Protein AF-A0A8J6LXI7-F1 (afdb_monomer_lite)

Structure (mmCIF, N/CA/C/O backbone):
data_AF-A0A8J6LXI7-F1
#
_entry.id   AF-A0A8J6LXI7-F1
#
loop_
_atom_site.group_PDB
_atom_site.id
_atom_site.type_symbol
_atom_site.label_atom_id
_atom_site.label_alt_id
_atom_site.label_comp_id
_atom_site.label_asym_id
_atom_site.label_entity_id
_atom_site.label_seq_id
_atom_site.pdbx_PDB_ins_code
_atom_site.Cartn_x
_atom_site.Cartn_y
_atom_site.Cartn_z
_atom_site.occupancy
_atom_site.B_iso_or_equiv
_atom_site.auth_seq_id
_atom_site.auth_comp_id
_atom_site.auth_asym_id
_atom_site.auth_atom_id
_atom_site.pdbx_PDB_model_num
ATOM 1 N N . MET A 1 1 ? -31.063 14.962 61.628 1.00 34.22 1 MET A N 1
ATOM 2 C CA . MET A 1 1 ? -30.318 16.245 61.713 1.00 34.22 1 MET A CA 1
ATOM 3 C C . MET A 1 1 ? -28.970 16.148 62.441 1.00 34.22 1 MET A C 1
ATOM 5 O O . MET A 1 1 ? -27.995 16.580 61.851 1.00 34.22 1 MET A O 1
ATOM 9 N N . LYS A 1 2 ? -28.842 15.551 63.645 1.00 32.41 2 LYS A N 1
ATOM 10 C CA . LYS A 1 2 ? -27.513 15.363 64.288 1.00 32.41 2 LYS A CA 1
ATOM 11 C C . LYS A 1 2 ? -26.579 14.373 63.559 1.00 32.41 2 LYS A C 1
ATOM 13 O O . LYS A 1 2 ? -25.383 14.624 63.529 1.00 32.41 2 LYS A O 1
ATOM 18 N N . LYS A 1 3 ? -27.113 13.318 62.920 1.00 33.97 3 LYS A N 1
ATOM 19 C CA . LYS A 1 3 ? -26.331 12.388 62.072 1.00 33.97 3 LYS A CA 1
ATOM 20 C C . LYS A 1 3 ? -25.824 13.051 60.768 1.00 33.97 3 LYS A C 1
ATOM 22 O O . LYS A 1 3 ? -24.669 12.874 60.419 1.00 33.97 3 LYS A O 1
ATOM 27 N N . LEU A 1 4 ? -26.620 13.925 60.134 1.00 32.84 4 LEU A N 1
ATOM 28 C CA . LEU A 1 4 ? -26.235 14.670 58.914 1.00 32.84 4 LEU A CA 1
ATOM 29 C C . LEU A 1 4 ? -25.105 15.699 59.142 1.00 32.84 4 LEU A C 1
ATOM 31 O O . LEU A 1 4 ? -24.284 15.927 58.262 1.00 32.84 4 LEU A O 1
ATOM 35 N N . ALA A 1 5 ? -25.042 16.311 60.330 1.00 34.41 5 ALA A N 1
ATOM 36 C CA . ALA A 1 5 ? -24.019 17.306 60.668 1.00 34.41 5 ALA A CA 1
ATOM 37 C C . ALA A 1 5 ? -22.637 16.689 60.965 1.00 34.41 5 ALA A C 1
ATOM 39 O O . ALA A 1 5 ? -21.627 17.373 60.825 1.00 34.41 5 ALA A O 1
ATOM 40 N N . LEU A 1 6 ? -22.581 15.403 61.341 1.00 35.38 6 LEU A N 1
ATOM 41 C CA . LEU A 1 6 ? -21.324 14.657 61.482 1.00 35.38 6 LEU A CA 1
ATOM 42 C C . LEU A 1 6 ? -20.754 14.247 60.106 1.00 35.38 6 LEU A C 1
ATOM 44 O O . LEU A 1 6 ? -19.541 14.198 59.927 1.00 35.38 6 LEU A O 1
ATOM 48 N N . LEU A 1 7 ? -21.637 14.024 59.124 1.00 36.41 7 LEU A N 1
ATOM 49 C CA . LEU A 1 7 ? -21.316 13.612 57.752 1.00 36.41 7 LEU A CA 1
ATOM 50 C C . LEU A 1 7 ? -20.767 14.741 56.873 1.00 36.41 7 LEU A C 1
ATOM 52 O O . LEU A 1 7 ? -19.818 14.512 56.128 1.00 36.41 7 LEU A O 1
ATOM 56 N N . ALA A 1 8 ? -21.259 15.974 57.029 1.00 35.78 8 ALA A N 1
ATOM 57 C CA . ALA A 1 8 ? -20.670 17.135 56.350 1.00 35.78 8 ALA A CA 1
ATOM 58 C C . ALA A 1 8 ? -19.208 17.397 56.784 1.00 35.78 8 ALA A C 1
ATOM 60 O O . ALA A 1 8 ? -18.415 17.931 56.011 1.00 35.78 8 ALA A O 1
ATOM 61 N N . GLY A 1 9 ? -18.832 16.987 58.003 1.00 29.16 9 GLY A N 1
ATOM 62 C CA . GLY A 1 9 ? -17.462 17.099 58.515 1.00 29.16 9 GLY A CA 1
ATOM 63 C C . GLY A 1 9 ? -16.512 15.995 58.034 1.00 29.16 9 GLY A C 1
ATOM 64 O O . GLY A 1 9 ? -15.340 16.275 57.808 1.00 29.16 9 GLY A O 1
ATOM 65 N N . ALA A 1 10 ? -17.003 14.763 57.843 1.00 30.64 10 ALA A N 1
ATOM 66 C CA . ALA A 1 10 ? -16.188 13.616 57.421 1.00 30.64 10 ALA A CA 1
ATOM 67 C C . ALA A 1 10 ? -16.026 13.515 55.891 1.00 30.64 10 ALA A C 1
ATOM 69 O O . ALA A 1 10 ? -14.927 13.238 55.417 1.00 30.64 10 ALA A O 1
ATOM 70 N N . ALA A 1 11 ? -17.073 13.828 55.115 1.00 30.73 11 ALA A N 1
ATOM 71 C CA . ALA A 1 11 ? -17.007 13.848 53.648 1.00 30.73 11 ALA A CA 1
ATOM 72 C C . ALA A 1 11 ? -16.073 14.955 53.120 1.00 30.73 11 ALA A C 1
ATOM 74 O O . ALA A 1 11 ? -15.359 14.759 52.142 1.00 30.73 11 ALA A O 1
ATOM 75 N N . THR A 1 12 ? -15.996 16.089 53.826 1.00 31.62 12 THR A N 1
ATOM 76 C CA . THR A 1 12 ? -15.059 17.176 53.497 1.00 31.62 12 THR A CA 1
ATOM 77 C C . THR A 1 12 ? -13.611 16.826 53.878 1.00 31.62 12 THR A C 1
ATOM 79 O O . THR A 1 12 ? -12.685 17.316 53.249 1.00 31.62 12 THR A O 1
ATOM 82 N N . ALA A 1 13 ? -13.382 15.958 54.872 1.00 28.62 13 ALA A N 1
ATOM 83 C CA . ALA A 1 13 ? -12.034 15.580 55.310 1.00 28.62 13 ALA A CA 1
ATOM 84 C C . ALA A 1 13 ? -11.382 14.495 54.430 1.00 28.62 13 ALA A C 1
ATOM 86 O O . ALA A 1 13 ? -10.164 14.496 54.289 1.00 28.62 13 ALA A O 1
ATOM 87 N N . ILE A 1 14 ? -12.176 13.611 53.811 1.00 32.50 14 ILE A N 1
ATOM 88 C CA . ILE A 1 14 ? -11.676 12.547 52.920 1.00 32.50 14 ILE A CA 1
ATOM 89 C C . ILE A 1 14 ? -11.414 13.076 51.497 1.00 32.50 14 ILE A C 1
ATOM 91 O O . ILE A 1 14 ? -10.478 12.625 50.847 1.00 32.50 14 ILE A O 1
ATOM 95 N N . MET A 1 15 ? -12.137 14.109 51.045 1.00 31.22 15 MET A N 1
ATOM 96 C CA . MET A 1 15 ? -11.855 14.770 49.759 1.00 31.22 15 MET A CA 1
ATOM 97 C C . MET A 1 15 ? -10.619 15.697 49.765 1.00 31.22 15 MET A C 1
ATOM 99 O O . MET A 1 15 ? -10.247 16.207 48.713 1.00 31.22 15 MET A O 1
ATOM 103 N N . LEU A 1 16 ? -9.976 15.952 50.915 1.00 28.33 16 LEU A N 1
ATOM 104 C CA . LEU A 1 16 ? -8.946 17.001 51.054 1.00 28.33 16 LEU A CA 1
ATOM 105 C C . LEU A 1 16 ? -7.529 16.517 51.423 1.00 28.33 16 LEU A C 1
ATOM 107 O O . LEU A 1 16 ? -6.652 17.360 51.600 1.00 28.33 16 LEU A O 1
ATOM 111 N N . THR A 1 17 ? -7.247 15.209 51.513 1.00 27.23 17 THR A N 1
ATOM 112 C CA . THR A 1 17 ? -5.906 14.709 51.919 1.00 27.23 17 THR A CA 1
ATOM 113 C C . THR A 1 17 ? -5.102 13.974 50.840 1.00 27.23 17 THR A C 1
ATOM 115 O O . THR A 1 17 ? -4.027 13.464 51.140 1.00 27.23 17 THR A O 1
ATOM 118 N N . GLY A 1 18 ? -5.549 13.960 49.584 1.00 29.28 18 GLY A N 1
ATOM 119 C CA . GLY A 1 18 ? -4.835 13.338 48.456 1.00 29.28 18 GLY A CA 1
ATOM 120 C C . GLY A 1 18 ? -3.816 14.232 47.736 1.00 29.28 18 GLY A C 1
ATOM 121 O O . GLY A 1 18 ? -3.612 14.057 46.543 1.00 29.28 18 GLY A O 1
ATOM 122 N N . ALA A 1 19 ? -3.205 15.216 48.404 1.00 26.88 19 ALA A N 1
ATOM 123 C CA . ALA A 1 19 ? -2.250 16.129 47.769 1.00 26.88 19 ALA A CA 1
ATOM 124 C C . ALA A 1 19 ? -0.932 16.204 48.553 1.00 26.88 19 ALA A C 1
ATOM 126 O O . ALA A 1 19 ? -0.827 16.888 49.573 1.00 26.88 19 ALA A O 1
ATOM 127 N N . VAL A 1 20 ? 0.099 15.527 48.045 1.00 27.84 20 VAL A N 1
ATOM 128 C CA . VAL A 1 20 ? 1.496 15.844 48.364 1.00 27.84 20 VAL A CA 1
ATOM 129 C C . VAL A 1 20 ? 1.878 17.058 47.514 1.00 27.84 20 VAL A C 1
ATOM 131 O O . VAL A 1 20 ? 1.969 16.962 46.296 1.00 27.84 20 VAL A O 1
ATOM 134 N N . ALA A 1 21 ? 2.063 18.219 48.143 1.00 24.64 21 ALA A N 1
ATOM 135 C CA . ALA A 1 21 ? 2.466 19.457 47.473 1.00 24.64 21 ALA A CA 1
ATOM 136 C C . ALA A 1 21 ? 3.964 19.753 47.678 1.00 24.64 21 ALA A C 1
ATOM 138 O O . ALA A 1 21 ? 4.444 19.631 48.810 1.00 24.64 21 ALA A O 1
ATOM 139 N N . PRO A 1 22 ? 4.690 20.269 46.667 1.00 24.64 22 PRO A N 1
ATOM 140 C CA . PRO A 1 22 ? 5.804 21.176 46.884 1.00 24.64 22 PRO A CA 1
ATOM 141 C C . PRO A 1 22 ? 5.348 22.651 46.837 1.00 24.64 22 PRO A C 1
ATOM 143 O O . PRO A 1 22 ? 4.226 22.993 46.472 1.00 24.64 22 PRO A O 1
ATOM 146 N N . ALA A 1 23 ? 6.233 23.522 47.318 1.00 24.58 23 ALA A N 1
ATOM 147 C CA . ALA A 1 23 ? 5.965 24.837 47.893 1.00 24.58 23 ALA A CA 1
ATOM 148 C C . ALA A 1 23 ? 5.459 25.971 46.961 1.00 24.58 23 ALA A C 1
ATOM 150 O O . ALA A 1 23 ? 5.985 26.213 45.883 1.00 24.58 23 ALA A O 1
ATOM 151 N N . GLN A 1 24 ? 4.498 26.720 47.520 1.00 23.86 24 GLN A N 1
ATOM 152 C CA . GLN A 1 24 ? 4.168 28.162 47.452 1.00 23.86 24 GLN A CA 1
ATOM 153 C C . GLN A 1 24 ? 4.829 29.107 46.419 1.00 23.86 24 GLN A C 1
ATOM 155 O O . GLN A 1 24 ? 6.029 29.355 46.478 1.00 23.86 24 GLN A O 1
ATOM 160 N N . ALA A 1 25 ? 3.979 29.898 45.738 1.00 26.38 25 ALA A N 1
ATOM 161 C CA . ALA A 1 25 ? 4.073 31.370 45.710 1.00 26.38 25 ALA A CA 1
ATOM 162 C C . ALA A 1 25 ? 2.698 32.035 45.440 1.00 26.38 25 ALA A C 1
ATOM 164 O O . ALA A 1 25 ? 1.883 31.536 44.675 1.00 26.38 25 ALA A O 1
ATOM 165 N N . GLN A 1 26 ? 2.447 33.146 46.138 1.00 24.33 26 GLN A N 1
ATOM 166 C CA . GLN A 1 26 ? 1.177 33.869 46.334 1.00 24.33 26 GLN A CA 1
ATOM 167 C C . GLN A 1 26 ? 0.806 34.827 45.180 1.00 24.33 26 GLN A C 1
ATOM 169 O O . GLN A 1 26 ? 1.693 35.402 44.559 1.00 24.33 26 GLN A O 1
ATOM 174 N N . THR A 1 27 ? -0.488 35.091 44.936 1.00 25.41 27 THR A N 1
ATOM 175 C CA . THR A 1 27 ? -1.253 36.374 45.099 1.00 25.41 27 THR A CA 1
ATOM 176 C C . THR A 1 27 ? -2.233 36.475 43.904 1.00 25.41 27 THR A C 1
ATOM 178 O O . THR A 1 27 ? -1.914 35.932 42.859 1.00 25.41 27 THR A O 1
ATOM 181 N N . ALA A 1 28 ? -3.426 37.079 43.877 1.00 26.19 28 ALA A N 1
ATOM 182 C CA . ALA A 1 28 ? -4.297 37.819 44.788 1.00 26.19 28 ALA A CA 1
ATOM 183 C C . ALA A 1 28 ? -5.751 37.734 44.238 1.00 26.19 28 ALA A C 1
ATOM 185 O O . ALA A 1 28 ? -5.963 37.515 43.049 1.00 26.19 28 ALA A O 1
ATOM 186 N N . THR A 1 29 ? -6.746 37.940 45.103 1.00 26.92 29 THR A N 1
ATOM 187 C CA . THR A 1 29 ? -8.178 38.127 44.779 1.00 26.92 29 THR A CA 1
ATOM 188 C C . THR A 1 29 ? -8.459 39.533 44.202 1.00 26.92 29 THR A C 1
ATOM 190 O O . THR A 1 29 ? -7.624 40.427 44.368 1.00 26.92 29 THR A O 1
ATOM 193 N N . PRO A 1 30 ? -9.614 39.773 43.534 1.00 27.80 30 PRO A N 1
ATOM 194 C CA . PRO A 1 30 ? -10.824 40.202 44.258 1.00 27.80 30 PRO A CA 1
ATOM 195 C C . PRO A 1 30 ? -12.165 39.656 43.707 1.00 27.80 30 PRO A C 1
ATOM 197 O O . PRO A 1 30 ? -12.268 39.156 42.593 1.00 27.80 30 PRO A O 1
ATOM 200 N N . ALA A 1 31 ? -13.206 39.789 44.535 1.00 26.77 31 ALA A N 1
ATOM 201 C CA . ALA A 1 31 ? -14.622 39.509 44.265 1.00 26.77 31 ALA A CA 1
ATOM 202 C C . ALA A 1 31 ? -15.403 40.827 43.927 1.00 26.77 31 ALA A C 1
ATOM 204 O O . ALA A 1 31 ? -14.757 41.845 43.682 1.00 26.77 31 ALA A O 1
ATOM 205 N N . PRO A 1 32 ? -16.757 40.893 43.955 1.00 46.12 32 PRO A N 1
ATOM 206 C CA . PRO A 1 32 ? -17.665 40.750 42.803 1.00 46.12 32 PRO A CA 1
ATOM 207 C C . PRO A 1 32 ? -18.625 41.959 42.598 1.00 46.12 32 PRO A C 1
ATOM 209 O O . PRO A 1 32 ? -18.689 42.859 43.434 1.00 46.12 32 PRO A O 1
ATOM 212 N N . GLY A 1 33 ? -19.452 41.960 41.533 1.00 24.42 33 GLY A N 1
ATOM 213 C CA . GLY A 1 33 ? -20.523 42.964 41.379 1.00 24.42 33 GLY A CA 1
ATOM 214 C C . GLY A 1 33 ? -21.494 42.825 40.186 1.00 24.42 33 GLY A C 1
ATOM 215 O O . GLY A 1 33 ? -21.170 43.235 39.085 1.00 24.42 33 GLY A O 1
ATOM 216 N N . ALA A 1 34 ? -22.711 42.350 40.496 1.00 24.31 34 ALA A N 1
ATOM 217 C CA . ALA A 1 34 ? -24.051 42.878 40.149 1.00 24.31 34 ALA A CA 1
ATOM 218 C C . ALA A 1 34 ? -24.666 42.921 38.709 1.00 24.31 34 ALA A C 1
ATOM 220 O O . ALA A 1 34 ? -24.198 43.605 37.812 1.00 24.31 34 ALA A O 1
ATOM 221 N N . SER A 1 35 ? -25.893 42.353 38.671 1.00 26.80 35 SER A N 1
ATOM 222 C CA . SER A 1 35 ? -27.193 42.823 38.111 1.00 26.80 35 SER A CA 1
ATOM 223 C C . SER A 1 35 ? -27.650 42.547 36.657 1.00 26.80 35 SER A C 1
ATOM 225 O O . SER A 1 35 ? -27.253 43.236 35.729 1.00 26.80 35 SER A O 1
ATOM 227 N N . ALA A 1 36 ? -28.621 41.621 36.553 1.00 26.81 36 ALA A N 1
ATOM 228 C CA . ALA A 1 36 ? -30.011 41.715 36.040 1.00 26.81 36 ALA A CA 1
ATOM 229 C C . ALA A 1 36 ? -30.384 42.460 34.731 1.00 26.81 36 ALA A C 1
ATOM 231 O O . ALA A 1 36 ? -30.191 43.667 34.641 1.00 26.81 36 ALA A O 1
ATOM 232 N N . ALA A 1 37 ? -31.171 41.785 33.865 1.00 26.27 37 ALA A N 1
ATOM 233 C CA . ALA A 1 37 ? -32.478 42.254 33.345 1.00 26.27 37 ALA A CA 1
ATOM 234 C C . ALA A 1 37 ? -33.258 41.159 32.560 1.00 26.27 37 ALA A C 1
ATOM 236 O O . ALA A 1 37 ? -32.668 40.339 31.869 1.00 26.27 37 ALA A O 1
ATOM 237 N N . ASN A 1 38 ? -34.594 41.191 32.689 1.00 26.78 38 ASN A N 1
ATOM 238 C CA . ASN A 1 38 ? -35.634 40.311 32.111 1.00 26.78 38 ASN A CA 1
ATOM 239 C C . ASN A 1 38 ? -36.001 40.646 30.644 1.00 26.78 38 ASN A C 1
ATOM 241 O O . ASN A 1 38 ? -35.786 41.782 30.244 1.00 26.78 38 ASN A O 1
ATOM 245 N N . TYR A 1 39 ? -36.698 39.742 29.924 1.00 27.31 39 TYR A N 1
ATOM 246 C CA . TYR A 1 39 ? -38.084 39.918 29.410 1.00 27.31 39 TYR A CA 1
ATOM 247 C C . TYR A 1 39 ? -38.651 38.616 28.780 1.00 27.31 39 TYR A C 1
ATOM 249 O O . TYR A 1 39 ? -37.921 37.764 28.294 1.00 27.31 39 TYR A O 1
ATOM 257 N N . SER A 1 40 ? -39.977 38.483 28.849 1.00 27.17 40 SER A N 1
ATOM 258 C CA . SER A 1 40 ? -40.861 37.314 28.658 1.00 27.17 40 SER A CA 1
ATOM 259 C C . SER A 1 40 ? -41.617 37.288 27.316 1.00 27.17 40 SER A C 1
ATOM 261 O O . SER A 1 40 ? -41.825 38.365 26.776 1.00 27.17 40 SER A O 1
ATOM 263 N N . TYR A 1 41 ? -42.180 36.136 26.890 1.00 26.16 41 TYR A N 1
ATOM 264 C CA . TYR A 1 41 ? -43.511 36.005 26.231 1.00 26.16 41 TYR A CA 1
ATOM 265 C C . TYR A 1 41 ? -44.062 34.554 26.292 1.00 26.16 41 TYR A C 1
ATOM 267 O O . TYR A 1 41 ? -43.301 33.599 26.393 1.00 26.16 41 TYR A O 1
ATOM 275 N N . VAL A 1 42 ? -45.397 34.420 26.271 1.00 26.42 42 VAL A N 1
ATOM 276 C CA . VAL A 1 42 ? -46.244 33.224 26.518 1.00 26.42 42 VAL A CA 1
ATOM 277 C C . VAL A 1 42 ? -47.163 32.982 25.307 1.00 26.42 42 VAL A C 1
ATOM 279 O O . VAL A 1 42 ? -47.645 33.983 24.782 1.00 26.42 42 VAL A O 1
ATOM 282 N N . LEU A 1 43 ? -47.492 31.725 24.937 1.00 25.64 43 LEU A N 1
ATOM 283 C CA . LEU A 1 43 ? -48.842 31.255 24.509 1.00 25.64 43 LEU A CA 1
ATOM 284 C C . LEU A 1 43 ? -48.898 29.738 24.185 1.00 25.64 43 LEU A C 1
ATOM 286 O O . LEU A 1 43 ? -47.887 29.127 23.867 1.00 25.64 43 LEU A O 1
ATOM 290 N N . SER A 1 44 ? -50.093 29.153 24.344 1.00 27.89 44 SER A N 1
ATOM 291 C CA . SER A 1 44 ? -50.449 27.737 24.592 1.00 27.89 44 SER A CA 1
ATOM 292 C C . SER A 1 44 ? -51.364 27.102 23.510 1.00 27.89 44 SER A C 1
ATOM 294 O O . SER A 1 44 ? -51.681 27.796 22.547 1.00 27.89 44 SER A O 1
ATOM 296 N N . VAL A 1 45 ? -51.855 25.854 23.765 1.00 27.86 45 VAL A N 1
ATOM 297 C CA . VAL A 1 45 ? -53.076 25.112 23.263 1.00 27.86 45 VAL A CA 1
ATOM 298 C C . VAL A 1 45 ? -52.725 23.818 22.469 1.00 27.86 45 VAL A C 1
ATOM 300 O O . VAL A 1 45 ? -51.809 23.880 21.668 1.00 27.86 45 VAL A O 1
ATOM 303 N N . SER A 1 46 ? -53.406 22.648 22.464 1.00 26.48 46 SER A N 1
ATOM 304 C CA . SER A 1 46 ? -54.157 21.729 23.377 1.00 26.48 46 SER A CA 1
ATOM 305 C C . SER A 1 46 ? -54.684 20.529 22.521 1.00 26.48 46 SER A C 1
ATOM 307 O O . SER A 1 46 ? -55.002 20.765 21.359 1.00 26.48 46 SER A O 1
ATOM 309 N N . ALA A 1 47 ? -54.869 19.304 23.055 1.00 31.94 47 ALA A N 1
ATOM 310 C CA . ALA A 1 47 ? -55.393 18.089 22.357 1.00 31.94 47 ALA A CA 1
ATOM 311 C C . ALA A 1 47 ? -56.799 17.609 22.842 1.00 31.94 47 ALA A C 1
ATOM 313 O O . ALA A 1 47 ? -57.216 18.041 23.920 1.00 31.94 47 ALA A O 1
ATOM 314 N N . PRO A 1 48 ? -57.527 16.719 22.103 1.00 38.00 48 PRO A N 1
ATOM 315 C CA . PRO A 1 48 ? -58.429 15.708 22.735 1.00 38.00 48 PRO A CA 1
ATOM 316 C C . PRO A 1 48 ? -58.637 14.326 22.006 1.00 38.00 48 PRO A C 1
ATOM 318 O O . PRO A 1 48 ? -58.276 14.164 20.847 1.00 38.00 48 PRO A O 1
ATOM 321 N N . GLN A 1 49 ? -59.255 13.350 22.718 1.00 28.56 49 GLN A N 1
ATOM 322 C CA . GLN A 1 49 ? -59.442 11.879 22.479 1.00 28.56 49 GLN A CA 1
ATOM 323 C C . GLN A 1 49 ? -60.762 11.392 21.763 1.00 28.56 49 GLN A C 1
ATOM 325 O O . GLN A 1 49 ? -61.689 12.180 21.601 1.00 28.56 49 GLN A O 1
ATOM 330 N N . ALA A 1 50 ? -60.858 10.072 21.427 1.00 33.84 50 ALA A N 1
ATOM 331 C CA . ALA A 1 50 ? -61.938 9.251 20.761 1.00 33.84 50 ALA A CA 1
ATOM 332 C C . ALA A 1 50 ? -63.059 8.640 21.681 1.00 33.84 50 ALA A C 1
ATOM 334 O O . ALA A 1 50 ? -62.902 8.791 22.897 1.00 33.84 50 ALA A O 1
ATOM 335 N N . PRO A 1 51 ? -64.194 8.002 21.191 1.00 44.03 51 PRO A N 1
ATOM 336 C CA . PRO A 1 51 ? -64.439 6.499 21.266 1.00 44.03 51 PRO A CA 1
ATOM 337 C C . PRO A 1 51 ? -65.612 5.769 20.441 1.00 44.03 51 PRO A C 1
ATOM 339 O O . PRO A 1 51 ? -66.563 6.418 20.010 1.00 44.03 51 PRO A O 1
ATOM 342 N N . SER A 1 52 ? -65.636 4.392 20.412 1.00 29.03 52 SER A N 1
ATOM 343 C CA . SER A 1 52 ? -66.770 3.359 20.510 1.00 29.03 52 SER A CA 1
ATOM 344 C C . SER A 1 52 ? -67.309 2.434 19.329 1.00 29.03 52 SER A C 1
ATOM 346 O O . SER A 1 52 ? -67.506 2.913 18.220 1.00 29.03 52 SER A O 1
ATOM 348 N N . ARG A 1 53 ? -67.618 1.115 19.604 1.00 38.22 53 ARG A N 1
ATOM 349 C CA . ARG A 1 53 ? -68.174 -0.046 18.764 1.00 38.22 53 ARG A CA 1
ATOM 350 C C . ARG A 1 53 ? -69.304 -0.849 19.528 1.00 38.22 53 ARG A C 1
ATOM 352 O O . ARG A 1 53 ? -69.270 -0.710 20.756 1.00 38.22 53 ARG A O 1
ATOM 359 N N . PRO A 1 54 ? -70.289 -1.625 18.929 1.00 45.66 54 PRO A N 1
ATOM 360 C CA . PRO A 1 54 ? -70.320 -3.144 18.982 1.00 45.66 54 PRO A CA 1
ATOM 361 C C . PRO A 1 54 ? -71.209 -4.019 17.974 1.00 45.66 54 PRO A C 1
ATOM 363 O O . PRO A 1 54 ? -72.242 -3.564 17.491 1.00 45.66 54 PRO A O 1
ATOM 366 N N . ASP A 1 55 ? -70.809 -5.309 17.784 1.00 33.53 55 ASP A N 1
ATOM 367 C CA . ASP A 1 55 ? -71.431 -6.675 17.548 1.00 33.53 55 ASP A CA 1
ATOM 368 C C . ASP A 1 55 ? -72.295 -7.226 16.342 1.00 33.53 55 ASP A C 1
ATOM 370 O O . ASP A 1 55 ? -73.493 -6.970 16.235 1.00 33.53 55 ASP A O 1
ATOM 374 N N . ALA A 1 56 ? -71.699 -8.230 15.634 1.00 34.12 56 ALA A N 1
ATOM 375 C CA . ALA A 1 56 ? -72.148 -9.628 15.322 1.00 34.12 56 ALA A CA 1
ATOM 376 C C . ALA A 1 56 ? -72.539 -10.096 13.879 1.00 34.12 56 ALA A C 1
ATOM 378 O O . ALA A 1 56 ? -73.710 -10.088 13.499 1.00 34.12 56 ALA A O 1
ATOM 379 N N . LEU A 1 57 ? -71.586 -10.748 13.179 1.00 35.94 57 LEU A N 1
ATOM 380 C CA . LEU A 1 57 ? -71.798 -11.870 12.237 1.00 35.94 57 LEU A CA 1
ATOM 381 C C . LEU A 1 57 ? -70.795 -12.985 12.597 1.00 35.94 57 LEU A C 1
ATOM 383 O O . LEU A 1 57 ? -69.643 -12.690 12.900 1.00 35.94 57 LEU A O 1
ATOM 387 N N . ARG A 1 58 ? -71.233 -14.255 12.623 1.00 44.75 58 ARG A N 1
ATOM 388 C CA . ARG A 1 58 ? -70.377 -15.423 12.915 1.00 44.75 58 ARG A CA 1
ATOM 389 C C . ARG A 1 58 ? -69.473 -15.734 11.723 1.00 44.75 58 ARG A C 1
ATOM 391 O O . ARG A 1 58 ? -69.686 -16.705 11.009 1.00 44.75 58 ARG A O 1
ATOM 398 N N . LEU A 1 59 ? -68.470 -14.895 11.555 1.00 42.59 59 LEU A N 1
ATOM 399 C CA . LEU A 1 59 ? -67.170 -15.310 11.071 1.00 42.59 59 LEU A CA 1
ATOM 400 C C . LEU A 1 59 ? -66.362 -15.653 12.321 1.00 42.59 59 LEU A C 1
ATOM 402 O O . LEU A 1 59 ? -66.507 -15.010 13.368 1.00 42.59 59 LEU A O 1
ATOM 406 N N . ALA A 1 60 ? -65.579 -16.723 12.259 1.00 50.31 60 ALA A N 1
ATOM 407 C CA . ALA A 1 60 ? -64.527 -16.910 13.246 1.00 50.31 60 ALA A CA 1
ATOM 408 C C . ALA A 1 60 ? -63.687 -15.616 13.276 1.00 50.31 60 ALA A C 1
ATOM 410 O O . ALA A 1 60 ? -63.613 -14.957 12.244 1.00 50.31 60 ALA A O 1
ATOM 411 N N . PRO A 1 61 ? -63.230 -15.179 14.461 1.00 41.44 61 PRO A N 1
ATOM 412 C CA . PRO A 1 61 ? -63.015 -13.768 14.793 1.00 41.44 61 PRO A CA 1
ATOM 413 C C . PRO A 1 61 ? -62.504 -12.951 13.598 1.00 41.44 61 PRO A C 1
ATOM 415 O O . PRO A 1 61 ? -61.388 -13.186 13.170 1.00 41.44 61 PRO A O 1
ATOM 418 N N . ALA A 1 62 ? -63.375 -12.087 13.052 1.00 51.88 62 ALA A N 1
ATOM 419 C CA . ALA A 1 62 ? -63.128 -11.219 11.899 1.00 51.88 62 ALA A CA 1
ATOM 420 C C . ALA A 1 62 ? -62.800 -9.794 12.370 1.00 51.88 62 ALA A C 1
ATOM 422 O O . ALA A 1 62 ? -63.655 -9.162 13.004 1.00 51.88 62 ALA A O 1
ATOM 423 N N . TYR A 1 63 ? -61.599 -9.282 12.097 1.00 51.94 63 TYR A N 1
ATOM 424 C CA . TYR A 1 63 ? -61.164 -7.950 12.546 1.00 51.94 63 TYR A CA 1
ATOM 425 C C . TYR A 1 63 ? -60.551 -7.110 11.405 1.00 51.94 63 TYR A C 1
ATOM 427 O O . TYR A 1 63 ? -59.339 -6.992 11.344 1.00 51.94 63 TYR A O 1
ATOM 435 N N . GLY A 1 64 ? -61.407 -6.484 10.582 1.00 56.62 64 GLY A N 1
ATOM 436 C CA . GLY A 1 64 ? -61.100 -5.400 9.620 1.00 56.62 64 GLY A CA 1
ATOM 437 C C . GLY A 1 64 ? -62.200 -5.237 8.548 1.00 56.62 64 GLY A C 1
ATOM 438 O O . GLY A 1 64 ? -63.288 -5.807 8.716 1.00 56.62 64 GLY A O 1
ATOM 439 N N . ASP A 1 65 ? -61.988 -4.399 7.529 1.00 67.94 65 ASP A N 1
ATOM 440 C CA . ASP A 1 65 ? -62.941 -4.014 6.470 1.00 67.94 65 ASP A CA 1
ATOM 441 C C . ASP A 1 65 ? -62.897 -4.981 5.264 1.00 67.94 65 ASP A C 1
ATOM 443 O O . ASP A 1 65 ? -61.833 -5.389 4.824 1.00 67.94 65 ASP A O 1
ATOM 447 N N . ILE A 1 66 ? -64.054 -5.349 4.686 1.00 70.88 66 ILE A N 1
ATOM 448 C CA . ILE A 1 66 ? -64.153 -6.335 3.583 1.00 70.88 66 ILE A CA 1
ATOM 449 C C . ILE A 1 66 ? -64.824 -5.718 2.342 1.00 70.88 66 ILE A C 1
ATOM 451 O O . ILE A 1 66 ? -65.954 -5.220 2.412 1.00 70.88 66 ILE A O 1
ATOM 455 N N . GLY A 1 67 ? -64.141 -5.782 1.197 1.00 67.00 67 GLY A N 1
ATOM 456 C CA . GLY A 1 67 ? -64.610 -5.389 -0.135 1.00 67.00 67 GLY A CA 1
ATOM 457 C C . GLY A 1 67 ? -65.526 -6.423 -0.824 1.00 67.00 67 GLY A C 1
ATOM 458 O O . GLY A 1 67 ? -65.995 -7.372 -0.200 1.00 67.00 67 GLY A O 1
ATOM 459 N N . PRO A 1 68 ? -65.868 -6.251 -2.118 1.00 72.06 68 PRO A N 1
ATOM 460 C CA . PRO A 1 68 ? -66.723 -7.194 -2.850 1.00 72.06 68 PRO A CA 1
ATOM 461 C C . PRO A 1 68 ? -66.089 -8.592 -2.949 1.00 72.06 68 PRO A C 1
ATOM 463 O O . PRO A 1 68 ? -65.006 -8.727 -3.511 1.00 72.06 68 PRO A O 1
ATOM 466 N N . PHE A 1 69 ? -66.784 -9.622 -2.461 1.00 75.19 69 PHE A N 1
ATOM 467 C CA . PHE A 1 69 ? -66.231 -10.967 -2.263 1.00 75.19 69 PHE A CA 1
ATOM 468 C C . PHE A 1 69 ? -67.111 -12.069 -2.881 1.00 75.19 69 PHE A C 1
ATOM 470 O O . PHE A 1 69 ? -68.341 -12.015 -2.752 1.00 75.19 69 PHE A O 1
ATOM 477 N N . TYR A 1 70 ? -66.493 -13.077 -3.509 1.00 71.38 70 TYR A N 1
ATOM 478 C CA . TYR A 1 70 ? -67.165 -14.245 -4.098 1.00 71.38 70 TYR A CA 1
ATOM 479 C C . TYR A 1 70 ? -66.405 -15.560 -3.800 1.00 71.38 70 TYR A C 1
ATOM 481 O O . TYR A 1 70 ? -65.486 -15.901 -4.540 1.00 71.38 70 TYR A O 1
ATOM 489 N N . GLY A 1 71 ? -66.841 -16.296 -2.762 1.00 72.38 71 GLY A N 1
ATOM 490 C CA . GLY A 1 71 ? -66.298 -17.593 -2.300 1.00 72.38 71 GLY A CA 1
ATOM 491 C C . GLY A 1 71 ? -66.713 -17.930 -0.854 1.00 72.38 71 GLY A C 1
ATOM 492 O O . GLY A 1 71 ? -67.676 -17.330 -0.355 1.00 72.38 71 GLY A O 1
ATOM 493 N N . ASP A 1 72 ? -65.988 -18.824 -0.172 1.00 74.25 72 ASP A N 1
ATOM 494 C CA . ASP A 1 72 ? -66.101 -19.110 1.275 1.00 74.25 72 ASP A CA 1
ATOM 495 C C . ASP A 1 72 ? -64.921 -18.510 2.095 1.00 74.25 72 ASP A C 1
ATOM 497 O O . ASP A 1 72 ? -63.808 -18.395 1.591 1.00 74.25 72 ASP A O 1
ATOM 501 N N . ILE A 1 73 ? -65.141 -18.122 3.371 1.00 70.88 73 ILE A N 1
ATOM 502 C CA . ILE A 1 73 ? -64.117 -17.487 4.249 1.00 70.88 73 ILE A CA 1
ATOM 503 C C . ILE A 1 73 ? -63.998 -18.189 5.618 1.00 70.88 73 ILE A C 1
ATOM 505 O O . ILE A 1 73 ? -65.000 -18.392 6.317 1.00 70.88 73 ILE A O 1
ATOM 509 N N . GLY A 1 74 ? -62.763 -18.500 6.030 1.00 69.44 74 GLY A N 1
ATOM 510 C CA . GLY A 1 74 ? -62.376 -18.963 7.371 1.00 69.44 74 GLY A CA 1
ATOM 511 C C . GLY A 1 74 ? -62.245 -17.859 8.452 1.00 69.44 74 GLY A C 1
ATOM 512 O O . GLY A 1 74 ? -62.762 -16.757 8.303 1.00 69.44 74 GLY A O 1
ATOM 513 N N . PRO A 1 75 ? -61.625 -18.137 9.618 1.00 70.50 75 PRO A N 1
ATOM 514 C CA . PRO A 1 75 ? -61.256 -17.109 10.611 1.00 70.50 75 PRO A CA 1
ATOM 515 C C . PRO A 1 75 ? -60.276 -16.073 10.033 1.00 70.50 75 PRO A C 1
ATOM 517 O O . PRO A 1 75 ? -59.292 -16.497 9.442 1.00 70.50 75 PRO A O 1
ATOM 520 N N . PHE A 1 76 ? -60.487 -14.763 10.229 1.00 71.00 76 PHE A N 1
ATOM 521 C CA . PHE A 1 76 ? -59.713 -13.725 9.518 1.00 71.00 76 PHE A CA 1
ATOM 522 C C . PHE A 1 76 ? -59.372 -12.468 10.357 1.00 71.00 76 PHE A C 1
ATOM 524 O O . PHE A 1 76 ? -60.239 -11.917 11.016 1.00 71.00 76 PHE A O 1
ATOM 531 N N . TYR A 1 77 ? -58.157 -11.922 10.318 1.00 69.94 77 TYR A N 1
ATOM 532 C CA . TYR A 1 77 ? -57.792 -10.676 11.027 1.00 69.94 77 TYR A CA 1
ATOM 533 C C . TYR A 1 77 ? -57.030 -9.709 10.101 1.00 69.94 77 TYR A C 1
ATOM 535 O O . TYR A 1 77 ? -55.853 -9.947 9.894 1.00 69.94 77 TYR A O 1
ATOM 543 N N . GLY A 1 78 ? -57.663 -8.633 9.615 1.00 73.69 78 GLY A N 1
ATOM 544 C CA . GLY A 1 78 ? -57.103 -7.581 8.737 1.00 73.69 78 GLY A CA 1
ATOM 545 C C . GLY A 1 78 ? -58.155 -7.027 7.757 1.00 73.69 78 GLY A C 1
ATOM 546 O O . GLY A 1 78 ? -59.345 -7.265 7.973 1.00 73.69 78 GLY A O 1
ATOM 547 N N . ASP A 1 79 ? -57.766 -6.305 6.702 1.00 77.06 79 ASP A N 1
ATOM 548 C CA . ASP A 1 79 ? -58.640 -5.751 5.646 1.00 77.06 79 ASP A CA 1
ATOM 549 C C . ASP A 1 79 ? -58.605 -6.597 4.342 1.00 77.06 79 ASP A C 1
ATOM 551 O O . ASP A 1 79 ? -57.577 -7.158 3.990 1.00 77.06 79 ASP A O 1
ATOM 555 N N . ILE A 1 80 ? -59.709 -6.693 3.578 1.00 75.88 80 ILE A N 1
ATOM 556 C CA . ILE A 1 80 ? -59.792 -7.436 2.291 1.00 75.88 80 ILE A CA 1
ATOM 557 C C . ILE A 1 80 ? -60.302 -6.536 1.154 1.00 75.88 80 ILE A C 1
ATOM 559 O O . ILE A 1 80 ? -61.383 -5.949 1.242 1.00 75.88 80 ILE A O 1
ATOM 563 N N . GLY A 1 81 ? -59.578 -6.493 0.033 1.00 76.44 81 GLY A N 1
ATOM 564 C CA . GLY A 1 81 ? -59.991 -5.893 -1.241 1.00 76.44 81 GLY A CA 1
ATOM 565 C C . GLY A 1 81 ? -61.005 -6.733 -2.051 1.00 76.44 81 GLY A C 1
ATOM 566 O O . GLY A 1 81 ? -61.655 -7.631 -1.524 1.00 76.44 81 GLY A O 1
ATOM 567 N N . PRO A 1 82 ? -61.234 -6.440 -3.349 1.00 79.31 82 PRO A N 1
ATOM 568 C CA . PRO A 1 82 ? -62.084 -7.273 -4.209 1.00 79.31 82 PRO A CA 1
ATOM 569 C C . PRO A 1 82 ? -61.481 -8.669 -4.450 1.00 79.31 82 PRO A C 1
ATOM 571 O O . PRO A 1 82 ? -60.347 -8.755 -4.917 1.00 79.31 82 PRO A O 1
ATOM 574 N N . PHE A 1 83 ? -62.244 -9.739 -4.205 1.00 80.81 83 PHE A N 1
ATOM 575 C CA . PHE A 1 83 ? -61.719 -11.115 -4.163 1.00 80.81 83 PHE A CA 1
ATOM 576 C C . PHE A 1 83 ? -62.623 -12.137 -4.879 1.00 80.81 83 PHE A C 1
ATOM 578 O O . PHE A 1 83 ? -63.854 -12.082 -4.746 1.00 80.81 83 PHE A O 1
ATOM 585 N N . TYR A 1 84 ? -62.012 -13.092 -5.593 1.00 77.06 84 TYR A N 1
ATOM 586 C CA . TYR A 1 84 ? -62.682 -14.213 -6.270 1.00 77.06 84 TYR A CA 1
ATOM 587 C C . TYR A 1 84 ? -61.934 -15.542 -6.025 1.00 77.06 84 TYR A C 1
ATOM 589 O O . TYR A 1 84 ? -60.894 -15.760 -6.645 1.00 77.06 84 TYR A O 1
ATOM 597 N N . GLY A 1 85 ? -62.494 -16.417 -5.176 1.00 77.75 85 GLY A N 1
ATOM 598 C CA . GLY A 1 85 ? -61.907 -17.698 -4.729 1.00 77.75 85 GLY A CA 1
ATOM 599 C C . GLY A 1 85 ? -62.237 -18.013 -3.258 1.00 77.75 85 GLY A C 1
ATOM 600 O O . GLY A 1 85 ? -62.950 -17.231 -2.621 1.00 77.75 85 GLY A O 1
ATOM 601 N N . ASP A 1 86 ? -61.717 -19.110 -2.705 1.00 79.50 86 ASP A N 1
ATOM 602 C CA . ASP A 1 86 ? -61.909 -19.510 -1.296 1.00 79.50 86 ASP A CA 1
ATOM 603 C C . ASP A 1 86 ? -60.736 -19.083 -0.379 1.00 79.50 86 ASP A C 1
ATOM 605 O O . ASP A 1 86 ? -59.583 -19.060 -0.807 1.00 79.50 86 ASP A O 1
ATOM 609 N N . ILE A 1 87 ? -61.009 -18.772 0.904 1.00 77.00 87 ILE A N 1
ATOM 610 C CA . ILE A 1 87 ? -59.991 -18.375 1.908 1.00 77.00 87 ILE A CA 1
ATOM 611 C C . ILE A 1 87 ? -60.041 -19.261 3.170 1.00 77.00 87 ILE A C 1
ATOM 613 O O . ILE A 1 87 ? -61.082 -19.391 3.828 1.00 77.00 87 ILE A O 1
ATOM 617 N N . GLY A 1 88 ? -58.887 -19.811 3.569 1.00 77.31 88 GLY A N 1
ATOM 618 C CA . GLY A 1 88 ? -58.646 -20.483 4.855 1.00 77.31 88 GLY A CA 1
ATOM 619 C C . GLY A 1 88 ? -58.515 -19.537 6.073 1.00 77.31 88 GLY A C 1
ATOM 620 O O . GLY A 1 88 ? -59.003 -18.412 6.055 1.00 77.31 88 GLY A O 1
ATOM 621 N N . PRO A 1 89 ? -57.936 -19.979 7.210 1.00 77.38 89 PRO A N 1
ATOM 622 C CA . PRO A 1 89 ? -57.632 -19.095 8.344 1.00 77.38 89 PRO A CA 1
ATOM 623 C C . PRO A 1 89 ? -56.519 -18.089 8.005 1.00 77.38 89 PRO A C 1
ATOM 625 O O . PRO A 1 89 ? -55.450 -18.522 7.592 1.00 77.38 89 PRO A O 1
ATOM 628 N N . PHE A 1 90 ? -56.731 -16.788 8.216 1.00 76.69 90 PHE A N 1
ATOM 629 C CA . PHE A 1 90 ? -55.851 -15.735 7.688 1.00 76.69 90 PHE A CA 1
ATOM 630 C C . PHE A 1 90 ? -55.626 -14.578 8.693 1.00 76.69 90 PHE A C 1
ATOM 632 O O . PHE A 1 90 ? -56.561 -14.156 9.373 1.00 76.69 90 PHE A O 1
ATOM 639 N N . TYR A 1 91 ? -54.402 -14.053 8.807 1.00 75.81 91 TYR A N 1
ATOM 640 C CA . TYR A 1 91 ? -54.028 -12.937 9.696 1.00 75.81 91 TYR A CA 1
ATOM 641 C C . TYR A 1 91 ? -53.140 -11.907 8.961 1.00 75.81 91 TYR A C 1
ATOM 643 O O . TYR A 1 91 ? -51.948 -12.144 8.872 1.00 75.81 91 TYR A O 1
ATOM 651 N N . GLY A 1 92 ? -53.707 -10.791 8.487 1.00 78.56 92 GLY A N 1
ATOM 652 C CA . GLY A 1 92 ? -53.085 -9.651 7.780 1.00 78.56 92 GLY A CA 1
ATOM 653 C C . GLY A 1 92 ? -54.041 -9.025 6.741 1.00 78.56 92 GLY A C 1
ATOM 654 O O . GLY A 1 92 ? -55.220 -9.399 6.703 1.00 78.56 92 GLY A O 1
ATOM 655 N N . ASP A 1 93 ? -53.566 -8.112 5.891 1.00 78.62 93 ASP A N 1
ATOM 656 C CA . ASP A 1 93 ? -54.352 -7.409 4.858 1.00 78.62 93 ASP A CA 1
ATOM 657 C C . ASP A 1 93 ? -54.252 -8.068 3.461 1.00 78.62 93 ASP A C 1
ATOM 659 O O . ASP A 1 93 ? -53.219 -8.611 3.093 1.00 78.62 93 ASP A O 1
ATOM 663 N N . ILE A 1 94 ? -55.305 -8.000 2.631 1.00 79.38 94 ILE A N 1
ATOM 664 C CA . ILE A 1 94 ? -55.347 -8.569 1.264 1.00 79.38 94 ILE A CA 1
ATOM 665 C C . ILE A 1 94 ? -55.768 -7.509 0.230 1.00 79.38 94 ILE A C 1
ATOM 667 O O . ILE A 1 94 ? -56.840 -6.904 0.330 1.00 79.38 94 ILE A O 1
ATOM 671 N N . GLY A 1 95 ? -54.969 -7.326 -0.825 1.00 79.62 95 GLY A N 1
ATOM 672 C CA . GLY A 1 95 ? -55.286 -6.520 -2.011 1.00 79.62 95 GLY A CA 1
ATOM 673 C C . GLY A 1 95 ? -56.306 -7.171 -2.973 1.00 79.62 95 GLY A C 1
ATOM 674 O O . GLY A 1 95 ? -56.993 -8.126 -2.626 1.00 79.62 95 GLY A O 1
ATOM 675 N N . PRO A 1 96 ? -56.489 -6.659 -4.208 1.00 81.38 96 PRO A N 1
ATOM 676 C CA . PRO A 1 96 ? -57.332 -7.319 -5.212 1.00 81.38 96 PRO A CA 1
ATOM 677 C C . PRO A 1 96 ? -56.764 -8.683 -5.643 1.00 81.38 96 PRO A C 1
ATOM 679 O O . PRO A 1 96 ? -55.613 -8.737 -6.073 1.00 81.38 96 PRO A O 1
ATOM 682 N N . PHE A 1 97 ? -57.567 -9.752 -5.599 1.00 83.25 97 PHE A N 1
ATOM 683 C CA . PHE A 1 97 ? -57.068 -11.130 -5.749 1.00 83.25 97 PHE A CA 1
ATOM 684 C C . PHE A 1 97 ? -57.997 -12.046 -6.572 1.00 83.25 97 PHE A C 1
ATOM 686 O O . PHE A 1 97 ? -59.227 -11.944 -6.479 1.00 83.25 97 PHE A O 1
ATOM 693 N N . TYR A 1 98 ? -57.408 -12.955 -7.359 1.00 78.69 98 TYR A N 1
ATOM 694 C CA . TYR A 1 98 ? -58.098 -13.998 -8.137 1.00 78.69 98 TYR A CA 1
ATOM 695 C C . TYR A 1 98 ? -57.390 -15.359 -7.981 1.00 78.69 98 TYR A C 1
ATOM 697 O O . TYR A 1 98 ? -56.333 -15.547 -8.578 1.00 78.69 98 TYR A O 1
ATOM 705 N N . GLY A 1 99 ? -57.995 -16.293 -7.237 1.00 80.31 99 GLY A N 1
ATOM 706 C CA . GLY A 1 99 ? -57.438 -17.615 -6.891 1.00 80.31 99 GLY A CA 1
ATOM 707 C C . GLY A 1 99 ? -57.796 -18.040 -5.458 1.00 80.31 99 GLY A C 1
ATOM 708 O O . GLY A 1 99 ? -58.438 -17.268 -4.739 1.00 80.31 99 GLY A O 1
ATOM 709 N N . ASP A 1 100 ? -57.393 -19.242 -5.039 1.00 81.44 100 ASP A N 1
ATOM 710 C CA . ASP A 1 100 ? -57.666 -19.784 -3.696 1.00 81.44 100 ASP A CA 1
ATOM 711 C C . ASP A 1 100 ? -56.504 -19.529 -2.710 1.00 81.44 100 ASP A C 1
ATOM 713 O O . ASP A 1 100 ? -55.338 -19.563 -3.093 1.00 81.44 100 ASP A O 1
ATOM 717 N N . ILE A 1 101 ? -56.800 -19.315 -1.418 1.00 79.44 101 ILE A N 1
ATOM 718 C CA . ILE A 1 101 ? -55.793 -19.112 -0.353 1.00 79.44 101 ILE A CA 1
ATOM 719 C C . ILE A 1 101 ? -55.975 -20.117 0.797 1.00 79.44 101 ILE A C 1
ATOM 721 O O . ILE A 1 101 ? -57.055 -20.250 1.379 1.00 79.44 101 ILE A O 1
ATOM 725 N N . GLY A 1 102 ? -54.881 -20.787 1.177 1.00 78.00 102 GLY A N 1
ATOM 726 C CA . GLY A 1 102 ? -54.764 -21.666 2.343 1.00 78.00 102 GLY A CA 1
ATOM 727 C C . GLY A 1 102 ? -54.720 -20.937 3.700 1.00 78.00 102 GLY A C 1
ATOM 728 O O . GLY A 1 102 ? -55.391 -19.933 3.915 1.00 78.00 102 GLY A O 1
ATOM 729 N N . ALA A 1 103 ? -53.988 -21.483 4.680 1.00 77.69 103 ALA A N 1
ATOM 730 C CA . ALA A 1 103 ? -53.820 -20.844 5.995 1.00 77.69 103 ALA A CA 1
ATOM 731 C C . ALA A 1 103 ? -52.661 -19.832 5.960 1.00 77.69 103 ALA A C 1
ATOM 733 O O . ALA A 1 103 ? -51.569 -20.226 5.569 1.00 77.69 103 ALA A O 1
ATOM 734 N N . PHE A 1 104 ? -52.864 -18.585 6.388 1.00 79.25 104 PHE A N 1
ATOM 735 C CA . PHE A 1 104 ? -51.951 -17.468 6.093 1.00 79.25 104 PHE A CA 1
ATOM 736 C C . PHE A 1 104 ? -51.711 -16.540 7.302 1.00 79.25 104 PHE A C 1
ATOM 738 O O . PHE A 1 104 ? -52.644 -16.273 8.064 1.00 79.25 104 PHE A O 1
ATOM 745 N N . TRP A 1 105 ? -50.494 -16.018 7.468 1.00 74.94 105 TRP A N 1
ATOM 746 C CA . TRP A 1 105 ? -50.122 -15.019 8.484 1.00 74.94 105 TRP A CA 1
ATOM 747 C C . TRP A 1 105 ? -49.178 -13.951 7.898 1.00 74.94 105 TRP A C 1
ATOM 749 O O . TRP A 1 105 ? -47.988 -14.211 7.840 1.00 74.94 105 TRP A O 1
ATOM 759 N N . GLY A 1 106 ? -49.702 -12.783 7.516 1.00 80.31 106 GLY A N 1
ATOM 760 C CA . GLY A 1 106 ? -49.034 -11.603 6.937 1.00 80.31 106 GLY A CA 1
ATOM 761 C C . GLY A 1 106 ? -49.926 -10.896 5.895 1.00 80.31 106 GLY A C 1
ATOM 762 O O . GLY A 1 106 ? -51.089 -11.283 5.727 1.00 80.31 106 GLY A O 1
ATOM 763 N N . ASP A 1 107 ? -49.402 -9.895 5.187 1.00 78.38 107 ASP A N 1
ATOM 764 C CA . ASP A 1 107 ? -50.114 -9.096 4.174 1.00 78.38 107 ASP A CA 1
ATOM 765 C C . ASP A 1 107 ? -49.950 -9.650 2.739 1.00 78.38 107 ASP A C 1
ATOM 767 O O . ASP A 1 107 ? -48.940 -10.254 2.404 1.00 78.38 107 ASP A O 1
ATOM 771 N N . VAL A 1 108 ? -50.920 -9.426 1.843 1.00 79.38 108 VAL A N 1
ATOM 772 C CA . VAL A 1 108 ? -50.890 -9.855 0.428 1.00 79.38 108 VAL A CA 1
ATOM 773 C C . VAL A 1 108 ? -51.239 -8.697 -0.511 1.00 79.38 108 VAL A C 1
ATOM 775 O O . VAL A 1 108 ? -52.307 -8.089 -0.423 1.00 79.38 108 VAL A O 1
ATOM 778 N N . GLY A 1 109 ? -50.359 -8.418 -1.474 1.00 78.00 109 GLY A N 1
ATOM 779 C CA . GLY A 1 109 ? -50.547 -7.444 -2.550 1.00 78.00 109 GLY A CA 1
ATOM 780 C C . GLY A 1 109 ? -51.580 -7.861 -3.612 1.00 78.00 109 GLY A C 1
ATOM 781 O O . GLY A 1 109 ? -52.346 -8.805 -3.453 1.00 78.00 109 GLY A O 1
ATOM 782 N N . ALA A 1 110 ? -51.646 -7.135 -4.734 1.00 78.88 110 ALA A N 1
ATOM 783 C CA . ALA A 1 110 ? -52.563 -7.480 -5.830 1.00 78.88 110 ALA A CA 1
ATOM 784 C C . ALA A 1 110 ? -52.061 -8.704 -6.619 1.00 78.88 110 ALA A C 1
ATOM 786 O O . ALA A 1 110 ? -50.908 -8.688 -7.053 1.00 78.88 110 ALA A O 1
ATOM 787 N N . ALA A 1 111 ? -52.905 -9.716 -6.858 1.00 78.94 111 ALA A N 1
ATOM 788 C CA . ALA A 1 111 ? -52.419 -10.993 -7.394 1.00 78.94 111 ALA A CA 1
ATOM 789 C C . ALA A 1 111 ? -53.418 -11.849 -8.208 1.00 78.94 111 ALA A C 1
ATOM 791 O O . ALA A 1 111 ? -54.628 -11.596 -8.215 1.00 78.94 111 ALA A O 1
ATOM 792 N N . TYR A 1 112 ? -52.884 -12.855 -8.920 1.00 77.12 112 TYR A N 1
ATOM 793 C CA . TYR A 1 112 ? -53.613 -13.838 -9.742 1.00 77.12 112 TYR A CA 1
ATOM 794 C C . TYR A 1 112 ? -52.924 -15.223 -9.677 1.00 77.12 112 TYR A C 1
ATOM 796 O O . TYR A 1 112 ? -51.824 -15.358 -10.213 1.00 77.12 112 TYR A O 1
ATOM 804 N N . GLY A 1 113 ? -53.571 -16.225 -9.064 1.00 76.38 113 GLY A N 1
ATOM 805 C CA . GLY A 1 113 ? -53.047 -17.586 -8.817 1.00 76.38 113 GLY A CA 1
ATOM 806 C C . GLY A 1 113 ? -53.384 -18.120 -7.411 1.00 76.38 113 GLY A C 1
ATOM 807 O O . GLY A 1 113 ? -53.956 -17.382 -6.607 1.00 76.38 113 GLY A O 1
ATOM 808 N N . ASP A 1 114 ? -53.074 -19.388 -7.118 1.00 79.81 114 ASP A N 1
ATOM 809 C CA . ASP A 1 114 ? -53.409 -20.057 -5.843 1.00 79.81 114 ASP A CA 1
ATOM 810 C C . ASP A 1 114 ? -52.274 -19.954 -4.796 1.00 79.81 114 ASP A C 1
ATOM 812 O O . ASP A 1 114 ? -51.100 -19.962 -5.148 1.00 79.81 114 ASP A O 1
ATOM 816 N N . ILE A 1 115 ? -52.594 -19.911 -3.493 1.00 78.25 115 ILE A N 1
ATOM 817 C CA . ILE A 1 115 ? -51.622 -19.890 -2.375 1.00 78.25 115 ILE A CA 1
ATOM 818 C C . ILE A 1 115 ? -51.871 -21.045 -1.389 1.00 78.25 115 ILE A C 1
ATOM 820 O O . ILE A 1 115 ? -52.982 -21.242 -0.892 1.00 78.25 115 ILE A O 1
ATOM 824 N N . GLY A 1 116 ? -50.807 -21.769 -1.031 1.00 75.75 116 GLY A N 1
ATOM 825 C CA . GLY A 1 116 ? -50.759 -22.779 0.029 1.00 75.75 116 GLY A CA 1
ATOM 826 C C . GLY A 1 116 ? -50.771 -22.209 1.460 1.00 75.75 116 GLY A C 1
ATOM 827 O O . GLY A 1 116 ? -51.420 -21.211 1.750 1.00 75.75 116 GLY A O 1
ATOM 828 N N . ALA A 1 117 ? -50.112 -22.884 2.412 1.00 76.31 117 ALA A N 1
ATOM 829 C CA . ALA A 1 117 ? -50.009 -22.403 3.799 1.00 76.31 117 ALA A CA 1
ATOM 830 C C . ALA A 1 117 ? -48.801 -21.463 3.970 1.00 76.31 117 ALA A C 1
ATOM 832 O O . ALA A 1 117 ? -47.700 -21.874 3.631 1.00 76.31 117 ALA A O 1
ATOM 833 N N . PHE A 1 118 ? -48.977 -20.258 4.512 1.00 75.75 118 PHE A N 1
ATOM 834 C CA . PHE A 1 118 ? -48.002 -19.162 4.413 1.00 75.75 118 PHE A CA 1
ATOM 835 C C . PHE A 1 118 ? -47.810 -18.399 5.741 1.00 75.75 118 PHE A C 1
ATOM 837 O O . PHE A 1 118 ? -48.772 -18.228 6.494 1.00 75.75 118 PHE A O 1
ATOM 844 N N . TYR A 1 119 ? -46.598 -17.914 6.024 1.00 73.44 119 TYR A N 1
ATOM 845 C CA . TYR A 1 119 ? -46.253 -17.119 7.214 1.00 73.44 119 TYR A CA 1
ATOM 846 C C . TYR A 1 119 ? -45.250 -15.996 6.854 1.00 73.44 119 TYR A C 1
ATOM 848 O O . TYR A 1 119 ? -44.057 -16.249 6.892 1.00 73.44 119 TYR A O 1
ATOM 856 N N . GLY A 1 120 ? -45.729 -14.796 6.519 1.00 76.94 120 GLY A N 1
ATOM 857 C CA . GLY A 1 120 ? -45.006 -13.566 6.138 1.00 76.94 120 GLY A CA 1
ATOM 858 C C . GLY A 1 120 ? -45.819 -12.715 5.140 1.00 76.94 120 GLY A C 1
ATOM 859 O O . GLY A 1 120 ? -46.957 -13.078 4.824 1.00 76.94 120 GLY A O 1
ATOM 860 N N . ASP A 1 121 ? -45.262 -11.613 4.636 1.00 74.31 121 ASP A N 1
ATOM 861 C CA . ASP A 1 121 ? -45.902 -10.670 3.700 1.00 74.31 121 ASP A CA 1
ATOM 862 C C . ASP A 1 121 ? -45.616 -11.008 2.220 1.00 74.31 121 ASP A C 1
ATOM 864 O O . ASP A 1 121 ? -44.571 -11.546 1.892 1.00 74.31 121 ASP A O 1
ATOM 868 N N . ILE A 1 122 ? -46.508 -10.671 1.282 1.00 77.00 122 ILE A N 1
ATOM 869 C CA . ILE A 1 122 ? -46.356 -10.915 -0.165 1.00 77.00 122 ILE A CA 1
ATOM 870 C C . ILE A 1 122 ? -46.657 -9.642 -0.972 1.00 77.00 122 ILE A C 1
ATOM 872 O O . ILE A 1 122 ? -47.740 -9.064 -0.881 1.00 77.00 122 ILE A O 1
ATOM 876 N N . GLY A 1 123 ? -45.733 -9.225 -1.840 1.00 76.94 123 GLY A N 1
ATOM 877 C CA . GLY A 1 123 ? -45.917 -8.161 -2.832 1.00 76.94 123 GLY A CA 1
ATOM 878 C C . GLY A 1 123 ? -46.806 -8.572 -4.024 1.00 76.94 123 GLY A C 1
ATOM 879 O O . GLY A 1 123 ? -47.308 -9.686 -4.086 1.00 76.94 123 GLY A O 1
ATOM 880 N N . PRO A 1 124 ? -47.065 -7.697 -5.014 1.00 76.94 124 PRO A N 1
ATOM 881 C CA . PRO A 1 124 ? -47.901 -8.056 -6.169 1.00 76.94 124 PRO A CA 1
ATOM 882 C C . PRO A 1 124 ? -47.329 -9.214 -7.011 1.00 76.94 124 PRO A C 1
ATOM 884 O O . PRO A 1 124 ? -46.143 -9.170 -7.346 1.00 76.94 124 PRO A O 1
ATOM 887 N N . PHE A 1 125 ? -48.156 -10.192 -7.419 1.00 78.31 125 PHE A N 1
ATOM 888 C CA . PHE A 1 125 ? -47.679 -11.372 -8.167 1.00 78.31 125 PHE A CA 1
ATOM 889 C C . PHE A 1 125 ? -48.645 -11.984 -9.209 1.00 78.31 125 PHE A C 1
ATOM 891 O O . PHE A 1 125 ? -49.823 -11.631 -9.275 1.00 78.31 125 PHE A O 1
ATOM 898 N N . TYR A 1 126 ? -48.141 -12.905 -10.048 1.00 72.75 126 TYR A N 1
ATOM 899 C CA . TYR A 1 126 ? -48.913 -13.699 -11.026 1.00 72.75 126 TYR A CA 1
ATOM 900 C C . TYR A 1 126 ? -48.333 -15.129 -11.145 1.00 72.75 126 TYR A C 1
ATOM 902 O O . TYR A 1 126 ? -47.227 -15.267 -11.670 1.00 72.75 126 TYR A O 1
ATOM 910 N N . GLY A 1 127 ? -49.061 -16.156 -10.682 1.00 71.38 127 GLY A N 1
ATOM 911 C CA . GLY A 1 127 ? -48.626 -17.572 -10.591 1.00 71.38 127 GLY A CA 1
ATOM 912 C C . GLY A 1 127 ? -49.037 -18.247 -9.267 1.00 71.38 127 GLY A C 1
ATOM 913 O O . GLY A 1 127 ? -49.660 -17.589 -8.438 1.00 71.38 127 GLY A O 1
ATOM 914 N N . ASP A 1 128 ? -48.736 -19.534 -9.060 1.00 72.75 128 ASP A N 1
ATOM 915 C CA . ASP A 1 128 ? -49.156 -20.318 -7.877 1.00 72.75 128 ASP A CA 1
ATOM 916 C C . ASP A 1 128 ? -48.052 -20.419 -6.794 1.00 72.75 128 ASP A C 1
ATOM 918 O O . ASP A 1 128 ? -46.872 -20.539 -7.110 1.00 72.75 128 ASP A O 1
ATOM 922 N N . ILE A 1 129 ? -48.410 -20.438 -5.502 1.00 72.12 129 ILE A N 1
ATOM 923 C CA . ILE A 1 129 ? -47.492 -20.513 -4.345 1.00 72.12 129 ILE A CA 1
ATOM 924 C C . ILE A 1 129 ? -47.788 -21.746 -3.470 1.00 72.12 129 ILE A C 1
ATOM 926 O O . ILE A 1 129 ? -48.921 -21.995 -3.060 1.00 72.12 129 ILE A O 1
ATOM 930 N N . GLY A 1 130 ? -46.748 -22.504 -3.114 1.00 67.12 130 GLY A N 1
ATOM 931 C CA . GLY A 1 130 ? -46.755 -23.632 -2.178 1.00 67.12 130 GLY A CA 1
ATOM 932 C C . GLY A 1 130 ? -46.778 -23.219 -0.697 1.00 67.12 130 GLY A C 1
ATOM 933 O O . GLY A 1 130 ? -47.338 -22.192 -0.334 1.00 67.12 130 GLY A O 1
ATOM 934 N N . ALA A 1 131 ? -46.224 -24.044 0.203 1.00 69.12 131 ALA A N 1
ATOM 935 C CA . ALA A 1 131 ? -46.203 -23.745 1.644 1.00 69.12 131 ALA A CA 1
ATOM 936 C C . ALA A 1 131 ? -44.940 -22.964 2.068 1.00 69.12 131 ALA A C 1
ATOM 938 O O . ALA A 1 131 ? -43.843 -23.468 1.863 1.00 69.12 131 ALA A O 1
ATOM 939 N N . PHE A 1 132 ? -45.065 -21.794 2.693 1.00 67.25 132 PHE A N 1
ATOM 940 C CA . PHE A 1 132 ? -43.991 -20.793 2.806 1.00 67.25 132 PHE A CA 1
ATOM 941 C C . PHE A 1 132 ? -43.878 -20.185 4.222 1.00 67.25 132 PHE A C 1
ATOM 943 O O . PHE A 1 132 ? -44.892 -20.037 4.905 1.00 67.25 132 PHE A O 1
ATOM 950 N N . TYR A 1 133 ? -42.675 -19.805 4.660 1.00 63.69 133 TYR A N 1
ATOM 951 C CA . TYR A 1 133 ? -42.408 -19.122 5.939 1.00 63.69 133 TYR A CA 1
ATOM 952 C C . TYR A 1 133 ? -41.358 -18.001 5.760 1.00 63.69 133 TYR A C 1
ATOM 954 O O . TYR A 1 133 ? -40.174 -18.296 5.836 1.00 63.69 133 TYR A O 1
ATOM 962 N N . GLY A 1 134 ? -41.806 -16.761 5.553 1.00 67.94 134 GLY A N 1
ATOM 963 C CA . GLY A 1 134 ? -41.084 -15.483 5.419 1.00 67.94 134 GLY A CA 1
ATOM 964 C C . GLY A 1 134 ? -41.785 -14.547 4.410 1.00 67.94 134 GLY A C 1
ATOM 965 O O . GLY A 1 134 ? -42.889 -14.867 3.958 1.00 67.94 134 GLY A O 1
ATOM 966 N N . ASP A 1 135 ? -41.176 -13.416 4.056 1.00 63.06 135 ASP A N 1
ATOM 967 C CA . ASP A 1 135 ? -41.742 -12.361 3.196 1.00 63.06 135 ASP A CA 1
ATOM 968 C C . ASP A 1 135 ? -41.359 -12.530 1.708 1.00 63.06 135 ASP A C 1
ATOM 970 O O . ASP A 1 135 ? -40.282 -13.010 1.385 1.00 63.06 135 ASP A O 1
ATOM 974 N N . ILE A 1 136 ? -42.196 -12.105 0.755 1.00 68.19 136 ILE A N 1
ATOM 975 C CA . ILE A 1 136 ? -41.945 -12.149 -0.697 1.00 68.19 136 ILE A CA 1
ATOM 976 C C . ILE A 1 136 ? -42.195 -10.768 -1.324 1.00 68.19 136 ILE A C 1
ATOM 978 O O . ILE A 1 136 ? -43.252 -10.168 -1.151 1.00 68.19 136 ILE A O 1
ATOM 982 N N . GLY A 1 137 ? -41.256 -10.266 -2.127 1.00 66.19 137 GLY A N 1
ATOM 983 C CA . GLY A 1 137 ? -41.398 -9.062 -2.953 1.00 66.19 137 GLY A CA 1
ATOM 984 C C . GLY A 1 137 ? -42.312 -9.256 -4.176 1.00 66.19 137 GLY A C 1
ATOM 985 O O . GLY A 1 137 ? -43.022 -10.242 -4.303 1.00 66.19 137 GLY A O 1
ATOM 986 N N . ALA A 1 138 ? -42.340 -8.309 -5.119 1.00 69.81 138 ALA A N 1
ATOM 987 C CA . ALA A 1 138 ? -43.163 -8.458 -6.331 1.00 69.81 138 ALA A CA 1
ATOM 988 C C . ALA A 1 138 ? -42.565 -9.485 -7.316 1.00 69.81 138 ALA A C 1
ATOM 990 O O . ALA A 1 138 ? -41.372 -9.393 -7.611 1.00 69.81 138 ALA A O 1
ATOM 991 N N . PHE A 1 139 ? -43.366 -10.403 -7.875 1.00 66.06 139 PHE A N 1
ATOM 992 C CA . PHE A 1 139 ? -42.848 -11.445 -8.782 1.00 66.06 139 PHE A CA 1
ATOM 993 C C . PHE A 1 139 ? -43.816 -11.930 -9.882 1.00 66.06 139 PHE A C 1
ATOM 995 O O . PHE A 1 139 ? -44.985 -11.557 -9.919 1.00 66.06 139 PHE A O 1
ATOM 1002 N N . TYR A 1 140 ? -43.324 -12.740 -10.828 1.00 59.34 140 TYR A N 1
ATOM 1003 C CA . TYR A 1 140 ? -44.110 -13.347 -11.919 1.00 59.34 140 TYR A CA 1
ATOM 1004 C C . TYR A 1 140 ? -43.598 -14.781 -12.189 1.00 59.34 140 TYR A C 1
ATOM 1006 O O . TYR A 1 140 ? -42.491 -14.917 -12.717 1.00 59.34 140 TYR A O 1
ATOM 1014 N N . GLY A 1 141 ? -44.370 -15.816 -11.818 1.00 56.50 141 GLY A N 1
ATOM 1015 C CA . GLY A 1 141 ? -44.001 -17.250 -11.860 1.00 56.50 141 GLY A CA 1
ATOM 1016 C C . GLY A 1 141 ? -44.575 -18.076 -10.688 1.00 56.50 141 GLY A C 1
ATOM 1017 O O . GLY A 1 141 ? -45.308 -17.522 -9.874 1.00 56.50 141 GLY A O 1
ATOM 1018 N N . ASP A 1 142 ? -44.258 -19.374 -10.594 1.00 55.50 142 ASP A N 1
ATOM 1019 C CA . ASP A 1 142 ? -44.750 -20.313 -9.560 1.00 55.50 142 ASP A CA 1
ATOM 1020 C C . ASP A 1 142 ? -43.697 -20.599 -8.453 1.00 55.50 142 ASP A C 1
ATOM 1022 O O . ASP A 1 142 ? -42.505 -20.735 -8.728 1.00 55.50 142 ASP A O 1
ATOM 1026 N N . ILE A 1 143 ? -44.113 -20.758 -7.188 1.00 59.38 143 ILE A N 1
ATOM 1027 C CA . ILE A 1 143 ? -43.247 -20.990 -6.010 1.00 59.38 143 ILE A CA 1
ATOM 1028 C C . ILE A 1 143 ? -43.620 -22.306 -5.292 1.00 59.38 143 ILE A C 1
ATOM 1030 O O . ILE A 1 143 ? -44.779 -22.549 -4.975 1.00 59.38 143 ILE A O 1
ATOM 1034 N N . GLY A 1 144 ? -42.644 -23.165 -4.981 1.00 51.00 144 GLY A N 1
ATOM 1035 C CA . GLY A 1 144 ? -42.784 -24.378 -4.155 1.00 51.00 144 GLY A CA 1
ATOM 1036 C C . GLY A 1 144 ? -42.642 -24.129 -2.637 1.00 51.00 144 GLY A C 1
ATOM 1037 O O . GLY A 1 144 ? -42.682 -22.990 -2.193 1.00 51.00 144 GLY A O 1
ATOM 1038 N N . PRO A 1 145 ? -42.506 -25.166 -1.782 1.00 53.50 145 PRO A N 1
ATOM 1039 C CA . PRO A 1 145 ? -42.402 -24.962 -0.332 1.00 53.50 145 PRO A CA 1
ATOM 1040 C C . PRO A 1 145 ? -41.078 -24.323 0.146 1.00 53.50 145 PRO A C 1
ATOM 1042 O O . PRO A 1 145 ? -40.017 -24.824 -0.209 1.00 53.50 145 PRO A O 1
ATOM 1045 N N . PHE A 1 146 ? -41.112 -23.292 0.996 1.00 55.97 146 PHE A N 1
ATOM 1046 C CA . PHE A 1 146 ? -39.961 -22.411 1.288 1.00 55.97 146 PHE A CA 1
ATOM 1047 C C . PHE A 1 146 ? -39.913 -21.942 2.760 1.00 55.97 146 PHE A C 1
ATOM 1049 O O . PHE A 1 146 ? -40.947 -21.896 3.429 1.00 55.97 146 PHE A O 1
ATOM 1056 N N . TYR A 1 147 ? -38.730 -21.580 3.267 1.00 52.06 147 TYR A N 1
ATOM 1057 C CA . TYR A 1 147 ? -38.506 -21.047 4.622 1.00 52.06 147 TYR A CA 1
ATOM 1058 C C . TYR A 1 147 ? -37.419 -19.950 4.569 1.00 52.06 147 TYR A C 1
ATOM 1060 O O . TYR A 1 147 ? -36.240 -20.298 4.512 1.00 52.06 147 TYR A O 1
ATOM 1068 N N . GLY A 1 148 ? -37.826 -18.676 4.572 1.00 50.94 148 GLY A N 1
ATOM 1069 C CA . GLY A 1 148 ? -37.021 -17.452 4.460 1.00 50.94 148 GLY A CA 1
ATOM 1070 C C . GLY A 1 148 ? -37.761 -16.302 3.745 1.00 50.94 148 GLY A C 1
ATOM 1071 O O . GLY A 1 148 ? -38.916 -16.481 3.350 1.00 50.94 148 GLY A O 1
ATOM 1072 N N . ASP A 1 149 ? -37.079 -15.186 3.475 1.00 46.16 149 ASP A N 1
ATOM 1073 C CA . ASP A 1 149 ? -37.572 -14.029 2.711 1.00 46.16 149 ASP A CA 1
ATOM 1074 C C . ASP A 1 149 ? -37.046 -14.008 1.249 1.00 46.16 149 ASP A C 1
ATOM 1076 O O . ASP A 1 149 ? -35.924 -14.428 0.947 1.00 46.16 149 ASP A O 1
ATOM 1080 N N . ILE A 1 150 ? -37.845 -13.489 0.311 1.00 55.69 150 ILE A N 1
ATOM 1081 C CA . ILE A 1 150 ? -37.545 -13.359 -1.123 1.00 55.69 150 ILE A CA 1
ATOM 1082 C C . ILE A 1 150 ? -37.770 -11.910 -1.581 1.00 55.69 150 ILE A C 1
ATOM 1084 O O . ILE A 1 150 ? -38.855 -11.358 -1.430 1.00 55.69 150 ILE A O 1
ATOM 1088 N N . GLY A 1 151 ? -36.773 -11.276 -2.207 1.00 49.69 151 GLY A N 1
ATOM 1089 C CA . GLY A 1 151 ? -36.924 -9.946 -2.832 1.00 49.69 151 GLY A CA 1
ATOM 1090 C C . GLY A 1 151 ? -37.685 -9.981 -4.175 1.00 49.69 151 GLY A C 1
ATOM 1091 O O . GLY A 1 151 ? -38.012 -11.054 -4.662 1.00 49.69 151 GLY A O 1
ATOM 1092 N N . PRO A 1 152 ? -37.982 -8.843 -4.837 1.00 53.12 152 PRO A N 1
ATOM 1093 C CA . PRO A 1 152 ? -38.657 -8.851 -6.139 1.00 53.12 152 PRO A CA 1
ATOM 1094 C C . PRO A 1 152 ? -37.865 -9.614 -7.213 1.00 53.12 152 PRO A C 1
ATOM 1096 O O . PRO A 1 152 ? -36.670 -9.369 -7.385 1.00 53.12 152 PRO A O 1
ATOM 1099 N N . PHE A 1 153 ? -38.523 -10.498 -7.965 1.00 49.84 153 PHE A N 1
ATOM 1100 C CA . PHE A 1 153 ? -37.860 -11.367 -8.947 1.00 49.84 153 PHE A CA 1
ATOM 1101 C C . PHE A 1 153 ? -38.772 -11.724 -10.139 1.00 49.84 153 PHE A C 1
ATOM 1103 O O . PHE A 1 153 ? -39.940 -11.350 -10.183 1.00 49.84 153 PHE A O 1
ATOM 1110 N N . TYR A 1 154 ? -38.249 -12.424 -11.148 1.00 43.75 154 TYR A N 1
ATOM 1111 C CA . TYR A 1 154 ? -39.011 -12.915 -12.310 1.00 43.75 154 TYR A CA 1
ATOM 1112 C C . TYR A 1 154 ? -38.608 -14.379 -12.583 1.00 43.75 154 TYR A C 1
ATOM 1114 O O . TYR A 1 154 ? -37.435 -14.613 -12.873 1.00 43.75 154 TYR A O 1
ATOM 1122 N N . GLY A 1 155 ? -39.536 -15.349 -12.497 1.00 41.19 155 GLY A N 1
ATOM 1123 C CA . GLY A 1 155 ? -39.271 -16.794 -12.690 1.00 41.19 155 GLY A CA 1
ATOM 1124 C C . GLY A 1 155 ? -39.965 -17.724 -11.672 1.00 41.19 155 GLY A C 1
ATOM 1125 O O . GLY A 1 155 ? -40.718 -17.240 -10.835 1.00 41.19 155 GLY A O 1
ATOM 1126 N N . ASP A 1 156 ? -39.695 -19.040 -11.732 1.00 40.88 156 ASP A N 1
ATOM 1127 C CA . ASP A 1 156 ? -40.271 -20.069 -10.833 1.00 40.88 156 ASP A CA 1
ATOM 1128 C C . ASP A 1 156 ? -39.240 -20.558 -9.779 1.00 40.88 156 ASP A C 1
ATOM 1130 O O . ASP A 1 156 ? -38.060 -20.711 -10.105 1.00 40.88 156 ASP A O 1
ATOM 1134 N N . ILE A 1 157 ? -39.659 -20.857 -8.537 1.00 49.91 157 ILE A N 1
ATOM 1135 C CA . ILE A 1 157 ? -38.795 -21.298 -7.409 1.00 49.91 157 ILE A CA 1
ATOM 1136 C C . ILE A 1 157 ? -39.237 -22.675 -6.865 1.00 49.91 157 ILE A C 1
ATOM 1138 O O . ILE A 1 157 ? -40.411 -22.893 -6.583 1.00 49.91 157 ILE A O 1
ATOM 1142 N N . GLY A 1 158 ? -38.305 -23.623 -6.679 1.00 41.81 158 GLY A N 1
ATOM 1143 C CA . GLY A 1 158 ? -38.542 -24.953 -6.071 1.00 41.81 158 GLY A CA 1
ATOM 1144 C C . GLY A 1 158 ? -38.322 -25.013 -4.540 1.00 41.81 158 GLY A C 1
ATOM 1145 O O . GLY A 1 158 ? -38.108 -23.977 -3.923 1.00 41.81 158 GLY A O 1
ATOM 1146 N N . PRO A 1 159 ? -38.364 -26.199 -3.885 1.00 36.47 159 PRO A N 1
ATOM 1147 C CA . PRO A 1 159 ? -38.289 -26.295 -2.421 1.00 36.47 159 PRO A CA 1
ATOM 1148 C C . PRO A 1 159 ? -36.912 -25.935 -1.823 1.00 36.47 159 PRO A C 1
ATOM 1150 O O . PRO A 1 159 ? -35.906 -26.481 -2.277 1.00 36.47 159 PRO A O 1
ATOM 1153 N N . PHE A 1 160 ? -36.867 -25.089 -0.782 1.00 39.47 160 PHE A N 1
ATOM 1154 C CA . PHE A 1 160 ? -35.638 -24.449 -0.259 1.00 39.47 160 PHE A CA 1
ATOM 1155 C C . PHE A 1 160 ? -35.645 -24.224 1.275 1.00 39.47 160 PHE A C 1
ATOM 1157 O O . PHE A 1 160 ? -36.704 -24.262 1.902 1.00 39.47 160 PHE A O 1
ATOM 1164 N N . TYR A 1 161 ? -34.466 -23.965 1.865 1.00 35.75 161 TYR A N 1
ATOM 1165 C CA . TYR A 1 161 ? -34.262 -23.479 3.242 1.00 35.75 161 TYR A CA 1
ATOM 1166 C C . TYR A 1 161 ? -33.235 -22.326 3.235 1.00 35.75 161 TYR A C 1
ATOM 1168 O O . TYR A 1 161 ? -32.056 -22.584 2.993 1.00 35.75 161 TYR A O 1
ATOM 1176 N N . GLY A 1 162 ? -33.673 -21.094 3.520 1.00 38.81 162 GLY A N 1
ATOM 1177 C CA . GLY A 1 162 ? -32.870 -19.859 3.516 1.00 38.81 162 GLY A CA 1
ATOM 1178 C C . GLY A 1 162 ? -33.583 -18.686 2.819 1.00 38.81 162 GLY A C 1
ATOM 1179 O O . GLY A 1 162 ? -34.691 -18.859 2.312 1.00 38.81 162 GLY A O 1
ATOM 1180 N N . ASP A 1 163 ? -32.906 -17.540 2.689 1.00 36.31 163 ASP A N 1
ATOM 1181 C CA . ASP A 1 163 ? -33.390 -16.350 1.960 1.00 36.31 163 ASP A CA 1
ATOM 1182 C C . ASP A 1 163 ? -32.707 -16.235 0.581 1.00 36.31 163 ASP A C 1
ATOM 1184 O O . ASP A 1 163 ? -31.520 -16.546 0.455 1.00 36.31 163 ASP A O 1
ATOM 1188 N N . ILE A 1 164 ? -33.416 -15.768 -0.460 1.00 41.84 164 ILE A N 1
ATOM 1189 C CA . ILE A 1 164 ? -32.813 -15.465 -1.779 1.00 41.84 164 ILE A CA 1
ATOM 1190 C C . ILE A 1 164 ? -33.261 -14.087 -2.279 1.00 41.84 164 ILE A C 1
ATOM 1192 O O . ILE A 1 164 ? -34.442 -13.839 -2.522 1.00 41.84 164 ILE A O 1
ATOM 1196 N N . GLY A 1 165 ? -32.286 -13.222 -2.563 1.00 41.81 165 GLY A N 1
ATOM 1197 C CA . GLY A 1 165 ? -32.450 -12.026 -3.392 1.00 41.81 165 GLY A CA 1
ATOM 1198 C C . GLY A 1 165 ? -31.287 -11.864 -4.385 1.00 41.81 165 GLY A C 1
ATOM 1199 O O . GLY A 1 165 ? -30.254 -12.509 -4.212 1.00 41.81 165 GLY A O 1
ATOM 1200 N N . PRO A 1 166 ? -31.416 -11.013 -5.424 1.00 37.09 166 PRO A N 1
ATOM 1201 C CA . PRO A 1 166 ? -30.259 -10.494 -6.153 1.00 37.09 166 PRO A CA 1
ATOM 1202 C C . PRO A 1 166 ? -29.438 -9.615 -5.205 1.00 37.09 166 PRO A C 1
ATOM 1204 O O . PRO A 1 166 ? -29.998 -8.719 -4.568 1.00 37.09 166 PRO A O 1
ATOM 1207 N N . PHE A 1 167 ? -28.134 -9.864 -5.101 1.00 38.09 167 PHE A N 1
ATOM 1208 C CA . PHE A 1 167 ? -27.309 -9.265 -4.051 1.00 38.09 167 PHE A CA 1
ATOM 1209 C C . PHE A 1 167 ? -26.052 -8.554 -4.581 1.00 38.09 167 PHE A C 1
ATOM 1211 O O . PHE A 1 167 ? -25.472 -8.975 -5.580 1.00 38.09 167 PHE A O 1
ATOM 1218 N N . TYR A 1 168 ? -25.646 -7.491 -3.873 1.00 34.38 168 TYR A N 1
ATOM 1219 C CA . TYR A 1 168 ? -24.402 -6.721 -4.028 1.00 34.38 168 TYR A CA 1
ATOM 1220 C C . TYR A 1 168 ? -23.701 -6.608 -2.639 1.00 34.38 168 TYR A C 1
ATOM 1222 O O . TYR A 1 168 ? -24.283 -5.991 -1.744 1.00 34.38 168 TYR A O 1
ATOM 1230 N N . GLY A 1 169 ? -22.492 -7.171 -2.454 1.00 36.06 169 GLY A N 1
ATOM 1231 C CA . GLY A 1 169 ? -21.638 -7.222 -1.235 1.00 36.06 169 GLY A CA 1
ATOM 1232 C C . GLY A 1 169 ? -20.954 -8.600 -1.035 1.00 36.06 169 GLY A C 1
ATOM 1233 O O . GLY A 1 169 ? -21.247 -9.481 -1.818 1.00 36.06 169 GLY A O 1
ATOM 1234 N N . ASP A 1 170 ? -20.141 -8.831 0.012 1.00 35.84 170 ASP A N 1
ATOM 1235 C CA . ASP A 1 170 ? -19.351 -10.079 0.249 1.00 35.84 170 ASP A CA 1
ATOM 1236 C C . ASP A 1 170 ? -20.069 -11.130 1.150 1.00 35.84 170 ASP A C 1
ATOM 1238 O O . ASP A 1 170 ? -20.807 -10.752 2.066 1.00 35.84 170 ASP A O 1
ATOM 1242 N N . ILE A 1 171 ? -19.846 -12.449 0.965 1.00 39.09 171 ILE A N 1
ATOM 1243 C CA . ILE A 1 171 ? -20.486 -13.551 1.744 1.00 39.09 171 ILE A CA 1
ATOM 1244 C C . ILE A 1 171 ? -19.460 -14.420 2.516 1.00 39.09 171 ILE A C 1
ATOM 1246 O O . ILE A 1 171 ? -18.453 -14.882 1.991 1.00 39.09 171 ILE A O 1
ATOM 1250 N N . GLY A 1 172 ? -19.729 -14.713 3.796 1.00 39.19 172 GLY A N 1
ATOM 1251 C CA . GLY A 1 172 ? -18.918 -15.627 4.626 1.00 39.19 172 GLY A CA 1
ATOM 1252 C C . GLY A 1 172 ? -19.262 -17.130 4.477 1.00 39.19 172 GLY A C 1
ATOM 1253 O O . GLY A 1 172 ? -20.123 -17.492 3.680 1.00 39.19 172 GLY A O 1
ATOM 1254 N N . PRO A 1 173 ? -18.637 -18.034 5.265 1.00 35.09 173 PRO A N 1
ATOM 1255 C CA . PRO A 1 173 ? -18.823 -19.490 5.153 1.00 35.09 173 PRO A CA 1
ATOM 1256 C C . PRO A 1 173 ? -20.267 -19.979 5.353 1.00 35.09 173 PRO A C 1
ATOM 1258 O O . PRO A 1 173 ? -20.895 -19.692 6.372 1.00 35.09 173 PRO A O 1
ATOM 1261 N N . PHE A 1 174 ? -20.761 -20.787 4.412 1.00 38.97 174 PHE A N 1
ATOM 1262 C CA . PHE A 1 174 ? -22.154 -21.241 4.287 1.00 38.97 174 PHE A CA 1
ATOM 1263 C C . PHE A 1 174 ? -22.258 -22.756 4.015 1.00 38.97 174 PHE A C 1
ATOM 1265 O O . PHE A 1 174 ? -21.272 -23.385 3.632 1.00 38.97 174 PHE A O 1
ATOM 1272 N N . TYR A 1 175 ? -23.463 -23.319 4.210 1.00 38.38 175 TYR A N 1
ATOM 1273 C CA . TYR A 1 175 ? -23.857 -24.670 3.784 1.00 38.38 175 TYR A CA 1
ATOM 1274 C C . TYR A 1 175 ? -25.189 -24.642 3.002 1.00 38.38 175 TYR A C 1
ATOM 1276 O O . TYR A 1 175 ? -26.248 -24.518 3.619 1.00 38.38 175 TYR A O 1
ATOM 1284 N N . GLY A 1 176 ? -25.157 -24.799 1.671 1.00 42.03 176 GLY A N 1
ATOM 1285 C CA . GLY A 1 176 ? -26.351 -24.791 0.792 1.00 42.03 176 GLY A CA 1
ATOM 1286 C C . GLY A 1 176 ? -26.035 -24.413 -0.670 1.00 42.03 176 GLY A C 1
ATOM 1287 O O . GLY A 1 176 ? -24.896 -24.581 -1.078 1.00 42.03 176 GLY A O 1
ATOM 1288 N N . ALA A 1 177 ? -26.978 -23.862 -1.452 1.00 41.41 177 ALA A N 1
ATOM 1289 C CA . ALA A 1 177 ? -26.694 -23.332 -2.800 1.00 41.41 177 ALA A CA 1
ATOM 1290 C C . ALA A 1 177 ? -27.046 -21.836 -2.957 1.00 41.41 177 ALA A C 1
ATOM 1292 O O . ALA A 1 177 ? -28.089 -21.411 -2.458 1.00 41.41 177 ALA A O 1
ATOM 1293 N N . ILE A 1 178 ? -26.202 -21.050 -3.640 1.00 48.66 178 ILE A N 1
ATOM 1294 C CA . ILE A 1 178 ? -26.345 -19.584 -3.820 1.00 48.66 178 ILE A CA 1
ATOM 1295 C C . ILE A 1 178 ? -26.585 -19.232 -5.301 1.00 48.66 178 ILE A C 1
ATOM 1297 O O . ILE A 1 178 ? -26.019 -19.860 -6.188 1.00 48.66 178 ILE A O 1
ATOM 1301 N N . GLY A 1 179 ? -27.437 -18.233 -5.582 1.00 43.78 179 GLY A N 1
ATOM 1302 C CA . GLY A 1 179 ? -27.707 -17.695 -6.929 1.00 43.78 179 GLY A CA 1
ATOM 1303 C C . GLY A 1 179 ? -26.684 -16.650 -7.413 1.00 43.78 179 GLY A C 1
ATOM 1304 O O . GLY A 1 179 ? -25.554 -16.629 -6.944 1.00 43.78 179 GLY A O 1
ATOM 1305 N N . ALA A 1 180 ? -27.064 -15.785 -8.366 1.00 43.72 180 ALA A N 1
ATOM 1306 C CA . ALA A 1 180 ? -26.135 -14.812 -8.954 1.00 43.72 180 ALA A CA 1
ATOM 1307 C C . ALA A 1 180 ? -25.778 -13.639 -8.014 1.00 43.72 180 ALA A C 1
ATOM 1309 O O . ALA A 1 180 ? -26.670 -13.093 -7.359 1.00 43.72 180 ALA A O 1
ATOM 1310 N N . PHE A 1 181 ? -24.502 -13.236 -7.979 1.00 48.78 181 PHE A N 1
ATOM 1311 C CA . PHE A 1 181 ? -23.918 -12.431 -6.891 1.00 48.78 181 PHE A CA 1
ATOM 1312 C C . PHE A 1 181 ? -22.784 -11.471 -7.334 1.00 48.78 181 PHE A C 1
ATOM 1314 O O . PHE A 1 181 ? -22.142 -11.725 -8.350 1.00 48.78 181 PHE A O 1
ATOM 1321 N N . TRP A 1 182 ? -22.526 -10.397 -6.566 1.00 39.25 182 TRP A N 1
ATOM 1322 C CA . TRP A 1 182 ? -21.440 -9.409 -6.761 1.00 39.25 182 TRP A CA 1
ATOM 1323 C C . TRP A 1 182 ? -20.745 -9.036 -5.421 1.00 39.25 182 TRP A C 1
ATOM 1325 O O . TRP A 1 182 ? -21.327 -8.247 -4.681 1.00 39.25 182 TRP A O 1
ATOM 1335 N N . GLY A 1 183 ? -19.537 -9.549 -5.141 1.00 47.09 183 GLY A N 1
ATOM 1336 C CA . GLY A 1 183 ? -18.638 -9.327 -3.982 1.00 47.09 183 GLY A CA 1
ATOM 1337 C C . GLY A 1 183 ? -17.671 -10.515 -3.760 1.00 47.09 183 GLY A C 1
ATOM 1338 O O . GLY A 1 183 ? -17.709 -11.462 -4.536 1.00 47.09 183 GLY A O 1
ATOM 1339 N N . ASP A 1 184 ? -16.852 -10.522 -2.707 1.00 46.22 184 ASP A N 1
ATOM 1340 C CA . ASP A 1 184 ? -15.902 -11.601 -2.359 1.00 46.22 184 ASP A CA 1
ATOM 1341 C C . ASP A 1 184 ? -16.546 -12.673 -1.437 1.00 46.22 184 ASP A C 1
ATOM 1343 O O . ASP A 1 184 ? -17.465 -12.391 -0.664 1.00 46.22 184 ASP A O 1
ATOM 1347 N N . ILE A 1 185 ? -16.084 -13.929 -1.470 1.00 52.22 185 ILE A N 1
ATOM 1348 C CA . ILE A 1 185 ? -16.533 -15.034 -0.604 1.00 52.22 185 ILE A CA 1
ATOM 1349 C C . ILE A 1 185 ? -15.384 -15.681 0.183 1.00 52.22 185 ILE A C 1
ATOM 1351 O O . ILE A 1 185 ? -14.310 -15.953 -0.328 1.00 52.22 185 ILE A O 1
ATOM 1355 N N . GLY A 1 186 ? -15.608 -16.002 1.462 1.00 48.06 186 GLY A N 1
ATOM 1356 C CA . GLY A 1 186 ? -14.654 -16.758 2.295 1.00 48.06 186 GLY A CA 1
ATOM 1357 C C . GLY A 1 186 ? -14.606 -18.273 2.004 1.00 48.06 186 GLY A C 1
ATOM 1358 O O . GLY A 1 186 ? -14.985 -18.741 0.940 1.00 48.06 186 GLY A O 1
ATOM 1359 N N . ALA A 1 187 ? -14.147 -19.093 2.958 1.00 50.09 187 ALA A N 1
ATOM 1360 C CA . ALA A 1 187 ? -14.172 -20.552 2.783 1.00 50.09 187 ALA A CA 1
ATOM 1361 C C . ALA A 1 187 ? -15.613 -21.117 2.807 1.00 50.09 187 ALA A C 1
ATOM 1363 O O . ALA A 1 187 ? -16.375 -20.744 3.691 1.00 50.09 187 ALA A O 1
ATOM 1364 N N . PHE A 1 188 ? -16.000 -22.027 1.906 1.00 54.94 188 PHE A N 1
ATOM 1365 C CA . PHE A 1 188 ? -17.415 -22.360 1.631 1.00 54.94 188 PHE A CA 1
ATOM 1366 C C . PHE A 1 188 ? -17.681 -23.861 1.362 1.00 54.94 188 PHE A C 1
ATOM 1368 O O . PHE A 1 188 ? -16.793 -24.562 0.882 1.00 54.94 188 PHE A O 1
ATOM 1375 N N . TYR A 1 189 ? -18.901 -24.357 1.648 1.00 45.50 189 TYR A N 1
ATOM 1376 C CA . TYR A 1 189 ? -19.353 -25.737 1.368 1.00 45.50 189 TYR A CA 1
ATOM 1377 C C . TYR A 1 189 ? -20.754 -25.769 0.700 1.00 45.50 189 TYR A C 1
ATOM 1379 O O . TYR A 1 189 ? -21.764 -25.606 1.385 1.00 45.50 189 TYR A O 1
ATOM 1387 N N . GLY A 1 190 ? -20.858 -26.016 -0.612 1.00 49.47 190 GLY A N 1
ATOM 1388 C CA . GLY A 1 190 ? -22.127 -25.965 -1.364 1.00 49.47 190 GLY A CA 1
ATOM 1389 C C . GLY A 1 190 ? -21.979 -25.696 -2.872 1.00 49.47 190 GLY A C 1
ATOM 1390 O O . GLY A 1 190 ? -20.855 -25.680 -3.355 1.00 49.47 190 GLY A O 1
ATOM 1391 N N . ASP A 1 191 ? -23.070 -25.394 -3.591 1.00 48.22 191 ASP A N 1
ATOM 1392 C CA . ASP A 1 191 ? -23.014 -25.027 -5.026 1.00 48.22 191 ASP A CA 1
ATOM 1393 C C . ASP A 1 191 ? -23.322 -23.524 -5.249 1.00 48.22 191 ASP A C 1
ATOM 1395 O O . ASP A 1 191 ? -24.241 -22.984 -4.632 1.00 48.22 191 ASP A O 1
ATOM 1399 N N . ILE A 1 192 ? -22.605 -22.811 -6.124 1.00 56.03 192 ILE A N 1
ATOM 1400 C CA . ILE A 1 192 ? -22.790 -21.360 -6.379 1.00 56.03 192 ILE A CA 1
ATOM 1401 C C . ILE A 1 192 ? -23.155 -21.093 -7.849 1.00 56.03 192 ILE A C 1
ATOM 1403 O O . ILE A 1 192 ? -22.644 -21.742 -8.749 1.00 56.03 192 ILE A O 1
ATOM 1407 N N . GLY A 1 193 ? -24.048 -20.133 -8.116 1.00 47.66 193 GLY A N 1
ATOM 1408 C CA . GLY A 1 193 ? -24.398 -19.626 -9.451 1.00 47.66 193 GLY A CA 1
ATOM 1409 C C . GLY A 1 193 ? -23.418 -18.568 -10.003 1.00 47.66 193 GLY A C 1
ATOM 1410 O O . GLY A 1 193 ? -22.280 -18.498 -9.560 1.00 47.66 193 GLY A O 1
ATOM 1411 N N . PRO A 1 194 ? -23.813 -17.746 -10.998 1.00 48.97 194 PRO A N 1
ATOM 1412 C CA . PRO A 1 194 ? -22.895 -16.786 -11.614 1.00 48.97 194 PRO A CA 1
ATOM 1413 C C . PRO A 1 194 ? -22.419 -15.651 -10.679 1.00 48.97 194 PRO A C 1
ATOM 1415 O O . PRO A 1 194 ? -23.241 -15.051 -9.995 1.00 48.97 194 PRO A O 1
ATOM 1418 N N . PHE A 1 195 ? -21.139 -15.285 -10.680 1.00 56.09 195 PHE A N 1
ATOM 1419 C CA . PHE A 1 195 ? -20.518 -14.523 -9.583 1.00 56.09 195 PHE A CA 1
ATOM 1420 C C . PHE A 1 195 ? -19.481 -13.470 -10.046 1.00 56.09 195 PHE A C 1
ATOM 1422 O O . PHE A 1 195 ? -18.839 -13.684 -11.070 1.00 56.09 195 PHE A O 1
ATOM 1429 N N . TYR A 1 196 ? -19.271 -12.383 -9.275 1.00 44.69 196 TYR A N 1
ATOM 1430 C CA . TYR A 1 196 ? -18.213 -11.355 -9.454 1.00 44.69 196 TYR A CA 1
ATOM 1431 C C . TYR A 1 196 ? -17.517 -10.938 -8.111 1.00 44.69 196 TYR A C 1
ATOM 1433 O O . TYR A 1 196 ? -18.166 -10.215 -7.364 1.00 44.69 196 TYR A O 1
ATOM 1441 N N . GLY A 1 197 ? -16.253 -11.331 -7.830 1.00 50.69 197 GLY A N 1
ATOM 1442 C CA . GLY A 1 197 ? -15.339 -11.009 -6.685 1.00 50.69 197 GLY A CA 1
ATOM 1443 C C . GLY A 1 197 ? -14.328 -12.149 -6.350 1.00 50.69 197 GLY A C 1
ATOM 1444 O O . GLY A 1 197 ? -14.256 -13.095 -7.112 1.00 50.69 197 GLY A O 1
ATOM 1445 N N . ASP A 1 198 ? -13.573 -12.166 -5.248 1.00 50.19 198 ASP A N 1
ATOM 1446 C CA . ASP A 1 198 ? -12.605 -13.252 -4.918 1.00 50.19 198 ASP A CA 1
ATOM 1447 C C . ASP A 1 198 ? -13.176 -14.296 -3.925 1.00 50.19 198 ASP A C 1
ATOM 1449 O O . ASP A 1 198 ? -13.866 -13.939 -2.983 1.00 50.19 198 ASP A O 1
ATOM 1453 N N . ILE A 1 199 ? -12.878 -15.594 -4.060 1.00 56.62 199 ILE A N 1
ATOM 1454 C CA . ILE A 1 199 ? -13.389 -16.732 -3.270 1.00 56.62 199 ILE A CA 1
ATOM 1455 C C . ILE A 1 199 ? -12.265 -17.448 -2.479 1.00 56.62 199 ILE A C 1
ATOM 1457 O O . ILE A 1 199 ? -11.199 -17.756 -2.995 1.00 56.62 199 ILE A O 1
ATOM 1461 N N . GLY A 1 200 ? -12.495 -17.806 -1.212 1.00 53.31 200 GLY A N 1
ATOM 1462 C CA . GLY A 1 200 ? -11.577 -18.589 -0.368 1.00 53.31 200 GLY A CA 1
ATOM 1463 C C . GLY A 1 200 ? -11.599 -20.112 -0.617 1.00 53.31 200 GLY A C 1
ATOM 1464 O O . GLY A 1 200 ? -11.988 -20.593 -1.672 1.00 53.31 200 GLY A O 1
ATOM 1465 N N . ALA A 1 201 ? -11.164 -20.920 0.364 1.00 52.62 201 ALA A N 1
ATOM 1466 C CA . ALA A 1 201 ? -11.112 -22.387 0.222 1.00 52.62 201 ALA A CA 1
ATOM 1467 C C . ALA A 1 201 ? -12.512 -23.047 0.175 1.00 52.62 201 ALA A C 1
ATOM 1469 O O . ALA A 1 201 ? -13.321 -22.839 1.076 1.00 52.62 201 ALA A O 1
ATOM 1470 N N . PHE A 1 202 ? -12.791 -23.905 -0.805 1.00 58.81 202 PHE A N 1
ATOM 1471 C CA . PHE A 1 202 ? -14.162 -24.227 -1.226 1.00 58.81 202 PHE A CA 1
ATOM 1472 C C . PHE A 1 202 ? -14.429 -25.733 -1.452 1.00 58.81 202 PHE A C 1
ATOM 1474 O O . PHE A 1 202 ? -13.533 -26.460 -1.882 1.00 58.81 202 PHE A O 1
ATOM 1481 N N . TYR A 1 203 ? -15.665 -26.199 -1.207 1.00 47.84 203 TYR A N 1
ATOM 1482 C CA . TYR A 1 203 ? -16.144 -27.575 -1.451 1.00 47.84 203 TYR A CA 1
ATOM 1483 C C . TYR A 1 203 ? -17.569 -27.621 -2.082 1.00 47.84 203 TYR A C 1
ATOM 1485 O O . TYR A 1 203 ? -18.546 -27.469 -1.347 1.00 47.84 203 TYR A O 1
ATOM 1493 N N . GLY A 1 204 ? -17.691 -27.896 -3.394 1.00 51.31 204 GLY A N 1
ATOM 1494 C CA . GLY A 1 204 ? -18.937 -28.081 -4.191 1.00 51.31 204 GLY A CA 1
ATOM 1495 C C . GLY A 1 204 ? -18.851 -27.524 -5.637 1.00 51.31 204 GLY A C 1
ATOM 1496 O O . GLY A 1 204 ? -17.733 -27.284 -6.090 1.00 51.31 204 GLY A O 1
ATOM 1497 N N . ASP A 1 205 ? -19.958 -27.292 -6.361 1.00 49.31 205 ASP A N 1
ATOM 1498 C CA . ASP A 1 205 ? -19.923 -26.874 -7.787 1.00 49.31 205 ASP A CA 1
ATOM 1499 C C . ASP A 1 205 ? -20.201 -25.360 -8.008 1.00 49.31 205 ASP A C 1
ATOM 1501 O O . ASP A 1 205 ? -21.132 -24.808 -7.427 1.00 49.31 205 ASP A O 1
ATOM 1505 N N . ILE A 1 206 ? -19.457 -24.654 -8.873 1.00 56.44 206 ILE A N 1
ATOM 1506 C CA . ILE A 1 206 ? -19.608 -23.197 -9.136 1.00 56.44 206 ILE A CA 1
ATOM 1507 C C . ILE A 1 206 ? -20.045 -22.916 -10.588 1.00 56.44 206 ILE A C 1
ATOM 1509 O O . ILE A 1 206 ? -19.605 -23.573 -11.522 1.00 56.44 206 ILE A O 1
ATOM 1513 N N . GLY A 1 207 ? -20.908 -21.919 -10.804 1.00 48.75 207 GLY A N 1
ATOM 1514 C CA . GLY A 1 207 ? -21.340 -21.395 -12.106 1.00 48.75 207 GLY A CA 1
ATOM 1515 C C . GLY A 1 207 ? -20.396 -20.328 -12.697 1.00 48.75 207 GLY A C 1
ATOM 1516 O O . GLY A 1 207 ? -19.252 -20.218 -12.283 1.00 48.75 207 GLY A O 1
ATOM 1517 N N . PRO A 1 208 ? -20.826 -19.544 -13.705 1.00 50.34 208 PRO A N 1
ATOM 1518 C CA . PRO A 1 208 ? -19.949 -18.577 -14.366 1.00 50.34 208 PRO A CA 1
ATOM 1519 C C . PRO A 1 208 ? -19.394 -17.469 -13.444 1.00 50.34 208 PRO A C 1
ATOM 1521 O O . PRO A 1 208 ? -20.183 -16.745 -12.853 1.00 50.34 208 PRO A O 1
ATOM 1524 N N . PHE A 1 209 ? -18.086 -17.262 -13.343 1.00 57.50 209 PHE A N 1
ATOM 1525 C CA . PHE A 1 209 ? -17.458 -16.531 -12.235 1.00 57.50 209 PHE A CA 1
ATOM 1526 C C . PHE A 1 209 ? -16.401 -15.479 -12.690 1.00 57.50 209 PHE A C 1
ATOM 1528 O O . PHE A 1 209 ? -15.756 -15.706 -13.705 1.00 57.50 209 PHE A O 1
ATOM 1535 N N . TYR A 1 210 ? -16.236 -14.352 -11.968 1.00 45.50 210 TYR A N 1
ATOM 1536 C CA . TYR A 1 210 ? -15.267 -13.249 -12.163 1.00 45.50 210 TYR A CA 1
ATOM 1537 C C . TYR A 1 210 ? -14.535 -12.798 -10.854 1.00 45.50 210 TYR A C 1
ATOM 1539 O O . TYR A 1 210 ? -15.068 -11.932 -10.171 1.00 45.50 210 TYR A O 1
ATOM 1547 N N . GLY A 1 211 ? -13.344 -13.333 -10.535 1.00 50.22 211 GLY A N 1
ATOM 1548 C CA . GLY A 1 211 ? -12.328 -12.951 -9.511 1.00 50.22 211 GLY A CA 1
ATOM 1549 C C . GLY A 1 211 ? -11.463 -14.159 -9.055 1.00 50.22 211 GLY A C 1
ATOM 1550 O O . GLY A 1 211 ? -11.553 -15.208 -9.674 1.00 50.22 211 GLY A O 1
ATOM 1551 N N . ASP A 1 212 ? -10.607 -14.099 -8.034 1.00 48.91 212 ASP A N 1
ATOM 1552 C CA . ASP A 1 212 ? -9.652 -15.192 -7.697 1.00 48.91 212 ASP A CA 1
ATOM 1553 C C . ASP A 1 212 ? -10.263 -16.304 -6.803 1.00 48.91 212 ASP A C 1
ATOM 1555 O O . ASP A 1 212 ? -11.198 -16.038 -6.071 1.00 48.91 212 ASP A O 1
ATOM 1559 N N . ILE A 1 213 ? -9.770 -17.558 -6.788 1.00 53.88 213 ILE A N 1
ATOM 1560 C CA . ILE A 1 213 ? -10.244 -18.679 -5.928 1.00 53.88 213 ILE A CA 1
ATOM 1561 C C . ILE A 1 213 ? -9.098 -19.314 -5.126 1.00 53.88 213 ILE A C 1
ATOM 1563 O O . ILE A 1 213 ? -8.053 -19.671 -5.666 1.00 53.88 213 ILE A O 1
ATOM 1567 N N . GLY A 1 214 ? -9.321 -19.592 -3.840 1.00 52.47 214 GLY A N 1
ATOM 1568 C CA . GLY A 1 214 ? -8.465 -20.432 -2.992 1.00 52.47 214 GLY A CA 1
ATOM 1569 C C . GLY A 1 214 ? -8.537 -21.951 -3.286 1.00 52.47 214 GLY A C 1
ATOM 1570 O O . GLY A 1 214 ? -9.058 -22.381 -4.309 1.00 52.47 214 GLY A O 1
ATOM 1571 N N . PRO A 1 215 ? -8.002 -22.825 -2.402 1.00 47.38 215 PRO A N 1
ATOM 1572 C CA . PRO A 1 215 ? -8.022 -24.284 -2.601 1.00 47.38 215 PRO A CA 1
ATOM 1573 C C . PRO A 1 215 ? -9.445 -24.855 -2.745 1.00 47.38 215 PRO A C 1
ATOM 1575 O O . PRO A 1 215 ? -10.277 -24.630 -1.868 1.00 47.38 215 PRO A O 1
ATOM 1578 N N . PHE A 1 216 ? -9.709 -25.647 -3.785 1.00 51.78 216 PHE A N 1
ATOM 1579 C CA . PHE A 1 216 ? -11.067 -25.948 -4.258 1.00 51.78 216 PHE A CA 1
ATOM 1580 C C . PHE A 1 216 ? -11.322 -27.449 -4.535 1.00 51.78 216 PHE A C 1
ATOM 1582 O O . PHE A 1 216 ? -10.447 -28.152 -5.049 1.00 51.78 216 PHE A O 1
ATOM 1589 N N . TYR A 1 217 ? -12.537 -27.934 -4.227 1.00 44.97 217 TYR A N 1
ATOM 1590 C CA . TYR A 1 217 ? -12.979 -29.331 -4.397 1.00 44.97 217 TYR A CA 1
ATOM 1591 C C . TYR A 1 217 ? -14.435 -29.442 -4.939 1.00 44.97 217 TYR A C 1
ATOM 1593 O O . TYR A 1 217 ? -15.371 -29.461 -4.137 1.00 44.97 217 TYR A O 1
ATOM 1601 N N . GLY A 1 218 ? -14.623 -29.571 -6.264 1.00 44.81 218 GLY A N 1
ATOM 1602 C CA . GLY A 1 218 ? -15.908 -29.776 -6.987 1.00 44.81 218 GLY A CA 1
ATOM 1603 C C . GLY A 1 218 ? -15.837 -29.372 -8.479 1.00 44.81 218 GLY A C 1
ATOM 1604 O O . GLY A 1 218 ? -14.729 -29.324 -8.995 1.00 44.81 218 GLY A O 1
ATOM 1605 N N . ASP A 1 219 ? -16.936 -29.116 -9.201 1.00 44.81 219 ASP A N 1
ATOM 1606 C CA . ASP A 1 219 ? -16.924 -28.760 -10.647 1.00 44.81 219 ASP A CA 1
ATOM 1607 C C . ASP A 1 219 ? -17.163 -27.245 -10.892 1.00 44.81 219 ASP A C 1
ATOM 1609 O O . ASP A 1 219 ? -17.949 -26.617 -10.190 1.00 44.81 219 ASP A O 1
ATOM 1613 N N . ILE A 1 220 ? -16.521 -26.618 -11.892 1.00 52.16 220 ILE A N 1
ATOM 1614 C CA . ILE A 1 220 ? -16.604 -25.159 -12.162 1.00 52.16 220 ILE A CA 1
ATOM 1615 C C . ILE A 1 220 ? -17.113 -24.851 -13.584 1.00 52.16 220 ILE A C 1
ATOM 1617 O O . ILE A 1 220 ? -16.680 -25.441 -14.572 1.00 52.16 220 ILE A O 1
ATOM 1621 N N . GLY A 1 221 ? -18.027 -23.884 -13.703 1.00 45.97 221 GLY A N 1
ATOM 1622 C CA . GLY A 1 221 ? -18.527 -23.288 -14.945 1.00 45.97 221 GLY A CA 1
ATOM 1623 C C . GLY A 1 221 ? -17.620 -22.176 -15.508 1.00 45.97 221 GLY A C 1
ATOM 1624 O O . GLY A 1 221 ? -16.462 -22.073 -15.139 1.00 45.97 221 GLY A O 1
ATOM 1625 N N . PRO A 1 222 ? -18.094 -21.342 -16.450 1.00 45.19 222 PRO A N 1
ATOM 1626 C CA . PRO A 1 222 ? -17.229 -20.378 -17.137 1.00 45.19 222 PRO A CA 1
ATOM 1627 C C . PRO A 1 222 ? -16.565 -19.317 -16.240 1.00 45.19 222 PRO A C 1
ATOM 1629 O O . PRO A 1 222 ? -17.268 -18.521 -15.641 1.00 45.19 222 PRO A O 1
ATOM 1632 N N . PHE A 1 223 ? -15.238 -19.245 -16.170 1.00 45.59 223 PHE A N 1
ATOM 1633 C CA . PHE A 1 223 ? -14.524 -18.543 -15.089 1.00 45.59 223 PHE A CA 1
ATOM 1634 C C . PHE A 1 223 ? -13.504 -17.471 -15.564 1.00 45.59 223 PHE A C 1
ATOM 1636 O O . PHE A 1 223 ? -12.880 -17.666 -16.609 1.00 45.59 223 PHE A O 1
ATOM 1643 N N . TYR A 1 224 ? -13.331 -16.384 -14.788 1.00 43.19 224 TYR A N 1
ATOM 1644 C CA . TYR A 1 224 ? -12.404 -15.250 -14.953 1.00 43.19 224 TYR A CA 1
ATOM 1645 C C . TYR A 1 224 ? -11.673 -14.869 -13.634 1.00 43.19 224 TYR A C 1
ATOM 1647 O O . TYR A 1 224 ? -12.261 -14.159 -12.833 1.00 43.19 224 TYR A O 1
ATOM 1655 N N . GLY A 1 225 ? -10.414 -15.281 -13.420 1.00 43.53 225 GLY A N 1
ATOM 1656 C CA . GLY A 1 225 ? -9.528 -14.927 -12.276 1.00 43.53 225 GLY A CA 1
ATOM 1657 C C . GLY A 1 225 ? -8.492 -16.032 -11.971 1.00 43.53 225 GLY A C 1
ATOM 1658 O O . GLY A 1 225 ? -8.397 -16.960 -12.769 1.00 43.53 225 GLY A O 1
ATOM 1659 N N . ASP A 1 226 ? -7.723 -15.984 -10.876 1.00 43.38 226 ASP A N 1
ATOM 1660 C CA . ASP A 1 226 ? -6.707 -17.009 -10.520 1.00 43.38 226 ASP A CA 1
ATOM 1661 C C . ASP A 1 226 ? -7.295 -18.192 -9.701 1.00 43.38 226 ASP A C 1
ATOM 1663 O O . ASP A 1 226 ? -8.263 -18.015 -8.973 1.00 43.38 226 ASP A O 1
ATOM 1667 N N . ILE A 1 227 ? -6.729 -19.416 -9.757 1.00 45.78 227 ILE A N 1
ATOM 1668 C CA . ILE A 1 227 ? -7.200 -20.603 -8.988 1.00 45.78 227 ILE A CA 1
ATOM 1669 C C . ILE A 1 227 ? -6.084 -21.243 -8.132 1.00 45.78 227 ILE A C 1
ATOM 1671 O O . ILE A 1 227 ? -4.981 -21.530 -8.597 1.00 45.78 227 ILE A O 1
ATOM 1675 N N . GLY A 1 228 ? -6.386 -21.542 -6.863 1.00 45.09 228 GLY A N 1
ATOM 1676 C CA . GLY A 1 228 ? -5.555 -22.350 -5.961 1.00 45.09 228 GLY A CA 1
ATOM 1677 C C . GLY A 1 228 ? -5.628 -23.868 -6.236 1.00 45.09 228 GLY A C 1
ATOM 1678 O O . GLY A 1 228 ? -6.235 -24.311 -7.202 1.00 45.09 228 GLY A O 1
ATOM 1679 N N . PRO A 1 229 ? -5.029 -24.738 -5.393 1.00 40.56 229 PRO A N 1
ATOM 1680 C CA . PRO A 1 229 ? -5.024 -26.189 -5.623 1.00 40.56 229 PRO A CA 1
ATOM 1681 C C . PRO A 1 229 ? -6.438 -26.765 -5.845 1.00 40.56 229 PRO A C 1
ATOM 1683 O O . PRO A 1 229 ? -7.281 -26.657 -4.955 1.00 40.56 229 PRO A O 1
ATOM 1686 N N . PHE A 1 230 ? -6.667 -27.397 -7.002 1.00 40.66 230 PHE A N 1
ATOM 1687 C CA . PHE A 1 230 ? -7.995 -27.733 -7.539 1.00 40.66 230 PHE A CA 1
ATOM 1688 C C . PHE A 1 230 ? -8.210 -29.247 -7.755 1.00 40.66 230 PHE A C 1
ATOM 1690 O O . PHE A 1 230 ? -7.292 -29.951 -8.185 1.00 40.66 230 PHE A O 1
ATOM 1697 N N . TYR A 1 231 ? -9.428 -29.746 -7.492 1.00 35.09 231 TYR A N 1
ATOM 1698 C CA . TYR A 1 231 ? -9.880 -31.115 -7.805 1.00 35.09 231 TYR A CA 1
ATOM 1699 C C . TYR A 1 231 ? -11.358 -31.151 -8.297 1.00 35.09 231 TYR A C 1
ATOM 1701 O O . TYR A 1 231 ? -12.259 -31.151 -7.458 1.00 35.09 231 TYR A O 1
ATOM 1709 N N . GLY A 1 232 ? -11.577 -31.266 -9.625 1.00 36.62 232 GLY A N 1
ATOM 1710 C CA . GLY A 1 232 ? -12.853 -31.559 -10.337 1.00 36.62 232 GLY A CA 1
ATOM 1711 C C . GLY A 1 232 ? -12.831 -31.198 -11.845 1.00 36.62 232 GLY A C 1
ATOM 1712 O O . GLY A 1 232 ? -11.737 -31.173 -12.409 1.00 36.62 232 GLY A O 1
ATOM 1713 N N . ASP A 1 233 ? -13.973 -30.967 -12.516 1.00 37.00 233 ASP A N 1
ATOM 1714 C CA . ASP A 1 233 ? -14.081 -30.641 -13.967 1.00 37.00 233 ASP A CA 1
ATOM 1715 C C . ASP A 1 233 ? -14.359 -29.125 -14.236 1.00 37.00 233 ASP A C 1
ATOM 1717 O O . ASP A 1 233 ? -15.023 -28.472 -13.435 1.00 37.00 233 ASP A O 1
ATOM 1721 N N . ILE A 1 234 ? -13.875 -28.537 -15.357 1.00 41.62 234 ILE A N 1
ATOM 1722 C CA . ILE A 1 234 ? -13.945 -27.077 -15.684 1.00 41.62 234 ILE A CA 1
ATOM 1723 C C . ILE A 1 234 ? -14.659 -26.783 -17.033 1.00 41.62 234 ILE A C 1
ATOM 1725 O O . ILE A 1 234 ? -14.428 -27.475 -18.027 1.00 41.62 234 ILE A O 1
ATOM 1729 N N . GLY A 1 235 ? -15.490 -25.727 -17.087 1.00 41.00 235 GLY A N 1
ATOM 1730 C CA . GLY A 1 235 ? -16.118 -25.140 -18.291 1.00 41.00 235 GLY A CA 1
ATOM 1731 C C . GLY A 1 235 ? -15.360 -23.945 -18.918 1.00 41.00 235 GLY A C 1
ATOM 1732 O O . GLY A 1 235 ? -14.319 -23.539 -18.428 1.00 41.00 235 GLY A O 1
ATOM 1733 N N . ALA A 1 236 ? -15.863 -23.379 -20.030 1.00 34.16 236 ALA A N 1
ATOM 1734 C CA . ALA A 1 236 ? -15.141 -22.403 -20.875 1.00 34.16 236 ALA A CA 1
ATOM 1735 C C . ALA A 1 236 ? -14.533 -21.204 -20.110 1.00 34.16 236 ALA A C 1
ATOM 1737 O O . ALA A 1 236 ? -15.223 -20.504 -19.382 1.00 34.16 236 ALA A O 1
ATOM 1738 N N . PHE A 1 237 ? -13.247 -20.946 -20.318 1.00 36.25 237 PHE A N 1
ATOM 1739 C CA . PHE A 1 237 ? -12.361 -20.353 -19.320 1.00 36.25 237 PHE A CA 1
ATOM 1740 C C . PHE A 1 237 ? -11.547 -19.168 -19.852 1.00 36.25 237 PHE A C 1
ATOM 1742 O O . PHE A 1 237 ? -11.036 -19.235 -20.970 1.00 36.25 237 PHE A O 1
ATOM 1749 N N . TYR A 1 238 ? -11.362 -18.138 -19.021 1.00 43.00 238 TYR A N 1
ATOM 1750 C CA . TYR A 1 238 ? -10.459 -17.010 -19.257 1.00 43.00 238 TYR A CA 1
ATOM 1751 C C . TYR A 1 238 ? -9.734 -16.620 -17.956 1.00 43.00 238 TYR A C 1
ATOM 1753 O O . TYR A 1 238 ? -10.018 -15.587 -17.363 1.00 43.00 238 TYR A O 1
ATOM 1761 N N . GLY A 1 239 ? -8.782 -17.448 -17.513 1.00 33.66 239 GLY A N 1
ATOM 1762 C CA . GLY A 1 239 ? -7.924 -17.126 -16.366 1.00 33.66 239 GLY A CA 1
ATOM 1763 C C . GLY A 1 239 ? -7.169 -18.324 -15.798 1.00 33.66 239 GLY A C 1
ATOM 1764 O O . GLY A 1 239 ? -7.529 -18.812 -14.746 1.00 33.66 239 GLY A O 1
ATOM 1765 N N . ASP A 1 240 ? -6.205 -18.860 -16.555 1.00 40.41 240 ASP A N 1
ATOM 1766 C CA . ASP A 1 240 ? -4.991 -19.583 -16.108 1.00 40.41 240 ASP A CA 1
ATOM 1767 C C . ASP A 1 240 ? -4.270 -20.106 -17.362 1.00 40.41 240 ASP A C 1
ATOM 1769 O O . ASP A 1 240 ? -4.147 -21.292 -17.684 1.00 40.41 240 ASP A O 1
ATOM 1773 N N . ILE A 1 241 ? -3.803 -19.132 -18.129 1.00 43.25 241 ILE A N 1
ATOM 1774 C CA . ILE A 1 241 ? -2.663 -19.288 -19.026 1.00 43.25 241 ILE A CA 1
ATOM 1775 C C . ILE A 1 241 ? -1.476 -19.824 -18.191 1.00 43.25 241 ILE A C 1
ATOM 1777 O O . ILE A 1 241 ? -0.735 -20.672 -18.671 1.00 43.25 241 ILE A O 1
ATOM 1781 N N . GLY A 1 242 ? -1.361 -19.464 -16.906 1.00 39.91 242 GLY A N 1
ATOM 1782 C CA . GLY A 1 242 ? -0.312 -19.900 -15.981 1.00 39.91 242 GLY A CA 1
ATOM 1783 C C . GLY A 1 242 ? -0.250 -21.405 -15.687 1.00 39.91 242 GLY A C 1
ATOM 1784 O O . GLY A 1 242 ? 0.847 -21.949 -15.724 1.00 39.91 242 GLY A O 1
ATOM 1785 N N . ALA A 1 243 ? -1.358 -22.114 -15.456 1.00 42.31 243 ALA A N 1
ATOM 1786 C CA . ALA A 1 243 ? -1.367 -23.569 -15.255 1.00 42.31 243 ALA A CA 1
ATOM 1787 C C . ALA A 1 243 ? -1.132 -24.325 -16.563 1.00 42.31 243 ALA A C 1
ATOM 1789 O O . ALA A 1 243 ? -0.342 -25.270 -16.587 1.00 42.31 243 ALA A O 1
ATOM 1790 N N . PHE A 1 244 ? -1.733 -23.876 -17.676 1.00 47.78 244 PHE A N 1
ATOM 1791 C CA . PHE A 1 244 ? -1.415 -24.451 -18.983 1.00 47.78 244 PHE A CA 1
ATOM 1792 C C . PHE A 1 244 ? 0.067 -24.275 -19.305 1.00 47.78 244 PHE A C 1
ATOM 1794 O O . PHE A 1 244 ? 0.725 -25.254 -19.628 1.00 47.78 244 PHE A O 1
ATOM 1801 N N . TRP A 1 245 ? 0.620 -23.066 -19.186 1.00 49.94 245 TRP A N 1
ATOM 1802 C CA . TRP A 1 245 ? 2.036 -22.797 -19.454 1.00 49.94 245 TRP A CA 1
ATOM 1803 C C . TRP A 1 245 ? 2.966 -23.304 -18.349 1.00 49.94 245 TRP A C 1
ATOM 1805 O O . TRP A 1 245 ? 4.133 -23.566 -18.616 1.00 49.94 245 TRP A O 1
ATOM 1815 N N . GLY A 1 246 ? 2.465 -23.525 -17.138 1.00 43.06 246 GLY A N 1
ATOM 1816 C CA . GLY A 1 246 ? 3.166 -24.185 -16.040 1.00 43.06 246 GLY A CA 1
ATOM 1817 C C . GLY A 1 246 ? 3.352 -25.680 -16.292 1.00 43.06 246 GLY A C 1
ATOM 1818 O O . GLY A 1 246 ? 4.400 -26.227 -15.954 1.00 43.06 246 GLY A O 1
ATOM 1819 N N . ASP A 1 247 ? 2.392 -26.318 -16.966 1.00 50.66 247 ASP A N 1
ATOM 1820 C CA . ASP A 1 247 ? 2.468 -27.717 -17.398 1.00 50.66 247 ASP A CA 1
ATOM 1821 C C . ASP A 1 247 ? 3.147 -27.875 -18.773 1.00 50.66 247 ASP A C 1
ATOM 1823 O O . ASP A 1 247 ? 3.937 -28.799 -18.993 1.00 50.66 247 ASP A O 1
ATOM 1827 N N . ILE A 1 248 ? 2.858 -26.972 -19.714 1.00 55.97 248 ILE A N 1
ATOM 1828 C CA . ILE A 1 248 ? 3.378 -26.975 -21.089 1.00 55.97 248 ILE A CA 1
ATOM 1829 C C . ILE A 1 248 ? 4.795 -26.414 -21.155 1.00 55.97 248 ILE A C 1
ATOM 1831 O O . ILE A 1 248 ? 5.584 -26.924 -21.937 1.00 55.97 248 ILE A O 1
ATOM 1835 N N . GLY A 1 249 ? 5.164 -25.423 -20.345 1.00 54.94 249 GLY A N 1
ATOM 1836 C CA . GLY A 1 249 ? 6.488 -24.789 -20.358 1.00 54.94 249 GLY A CA 1
ATOM 1837 C C . GLY A 1 249 ? 7.631 -25.774 -20.084 1.00 54.94 249 GLY A C 1
ATOM 1838 O O . GLY A 1 249 ? 8.507 -25.932 -20.934 1.00 54.94 249 GLY A O 1
ATOM 1839 N N . PRO A 1 250 ? 7.608 -26.539 -18.975 1.00 58.50 250 PRO A N 1
ATOM 1840 C CA . PRO A 1 250 ? 8.592 -27.593 -18.722 1.00 58.50 250 PRO A CA 1
ATOM 1841 C C . PRO A 1 250 ? 8.589 -28.691 -19.796 1.00 58.50 250 PRO A C 1
ATOM 1843 O O . PRO A 1 250 ? 9.635 -29.270 -20.099 1.00 58.50 250 PRO A O 1
ATOM 1846 N N . PHE A 1 251 ? 7.423 -28.981 -20.384 1.00 62.84 251 PHE A N 1
ATOM 1847 C CA . PHE A 1 251 ? 7.294 -29.919 -21.498 1.00 62.84 251 PHE A CA 1
ATOM 1848 C C . PHE A 1 251 ? 7.923 -29.363 -22.788 1.00 62.84 251 PHE A C 1
ATOM 1850 O O . PHE A 1 251 ? 8.630 -30.093 -23.479 1.00 62.84 251 PHE A O 1
ATOM 1857 N N . TRP A 1 252 ? 7.754 -28.072 -23.074 1.00 66.69 252 TRP A N 1
ATOM 1858 C CA . TRP A 1 252 ? 8.363 -27.339 -24.185 1.00 66.69 252 TRP A CA 1
ATOM 1859 C C . TRP A 1 252 ? 9.875 -27.247 -24.058 1.00 66.69 252 TRP A C 1
ATOM 1861 O O . TRP A 1 252 ? 10.581 -27.511 -25.029 1.00 66.69 252 TRP A O 1
ATOM 1871 N N . ASP A 1 253 ? 10.387 -26.950 -22.866 1.00 60.00 253 ASP A N 1
ATOM 1872 C CA . ASP A 1 253 ? 11.825 -26.927 -22.602 1.00 60.00 253 ASP A CA 1
ATOM 1873 C C . ASP A 1 253 ? 12.447 -28.311 -22.802 1.00 60.00 253 ASP A C 1
ATOM 1875 O O . ASP A 1 253 ? 13.488 -28.448 -23.454 1.00 60.00 253 ASP A O 1
ATOM 1879 N N . ALA A 1 254 ? 11.785 -29.356 -22.295 1.00 67.44 254 ALA A N 1
ATOM 1880 C CA . ALA A 1 254 ? 12.211 -30.736 -22.491 1.00 67.44 254 ALA A CA 1
ATOM 1881 C C . ALA A 1 254 ? 12.169 -31.143 -23.972 1.00 67.44 254 ALA A C 1
ATOM 1883 O O . ALA A 1 254 ? 13.104 -31.786 -24.453 1.00 67.44 254 ALA A O 1
ATOM 1884 N N . LEU A 1 255 ? 11.127 -30.739 -24.702 1.00 73.75 255 LEU A N 1
ATOM 1885 C CA . LEU A 1 255 ? 10.955 -31.018 -26.125 1.00 73.75 255 LEU A CA 1
ATOM 1886 C C . LEU A 1 255 ? 11.993 -30.276 -26.974 1.00 73.75 255 LEU A C 1
ATOM 1888 O O . LEU A 1 255 ? 12.624 -30.887 -27.834 1.00 73.75 255 LEU A O 1
ATOM 1892 N N . ASN A 1 256 ? 12.243 -28.992 -26.710 1.00 70.00 256 ASN A N 1
ATOM 1893 C CA . ASN A 1 256 ? 13.266 -28.202 -27.397 1.00 70.00 256 ASN A CA 1
ATOM 1894 C C . ASN A 1 256 ? 14.682 -28.745 -27.123 1.00 70.00 256 ASN A C 1
ATOM 1896 O O . ASN A 1 256 ? 15.497 -28.851 -28.044 1.00 70.00 256 ASN A O 1
ATOM 1900 N N . ALA A 1 257 ? 14.969 -29.151 -25.881 1.00 70.00 257 ALA A N 1
ATOM 1901 C CA . ALA A 1 257 ? 16.225 -29.811 -25.526 1.00 70.00 257 ALA A CA 1
ATOM 1902 C C . ALA A 1 257 ? 16.379 -31.159 -26.249 1.00 70.00 257 ALA A C 1
ATOM 1904 O O . ALA A 1 257 ? 17.402 -31.396 -26.894 1.00 70.00 257 ALA A O 1
ATOM 1905 N N . ALA A 1 258 ? 15.341 -32.003 -26.227 1.00 78.06 258 ALA A N 1
ATOM 1906 C CA . ALA A 1 258 ? 15.331 -33.286 -26.926 1.00 78.06 258 ALA A CA 1
ATOM 1907 C C . ALA A 1 258 ? 15.516 -33.112 -28.441 1.00 78.06 258 ALA A C 1
ATOM 1909 O O . ALA A 1 258 ? 16.323 -33.817 -29.042 1.00 78.06 258 ALA A O 1
ATOM 1910 N N . TRP A 1 259 ? 14.849 -32.130 -29.055 1.00 81.69 259 TRP A N 1
ATOM 1911 C CA . TRP A 1 259 ? 15.032 -31.7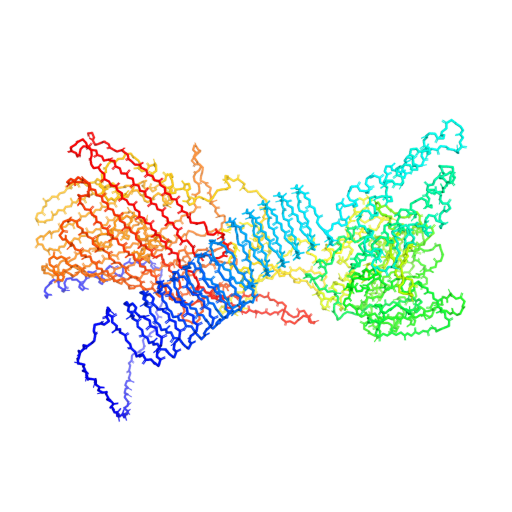75 -30.465 1.00 81.69 259 TRP A CA 1
ATOM 1912 C C . TRP A 1 259 ? 16.477 -31.334 -30.754 1.00 81.69 259 TRP A C 1
ATOM 1914 O O . TRP A 1 259 ? 17.025 -31.620 -31.819 1.00 81.69 259 TRP A O 1
ATOM 1924 N N . GLY A 1 260 ? 17.128 -30.649 -29.809 1.00 76.69 260 GLY A N 1
ATOM 1925 C CA . GLY A 1 260 ? 18.541 -30.256 -29.871 1.00 76.69 260 GLY A CA 1
ATOM 1926 C C . GLY A 1 260 ? 19.539 -31.405 -29.915 1.00 76.69 260 GLY A C 1
ATOM 1927 O O . GLY A 1 260 ? 20.577 -31.269 -30.564 1.00 76.69 260 GLY A O 1
ATOM 1928 N N . ASP A 1 261 ? 19.213 -32.522 -29.272 1.00 80.94 261 ASP A N 1
ATOM 1929 C CA . ASP A 1 261 ? 20.137 -33.637 -29.057 1.00 80.94 261 ASP A CA 1
ATOM 1930 C C . ASP A 1 261 ? 20.087 -34.712 -30.160 1.00 80.94 261 ASP A C 1
ATOM 1932 O O . ASP A 1 261 ? 20.936 -35.612 -30.202 1.00 80.94 261 ASP A O 1
ATOM 1936 N N . ILE A 1 262 ? 19.121 -34.636 -31.083 1.00 82.81 262 ILE A N 1
ATOM 1937 C CA . ILE A 1 262 ? 18.992 -35.586 -32.195 1.00 82.81 262 ILE A CA 1
ATOM 1938 C C . ILE A 1 262 ? 19.905 -35.149 -33.358 1.00 82.81 262 ILE A C 1
ATOM 1940 O O . ILE A 1 262 ? 19.841 -34.024 -33.845 1.00 82.81 262 ILE A O 1
ATOM 1944 N N . GLY A 1 263 ? 20.784 -36.049 -33.818 1.00 78.50 263 GLY A N 1
ATOM 1945 C CA . GLY A 1 263 ? 21.603 -35.828 -35.023 1.00 78.50 263 GLY A CA 1
ATOM 1946 C C . GLY A 1 263 ? 20.783 -35.861 -36.328 1.00 78.50 263 GLY A C 1
ATOM 1947 O O . GLY A 1 263 ? 19.606 -36.190 -36.276 1.00 78.50 263 GLY A O 1
ATOM 1948 N N . PRO A 1 264 ? 21.391 -35.621 -37.510 1.00 82.50 264 PRO A N 1
ATOM 1949 C CA . PRO A 1 264 ? 20.670 -35.558 -38.789 1.00 82.50 264 PRO A CA 1
ATOM 1950 C C . PRO A 1 264 ? 19.795 -36.785 -39.072 1.00 82.50 264 PRO A C 1
ATOM 1952 O O . PRO A 1 264 ? 20.171 -37.904 -38.698 1.00 82.50 264 PRO A O 1
ATOM 1955 N N . PHE A 1 265 ? 18.671 -36.609 -39.768 1.00 84.25 265 PHE A N 1
ATOM 1956 C CA . PHE A 1 265 ? 17.706 -37.687 -39.987 1.00 84.25 265 PHE A CA 1
ATOM 1957 C C . PHE A 1 265 ? 18.316 -38.869 -40.755 1.00 84.25 265 PHE A C 1
ATOM 1959 O O . PHE A 1 265 ? 18.871 -38.748 -41.851 1.00 84.25 265 PHE A O 1
ATOM 1966 N N . SER A 1 266 ? 18.203 -40.056 -40.166 1.00 83.62 266 SER A N 1
ATOM 1967 C CA . SER A 1 266 ? 18.740 -41.311 -40.681 1.00 83.62 266 SER A CA 1
ATOM 1968 C C . SER A 1 266 ? 17.910 -42.501 -40.190 1.00 83.62 266 SER A C 1
ATOM 1970 O O . SER A 1 266 ? 17.086 -42.390 -39.285 1.00 83.62 266 SER A O 1
ATOM 1972 N N . ALA A 1 267 ? 18.154 -43.688 -40.748 1.00 79.62 267 ALA A N 1
ATOM 1973 C CA . ALA A 1 267 ? 17.477 -44.904 -40.295 1.00 79.62 267 ALA A CA 1
ATOM 1974 C C . ALA A 1 267 ? 17.766 -45.253 -38.817 1.00 79.62 267 ALA A C 1
ATOM 1976 O O . ALA A 1 267 ? 16.965 -45.951 -38.200 1.00 79.62 267 ALA A O 1
ATOM 1977 N N . ASP A 1 268 ? 18.880 -44.770 -38.253 1.00 81.00 268 ASP A N 1
ATOM 1978 C CA . ASP A 1 268 ? 19.318 -45.101 -36.892 1.00 81.00 268 ASP A CA 1
ATOM 1979 C C . ASP A 1 268 ? 18.643 -44.228 -35.814 1.00 81.00 268 ASP A C 1
ATOM 1981 O O . ASP A 1 268 ? 18.573 -44.633 -34.654 1.00 81.00 268 ASP A O 1
ATOM 1985 N N . ASN A 1 269 ? 18.115 -43.055 -36.183 1.00 84.62 269 ASN A N 1
ATOM 1986 C CA . ASN A 1 269 ? 17.435 -42.106 -35.286 1.00 84.62 269 ASN A CA 1
ATOM 1987 C C . ASN A 1 269 ? 16.007 -41.739 -35.733 1.00 84.62 269 ASN A C 1
ATOM 1989 O O . ASN A 1 269 ? 15.367 -40.920 -35.079 1.00 84.62 269 ASN A O 1
ATOM 1993 N N . ALA A 1 270 ? 15.470 -42.380 -36.777 1.00 84.69 270 ALA A N 1
ATOM 1994 C CA . ALA A 1 270 ? 14.091 -42.183 -37.237 1.00 84.69 270 ALA A CA 1
ATOM 1995 C C . ALA A 1 270 ? 13.051 -42.345 -36.109 1.00 84.69 270 ALA A C 1
ATOM 1997 O O . ALA A 1 270 ? 12.128 -41.547 -36.011 1.00 84.69 270 ALA A O 1
ATOM 1998 N N . ALA A 1 271 ? 13.248 -43.308 -35.201 1.00 86.19 271 ALA A N 1
ATOM 1999 C CA . ALA A 1 271 ? 12.358 -43.519 -34.055 1.00 86.19 271 ALA A CA 1
ATOM 2000 C C . ALA A 1 271 ? 12.371 -42.355 -33.039 1.00 86.19 271 ALA A C 1
ATOM 2002 O O . ALA A 1 271 ? 11.376 -42.131 -32.358 1.00 86.19 271 ALA A O 1
ATOM 2003 N N . ALA A 1 272 ? 13.481 -41.616 -32.927 1.00 85.00 272 ALA A N 1
ATOM 2004 C CA . ALA A 1 272 ? 13.565 -40.440 -32.059 1.00 85.00 272 ALA A CA 1
ATOM 2005 C C . ALA A 1 272 ? 12.814 -39.246 -32.669 1.00 85.00 272 ALA A C 1
ATOM 2007 O O . ALA A 1 272 ? 12.120 -38.536 -31.951 1.00 85.00 272 ALA A O 1
ATOM 2008 N N . TYR A 1 273 ? 12.888 -39.076 -33.993 1.00 87.75 273 TYR A N 1
ATOM 2009 C CA . TYR A 1 273 ? 12.086 -38.085 -34.713 1.00 87.75 273 TYR A CA 1
ATOM 2010 C C . TYR A 1 273 ? 10.588 -38.425 -34.715 1.00 87.75 273 TYR A C 1
ATOM 2012 O O . TYR A 1 273 ? 9.767 -37.521 -34.613 1.00 87.75 273 TYR A O 1
ATOM 2020 N N . GLU A 1 274 ? 10.215 -39.708 -34.781 1.00 89.81 274 GLU A N 1
ATOM 2021 C CA . GLU A 1 274 ? 8.817 -40.143 -34.615 1.00 89.81 274 GLU A CA 1
ATOM 2022 C C . GLU A 1 274 ? 8.273 -39.805 -33.220 1.00 89.81 274 GLU A C 1
ATOM 2024 O O . GLU A 1 274 ? 7.146 -39.329 -33.108 1.00 89.81 274 GLU A O 1
ATOM 2029 N N . ALA A 1 275 ? 9.072 -40.017 -32.167 1.00 87.25 275 ALA A N 1
ATOM 2030 C CA . ALA A 1 275 ? 8.703 -39.625 -30.807 1.00 87.25 275 ALA A CA 1
ATOM 2031 C C . ALA A 1 275 ? 8.559 -38.100 -30.683 1.00 87.25 275 ALA A C 1
ATOM 2033 O O . ALA A 1 275 ? 7.538 -37.629 -30.197 1.00 87.25 275 ALA A O 1
ATOM 2034 N N . LEU A 1 276 ? 9.521 -37.343 -31.220 1.00 87.25 276 LEU A N 1
ATOM 2035 C CA . LEU A 1 276 ? 9.502 -35.881 -31.207 1.00 87.25 276 LEU A CA 1
ATOM 2036 C C . LEU A 1 276 ? 8.289 -35.296 -31.951 1.00 87.25 276 LEU A C 1
ATOM 2038 O O . LEU A 1 276 ? 7.665 -34.358 -31.465 1.00 87.25 276 LEU A O 1
ATOM 2042 N N . LEU A 1 277 ? 7.928 -35.853 -33.113 1.00 89.81 277 LEU A N 1
ATOM 2043 C CA . LEU A 1 277 ? 6.718 -35.449 -33.835 1.00 89.81 277 LEU A CA 1
ATOM 2044 C C . LEU A 1 277 ? 5.450 -35.790 -33.040 1.00 89.81 277 LEU A C 1
ATOM 2046 O O . LEU A 1 277 ? 4.477 -35.039 -33.077 1.00 89.81 277 LEU A O 1
ATOM 2050 N N . GLY A 1 278 ? 5.458 -36.910 -32.312 1.00 88.88 278 GLY A N 1
ATOM 2051 C CA . GLY A 1 278 ? 4.402 -37.267 -31.368 1.00 88.88 278 GLY A CA 1
ATOM 2052 C C . GLY A 1 278 ? 4.245 -36.228 -30.258 1.00 88.88 278 GLY A C 1
ATOM 2053 O O . GLY A 1 278 ? 3.133 -35.762 -30.026 1.00 88.88 278 GLY A O 1
ATOM 2054 N N . ASP A 1 279 ? 5.351 -35.815 -29.641 1.00 85.75 279 ASP A N 1
ATOM 2055 C CA . ASP A 1 279 ? 5.349 -34.802 -28.584 1.00 85.75 279 ASP A CA 1
ATOM 2056 C C . ASP A 1 279 ? 4.908 -33.424 -29.120 1.00 85.75 279 ASP A C 1
ATOM 2058 O O . ASP A 1 279 ? 4.151 -32.713 -28.461 1.00 85.75 279 ASP A O 1
ATOM 2062 N N . LEU A 1 280 ? 5.297 -33.060 -30.350 1.00 85.69 280 LEU A N 1
ATOM 2063 C CA . LEU A 1 280 ? 4.848 -31.823 -30.999 1.00 85.69 280 LEU A CA 1
ATOM 2064 C C . LEU A 1 280 ? 3.341 -31.855 -31.308 1.00 85.69 280 LEU A C 1
ATOM 2066 O O . LEU A 1 280 ? 2.641 -30.874 -31.075 1.00 85.69 280 LEU A O 1
ATOM 2070 N N . ASN A 1 281 ? 2.814 -32.986 -31.780 1.00 89.12 281 ASN A N 1
ATOM 2071 C CA . ASN A 1 281 ? 1.376 -33.160 -32.003 1.00 89.12 281 ASN A CA 1
ATOM 2072 C C . ASN A 1 281 ? 0.573 -33.167 -30.690 1.00 89.12 281 ASN A C 1
ATOM 2074 O O . ASN A 1 281 ? -0.575 -32.728 -30.676 1.00 89.12 281 ASN A O 1
ATOM 2078 N N . GLU A 1 282 ? 1.167 -33.615 -29.583 1.00 85.38 282 GLU A N 1
ATOM 2079 C CA . GLU A 1 282 ? 0.575 -33.490 -28.248 1.00 85.38 282 GLU A CA 1
ATOM 2080 C C . GLU A 1 282 ? 0.450 -32.014 -27.833 1.00 85.38 282 GLU A C 1
ATOM 2082 O O . GLU A 1 282 ? -0.594 -31.627 -27.309 1.00 85.38 282 GLU A O 1
ATOM 2087 N N . VAL A 1 283 ? 1.444 -31.162 -28.140 1.00 81.19 283 VAL A N 1
ATOM 2088 C CA . VAL A 1 283 ? 1.319 -29.698 -27.960 1.00 81.19 283 VAL A CA 1
ATOM 2089 C C . VAL A 1 283 ? 0.129 -29.166 -28.753 1.00 81.19 283 VAL A C 1
ATOM 2091 O O . VAL A 1 283 ? -0.721 -28.484 -28.186 1.00 81.19 283 VAL A O 1
ATOM 2094 N N . VAL A 1 284 ? 0.027 -29.520 -30.040 1.00 88.38 284 VAL A N 1
ATOM 2095 C CA . VAL A 1 284 ? -1.095 -29.098 -30.897 1.00 88.38 284 VAL A CA 1
ATOM 2096 C C . VAL A 1 284 ? -2.429 -29.536 -30.299 1.00 88.38 284 VAL A C 1
ATOM 2098 O O . VAL A 1 284 ? -3.342 -28.724 -30.209 1.00 88.38 284 VAL A O 1
ATOM 2101 N N . SER A 1 285 ? -2.542 -30.789 -29.853 1.00 86.75 285 SER A N 1
ATOM 2102 C CA . SER A 1 285 ? -3.782 -31.328 -29.287 1.00 86.75 285 SER A CA 1
ATOM 2103 C C . SER A 1 285 ? -4.179 -30.638 -27.983 1.00 86.75 285 SER A C 1
ATOM 2105 O O . SER A 1 285 ? -5.365 -30.397 -27.762 1.00 86.75 285 SER A O 1
ATOM 2107 N N . ARG A 1 286 ? -3.215 -30.334 -27.108 1.00 81.19 286 ARG A N 1
ATOM 2108 C CA . ARG A 1 286 ? -3.475 -29.625 -25.848 1.00 81.19 286 ARG A CA 1
ATOM 2109 C C . ARG A 1 286 ? -3.866 -28.175 -26.100 1.00 81.19 286 ARG A C 1
ATOM 2111 O O . ARG A 1 286 ? -4.803 -27.687 -25.476 1.00 81.19 286 ARG A O 1
ATOM 2118 N N . SER A 1 287 ? -3.210 -27.515 -27.053 1.00 81.56 287 SER A N 1
ATOM 2119 C CA . SER A 1 287 ? -3.601 -26.173 -27.476 1.00 81.56 287 SER A CA 1
ATOM 2120 C C . SER A 1 287 ? -4.974 -26.165 -28.163 1.00 81.56 287 SER A C 1
ATOM 2122 O O . SER A 1 287 ? -5.799 -25.303 -27.893 1.00 81.56 287 SER A O 1
ATOM 2124 N N . GLU A 1 288 ? -5.295 -27.145 -29.003 1.00 87.50 288 GLU A N 1
ATOM 2125 C CA . GLU A 1 288 ? -6.622 -27.230 -29.622 1.00 87.50 288 GLU A CA 1
ATOM 2126 C C . GLU A 1 288 ? -7.728 -27.440 -28.580 1.00 87.50 288 GLU A C 1
ATOM 2128 O O . GLU A 1 288 ? -8.791 -26.830 -28.690 1.00 87.50 288 GLU A O 1
ATOM 2133 N N . ALA A 1 289 ? -7.474 -28.247 -27.546 1.00 80.25 289 ALA A N 1
ATOM 2134 C CA . ALA A 1 289 ? -8.433 -28.480 -26.469 1.00 80.25 289 ALA A CA 1
ATOM 2135 C C . ALA A 1 289 ? -8.793 -27.196 -25.702 1.00 80.25 289 ALA A C 1
ATOM 2137 O O . ALA A 1 289 ? -9.930 -27.060 -25.259 1.00 80.25 289 ALA A O 1
ATOM 2138 N N . MET A 1 290 ? -7.848 -26.263 -25.573 1.00 71.81 290 MET A N 1
ATOM 2139 C CA . MET A 1 290 ? -8.027 -25.035 -24.797 1.00 71.81 290 MET A CA 1
ATOM 2140 C C . MET A 1 290 ? -8.431 -23.826 -25.659 1.00 71.81 290 MET A C 1
ATOM 2142 O O . MET A 1 290 ? -9.347 -23.097 -25.295 1.00 71.81 290 MET A O 1
ATOM 2146 N N . TRP A 1 291 ? -7.820 -23.631 -26.833 1.00 76.56 291 TRP A N 1
ATOM 2147 C CA . TRP A 1 291 ? -8.067 -22.465 -27.702 1.00 76.56 291 TRP A CA 1
ATOM 2148 C C . TRP A 1 291 ? -8.933 -22.763 -28.925 1.00 76.56 291 TRP A C 1
ATOM 2150 O O . TRP A 1 291 ? -9.268 -21.843 -29.671 1.00 76.56 291 TRP A O 1
ATOM 2160 N N . GLY A 1 292 ? -9.316 -24.018 -29.173 1.00 83.00 292 GLY A N 1
ATOM 2161 C CA . GLY A 1 292 ? -10.035 -24.393 -30.391 1.00 83.00 292 GLY A CA 1
ATOM 2162 C C . GLY A 1 292 ? -11.346 -23.631 -30.592 1.00 83.00 292 GLY A C 1
ATOM 2163 O O . GLY A 1 292 ? -11.621 -23.171 -31.702 1.00 83.00 292 GLY A O 1
ATOM 2164 N N . GLU A 1 293 ? -12.122 -23.433 -29.524 1.00 80.44 293 GLU A N 1
ATOM 2165 C CA . GLU A 1 293 ? -13.359 -22.645 -29.569 1.00 80.44 293 GLU A CA 1
ATOM 2166 C C . GLU A 1 293 ? -13.081 -21.153 -29.816 1.00 80.44 293 GLU A C 1
ATOM 2168 O O . GLU A 1 293 ? -13.720 -20.545 -30.675 1.00 80.44 293 GLU A O 1
ATOM 2173 N N . ALA A 1 294 ? -12.080 -20.575 -29.145 1.00 77.56 294 ALA A N 1
ATOM 2174 C CA . ALA A 1 294 ? -11.700 -19.172 -29.316 1.00 77.56 294 ALA A CA 1
ATOM 2175 C C . ALA A 1 294 ? -11.194 -18.876 -30.743 1.00 77.56 294 ALA A C 1
ATOM 2177 O O . ALA A 1 294 ? -11.636 -17.911 -31.376 1.00 77.56 294 ALA A O 1
ATOM 2178 N N . VAL A 1 295 ? -10.346 -19.751 -31.300 1.00 84.81 295 VAL A N 1
ATOM 2179 C CA . VAL A 1 295 ? -9.873 -19.661 -32.694 1.00 84.81 295 VAL A CA 1
ATOM 2180 C C . VAL A 1 295 ? -11.043 -19.780 -33.669 1.00 84.81 295 VAL A C 1
ATOM 2182 O O . VAL A 1 295 ? -11.149 -18.986 -34.607 1.00 84.81 295 VAL A O 1
ATOM 2185 N N . GLN A 1 296 ? -11.956 -20.725 -33.442 1.00 86.31 296 GLN A N 1
ATOM 2186 C CA . GLN A 1 296 ? -13.129 -20.933 -34.292 1.00 86.31 296 GLN A CA 1
ATOM 2187 C C . GLN A 1 296 ? -14.101 -19.750 -34.256 1.00 86.31 296 GLN A C 1
ATOM 2189 O O . GLN A 1 296 ? -14.651 -19.391 -35.303 1.00 86.31 296 GLN A O 1
ATOM 2194 N N . ASN A 1 297 ? -14.276 -19.120 -33.095 1.00 82.94 297 ASN A N 1
ATOM 2195 C CA . ASN A 1 297 ? -15.109 -17.933 -32.927 1.00 82.94 297 ASN A CA 1
ATOM 2196 C C . ASN A 1 297 ? -14.488 -16.694 -33.592 1.00 82.94 297 ASN A C 1
ATOM 2198 O O . ASN A 1 297 ? -15.209 -15.943 -34.250 1.00 82.94 297 ASN A O 1
ATOM 2202 N N . LYS A 1 298 ? -13.164 -16.500 -33.485 1.00 82.06 298 LYS A N 1
ATOM 2203 C CA . LYS A 1 298 ? -12.465 -15.337 -34.068 1.00 82.06 298 LYS A CA 1
ATOM 2204 C C . LYS A 1 298 ? -12.265 -15.460 -35.583 1.00 82.06 298 LYS A C 1
ATOM 2206 O O . LYS A 1 298 ? -12.482 -14.499 -36.315 1.00 82.06 298 LYS A O 1
ATOM 2211 N N . THR A 1 299 ? -11.861 -16.636 -36.068 1.00 87.88 299 THR A N 1
ATOM 2212 C CA . THR A 1 299 ? -11.442 -16.838 -37.473 1.00 87.88 299 THR A CA 1
ATOM 2213 C C . THR A 1 299 ? -12.518 -17.468 -38.359 1.00 87.88 299 THR A C 1
ATOM 2215 O O . THR A 1 299 ? -12.434 -17.405 -39.587 1.00 87.88 299 THR A O 1
ATOM 2218 N N . GLY A 1 300 ? -13.527 -18.113 -37.765 1.00 91.56 300 GLY A N 1
ATOM 2219 C CA . GLY A 1 300 ? -14.496 -18.931 -38.496 1.00 91.56 300 GLY A CA 1
ATOM 2220 C C . GLY A 1 300 ? -13.940 -20.272 -38.995 1.00 91.56 300 GLY A C 1
ATOM 2221 O O . GLY A 1 300 ? -14.644 -20.978 -39.723 1.00 91.56 300 GLY A O 1
ATOM 2222 N N . GLN A 1 301 ? -12.724 -20.664 -38.601 1.00 94.12 301 GLN A N 1
ATOM 2223 C CA . GLN A 1 301 ? -12.049 -21.895 -39.031 1.00 94.12 301 GLN A CA 1
ATOM 2224 C C . GLN A 1 301 ? -11.635 -22.772 -37.839 1.00 94.12 301 GLN A C 1
ATOM 2226 O O . GLN A 1 301 ? -11.492 -22.284 -36.726 1.00 94.12 301 GLN A O 1
ATOM 2231 N N . SER A 1 302 ? -11.412 -24.070 -38.072 1.00 93.50 302 SER A N 1
ATOM 2232 C CA . SER A 1 302 ? -10.915 -24.983 -37.030 1.00 93.50 302 SER A CA 1
ATOM 2233 C C . SER A 1 302 ? -9.536 -24.551 -36.526 1.00 93.50 302 SER A C 1
ATOM 2235 O O . SER A 1 302 ? -8.781 -23.975 -37.307 1.00 93.50 302 SER A O 1
ATOM 2237 N N . PHE A 1 303 ? -9.157 -24.922 -35.297 1.00 92.00 303 PHE A N 1
ATOM 2238 C CA . PHE A 1 303 ? -7.851 -24.596 -34.696 1.00 92.00 303 PHE A CA 1
ATOM 2239 C C . PHE A 1 303 ? -6.670 -24.795 -35.659 1.00 92.00 303 PHE A C 1
ATOM 2241 O O . PHE A 1 303 ? -5.846 -23.904 -35.854 1.00 92.00 303 PHE A O 1
ATOM 2248 N N . TRP A 1 304 ? -6.645 -25.940 -36.350 1.00 93.62 304 TRP A N 1
ATOM 2249 C CA . TRP A 1 304 ? -5.612 -26.226 -37.341 1.00 93.62 304 TRP A CA 1
ATOM 2250 C C . TRP A 1 304 ? -5.563 -25.210 -38.495 1.00 93.62 304 TRP A C 1
ATOM 2252 O O . TRP A 1 304 ? -4.496 -24.707 -38.827 1.00 93.62 304 TRP A O 1
ATOM 2262 N N . ASN A 1 305 ? -6.704 -24.889 -39.112 1.00 92.50 305 ASN A N 1
ATOM 2263 C CA . ASN A 1 305 ? -6.748 -24.026 -40.299 1.00 92.50 305 ASN A CA 1
ATOM 2264 C C . ASN A 1 305 ? -6.697 -22.532 -39.945 1.00 92.50 305 ASN A C 1
ATOM 2266 O O . ASN A 1 305 ? -6.195 -21.747 -40.734 1.00 92.50 305 ASN A O 1
ATOM 2270 N N . GLY A 1 306 ? -7.214 -22.151 -38.774 1.00 88.19 306 GLY A N 1
ATOM 2271 C CA . GLY A 1 306 ? -7.252 -20.766 -38.307 1.00 88.19 306 GLY A CA 1
ATOM 2272 C C . GLY A 1 306 ? -5.997 -20.306 -37.563 1.00 88.19 306 GLY A C 1
ATOM 2273 O O . GLY A 1 306 ? -5.883 -19.114 -37.303 1.00 88.19 306 GLY A O 1
ATOM 2274 N N . PHE A 1 307 ? -5.088 -21.219 -37.197 1.00 91.94 307 PHE A N 1
ATOM 2275 C CA . PHE A 1 307 ? -3.881 -20.891 -36.431 1.00 91.94 307 PHE A CA 1
ATOM 2276 C C . PHE A 1 307 ? -2.685 -21.813 -36.748 1.00 91.94 307 PHE A C 1
ATOM 2278 O O . PHE A 1 307 ? -1.696 -21.371 -37.330 1.00 91.94 307 PHE A O 1
ATOM 2285 N N . ALA A 1 308 ? -2.761 -23.106 -36.407 1.00 92.19 308 ALA A N 1
ATOM 2286 C CA . ALA A 1 308 ? -1.569 -23.969 -36.376 1.00 92.19 308 ALA A CA 1
ATOM 2287 C C . ALA A 1 308 ? -0.908 -24.194 -37.750 1.00 92.19 308 ALA A C 1
ATOM 2289 O O . ALA A 1 308 ? 0.316 -24.292 -37.848 1.00 92.19 308 ALA A O 1
ATOM 2290 N N . SER A 1 309 ? -1.706 -24.299 -38.815 1.00 92.62 309 SER A N 1
ATOM 2291 C CA . SER A 1 309 ? -1.218 -24.667 -40.149 1.00 92.62 309 SER A CA 1
ATOM 2292 C C . SER A 1 309 ? -0.301 -23.617 -40.773 1.00 92.62 309 SER A C 1
ATOM 2294 O O . SER A 1 309 ? 0.692 -23.987 -41.401 1.00 92.62 309 SER A O 1
ATOM 2296 N N . ASP A 1 310 ? -0.583 -22.332 -40.555 1.00 89.25 310 ASP A N 1
ATOM 2297 C CA . ASP A 1 310 ? 0.238 -21.236 -41.068 1.00 89.25 310 ASP A CA 1
ATOM 2298 C C . ASP A 1 310 ? 1.595 -21.196 -40.361 1.00 89.25 310 ASP A C 1
ATOM 2300 O O . ASP A 1 310 ? 2.632 -21.027 -41.007 1.00 89.25 310 ASP A O 1
ATOM 2304 N N . LEU A 1 311 ? 1.609 -21.455 -39.051 1.00 90.12 311 LEU A N 1
ATOM 2305 C CA . LEU A 1 311 ? 2.834 -21.502 -38.262 1.00 90.12 311 LEU A CA 1
ATOM 2306 C C . LEU A 1 311 ? 3.701 -22.720 -38.628 1.00 90.12 311 LEU A C 1
ATOM 2308 O O . LEU A 1 311 ? 4.899 -22.580 -38.869 1.00 90.12 311 LEU A O 1
ATOM 2312 N N . PHE A 1 312 ? 3.103 -23.905 -38.788 1.00 92.56 312 PHE A N 1
ATOM 2313 C CA . PHE A 1 312 ? 3.816 -25.088 -39.294 1.00 92.56 312 PHE A CA 1
ATOM 2314 C C . PHE A 1 312 ? 4.392 -24.846 -40.696 1.00 92.56 312 PHE A C 1
ATOM 2316 O O . PHE A 1 312 ? 5.554 -25.165 -40.958 1.00 92.56 312 PHE A O 1
ATOM 2323 N N . ALA A 1 313 ? 3.616 -24.223 -41.587 1.00 90.94 313 ALA A N 1
ATOM 2324 C CA . ALA A 1 313 ? 4.070 -23.888 -42.932 1.00 90.94 313 ALA A CA 1
ATOM 2325 C C . ALA A 1 313 ? 5.225 -22.870 -42.927 1.00 90.94 313 ALA A C 1
ATOM 2327 O O . ALA A 1 313 ? 6.179 -23.046 -43.690 1.00 90.94 313 ALA A O 1
ATOM 2328 N N . LYS A 1 314 ? 5.176 -21.849 -42.056 1.00 88.94 314 LYS A N 1
ATOM 2329 C CA . LYS A 1 314 ? 6.226 -20.823 -41.901 1.00 88.94 314 LYS A CA 1
ATOM 2330 C C . LYS A 1 314 ? 7.589 -21.437 -41.578 1.00 88.94 314 LYS A C 1
ATOM 2332 O O . LYS A 1 314 ? 8.596 -21.004 -42.136 1.00 88.94 314 LYS A O 1
ATOM 2337 N N . TYR A 1 315 ? 7.609 -22.473 -40.743 1.00 90.56 315 TYR A N 1
ATOM 2338 C CA . TYR A 1 315 ? 8.831 -23.164 -40.325 1.00 90.56 315 TYR A CA 1
ATOM 2339 C C . TYR A 1 315 ? 9.143 -24.442 -41.123 1.00 90.56 315 TYR A C 1
ATOM 2341 O O . TYR A 1 315 ? 10.120 -25.127 -40.829 1.00 90.56 315 TYR A O 1
ATOM 2349 N N . GLY A 1 316 ? 8.358 -24.758 -42.161 1.00 90.00 316 GLY A N 1
ATOM 2350 C CA . GLY A 1 316 ? 8.587 -25.921 -43.025 1.00 90.00 316 GLY A CA 1
ATOM 2351 C C . GLY A 1 316 ? 8.328 -27.275 -42.354 1.00 90.00 316 GLY A C 1
ATOM 2352 O O . GLY A 1 316 ? 8.905 -28.278 -42.773 1.00 90.00 316 GLY A O 1
ATOM 2353 N N . LEU A 1 317 ? 7.476 -27.307 -41.328 1.00 91.25 317 LEU A N 1
ATOM 2354 C CA . LEU A 1 317 ? 7.138 -28.500 -40.553 1.00 91.25 317 LEU A CA 1
ATOM 2355 C C . LEU A 1 317 ? 5.903 -29.197 -41.151 1.00 91.25 317 LEU A C 1
ATOM 2357 O O . LEU A 1 317 ? 4.913 -28.543 -41.480 1.00 91.25 317 LEU A O 1
ATOM 2361 N N . ASP A 1 318 ? 5.935 -30.526 -41.261 1.00 90.50 318 ASP A N 1
ATOM 2362 C CA . ASP A 1 318 ? 4.788 -31.355 -41.645 1.00 90.50 318 ASP A CA 1
ATOM 2363 C C . ASP A 1 318 ? 4.364 -32.211 -40.438 1.00 90.50 318 ASP A C 1
ATOM 2365 O O . ASP A 1 318 ? 5.150 -33.038 -39.967 1.00 90.50 318 ASP A O 1
ATOM 2369 N N . PRO A 1 319 ? 3.122 -32.073 -39.935 1.00 89.38 319 PRO A N 1
ATOM 2370 C CA . PRO A 1 319 ? 2.644 -32.830 -38.773 1.00 89.38 319 PRO A CA 1
ATOM 2371 C C . PRO A 1 319 ? 2.588 -34.354 -38.995 1.00 89.38 319 PRO A C 1
ATOM 2373 O O . PRO A 1 319 ? 2.361 -35.099 -38.040 1.00 89.38 319 PRO A O 1
ATOM 2376 N N . ASN A 1 320 ? 2.768 -34.831 -40.235 1.00 91.62 320 ASN A N 1
ATOM 2377 C CA . ASN A 1 320 ? 2.721 -36.246 -40.610 1.00 91.62 320 ASN A CA 1
ATOM 2378 C C . ASN A 1 320 ? 4.062 -36.810 -41.115 1.00 91.62 320 ASN A C 1
ATOM 2380 O O . ASN A 1 320 ? 4.121 -38.005 -41.421 1.00 91.62 320 ASN A O 1
ATOM 2384 N N . ASP A 1 321 ? 5.118 -35.998 -41.227 1.00 91.06 321 ASP A N 1
ATOM 2385 C CA . ASP A 1 321 ? 6.432 -36.436 -41.712 1.00 91.06 321 ASP A CA 1
ATOM 2386 C C . ASP A 1 321 ? 7.535 -36.109 -40.689 1.00 91.06 321 ASP A C 1
ATOM 2388 O O . ASP A 1 321 ? 8.028 -34.986 -40.654 1.00 91.06 321 ASP A O 1
ATOM 2392 N N . PRO A 1 322 ? 8.003 -37.091 -39.893 1.00 89.12 322 PRO A N 1
ATOM 2393 C CA . PRO A 1 322 ? 9.059 -36.874 -38.902 1.00 89.12 322 PRO A CA 1
ATOM 2394 C C . PRO A 1 322 ? 10.363 -36.322 -39.487 1.00 89.12 322 PRO A C 1
ATOM 2396 O O . PRO A 1 322 ? 11.153 -35.718 -38.763 1.00 89.12 322 PRO A O 1
ATOM 2399 N N . SER A 1 323 ? 10.609 -36.525 -40.788 1.00 87.88 323 SER A N 1
ATOM 2400 C CA . SER A 1 323 ? 11.805 -35.998 -41.445 1.00 87.88 323 SER A CA 1
ATOM 2401 C C . SER A 1 323 ? 11.758 -34.483 -41.657 1.00 87.88 323 SER A C 1
ATOM 2403 O O . SER A 1 323 ? 12.813 -33.876 -41.835 1.00 87.88 323 SER A O 1
ATOM 2405 N N . SER A 1 324 ? 10.581 -33.848 -41.558 1.00 90.06 324 SER A N 1
ATOM 2406 C CA . SER A 1 324 ? 10.453 -32.386 -41.635 1.00 90.06 324 SER A CA 1
ATOM 2407 C C . SER A 1 324 ? 11.062 -31.666 -40.429 1.00 90.06 324 SER A C 1
ATOM 2409 O O . SER A 1 324 ? 11.309 -30.470 -40.498 1.00 90.06 324 SER A O 1
ATOM 2411 N N . LEU A 1 325 ? 11.281 -32.371 -39.313 1.00 87.19 325 LEU A N 1
ATOM 2412 C CA . LEU A 1 325 ? 11.880 -31.814 -38.096 1.00 87.19 325 LEU A CA 1
ATOM 2413 C C . LEU A 1 325 ? 13.421 -31.749 -38.169 1.00 87.19 325 LEU A C 1
ATOM 2415 O O . LEU A 1 325 ? 14.069 -31.242 -37.250 1.00 87.19 325 LEU A O 1
ATOM 2419 N N . ASP A 1 326 ? 14.029 -32.306 -39.222 1.00 87.31 326 ASP A N 1
ATOM 2420 C CA . ASP A 1 326 ? 15.482 -32.360 -39.389 1.00 87.31 326 ASP A CA 1
ATOM 2421 C C . ASP A 1 326 ? 16.084 -31.002 -39.777 1.00 87.31 326 ASP A C 1
ATOM 2423 O O . ASP A 1 326 ? 15.526 -30.244 -40.567 1.00 87.31 326 ASP A O 1
ATOM 2427 N N . GLY A 1 327 ? 17.281 -30.715 -39.262 1.00 77.44 327 GLY A N 1
ATOM 2428 C CA . GLY A 1 327 ? 18.081 -29.565 -39.686 1.00 77.44 327 GLY A CA 1
ATOM 2429 C C . GLY A 1 327 ? 17.578 -28.182 -39.252 1.00 77.44 327 GLY A C 1
ATOM 2430 O O . GLY A 1 327 ? 18.167 -27.189 -39.680 1.00 77.44 327 GLY A O 1
ATOM 2431 N N . MET A 1 328 ? 16.546 -28.092 -38.405 1.00 82.12 328 MET A N 1
ATOM 2432 C CA . MET A 1 328 ? 16.036 -26.818 -37.884 1.00 82.12 328 MET A CA 1
ATOM 2433 C C . MET A 1 328 ? 17.068 -26.139 -36.968 1.00 82.12 328 MET A C 1
ATOM 2435 O O . MET A 1 328 ? 17.619 -26.767 -36.058 1.00 82.12 328 MET A O 1
ATOM 2439 N N . HIS A 1 329 ? 17.358 -24.855 -37.204 1.00 77.50 329 HIS A N 1
ATOM 2440 C CA . HIS A 1 329 ? 18.337 -24.121 -36.401 1.00 77.50 329 HIS A CA 1
ATOM 2441 C C . HIS A 1 329 ? 17.798 -23.901 -34.972 1.00 77.50 329 HIS A C 1
ATOM 2443 O O . HIS A 1 329 ? 16.600 -23.666 -34.815 1.00 77.50 329 HIS A O 1
ATOM 2449 N N . PRO A 1 330 ? 18.639 -23.915 -33.914 1.00 65.62 330 PRO A N 1
ATOM 2450 C CA . PRO A 1 330 ? 18.175 -23.692 -32.541 1.00 65.62 330 PRO A CA 1
ATOM 2451 C C . PRO A 1 330 ? 17.358 -22.407 -32.359 1.00 65.62 330 PRO A C 1
ATOM 2453 O O . PRO A 1 330 ? 16.375 -22.413 -31.630 1.00 65.62 330 PRO A O 1
ATOM 2456 N N . PHE A 1 331 ? 17.737 -21.339 -33.067 1.00 62.81 331 PHE A N 1
ATOM 2457 C CA . PHE A 1 331 ? 16.984 -20.082 -33.091 1.00 62.81 331 PHE A CA 1
ATOM 2458 C C . PHE A 1 331 ? 15.574 -20.261 -33.665 1.00 62.81 331 PHE A C 1
ATOM 2460 O O . PHE A 1 331 ? 14.615 -19.817 -33.045 1.00 62.81 331 PHE A O 1
ATOM 2467 N N . ASP A 1 332 ? 15.441 -20.948 -34.804 1.00 74.56 332 ASP A N 1
ATOM 2468 C CA . ASP A 1 332 ? 14.147 -21.144 -35.464 1.00 74.56 332 ASP A CA 1
ATOM 2469 C C . ASP A 1 332 ? 13.209 -21.981 -34.588 1.00 74.56 332 ASP A C 1
ATOM 2471 O O . ASP A 1 332 ? 12.015 -21.709 -34.536 1.00 74.56 332 ASP A O 1
ATOM 2475 N N . ARG A 1 333 ? 13.745 -22.968 -33.853 1.00 76.50 333 ARG A N 1
ATOM 2476 C CA . ARG A 1 333 ? 12.959 -23.773 -32.902 1.00 76.50 333 ARG A CA 1
ATOM 2477 C C . ARG A 1 333 ? 12.419 -22.935 -31.754 1.00 76.50 333 ARG A C 1
ATOM 2479 O O . ARG A 1 333 ? 11.231 -22.995 -31.467 1.00 76.50 333 ARG A O 1
ATOM 2486 N N . SER A 1 334 ? 13.278 -22.147 -31.109 1.00 65.12 334 SER A N 1
ATOM 2487 C CA . SER A 1 334 ? 12.849 -21.244 -30.038 1.00 65.12 334 SER A CA 1
ATOM 2488 C C . SER A 1 334 ? 11.850 -20.204 -30.547 1.00 65.12 334 SER A C 1
ATOM 2490 O O . SER A 1 334 ? 10.861 -19.943 -29.872 1.00 65.12 334 SER A O 1
ATOM 2492 N N . ALA A 1 335 ? 12.058 -19.669 -31.754 1.00 67.75 335 ALA A N 1
ATOM 2493 C CA . ALA A 1 335 ? 11.123 -18.746 -32.384 1.00 67.75 335 ALA A CA 1
ATOM 2494 C C . ALA A 1 335 ? 9.759 -19.404 -32.654 1.00 67.75 335 ALA A C 1
ATOM 2496 O O . ALA A 1 335 ? 8.742 -18.797 -32.349 1.00 67.75 335 ALA A O 1
ATOM 2497 N N . PHE A 1 336 ? 9.727 -20.655 -33.128 1.00 81.25 336 PHE A N 1
ATOM 2498 C CA . PHE A 1 336 ? 8.480 -21.394 -33.340 1.00 81.25 336 PHE A CA 1
ATOM 2499 C C . PHE A 1 336 ? 7.648 -21.515 -32.055 1.00 81.25 336 PHE A C 1
ATOM 2501 O O . PHE A 1 336 ? 6.455 -21.236 -32.089 1.00 81.25 336 PHE A O 1
ATOM 2508 N N . PHE A 1 337 ? 8.255 -21.889 -30.921 1.00 74.44 337 PHE A N 1
ATOM 2509 C CA . PHE A 1 337 ? 7.516 -22.000 -29.654 1.00 74.44 337 PHE A CA 1
ATOM 2510 C C . PHE A 1 337 ? 7.030 -20.643 -29.136 1.00 74.44 337 PHE A C 1
ATOM 2512 O O . PHE A 1 337 ? 5.902 -20.542 -28.664 1.00 74.44 337 PHE A O 1
ATOM 2519 N N . MET A 1 338 ? 7.840 -19.591 -29.266 1.00 69.94 338 MET A N 1
ATOM 2520 C CA . MET A 1 338 ? 7.434 -18.243 -28.854 1.00 69.94 338 MET A CA 1
ATOM 2521 C C . MET A 1 338 ? 6.297 -17.705 -29.729 1.00 69.94 338 MET A C 1
ATOM 2523 O O . MET A 1 338 ? 5.306 -17.222 -29.200 1.00 69.94 338 MET A O 1
ATOM 2527 N N . GLU A 1 339 ? 6.375 -17.865 -31.052 1.00 79.31 339 GLU A N 1
ATOM 2528 C CA . GLU A 1 339 ? 5.287 -17.471 -31.958 1.00 79.31 339 GLU A CA 1
ATOM 2529 C C . GLU A 1 339 ? 4.030 -18.333 -31.772 1.00 79.31 339 GLU A C 1
ATOM 2531 O O . GLU A 1 339 ? 2.915 -17.850 -31.961 1.00 79.31 339 GLU A O 1
ATOM 2536 N N . TRP A 1 340 ? 4.187 -19.600 -31.371 1.00 82.25 340 TRP A N 1
ATOM 2537 C CA . TRP A 1 340 ? 3.061 -20.445 -30.979 1.00 82.25 340 TRP A CA 1
ATOM 2538 C C . TRP A 1 340 ? 2.368 -19.883 -29.736 1.00 82.25 340 TRP A C 1
ATOM 2540 O O . TRP A 1 340 ? 1.146 -19.770 -29.721 1.00 82.25 340 TRP A O 1
ATOM 2550 N N . TYR A 1 341 ? 3.135 -19.499 -28.713 1.00 77.19 341 TYR A N 1
ATOM 2551 C CA . TYR A 1 341 ? 2.612 -18.832 -27.520 1.00 77.19 341 TYR A CA 1
ATOM 2552 C C . TYR A 1 341 ? 1.910 -17.516 -27.883 1.00 77.19 341 TYR A C 1
ATOM 2554 O O . TYR A 1 341 ? 0.723 -17.366 -27.598 1.00 77.19 341 TYR A O 1
ATOM 2562 N N . ASP A 1 342 ? 2.599 -16.609 -28.580 1.00 76.12 342 ASP A N 1
ATOM 2563 C CA . ASP A 1 342 ? 2.092 -15.276 -28.937 1.00 76.12 342 ASP A CA 1
ATOM 2564 C C . ASP A 1 342 ? 0.808 -15.375 -29.784 1.00 76.12 342 ASP A C 1
ATOM 2566 O O . ASP A 1 342 ? -0.197 -14.706 -29.532 1.00 76.12 342 ASP A O 1
ATOM 2570 N N . GLY A 1 343 ? 0.782 -16.287 -30.756 1.00 80.69 343 GLY A N 1
ATOM 2571 C CA . GLY A 1 343 ? -0.402 -16.486 -31.580 1.00 80.69 343 GLY A CA 1
ATOM 2572 C C . GLY A 1 343 ? -1.592 -17.062 -30.806 1.00 80.69 343 GLY A C 1
ATOM 2573 O O . GLY A 1 343 ? -2.725 -16.670 -31.075 1.00 80.69 343 GLY A O 1
ATOM 2574 N N . LEU A 1 344 ? -1.375 -17.928 -29.808 1.00 78.06 344 LEU A N 1
ATOM 2575 C CA . LEU A 1 344 ? -2.454 -18.393 -28.924 1.00 78.06 344 LEU A CA 1
ATOM 2576 C C . LEU A 1 344 ? -2.988 -17.275 -28.027 1.00 78.06 344 LEU A C 1
ATOM 2578 O O . LEU A 1 344 ? -4.204 -17.145 -27.852 1.00 78.06 344 LEU A O 1
ATOM 2582 N N . MET A 1 345 ? -2.090 -16.447 -27.496 1.00 73.88 345 MET A N 1
ATOM 2583 C CA . MET A 1 345 ? -2.432 -15.311 -26.643 1.00 73.88 345 MET A CA 1
ATOM 2584 C C . MET A 1 345 ? -3.339 -14.304 -27.361 1.00 73.88 345 MET A C 1
ATOM 2586 O O . MET A 1 345 ? -4.282 -13.788 -26.763 1.00 73.88 345 MET A O 1
ATOM 2590 N N . SER A 1 346 ? -3.199 -14.151 -28.677 1.00 75.75 346 SER A N 1
ATOM 2591 C CA . SER A 1 346 ? -4.079 -13.310 -29.503 1.00 75.75 346 SER A CA 1
ATOM 2592 C C . SER A 1 346 ? -5.565 -13.727 -29.515 1.00 75.75 346 SER A C 1
ATOM 2594 O O . SER A 1 346 ? -6.418 -12.970 -29.995 1.00 75.75 346 SER A O 1
ATOM 2596 N N . PHE A 1 347 ? -5.917 -14.914 -29.010 1.00 75.56 347 PHE A N 1
ATOM 2597 C CA . PHE A 1 347 ? -7.304 -15.396 -28.904 1.00 75.56 347 PHE A CA 1
ATOM 2598 C C . PHE A 1 347 ? -7.893 -15.284 -27.489 1.00 75.56 347 PHE A C 1
ATOM 2600 O O . PHE A 1 347 ? -9.044 -15.666 -27.275 1.00 75.56 347 PHE A O 1
ATOM 2607 N N . THR A 1 348 ? -7.126 -14.758 -26.533 1.00 65.25 348 THR A N 1
ATOM 2608 C CA . THR A 1 348 ? -7.502 -14.711 -25.112 1.00 65.25 348 THR A CA 1
ATOM 2609 C C . THR A 1 348 ? -8.327 -13.475 -24.741 1.00 65.25 348 THR A C 1
ATOM 2611 O O . THR A 1 348 ? -9.016 -13.491 -23.730 1.00 65.25 348 THR A O 1
ATOM 2614 N N . GLY A 1 349 ? -8.304 -12.416 -25.558 1.00 64.50 349 GLY A N 1
ATOM 2615 C CA . GLY A 1 349 ? -8.985 -11.155 -25.238 1.00 64.50 349 GLY A CA 1
ATOM 2616 C C . GLY A 1 349 ? -8.358 -10.389 -24.067 1.00 64.50 349 GLY A C 1
ATOM 2617 O O . GLY A 1 349 ? -8.989 -9.469 -23.553 1.00 64.50 349 GLY A O 1
ATOM 2618 N N . VAL A 1 350 ? -7.148 -10.779 -23.656 1.00 63.31 350 VAL A N 1
ATOM 2619 C CA . VAL A 1 350 ? -6.284 -10.040 -22.734 1.00 63.31 350 VAL A CA 1
ATOM 2620 C C . VAL A 1 350 ? -5.013 -9.618 -23.467 1.00 63.31 350 VAL A C 1
ATOM 2622 O O . VAL A 1 350 ? -4.575 -10.288 -24.408 1.00 63.31 350 VAL A O 1
ATOM 2625 N N . ASP A 1 351 ? -4.424 -8.504 -23.046 1.00 71.75 351 ASP A N 1
ATOM 2626 C CA . ASP A 1 351 ? -3.134 -8.033 -23.544 1.00 71.75 351 ASP A CA 1
ATOM 2627 C C . ASP A 1 351 ? -2.028 -9.057 -23.223 1.00 71.75 351 ASP A C 1
ATOM 2629 O O . ASP A 1 351 ? -2.103 -9.821 -22.253 1.00 71.75 351 ASP A O 1
ATOM 2633 N N . HIS A 1 352 ? -0.983 -9.108 -24.048 1.00 73.62 352 HIS A N 1
ATOM 2634 C CA . HIS A 1 352 ? 0.040 -10.144 -23.932 1.00 73.62 352 HIS A CA 1
ATOM 2635 C C . HIS A 1 352 ? 0.929 -9.919 -22.707 1.00 73.62 352 HIS A C 1
ATOM 2637 O O . HIS A 1 352 ? 1.667 -8.936 -22.631 1.00 73.62 352 HIS A O 1
ATOM 2643 N N . ILE A 1 353 ? 0.928 -10.885 -21.786 1.00 73.31 353 ILE A N 1
ATOM 2644 C CA . ILE A 1 353 ? 1.913 -10.954 -20.704 1.00 73.31 353 ILE A CA 1
ATOM 2645 C C . ILE A 1 353 ? 3.233 -11.459 -21.284 1.00 73.31 353 ILE A C 1
ATOM 2647 O O . ILE A 1 353 ? 3.292 -12.555 -21.852 1.00 73.31 353 ILE A O 1
ATOM 2651 N N . ASP A 1 354 ? 4.290 -10.666 -21.112 1.00 78.50 354 ASP A N 1
ATOM 2652 C CA . ASP A 1 354 ? 5.622 -10.971 -21.626 1.00 78.50 354 ASP A CA 1
ATOM 2653 C C . ASP A 1 354 ? 6.652 -11.206 -20.505 1.00 78.50 354 ASP A C 1
ATOM 2655 O O . ASP A 1 354 ? 6.498 -10.735 -19.378 1.00 78.50 354 ASP A O 1
ATOM 2659 N N . HIS A 1 355 ? 7.734 -11.930 -20.814 1.00 76.06 355 HIS A N 1
ATOM 2660 C CA . HIS A 1 355 ? 8.750 -12.380 -19.847 1.00 76.06 355 HIS A CA 1
ATOM 2661 C C . HIS A 1 355 ? 9.450 -11.237 -19.103 1.00 76.06 355 HIS A C 1
ATOM 2663 O O . HIS A 1 355 ? 9.917 -11.424 -17.976 1.00 76.06 355 HIS A O 1
ATOM 2669 N N . TRP A 1 356 ? 9.509 -10.047 -19.705 1.00 85.06 356 TRP A N 1
ATOM 2670 C CA . TRP A 1 356 ? 10.152 -8.890 -19.096 1.00 85.06 356 TRP A CA 1
ATOM 2671 C C . TRP A 1 356 ? 9.399 -8.383 -17.863 1.00 85.06 356 TRP A C 1
ATOM 2673 O O . TRP A 1 356 ? 10.045 -7.918 -16.925 1.00 85.06 356 TRP A O 1
ATOM 2683 N N . MET A 1 357 ? 8.067 -8.516 -17.836 1.00 86.06 357 MET A N 1
ATOM 2684 C CA . MET A 1 357 ? 7.194 -7.981 -16.785 1.00 86.06 357 MET A CA 1
ATOM 2685 C C . MET A 1 357 ? 7.565 -8.538 -15.402 1.00 86.06 357 MET A C 1
ATOM 2687 O O . MET A 1 357 ? 8.004 -7.763 -14.545 1.00 86.06 357 MET A O 1
ATOM 2691 N N . PRO A 1 358 ? 7.536 -9.869 -15.169 1.00 78.56 358 PRO A N 1
ATOM 2692 C CA . PRO A 1 358 ? 7.971 -10.425 -13.891 1.00 78.56 358 PRO A CA 1
ATOM 2693 C C . PRO A 1 358 ? 9.472 -10.223 -13.640 1.00 78.56 358 PRO A C 1
ATOM 2695 O O . PRO A 1 358 ? 9.887 -10.117 -12.484 1.00 78.56 358 PRO A O 1
ATOM 2698 N N . MET A 1 359 ? 10.308 -10.132 -14.685 1.00 82.25 359 MET A N 1
ATOM 2699 C CA . MET A 1 359 ? 11.756 -9.954 -14.522 1.00 82.25 359 MET A CA 1
ATOM 2700 C C . MET A 1 359 ? 12.112 -8.620 -13.845 1.00 82.25 359 MET A C 1
ATOM 2702 O O . MET A 1 359 ? 12.993 -8.609 -12.972 1.00 82.25 359 MET A O 1
ATOM 2706 N N . VAL A 1 360 ? 11.408 -7.541 -14.207 1.00 89.88 360 VAL A N 1
ATOM 2707 C CA . VAL A 1 360 ? 11.558 -6.193 -13.618 1.00 89.88 360 VAL A CA 1
ATOM 2708 C C . VAL A 1 360 ? 10.564 -5.915 -12.484 1.00 89.88 360 VAL A C 1
ATOM 2710 O O . VAL A 1 360 ? 10.452 -4.777 -12.031 1.00 89.88 360 VAL A O 1
ATOM 2713 N N . ARG A 1 361 ? 9.851 -6.951 -12.016 1.00 82.00 361 ARG A N 1
ATOM 2714 C CA . ARG A 1 361 ? 8.805 -6.875 -10.981 1.00 82.00 361 ARG A CA 1
ATOM 2715 C C . ARG A 1 361 ? 7.707 -5.857 -11.299 1.00 82.00 361 ARG A C 1
ATOM 2717 O O . ARG A 1 361 ? 7.242 -5.145 -10.420 1.00 82.00 361 ARG A O 1
ATOM 2724 N N . TRP A 1 362 ? 7.295 -5.794 -12.556 1.00 86.38 362 TRP A N 1
ATOM 2725 C CA . TRP A 1 362 ? 6.143 -5.011 -12.981 1.00 86.38 362 TRP A CA 1
ATOM 2726 C C . TRP A 1 362 ? 4.925 -5.917 -13.156 1.00 86.38 362 TRP A C 1
ATOM 2728 O O . TRP A 1 362 ? 5.045 -7.044 -13.642 1.00 86.38 362 TRP A O 1
ATOM 2738 N N . SER A 1 363 ? 3.752 -5.423 -12.769 1.00 77.38 363 SER A N 1
ATOM 2739 C CA . SER A 1 363 ? 2.474 -6.078 -13.035 1.00 77.38 363 SER A CA 1
ATOM 2740 C C . SER A 1 363 ? 1.364 -5.045 -13.254 1.00 77.38 363 SER A C 1
ATOM 2742 O O . SER A 1 363 ? 1.462 -3.931 -12.726 1.00 77.38 363 SER A O 1
ATOM 2744 N N . PRO A 1 364 ? 0.280 -5.415 -13.960 1.00 68.88 364 PRO A N 1
ATOM 2745 C CA . PRO A 1 364 ? -0.913 -4.579 -14.070 1.00 68.88 364 PRO A CA 1
ATOM 2746 C C . PRO A 1 364 ? -1.476 -4.154 -12.709 1.00 68.88 364 PRO A C 1
ATOM 2748 O O . PRO A 1 364 ? -1.795 -2.985 -12.521 1.00 68.88 364 PRO A O 1
ATOM 2751 N N . THR A 1 365 ? -1.522 -5.065 -11.731 1.00 63.38 365 THR A N 1
ATOM 2752 C CA . THR A 1 365 ? -1.982 -4.773 -10.362 1.00 63.38 365 THR A CA 1
ATOM 2753 C C . THR A 1 365 ? -1.110 -3.722 -9.682 1.00 63.38 365 THR A C 1
ATOM 2755 O O . THR A 1 365 ? -1.624 -2.782 -9.087 1.00 63.38 365 THR A O 1
ATOM 2758 N N . MET A 1 366 ? 0.217 -3.824 -9.823 1.00 71.81 366 MET A N 1
ATOM 2759 C CA . MET A 1 366 ? 1.136 -2.820 -9.284 1.00 71.81 366 MET A CA 1
ATOM 2760 C C . MET A 1 366 ? 0.883 -1.446 -9.918 1.00 71.81 366 MET A C 1
ATOM 2762 O O . MET A 1 366 ? 0.822 -0.453 -9.199 1.00 71.81 366 MET A O 1
ATOM 2766 N N . ALA A 1 367 ? 0.732 -1.381 -11.243 1.00 65.50 367 ALA A N 1
ATOM 2767 C CA . ALA A 1 367 ? 0.437 -0.128 -11.937 1.00 65.50 367 ALA A CA 1
ATOM 2768 C C . ALA A 1 367 ? -0.935 0.443 -11.528 1.00 65.50 367 ALA A C 1
ATOM 2770 O O . ALA A 1 367 ? -1.059 1.645 -11.323 1.00 65.50 367 ALA A O 1
ATOM 2771 N N . HIS A 1 368 ? -1.939 -0.407 -11.308 1.00 69.06 368 HIS A N 1
ATOM 2772 C CA . HIS A 1 368 ? -3.248 0.012 -10.808 1.00 69.06 368 HIS A CA 1
ATOM 2773 C C . HIS A 1 368 ? -3.170 0.614 -9.395 1.00 69.06 368 HIS A C 1
ATOM 2775 O O . HIS A 1 368 ? -3.703 1.697 -9.155 1.00 69.06 368 HIS A O 1
ATOM 2781 N N . ASP A 1 369 ? -2.467 -0.043 -8.470 1.00 62.03 369 ASP A N 1
ATOM 2782 C CA . ASP A 1 369 ? -2.348 0.412 -7.078 1.00 62.03 369 ASP A CA 1
ATOM 2783 C C . ASP A 1 369 ? -1.511 1.691 -6.938 1.00 62.03 369 ASP A C 1
ATOM 2785 O O . ASP A 1 369 ? -1.708 2.483 -6.012 1.00 62.03 369 ASP A O 1
ATOM 2789 N N . GLN A 1 370 ? -0.542 1.886 -7.835 1.00 67.56 370 GLN A N 1
ATOM 2790 C CA . GLN A 1 370 ? 0.437 2.973 -7.757 1.00 67.56 370 GLN A CA 1
ATOM 2791 C C . GLN A 1 370 ? 0.153 4.132 -8.723 1.00 67.56 370 GLN A C 1
ATOM 2793 O O . GLN A 1 370 ? 0.741 5.204 -8.564 1.00 67.56 370 GLN A O 1
ATOM 2798 N N . GLY A 1 371 ? -0.762 3.936 -9.674 1.00 77.88 371 GLY A N 1
ATOM 2799 C CA . GLY A 1 371 ? -1.062 4.849 -10.775 1.00 77.88 371 GLY A CA 1
ATOM 2800 C C . GLY A 1 371 ? -0.312 4.488 -12.063 1.00 77.88 371 GLY A C 1
ATOM 2801 O O . GLY A 1 371 ? 0.779 3.919 -12.036 1.00 77.88 371 GLY A O 1
ATOM 2802 N N . PHE A 1 372 ? -0.881 4.866 -13.210 1.00 87.06 372 PHE A N 1
ATOM 2803 C CA . PHE A 1 372 ? -0.392 4.459 -14.534 1.00 87.06 372 PHE A CA 1
ATOM 2804 C C . PHE A 1 372 ? 0.613 5.442 -15.161 1.00 87.06 372 PHE A C 1
ATOM 2806 O O . PHE A 1 372 ? 0.937 5.323 -16.340 1.00 87.06 372 PHE A O 1
ATOM 2813 N N . GLY A 1 373 ? 1.132 6.407 -14.393 1.00 89.81 373 GLY A N 1
ATOM 2814 C CA . GLY A 1 373 ? 1.998 7.477 -14.910 1.00 89.81 373 GLY A CA 1
ATOM 2815 C C . GLY A 1 373 ? 1.235 8.715 -15.400 1.00 89.81 373 GLY A C 1
ATOM 2816 O O . GLY A 1 373 ? 1.768 9.489 -16.191 1.00 89.81 373 GLY A O 1
ATOM 2817 N N . ASP A 1 374 ? -0.001 8.910 -14.936 1.00 91.44 374 ASP A N 1
ATOM 2818 C CA . ASP A 1 374 ? -0.871 10.007 -15.365 1.00 91.44 374 ASP A CA 1
ATOM 2819 C C . ASP A 1 374 ? -0.239 11.397 -15.171 1.00 91.44 374 ASP A C 1
ATOM 2821 O O . ASP A 1 374 ? 0.363 11.711 -14.139 1.00 91.44 374 ASP A O 1
ATOM 2825 N N . GLY A 1 375 ? -0.417 12.276 -16.162 1.00 92.25 375 GLY A N 1
ATOM 2826 C CA . GLY A 1 375 ? 0.101 13.649 -16.116 1.00 92.25 375 GLY A CA 1
ATOM 2827 C C . GLY A 1 375 ? 1.626 13.747 -16.257 1.00 92.25 375 GLY A C 1
ATOM 2828 O O . GLY A 1 375 ? 2.232 14.743 -15.828 1.00 92.25 375 GLY A O 1
ATOM 2829 N N . VAL A 1 376 ? 2.249 12.718 -16.830 1.00 96.88 376 VAL A N 1
ATOM 2830 C CA . VAL A 1 376 ? 3.665 12.679 -17.192 1.00 96.88 376 VAL A CA 1
ATOM 2831 C C . VAL A 1 376 ? 3.794 12.579 -18.703 1.00 96.88 376 VAL A C 1
ATOM 2833 O O . VAL A 1 376 ? 3.116 11.777 -19.327 1.00 96.88 376 VAL A O 1
ATOM 2836 N N . THR A 1 377 ? 4.698 13.365 -19.286 1.00 97.94 377 THR A N 1
ATOM 2837 C CA . THR A 1 377 ? 5.053 13.249 -20.702 1.00 97.94 377 THR A CA 1
ATOM 2838 C C . THR A 1 377 ? 6.393 12.533 -20.846 1.00 97.94 377 THR A C 1
ATOM 2840 O O . THR A 1 377 ? 7.393 12.937 -20.234 1.00 97.94 377 THR A O 1
ATOM 2843 N N . ILE A 1 378 ? 6.408 11.485 -21.668 1.00 98.56 378 ILE A N 1
ATOM 2844 C CA . ILE A 1 378 ? 7.593 10.751 -22.107 1.00 98.56 378 ILE A CA 1
ATOM 2845 C C . ILE A 1 378 ? 7.973 11.247 -23.503 1.00 98.56 378 ILE A C 1
ATOM 2847 O O . ILE A 1 378 ? 7.195 11.159 -24.451 1.00 98.56 378 ILE A O 1
ATOM 2851 N N . GLY A 1 379 ? 9.191 11.758 -23.645 1.00 98.25 379 GLY A N 1
ATOM 2852 C CA . GLY A 1 379 ? 9.775 12.093 -24.935 1.00 98.25 379 GLY A CA 1
ATOM 2853 C C . GLY A 1 379 ? 10.358 10.855 -25.616 1.00 98.25 379 GLY A C 1
ATOM 2854 O O . GLY A 1 379 ? 11.122 10.112 -25.009 1.00 98.25 379 GLY A O 1
ATOM 2855 N N . LEU A 1 380 ? 10.056 10.650 -26.891 1.00 98.25 380 LEU A N 1
ATOM 2856 C CA . LEU A 1 380 ? 10.614 9.605 -27.738 1.00 98.25 380 LEU A CA 1
ATOM 2857 C C . LEU A 1 380 ? 11.397 10.244 -28.880 1.00 98.25 380 LEU A C 1
ATOM 2859 O O . LEU A 1 380 ? 10.814 10.752 -29.839 1.00 98.25 380 LEU A O 1
ATOM 2863 N N . LEU A 1 381 ? 12.723 10.179 -28.789 1.00 97.69 381 LEU A N 1
ATOM 2864 C CA . LEU A 1 381 ? 13.618 10.586 -29.863 1.00 97.69 381 LEU A CA 1
ATOM 2865 C C . LEU A 1 381 ? 13.916 9.376 -30.758 1.00 97.69 381 LEU A C 1
ATOM 2867 O O . LEU A 1 381 ? 14.907 8.672 -30.558 1.00 97.69 381 LEU A O 1
ATOM 2871 N N . ASP A 1 382 ? 13.024 9.107 -31.707 1.00 96.00 382 ASP A N 1
ATOM 2872 C CA . ASP A 1 382 ? 1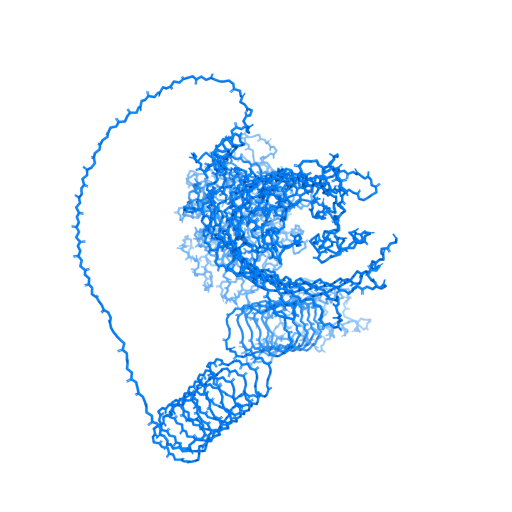3.081 7.940 -32.593 1.00 96.00 382 ASP A CA 1
ATOM 2873 C C . ASP A 1 382 ? 12.248 8.176 -33.864 1.00 96.00 382 ASP A C 1
ATOM 2875 O O . ASP A 1 382 ? 11.657 9.240 -34.035 1.00 96.00 382 ASP A O 1
ATOM 2879 N N . ALA A 1 383 ? 12.183 7.188 -34.757 1.00 93.38 383 ALA A N 1
ATOM 2880 C CA . ALA A 1 383 ? 11.308 7.203 -35.921 1.00 93.38 383 ALA A CA 1
ATOM 2881 C C . ALA A 1 383 ? 9.846 7.537 -35.544 1.00 93.38 383 ALA A C 1
ATOM 2883 O O . ALA A 1 383 ? 9.444 7.324 -34.394 1.00 93.38 383 ALA A O 1
ATOM 2884 N N . PRO A 1 384 ? 9.039 8.036 -36.497 1.00 90.31 384 PRO A N 1
ATOM 2885 C CA . PRO A 1 384 ? 7.647 8.378 -36.236 1.00 90.31 384 PRO A CA 1
ATOM 2886 C C . PRO A 1 384 ? 6.848 7.189 -35.693 1.00 90.31 384 PRO A C 1
ATOM 2888 O O . PRO A 1 384 ? 7.029 6.054 -36.140 1.00 90.31 384 PRO A O 1
ATOM 2891 N N . VAL A 1 385 ? 5.959 7.462 -34.738 1.00 89.88 385 VAL A N 1
ATOM 2892 C CA . VAL A 1 385 ? 4.964 6.497 -34.253 1.00 89.88 385 VAL A CA 1
ATOM 2893 C C . VAL A 1 385 ? 3.724 6.643 -35.125 1.00 89.88 385 VAL A C 1
ATOM 2895 O O . VAL A 1 385 ? 3.051 7.671 -35.090 1.00 89.88 385 VAL A O 1
ATOM 2898 N N . GLU A 1 386 ? 3.457 5.638 -35.952 1.00 81.06 386 GLU A N 1
ATOM 2899 C CA . GLU A 1 386 ? 2.372 5.644 -36.931 1.00 81.06 386 GLU A CA 1
ATOM 2900 C C . GLU A 1 386 ? 1.607 4.317 -36.871 1.00 81.06 386 GLU A C 1
ATOM 2902 O O . GLU A 1 386 ? 2.172 3.302 -36.480 1.00 81.06 386 GLU A O 1
ATOM 2907 N N . GLY A 1 387 ? 0.335 4.350 -37.280 1.00 75.50 387 GLY A N 1
ATOM 2908 C CA . GLY A 1 387 ? -0.462 3.177 -37.656 1.00 75.50 387 GLY A CA 1
ATOM 2909 C C . GLY A 1 387 ? -1.071 2.334 -36.530 1.00 75.50 387 GLY A C 1
ATOM 2910 O O . GLY A 1 387 ? -2.109 1.737 -36.784 1.00 75.50 387 GLY A O 1
ATOM 2911 N N . ASP A 1 388 ? -0.521 2.363 -35.315 1.00 82.56 388 ASP A N 1
ATOM 2912 C CA . ASP A 1 388 ? -1.072 1.659 -34.146 1.00 82.56 388 ASP A CA 1
ATOM 2913 C C . ASP A 1 388 ? -2.046 2.549 -33.357 1.00 82.56 388 ASP A C 1
ATOM 2915 O O . ASP A 1 388 ? -1.660 3.602 -32.839 1.00 82.56 388 ASP A O 1
ATOM 2919 N N . ALA A 1 389 ? -3.317 2.149 -33.282 1.00 79.69 389 ALA A N 1
ATOM 2920 C CA . ALA A 1 389 ? -4.351 2.958 -32.634 1.00 79.69 389 ALA A CA 1
ATOM 2921 C C . ALA A 1 389 ? -4.111 3.157 -31.127 1.00 79.69 389 ALA A C 1
ATOM 2923 O O . ALA A 1 389 ? -4.379 4.245 -30.616 1.00 79.69 389 ALA A O 1
ATOM 2924 N N . ASP A 1 390 ? -3.575 2.147 -30.443 1.00 80.56 390 ASP A N 1
ATOM 2925 C CA . ASP A 1 390 ? -3.343 2.165 -28.997 1.00 80.56 390 ASP A CA 1
ATOM 2926 C C . ASP A 1 390 ? -2.222 3.150 -28.626 1.00 80.56 390 ASP A C 1
ATOM 2928 O O . ASP A 1 390 ? -2.324 3.914 -27.668 1.00 80.56 390 ASP A O 1
ATOM 2932 N N . LEU A 1 391 ? -1.180 3.234 -29.457 1.00 88.06 391 LEU A N 1
ATOM 2933 C CA . LEU A 1 391 ? -0.092 4.200 -29.257 1.00 88.06 391 LEU A CA 1
ATOM 2934 C C . LEU A 1 391 ? -0.488 5.629 -29.638 1.00 88.06 391 LEU A C 1
ATOM 2936 O O . LEU A 1 391 ? -0.003 6.595 -29.042 1.00 88.06 391 LEU A O 1
ATOM 2940 N N . LEU A 1 392 ? -1.338 5.777 -30.657 1.00 87.94 392 LEU A N 1
ATOM 2941 C CA . LEU A 1 392 ? -1.768 7.082 -31.156 1.00 87.94 392 LEU A CA 1
ATOM 2942 C C . LEU A 1 392 ? -2.713 7.807 -30.192 1.00 87.94 392 LEU A C 1
ATOM 2944 O O . LEU A 1 392 ? -2.740 9.038 -30.215 1.00 87.94 392 LEU A O 1
ATOM 2948 N N . ASP A 1 393 ? -3.437 7.083 -29.336 1.00 86.56 393 ASP A N 1
ATOM 2949 C CA . ASP A 1 393 ? -4.298 7.679 -28.308 1.00 86.56 393 ASP A CA 1
ATOM 2950 C C . ASP A 1 393 ? -3.491 8.473 -27.263 1.00 86.56 393 ASP A C 1
ATOM 2952 O O . ASP A 1 393 ? -3.947 9.520 -26.798 1.00 86.56 393 ASP A O 1
ATOM 2956 N N . ASN A 1 394 ? -2.258 8.039 -26.981 1.00 91.44 394 ASN A N 1
ATOM 2957 C CA . ASN A 1 394 ? -1.340 8.701 -26.050 1.00 91.44 394 ASN A CA 1
ATOM 2958 C C . ASN A 1 394 ? -0.380 9.698 -26.736 1.00 91.44 394 ASN A C 1
ATOM 2960 O O . ASN A 1 394 ? 0.349 10.422 -26.059 1.00 91.44 394 ASN A O 1
ATOM 2964 N N . LEU A 1 395 ? -0.352 9.781 -28.073 1.00 94.50 395 LEU A N 1
ATOM 2965 C CA . LEU A 1 395 ? 0.563 10.663 -28.810 1.00 94.50 395 LEU A CA 1
ATOM 2966 C C . LEU A 1 395 ? 0.083 12.128 -28.804 1.00 94.50 395 LEU A C 1
ATOM 2968 O O . LEU A 1 395 ? -0.793 12.523 -29.575 1.00 94.50 395 LEU A O 1
ATOM 2972 N N . VAL A 1 396 ? 0.722 12.975 -27.993 1.00 95.94 396 VAL A N 1
ATOM 2973 C CA . VAL A 1 396 ? 0.354 14.398 -27.831 1.00 95.94 396 VAL A CA 1
ATOM 2974 C C . VAL A 1 396 ? 1.165 15.360 -28.703 1.00 95.94 396 VAL A C 1
ATOM 2976 O O . VAL A 1 396 ? 0.730 16.483 -28.970 1.00 95.94 396 VAL A O 1
ATOM 2979 N N . TYR A 1 397 ? 2.343 14.938 -29.165 1.00 96.06 397 TYR A N 1
ATOM 2980 C CA . TYR A 1 397 ? 3.238 15.739 -30.002 1.00 96.06 397 TYR A CA 1
ATOM 2981 C C . TYR A 1 397 ? 4.027 14.845 -30.962 1.00 96.06 397 TYR A C 1
ATOM 2983 O O . TYR A 1 397 ? 4.484 13.775 -30.575 1.00 96.06 397 TYR A O 1
ATOM 2991 N N . SER A 1 398 ? 4.207 15.290 -32.207 1.00 94.75 398 SER A N 1
ATOM 2992 C CA . SER A 1 398 ? 5.066 14.639 -33.202 1.00 94.75 398 SER A CA 1
ATOM 2993 C C . SER A 1 398 ? 5.670 15.687 -34.141 1.00 94.75 398 SER A C 1
ATOM 2995 O O . SER A 1 398 ? 4.942 16.531 -34.673 1.00 94.75 398 SER A O 1
ATOM 2997 N N . ASP A 1 399 ? 6.991 15.659 -34.324 1.00 94.88 399 ASP A N 1
ATOM 2998 C CA . ASP A 1 399 ? 7.740 16.584 -35.189 1.00 94.88 399 ASP A CA 1
ATOM 2999 C C . ASP A 1 399 ? 9.032 15.930 -35.731 1.00 94.88 399 ASP A C 1
ATOM 3001 O O . ASP A 1 399 ? 9.328 14.766 -35.450 1.00 94.88 399 ASP A O 1
ATOM 3005 N N . GLY A 1 400 ? 9.813 16.671 -36.519 1.00 93.62 400 GLY A N 1
ATOM 3006 C CA . GLY A 1 400 ? 11.054 16.210 -37.142 1.00 93.62 400 GLY A CA 1
ATOM 3007 C C . GLY A 1 400 ? 10.882 15.834 -38.617 1.00 93.62 400 GLY A C 1
ATOM 3008 O O . GLY A 1 400 ? 10.054 16.397 -39.342 1.00 93.62 400 GLY A O 1
ATOM 3009 N N . TYR A 1 401 ? 11.706 14.908 -39.110 1.00 92.31 401 TYR A N 1
ATOM 3010 C CA . TYR A 1 401 ? 11.607 14.449 -40.500 1.00 92.31 401 TYR A CA 1
ATOM 3011 C C . TYR A 1 401 ? 10.361 13.571 -40.710 1.00 92.31 401 TYR A C 1
ATOM 3013 O O . TYR A 1 401 ? 10.018 12.743 -39.876 1.00 92.31 401 TYR A O 1
ATOM 3021 N N . THR A 1 402 ? 9.696 13.706 -41.859 1.00 87.12 402 THR A N 1
ATOM 3022 C CA . THR A 1 402 ? 8.423 13.007 -42.166 1.00 87.12 402 THR A CA 1
ATOM 3023 C C . THR A 1 402 ? 8.530 11.972 -43.286 1.00 87.12 402 THR A C 1
ATOM 3025 O O . THR A 1 402 ? 7.573 11.270 -43.589 1.00 87.12 402 THR A O 1
ATOM 3028 N N . ASN A 1 403 ? 9.687 11.878 -43.937 1.00 84.62 403 ASN A N 1
ATOM 3029 C CA . ASN A 1 403 ? 9.900 11.002 -45.093 1.00 84.62 403 ASN A CA 1
ATOM 3030 C C . ASN A 1 403 ? 10.571 9.666 -44.726 1.00 84.62 403 ASN A C 1
ATOM 3032 O O . ASN A 1 403 ? 10.794 8.833 -45.606 1.00 84.62 403 ASN A O 1
ATOM 3036 N N . PHE A 1 404 ? 10.920 9.476 -43.453 1.00 84.69 404 PHE A N 1
ATOM 3037 C CA . PHE A 1 404 ? 11.484 8.244 -42.920 1.00 84.69 404 PHE A CA 1
ATOM 3038 C C . PHE A 1 404 ? 10.425 7.553 -42.064 1.00 84.69 404 PHE A C 1
ATOM 3040 O O . PHE A 1 404 ? 9.920 8.150 -41.120 1.00 84.69 404 PHE A O 1
ATOM 3047 N N . SER A 1 405 ? 10.101 6.306 -42.399 1.00 83.31 405 SER A N 1
ATOM 3048 C CA . SER A 1 405 ? 9.169 5.471 -41.643 1.00 83.31 405 SER A CA 1
ATOM 3049 C C . SER A 1 405 ? 9.868 4.163 -41.291 1.00 83.31 405 SER A C 1
ATOM 3051 O O . SER A 1 405 ? 10.582 3.576 -42.112 1.00 83.31 405 SER A O 1
ATOM 3053 N N . SER A 1 406 ? 9.718 3.749 -40.039 1.00 88.25 406 SER A N 1
ATOM 3054 C CA . SER A 1 406 ? 10.322 2.547 -39.485 1.00 88.25 406 SER A CA 1
ATOM 3055 C C . SER A 1 406 ? 9.454 2.065 -38.326 1.00 88.25 406 SER A C 1
ATOM 3057 O O . SER A 1 406 ? 9.128 2.881 -37.464 1.00 88.25 406 SER A O 1
ATOM 3059 N N . PRO A 1 407 ? 9.171 0.754 -38.217 1.00 88.12 407 PRO A N 1
ATOM 3060 C CA . PRO A 1 407 ? 8.408 0.207 -37.093 1.00 88.12 407 PRO A CA 1
ATOM 3061 C C . PRO A 1 407 ? 9.153 0.347 -35.754 1.00 88.12 407 PRO A C 1
ATOM 3063 O O . PRO A 1 407 ? 8.597 0.078 -34.699 1.00 88.12 407 PRO A O 1
ATOM 3066 N N . HIS A 1 408 ? 10.429 0.759 -35.774 1.00 92.75 408 HIS A N 1
ATOM 3067 C CA . HIS A 1 408 ? 11.248 0.920 -34.574 1.00 92.75 408 HIS A CA 1
ATOM 3068 C C . HIS A 1 408 ? 10.640 1.905 -33.563 1.00 92.75 408 HIS A C 1
ATOM 3070 O O . HIS A 1 408 ? 10.609 1.587 -32.378 1.00 92.75 408 HIS A O 1
ATOM 3076 N N . GLY A 1 409 ? 10.105 3.043 -34.024 1.00 93.25 409 GLY A N 1
ATOM 3077 C CA . GLY A 1 409 ? 9.477 4.038 -33.150 1.00 93.25 409 GLY A CA 1
ATOM 3078 C C . GLY A 1 409 ? 8.262 3.471 -32.413 1.00 93.25 409 GLY A C 1
ATOM 3079 O O . GLY A 1 409 ? 8.193 3.564 -31.189 1.00 93.25 409 GLY A O 1
ATOM 3080 N N . ALA A 1 410 ? 7.359 2.805 -33.142 1.00 93.56 410 ALA A N 1
ATOM 3081 C CA . ALA A 1 410 ? 6.186 2.134 -32.575 1.00 93.56 410 ALA A CA 1
ATOM 3082 C C . ALA A 1 410 ? 6.572 1.005 -31.602 1.00 93.56 410 ALA A C 1
ATOM 3084 O O . ALA A 1 410 ? 6.059 0.953 -30.484 1.00 93.56 410 ALA A O 1
ATOM 3085 N N . SER A 1 411 ? 7.555 0.165 -31.957 1.00 94.00 411 SER A N 1
ATOM 3086 C CA . SER A 1 411 ? 8.036 -0.900 -31.066 1.00 94.00 411 SER A CA 1
ATOM 3087 C C . SER A 1 411 ? 8.531 -0.348 -29.727 1.00 94.00 411 SER A C 1
ATOM 3089 O O . SER A 1 411 ? 8.185 -0.870 -28.669 1.00 94.00 411 SER A O 1
ATOM 3091 N N . VAL A 1 412 ? 9.320 0.726 -29.766 1.00 96.38 412 VAL A N 1
ATOM 3092 C CA . VAL A 1 412 ? 9.869 1.372 -28.568 1.00 96.38 412 VAL A CA 1
ATOM 3093 C C . VAL A 1 412 ? 8.773 2.071 -27.758 1.00 96.38 412 VAL A C 1
ATOM 3095 O O . VAL A 1 412 ? 8.745 1.933 -26.537 1.00 96.38 412 VAL A O 1
ATOM 3098 N N . ALA A 1 413 ? 7.859 2.784 -28.422 1.00 96.69 413 ALA A N 1
ATOM 3099 C CA . ALA A 1 413 ? 6.716 3.435 -27.784 1.00 96.69 413 ALA A CA 1
ATOM 3100 C C . ALA A 1 413 ? 5.813 2.435 -27.049 1.00 96.69 413 ALA A C 1
ATOM 3102 O O . ALA A 1 413 ? 5.400 2.709 -25.923 1.00 96.69 413 ALA A O 1
ATOM 3103 N N . SER A 1 414 ? 5.573 1.259 -27.637 1.00 95.38 414 SER A N 1
ATOM 3104 C CA . SER A 1 414 ? 4.674 0.256 -27.057 1.00 95.38 414 SER A CA 1
ATOM 3105 C C . SER A 1 414 ? 5.109 -0.244 -25.681 1.00 95.38 414 SER A C 1
ATOM 3107 O O . SER A 1 414 ? 4.285 -0.385 -24.788 1.00 95.38 414 SER A O 1
ATOM 3109 N N . LEU A 1 415 ? 6.415 -0.381 -25.447 1.00 96.38 415 LEU A N 1
ATOM 3110 C CA . LEU A 1 415 ? 6.950 -0.775 -24.140 1.00 96.38 415 LEU A CA 1
ATOM 3111 C C . LEU A 1 415 ? 6.837 0.334 -23.079 1.00 96.38 415 LEU A C 1
ATOM 3113 O O . LEU A 1 415 ? 6.978 0.064 -21.887 1.00 96.38 415 LEU A O 1
ATOM 3117 N N . MET A 1 416 ? 6.584 1.580 -23.491 1.00 96.56 416 MET A N 1
ATOM 3118 C CA . MET A 1 416 ? 6.397 2.711 -22.581 1.00 96.56 416 MET A CA 1
ATOM 3119 C C . MET A 1 416 ? 4.922 2.943 -22.263 1.00 96.56 416 MET A C 1
ATOM 3121 O O . MET A 1 416 ? 4.593 3.032 -21.084 1.00 96.56 416 MET A O 1
ATOM 3125 N N . VAL A 1 417 ? 4.059 3.027 -23.284 1.00 95.12 417 VAL A N 1
ATOM 3126 C CA . VAL A 1 417 ? 2.706 3.605 -23.152 1.00 95.12 417 VAL A CA 1
ATOM 3127 C C . VAL A 1 417 ? 1.569 2.770 -23.756 1.00 95.12 417 VAL A C 1
ATOM 3129 O O . VAL A 1 417 ? 0.446 3.261 -23.763 1.00 95.12 417 VAL A O 1
ATOM 3132 N N . ALA A 1 418 ? 1.814 1.558 -24.276 1.00 92.62 418 ALA A N 1
ATOM 3133 C CA . ALA A 1 418 ? 0.712 0.718 -24.769 1.00 92.62 418 ALA A CA 1
ATOM 3134 C C . ALA A 1 418 ? -0.269 0.398 -23.631 1.00 92.62 418 ALA A C 1
ATOM 3136 O O . ALA A 1 418 ? 0.173 0.120 -22.511 1.00 92.62 418 ALA A O 1
ATOM 3137 N N . GLY A 1 419 ? -1.567 0.487 -23.907 1.00 85.00 419 GLY A N 1
ATOM 3138 C CA . GLY A 1 419 ? -2.653 0.391 -22.941 1.00 85.00 419 GLY A CA 1
ATOM 3139 C C . GLY A 1 419 ? -2.919 -1.029 -22.438 1.00 85.00 419 GLY A C 1
ATOM 3140 O O . GLY A 1 419 ? -2.300 -2.001 -22.858 1.00 85.00 419 GLY A O 1
ATOM 3141 N N . ILE A 1 420 ? -3.867 -1.143 -21.504 1.00 77.75 420 ILE A N 1
ATOM 3142 C CA . ILE A 1 420 ? -4.508 -2.417 -21.147 1.00 77.75 420 ILE A CA 1
ATOM 3143 C C . ILE A 1 420 ? -5.920 -2.357 -21.717 1.00 77.75 420 ILE A C 1
ATOM 3145 O O . ILE A 1 420 ? -6.816 -1.747 -21.126 1.00 77.75 420 ILE A O 1
ATOM 3149 N N . ASN A 1 421 ? -6.108 -2.930 -22.900 1.00 73.94 421 ASN A N 1
ATOM 3150 C CA . ASN A 1 421 ? -7.365 -2.840 -23.645 1.00 73.94 421 ASN A CA 1
ATOM 3151 C C . ASN A 1 421 ? -7.863 -4.210 -24.154 1.00 73.94 421 ASN A C 1
ATOM 3153 O O . ASN A 1 421 ? -8.892 -4.294 -24.835 1.00 73.94 421 ASN A O 1
ATOM 3157 N N . GLY A 1 422 ? -7.160 -5.282 -23.786 1.00 68.69 422 GLY A N 1
ATOM 3158 C CA . GLY A 1 422 ? -7.413 -6.657 -24.195 1.00 68.69 422 GLY A CA 1
ATOM 3159 C C . GLY A 1 422 ? -6.741 -7.060 -25.511 1.00 68.69 422 GLY A C 1
ATOM 3160 O O . GLY A 1 422 ? -7.093 -8.111 -26.060 1.00 68.69 422 GLY A O 1
ATOM 3161 N N . GLN A 1 423 ? -5.838 -6.240 -26.064 1.00 72.31 423 GLN A N 1
ATOM 3162 C CA . GLN A 1 423 ? -5.200 -6.452 -27.368 1.00 72.31 423 GLN A CA 1
ATOM 3163 C C . GLN A 1 423 ? -3.749 -5.954 -27.380 1.00 72.31 423 GLN A C 1
ATOM 3165 O O . GLN A 1 423 ? -3.409 -4.948 -26.784 1.00 72.31 423 GLN A O 1
ATOM 3170 N N . GLY A 1 424 ? -2.882 -6.632 -28.136 1.00 81.31 424 GLY A N 1
ATOM 3171 C CA . GLY A 1 424 ? -1.498 -6.184 -28.303 1.00 81.31 424 GLY A CA 1
ATOM 3172 C C . GLY A 1 424 ? -0.634 -6.417 -27.061 1.00 81.31 424 GLY A C 1
ATOM 3173 O O . GLY A 1 424 ? -0.729 -7.470 -26.423 1.00 81.31 424 GLY A O 1
ATOM 3174 N N . VAL A 1 425 ? 0.262 -5.473 -26.774 1.00 87.81 425 VAL A N 1
ATOM 3175 C CA . VAL A 1 425 ? 1.240 -5.523 -25.673 1.00 87.81 425 VAL A CA 1
ATOM 3176 C C . VAL A 1 425 ? 0.914 -4.474 -24.616 1.00 87.81 425 VAL A C 1
ATOM 3178 O O . VAL A 1 425 ? 0.176 -3.544 -24.890 1.00 87.81 425 VAL A O 1
ATOM 3181 N N . MET A 1 426 ? 1.526 -4.580 -23.437 1.00 89.06 426 MET A N 1
ATOM 3182 C CA . MET A 1 426 ? 1.391 -3.568 -22.387 1.00 89.06 426 MET A CA 1
ATOM 3183 C C . MET A 1 426 ? 2.663 -2.735 -22.246 1.00 89.06 426 MET A C 1
ATOM 3185 O O . MET A 1 426 ? 3.775 -3.272 -22.240 1.00 89.06 426 MET A O 1
ATOM 3189 N N . GLY A 1 427 ? 2.484 -1.431 -22.064 1.00 92.81 427 GLY A N 1
ATOM 3190 C CA . GLY A 1 427 ? 3.529 -0.501 -21.669 1.00 92.81 427 GLY A CA 1
ATOM 3191 C C . GLY A 1 427 ? 3.685 -0.423 -20.153 1.00 92.81 427 GLY A C 1
ATOM 3192 O O . GLY A 1 427 ? 2.776 -0.754 -19.388 1.00 92.81 427 GLY A O 1
ATOM 3193 N N . VAL A 1 428 ? 4.851 0.046 -19.711 1.00 95.25 428 VAL A N 1
ATOM 3194 C CA . VAL A 1 428 ? 5.148 0.239 -18.284 1.00 95.25 428 VAL A CA 1
ATOM 3195 C C . VAL A 1 428 ? 4.290 1.349 -17.654 1.00 95.25 428 VAL A C 1
ATOM 3197 O O . VAL A 1 428 ? 3.822 1.174 -16.530 1.00 95.25 428 VAL A O 1
ATOM 3200 N N . ALA A 1 429 ? 4.092 2.472 -18.354 1.00 95.00 429 ALA A N 1
ATOM 3201 C CA . ALA A 1 429 ? 3.401 3.679 -17.890 1.00 95.00 429 ALA A CA 1
ATOM 3202 C C . ALA A 1 429 ? 2.256 4.059 -18.848 1.00 95.00 429 ALA A C 1
ATOM 3204 O O . ALA A 1 429 ? 2.353 4.996 -19.637 1.00 95.00 429 ALA A O 1
ATOM 3205 N N . GLN A 1 430 ? 1.170 3.293 -18.784 1.00 91.12 430 GLN A N 1
ATOM 3206 C CA . GLN A 1 430 ? 0.032 3.351 -19.715 1.00 91.12 430 GLN A CA 1
ATOM 3207 C C . GLN A 1 430 ? -0.731 4.683 -19.742 1.00 91.12 430 GLN A C 1
ATOM 3209 O O . GLN A 1 430 ? -1.356 5.006 -20.746 1.00 91.12 430 GLN A O 1
ATOM 3214 N N . GLY A 1 431 ? -0.714 5.433 -18.639 1.00 92.69 431 GLY A N 1
ATOM 3215 C CA . GLY A 1 431 ? -1.388 6.728 -18.504 1.00 92.69 431 GLY A CA 1
ATOM 3216 C C . GLY A 1 431 ? -0.502 7.922 -18.868 1.00 92.69 431 GLY A C 1
ATOM 3217 O O . GLY A 1 431 ? -0.929 9.067 -18.721 1.00 92.69 431 GLY A O 1
ATOM 3218 N N . ALA A 1 432 ? 0.744 7.683 -19.290 1.00 96.50 432 ALA A N 1
ATOM 3219 C CA . ALA A 1 432 ? 1.662 8.746 -19.672 1.00 96.50 432 ALA A CA 1
ATOM 3220 C C . ALA A 1 432 ? 1.420 9.221 -21.115 1.00 96.50 432 ALA A C 1
ATOM 3222 O O . ALA A 1 432 ? 1.213 8.426 -22.031 1.00 96.50 432 ALA A O 1
ATOM 3223 N N . ASP A 1 433 ? 1.546 10.530 -21.325 1.00 97.31 433 ASP A N 1
ATOM 3224 C CA . ASP A 1 433 ? 1.528 11.139 -22.651 1.00 97.31 433 ASP A CA 1
ATOM 3225 C C . ASP A 1 433 ? 2.841 10.838 -23.394 1.00 97.31 433 ASP A C 1
ATOM 3227 O O . ASP A 1 433 ? 3.933 10.886 -22.818 1.00 97.31 433 ASP A O 1
ATOM 3231 N N . LEU A 1 434 ? 2.765 10.623 -24.705 1.00 97.38 434 LEU A N 1
ATOM 3232 C CA . LEU A 1 434 ? 3.909 10.401 -25.582 1.00 97.38 434 LEU A CA 1
ATOM 3233 C C . LEU A 1 434 ? 4.160 11.626 -26.472 1.00 97.38 434 LEU A C 1
ATOM 3235 O O . LEU A 1 434 ? 3.300 12.051 -27.243 1.00 97.38 434 LEU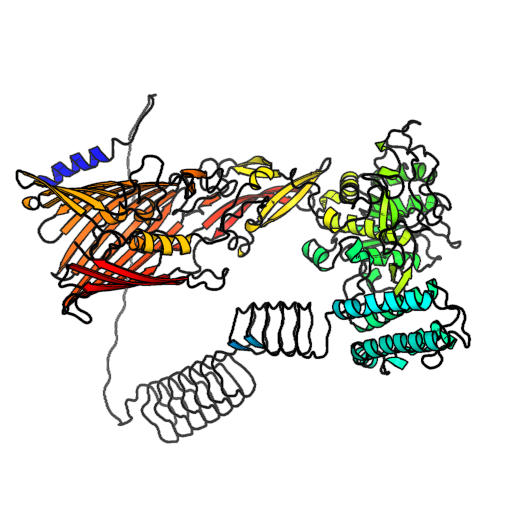 A O 1
ATOM 3239 N N . ALA A 1 435 ? 5.370 12.175 -26.418 1.00 97.69 435 ALA A N 1
ATOM 3240 C CA . ALA A 1 435 ? 5.847 13.203 -27.338 1.00 97.69 435 ALA A CA 1
ATOM 3241 C C . ALA A 1 435 ? 6.949 12.610 -28.219 1.00 97.69 435 ALA A C 1
ATOM 3243 O O . ALA A 1 435 ? 7.987 12.207 -27.714 1.00 97.69 435 ALA A O 1
ATOM 3244 N N . ASN A 1 436 ? 6.763 12.554 -29.533 1.00 97.19 436 ASN A N 1
ATOM 3245 C CA . ASN A 1 436 ? 7.730 11.986 -30.468 1.00 97.19 436 ASN A CA 1
ATOM 3246 C C . ASN A 1 436 ? 8.477 13.075 -31.254 1.00 97.19 436 ASN A C 1
ATOM 3248 O O . ASN A 1 436 ? 7.901 14.080 -31.666 1.00 97.19 436 ASN A O 1
ATOM 3252 N N . TYR A 1 437 ? 9.767 12.863 -31.497 1.00 97.56 437 TYR A N 1
ATOM 3253 C CA . TYR A 1 437 ? 10.553 13.664 -32.428 1.00 97.56 437 TYR A CA 1
ATOM 3254 C C . TYR A 1 437 ? 11.421 12.741 -33.278 1.00 97.56 437 TYR A C 1
ATOM 3256 O O . TYR A 1 437 ? 12.226 11.991 -32.727 1.00 97.56 437 TYR A O 1
ATOM 3264 N N . ASN A 1 438 ? 11.308 12.839 -34.605 1.00 96.50 438 ASN A N 1
ATOM 3265 C CA . ASN A 1 438 ? 12.104 12.044 -35.535 1.00 96.50 438 ASN A CA 1
ATOM 3266 C C . ASN A 1 438 ? 13.401 12.752 -35.968 1.00 96.50 438 ASN A C 1
ATOM 3268 O O . ASN A 1 438 ? 13.341 13.685 -36.781 1.00 96.50 438 ASN A O 1
ATOM 3272 N N . PRO A 1 439 ? 14.586 12.289 -35.515 1.00 96.12 439 PRO A N 1
ATOM 3273 C CA . PRO A 1 439 ? 15.865 12.864 -35.919 1.00 96.12 439 PRO A CA 1
ATOM 3274 C C . PRO A 1 439 ? 16.425 12.262 -37.221 1.00 96.12 439 PRO A C 1
ATOM 3276 O O . PRO A 1 439 ? 17.463 12.726 -37.691 1.00 96.12 439 PRO A O 1
ATOM 3279 N N . TYR A 1 440 ? 15.800 11.221 -37.782 1.00 95.19 440 TYR A N 1
ATOM 3280 C CA . TYR A 1 440 ? 16.322 10.478 -38.929 1.00 95.19 440 TYR A CA 1
ATOM 3281 C C . TYR A 1 440 ? 15.877 11.084 -40.258 1.00 95.19 440 TYR A C 1
ATOM 3283 O O . TYR A 1 440 ? 14.681 11.191 -40.534 1.00 95.19 440 TYR A O 1
ATOM 3291 N N . ASP A 1 441 ? 16.840 11.413 -41.115 1.00 91.44 441 ASP A N 1
ATOM 3292 C CA . ASP A 1 441 ? 16.570 11.876 -42.475 1.00 91.44 441 ASP A CA 1
ATOM 3293 C C . ASP A 1 441 ? 16.195 10.720 -43.433 1.00 91.44 441 ASP A C 1
ATOM 3295 O O . ASP A 1 441 ? 16.147 9.547 -43.057 1.00 91.44 441 ASP A O 1
ATOM 3299 N N . ASP A 1 442 ? 15.970 11.032 -44.715 1.00 89.06 442 ASP A N 1
ATOM 3300 C CA . ASP A 1 442 ? 15.627 10.057 -45.766 1.00 89.06 442 ASP A CA 1
ATOM 3301 C C . ASP A 1 442 ? 16.666 8.919 -45.933 1.00 89.06 442 ASP A C 1
ATOM 3303 O O . ASP A 1 442 ? 16.394 7.925 -46.611 1.00 89.06 442 ASP A O 1
ATOM 3307 N N . THR A 1 443 ? 17.876 9.055 -45.371 1.00 89.31 443 THR A N 1
ATOM 3308 C CA . THR A 1 443 ? 18.921 8.016 -45.392 1.00 89.31 443 THR A CA 1
ATOM 3309 C C . THR A 1 443 ? 18.843 7.058 -44.203 1.00 89.31 443 THR A C 1
ATOM 3311 O O . THR A 1 443 ? 19.576 6.066 -44.182 1.00 89.31 443 THR A O 1
ATOM 3314 N N . GLY A 1 444 ? 17.963 7.330 -43.234 1.00 86.94 444 GLY A N 1
ATOM 3315 C CA . GLY A 1 444 ? 17.871 6.595 -41.975 1.00 86.94 444 GLY A CA 1
ATOM 3316 C C . GLY A 1 444 ? 19.026 6.898 -41.022 1.00 86.94 444 GLY A C 1
ATOM 3317 O O . GLY A 1 444 ? 19.358 6.065 -40.182 1.00 86.94 444 GLY A O 1
ATOM 3318 N N . THR A 1 445 ? 19.675 8.059 -41.168 1.00 89.56 445 THR A N 1
ATOM 3319 C CA . THR A 1 445 ? 20.736 8.515 -40.261 1.00 89.56 445 THR A CA 1
ATOM 3320 C C . THR A 1 445 ? 20.328 9.816 -39.582 1.00 89.56 445 THR A C 1
ATOM 3322 O O . THR A 1 445 ? 19.554 10.594 -40.132 1.00 89.56 445 THR A O 1
ATOM 3325 N N . ALA A 1 446 ? 20.826 10.032 -38.366 1.00 92.94 446 ALA A N 1
ATOM 3326 C CA . ALA A 1 446 ? 20.577 11.240 -37.591 1.00 92.94 446 ALA A CA 1
ATOM 3327 C C . ALA A 1 446 ? 21.881 12.026 -37.435 1.00 92.94 446 ALA A C 1
ATOM 3329 O O . ALA A 1 446 ? 22.919 11.450 -37.087 1.00 92.94 446 ALA A O 1
ATOM 3330 N N . SER A 1 447 ? 21.848 13.337 -37.683 1.00 94.38 447 SER A N 1
ATOM 3331 C CA . SER A 1 447 ? 22.987 14.197 -37.359 1.00 94.38 447 SER A CA 1
ATOM 3332 C C . SER A 1 447 ? 22.959 14.593 -35.879 1.00 94.38 447 SER A C 1
ATOM 3334 O O . SER A 1 447 ? 21.900 14.657 -35.256 1.00 94.38 447 SER A O 1
ATOM 3336 N N . TRP A 1 448 ? 24.121 14.917 -35.307 1.00 94.56 448 TRP A N 1
ATOM 3337 C CA . TRP A 1 448 ? 24.208 15.424 -33.932 1.00 94.56 448 TRP A CA 1
ATOM 3338 C C . TRP A 1 448 ? 23.347 16.675 -33.694 1.00 94.56 448 TRP A C 1
ATOM 3340 O O . TRP A 1 448 ? 22.812 16.853 -32.604 1.00 94.56 448 TRP A O 1
ATOM 3350 N N . GLU A 1 449 ? 23.172 17.515 -34.718 1.00 94.44 449 GLU A N 1
ATOM 3351 C CA . GLU A 1 449 ? 22.316 18.703 -34.649 1.00 94.44 449 GLU A CA 1
ATOM 3352 C C . GLU A 1 449 ? 20.826 18.340 -34.577 1.00 94.44 449 GLU A C 1
ATOM 3354 O O . GLU A 1 449 ? 20.082 18.960 -33.815 1.00 94.44 449 GLU A O 1
ATOM 3359 N N . ASP A 1 450 ? 20.392 17.317 -35.320 1.00 95.06 450 ASP A N 1
ATOM 3360 C CA . ASP A 1 450 ? 19.006 16.835 -35.282 1.00 95.06 450 ASP A CA 1
ATOM 3361 C C . ASP A 1 450 ? 18.691 16.177 -33.932 1.00 95.06 450 ASP A C 1
ATOM 3363 O O . ASP A 1 450 ? 17.637 16.437 -33.355 1.00 95.06 450 ASP A O 1
ATOM 3367 N N . VAL A 1 451 ? 19.634 15.396 -33.387 1.00 95.62 451 VAL A N 1
ATOM 3368 C CA . VAL A 1 451 ? 19.530 14.798 -32.042 1.00 95.62 451 VAL A CA 1
ATOM 3369 C C . VAL A 1 451 ? 19.382 15.889 -30.982 1.00 95.62 451 VAL A C 1
ATOM 3371 O O . VAL A 1 451 ? 18.449 15.859 -30.184 1.00 95.62 451 VAL A O 1
ATOM 3374 N N . ARG A 1 452 ? 20.264 16.893 -31.000 1.00 95.19 452 ARG A N 1
ATOM 3375 C CA . ARG A 1 452 ? 20.233 18.026 -30.066 1.00 95.19 452 ARG A CA 1
ATOM 3376 C C . ARG A 1 452 ? 18.926 18.814 -30.149 1.00 95.19 452 ARG A C 1
ATOM 3378 O O . ARG A 1 452 ? 18.359 19.166 -29.118 1.00 95.19 452 ARG A O 1
ATOM 3385 N N . THR A 1 453 ? 18.465 19.089 -31.370 1.00 95.88 453 THR A N 1
ATOM 3386 C CA . THR A 1 453 ? 17.204 19.801 -31.622 1.00 95.88 453 THR A CA 1
ATOM 3387 C C . THR A 1 453 ? 16.018 19.004 -31.095 1.00 95.88 453 THR A C 1
ATOM 3389 O O . THR A 1 453 ? 15.154 19.578 -30.441 1.00 95.88 453 THR A O 1
ATOM 3392 N N . GLY A 1 454 ? 16.008 17.687 -31.310 1.00 96.44 454 GLY A N 1
ATOM 3393 C CA . GLY A 1 454 ? 14.961 16.810 -30.803 1.00 96.44 454 GLY A CA 1
ATOM 3394 C C . GLY A 1 454 ? 14.910 16.747 -29.279 1.00 96.44 454 GLY A C 1
ATOM 3395 O O . GLY A 1 454 ? 13.832 16.882 -28.713 1.00 96.44 454 GLY A O 1
ATOM 3396 N N . ILE A 1 455 ? 16.058 16.629 -28.598 1.00 96.12 455 ILE A N 1
ATOM 3397 C CA . ILE A 1 455 ? 16.100 16.646 -27.122 1.00 96.12 455 ILE A CA 1
ATOM 3398 C C . ILE A 1 455 ? 15.526 17.961 -26.579 1.00 96.12 455 ILE A C 1
ATOM 3400 O O . ILE A 1 455 ? 14.679 17.939 -25.688 1.00 96.12 455 ILE A O 1
ATOM 3404 N N . ALA A 1 456 ? 15.949 19.100 -27.137 1.00 95.44 456 ALA A N 1
ATOM 3405 C CA . ALA A 1 456 ? 15.438 20.405 -26.728 1.00 95.44 456 ALA A CA 1
ATOM 3406 C C . ALA A 1 456 ? 13.928 20.540 -27.000 1.00 95.44 456 ALA A C 1
ATOM 3408 O O . ALA A 1 456 ? 13.185 20.949 -26.114 1.00 95.44 456 ALA A O 1
ATOM 3409 N N . ALA A 1 457 ? 13.461 20.130 -28.185 1.00 96.25 457 ALA A N 1
ATOM 3410 C CA . ALA A 1 457 ? 12.051 20.199 -28.564 1.00 96.25 457 ALA A CA 1
ATOM 3411 C C . ALA A 1 457 ? 11.154 19.353 -27.649 1.00 96.25 457 ALA A C 1
ATOM 3413 O O . ALA A 1 457 ? 10.099 19.820 -27.227 1.00 96.25 457 ALA A O 1
ATOM 3414 N N . LEU A 1 458 ? 11.579 18.132 -27.313 1.00 97.19 458 LEU A N 1
ATOM 3415 C CA . LEU A 1 458 ? 10.848 17.252 -26.400 1.00 97.19 458 LEU A CA 1
ATOM 3416 C C . LEU A 1 458 ? 10.805 17.826 -24.976 1.00 97.19 458 LEU A C 1
ATOM 3418 O O . LEU A 1 458 ? 9.739 17.841 -24.361 1.00 97.19 458 LEU A O 1
ATOM 3422 N N . GLY A 1 459 ? 11.926 18.361 -24.478 1.00 94.75 459 GLY A N 1
ATOM 3423 C CA . GLY A 1 459 ? 11.964 19.064 -23.191 1.00 94.75 459 GLY A CA 1
ATOM 3424 C C . GLY A 1 459 ? 11.032 20.282 -23.158 1.00 94.75 459 GLY A C 1
ATOM 3425 O O . GLY A 1 459 ? 10.286 20.461 -22.199 1.00 94.75 459 GLY A O 1
ATOM 3426 N N . ASP A 1 460 ? 10.979 21.063 -24.242 1.00 94.25 460 ASP A N 1
ATOM 3427 C CA . ASP A 1 460 ? 10.080 22.220 -24.382 1.00 94.25 460 ASP A CA 1
ATOM 3428 C C . ASP A 1 460 ? 8.588 21.834 -24.425 1.00 94.25 460 ASP A C 1
ATOM 3430 O O . ASP A 1 460 ? 7.729 22.664 -24.113 1.00 94.25 460 ASP A O 1
ATOM 3434 N N . GLN A 1 461 ? 8.261 20.586 -24.783 1.00 95.19 461 GLN A N 1
ATOM 3435 C CA . GLN A 1 461 ? 6.906 20.027 -24.658 1.00 95.19 461 GLN A CA 1
ATOM 3436 C C . GLN A 1 461 ? 6.591 19.505 -23.247 1.00 95.19 461 GLN A C 1
ATOM 3438 O O . GLN A 1 461 ? 5.500 18.990 -23.018 1.00 95.19 461 GLN A O 1
ATOM 3443 N N . GLY A 1 462 ? 7.508 19.655 -22.288 1.00 94.12 462 GLY A N 1
ATOM 3444 C CA . GLY A 1 462 ? 7.316 19.213 -20.908 1.00 94.12 462 GLY A CA 1
ATOM 3445 C C . GLY A 1 462 ? 7.617 17.732 -20.681 1.00 94.12 462 GLY A C 1
ATOM 3446 O O . GLY A 1 462 ? 7.201 17.189 -19.655 1.00 94.12 462 GLY A O 1
ATOM 3447 N N . ALA A 1 463 ? 8.334 17.072 -21.601 1.00 97.12 463 ALA A N 1
ATOM 3448 C CA . ALA A 1 463 ? 8.826 15.721 -21.362 1.00 97.12 463 ALA A CA 1
ATOM 3449 C C . ALA A 1 463 ? 9.729 15.717 -20.125 1.00 97.12 463 ALA A C 1
ATOM 3451 O O . ALA A 1 463 ? 10.744 16.402 -20.110 1.00 97.12 463 ALA A O 1
ATOM 3452 N N . SER A 1 464 ? 9.372 14.937 -19.105 1.00 96.50 464 SER A N 1
ATOM 3453 C CA . SER A 1 464 ? 10.178 14.799 -17.874 1.00 96.50 464 SER A CA 1
ATOM 3454 C C . SER A 1 464 ? 11.174 13.637 -17.942 1.00 96.50 464 SER A C 1
ATOM 3456 O O . SER A 1 464 ? 12.081 13.508 -17.122 1.00 96.50 464 SER A O 1
ATOM 3458 N N . VAL A 1 465 ? 11.020 12.791 -18.959 1.00 98.44 465 VAL A N 1
ATOM 3459 C CA . VAL A 1 465 ? 11.953 11.733 -19.327 1.00 98.44 465 VAL A CA 1
ATOM 3460 C C . VAL A 1 465 ? 12.007 11.640 -20.847 1.00 98.44 465 VAL A C 1
ATOM 3462 O O . VAL A 1 465 ? 10.971 11.741 -21.500 1.00 98.44 465 VAL A O 1
ATOM 3465 N N . ILE A 1 466 ? 13.197 11.471 -21.424 1.00 98.50 466 ILE A N 1
ATOM 3466 C CA . ILE A 1 466 ? 13.384 11.306 -22.872 1.00 98.50 466 ILE A CA 1
ATOM 3467 C C . ILE A 1 466 ? 14.095 9.983 -23.141 1.00 98.50 466 ILE A C 1
ATOM 3469 O O . ILE A 1 466 ? 15.254 9.799 -22.767 1.00 98.50 466 ILE A O 1
ATOM 3473 N N . ASN A 1 467 ? 13.409 9.082 -23.838 1.00 98.75 467 ASN A N 1
ATOM 3474 C CA . ASN A 1 467 ? 13.959 7.841 -24.354 1.00 98.75 467 ASN A CA 1
ATOM 3475 C C . ASN A 1 467 ? 14.666 8.079 -25.696 1.00 98.75 467 ASN A C 1
ATOM 3477 O O . ASN A 1 467 ? 14.075 8.566 -26.663 1.00 98.75 467 ASN A O 1
ATOM 3481 N N . MET A 1 468 ? 15.934 7.686 -25.762 1.00 97.69 468 MET A N 1
ATOM 3482 C CA . MET A 1 468 ? 16.810 7.808 -26.923 1.00 97.69 468 MET A CA 1
ATOM 3483 C C . MET A 1 468 ? 17.305 6.421 -27.320 1.00 97.69 468 MET A C 1
ATOM 3485 O O . MET A 1 468 ? 18.357 5.938 -26.885 1.00 97.69 468 MET A O 1
ATOM 3489 N N . SER A 1 469 ? 16.533 5.772 -28.182 1.00 94.50 469 SER A N 1
ATOM 3490 C CA . SER A 1 469 ? 16.816 4.423 -28.673 1.00 94.50 469 SER A CA 1
ATOM 3491 C C . SER A 1 469 ? 17.707 4.439 -29.919 1.00 94.50 469 SER A C 1
ATOM 3493 O O . SER A 1 469 ? 17.473 3.747 -30.904 1.00 94.50 469 SER A O 1
ATOM 3495 N N . LEU A 1 470 ? 18.778 5.235 -29.848 1.00 93.12 470 LEU A N 1
ATOM 3496 C CA . LEU A 1 470 ? 19.731 5.484 -30.928 1.00 93.12 470 LEU A CA 1
ATOM 3497 C C . LEU A 1 470 ? 21.173 5.515 -30.407 1.00 93.12 470 LEU A C 1
ATOM 3499 O O . LEU A 1 470 ? 21.430 5.711 -29.215 1.00 93.12 470 LEU A O 1
ATOM 3503 N N . GLY A 1 471 ? 22.147 5.332 -31.298 1.00 90.75 471 GLY A N 1
ATOM 3504 C CA . GLY A 1 471 ? 23.550 5.273 -30.902 1.00 90.75 471 GLY A CA 1
ATOM 3505 C C . GLY A 1 471 ? 24.536 5.366 -32.057 1.00 90.75 471 GLY A C 1
ATOM 3506 O O . GLY A 1 471 ? 24.163 5.443 -33.226 1.00 90.75 471 GLY A O 1
ATOM 3507 N N . VAL A 1 472 ? 25.818 5.356 -31.698 1.00 91.19 472 VAL A N 1
ATOM 3508 C CA . VAL A 1 472 ? 26.937 5.313 -32.641 1.00 91.19 472 VAL A CA 1
ATOM 3509 C C . VAL A 1 472 ? 27.523 3.910 -32.596 1.00 91.19 472 VAL A C 1
ATOM 3511 O O . VAL A 1 472 ? 27.825 3.409 -31.516 1.00 91.19 472 VAL A O 1
ATOM 3514 N N . SER A 1 473 ? 27.694 3.295 -33.766 1.00 87.62 473 SER A N 1
ATOM 3515 C CA . SER A 1 473 ? 28.302 1.966 -33.900 1.00 87.62 473 SER A CA 1
ATOM 3516 C C . SER A 1 473 ? 29.636 1.891 -33.155 1.00 87.62 473 SER A C 1
ATOM 3518 O O . SER A 1 473 ? 30.458 2.792 -33.300 1.00 87.62 473 SER A O 1
ATOM 3520 N N . GLU A 1 474 ? 29.875 0.785 -32.447 1.00 87.00 474 GLU A N 1
ATOM 3521 C CA . GLU A 1 474 ? 31.091 0.500 -31.653 1.00 87.00 474 GLU A CA 1
ATOM 3522 C C . GLU A 1 474 ? 31.253 1.310 -30.350 1.00 87.00 474 GLU A C 1
ATOM 3524 O O . GLU A 1 474 ? 32.296 1.207 -29.701 1.00 87.00 474 GLU A O 1
ATOM 3529 N N . TRP A 1 475 ? 30.248 2.088 -29.934 1.00 93.38 475 TRP A N 1
ATOM 3530 C CA . TRP A 1 475 ? 30.318 2.902 -28.717 1.00 93.38 475 TRP A CA 1
ATOM 3531 C C . TRP A 1 475 ? 29.157 2.627 -27.766 1.00 93.38 475 TRP A C 1
ATOM 3533 O O . TRP A 1 475 ? 27.996 2.646 -28.171 1.00 93.38 475 TRP A O 1
ATOM 3543 N N . THR A 1 476 ? 29.464 2.504 -26.472 1.00 96.06 476 THR A N 1
ATOM 3544 C CA . THR A 1 476 ? 28.441 2.594 -25.420 1.00 96.06 476 THR A CA 1
ATOM 3545 C C . THR A 1 476 ? 27.996 4.046 -25.253 1.00 96.06 476 THR A C 1
ATOM 3547 O O . THR A 1 476 ? 26.803 4.371 -25.265 1.00 96.06 476 THR A O 1
ATOM 3550 N N . LEU A 1 477 ? 28.979 4.946 -25.175 1.00 95.69 477 LEU A N 1
ATOM 3551 C CA . LEU A 1 477 ? 28.786 6.390 -25.135 1.00 95.69 477 LEU A CA 1
ATOM 3552 C C . LEU A 1 477 ? 29.886 7.067 -25.965 1.00 95.69 477 LEU A C 1
ATOM 3554 O O . LEU A 1 477 ? 31.064 7.002 -25.629 1.00 95.69 477 LEU A O 1
ATOM 3558 N N . HIS A 1 478 ? 29.508 7.673 -27.090 1.00 95.25 478 HIS A N 1
ATOM 3559 C CA . HIS A 1 478 ? 30.437 8.410 -27.954 1.00 95.25 478 HIS A CA 1
ATOM 3560 C C . HIS A 1 478 ? 30.771 9.784 -27.351 1.00 95.25 478 HIS A C 1
ATOM 3562 O O . HIS A 1 478 ? 29.898 10.404 -26.747 1.00 95.25 478 HIS A O 1
ATOM 3568 N N . SER A 1 479 ? 31.992 10.294 -27.553 1.00 92.19 479 SER A N 1
ATOM 3569 C CA . SER A 1 479 ? 32.449 11.559 -26.948 1.00 92.19 479 SER A CA 1
ATOM 3570 C C . SER A 1 479 ? 31.586 12.769 -27.305 1.00 92.19 479 SER A C 1
ATOM 3572 O O . SER A 1 479 ? 31.348 13.618 -26.458 1.00 92.19 479 SER A O 1
ATOM 3574 N N . ASP A 1 480 ? 31.069 12.819 -28.532 1.00 93.38 480 ASP A N 1
ATOM 3575 C CA . ASP A 1 480 ? 30.236 13.933 -29.015 1.00 93.38 480 ASP A CA 1
ATOM 3576 C C . ASP A 1 480 ? 28.920 14.092 -28.221 1.00 93.38 480 ASP A C 1
ATOM 3578 O O . ASP A 1 480 ? 28.326 15.168 -28.233 1.00 93.38 480 ASP A O 1
ATOM 3582 N N . TRP A 1 481 ? 28.476 13.069 -27.473 1.00 92.31 481 TRP A N 1
ATOM 3583 C CA . TRP A 1 481 ? 27.353 13.224 -26.540 1.00 92.31 481 TRP A CA 1
ATOM 3584 C C . TRP A 1 481 ? 27.645 14.260 -25.454 1.00 92.31 481 TRP A C 1
ATOM 3586 O O . TRP A 1 481 ? 26.727 14.964 -25.046 1.00 92.31 481 TRP A O 1
ATOM 3596 N N . ALA A 1 482 ? 28.901 14.400 -25.018 1.00 90.06 482 ALA A N 1
ATOM 3597 C CA . ALA A 1 482 ? 29.275 15.416 -24.040 1.00 90.06 482 ALA A CA 1
ATOM 3598 C C . ALA A 1 482 ? 29.018 16.834 -24.579 1.00 90.06 482 ALA A C 1
ATOM 3600 O O . ALA A 1 482 ? 28.506 17.685 -23.852 1.00 90.06 482 ALA A O 1
ATOM 3601 N N . ASP A 1 483 ? 29.296 17.078 -25.864 1.00 88.81 483 ASP A N 1
ATOM 3602 C CA . ASP A 1 483 ? 29.036 18.368 -26.516 1.00 88.81 483 ASP A CA 1
ATOM 3603 C C . ASP A 1 483 ? 27.531 18.636 -26.664 1.00 88.81 483 ASP A C 1
ATOM 3605 O O . ASP A 1 483 ? 27.081 19.769 -26.489 1.00 88.81 483 ASP A O 1
ATOM 3609 N N . ILE A 1 484 ? 26.737 17.599 -26.953 1.00 91.12 484 ILE A N 1
ATOM 3610 C CA . ILE A 1 484 ? 25.278 17.721 -27.051 1.00 91.12 484 ILE A CA 1
ATOM 3611 C C . ILE A 1 484 ? 24.665 18.025 -25.688 1.00 91.12 484 ILE A C 1
ATOM 3613 O O . ILE A 1 484 ? 23.975 19.032 -25.545 1.00 91.12 484 ILE A O 1
ATOM 3617 N N . LEU A 1 485 ? 24.945 17.194 -24.684 1.00 90.38 485 LEU A N 1
ATOM 3618 C CA . LEU A 1 485 ? 24.325 17.277 -23.359 1.00 90.38 485 LEU A CA 1
ATOM 3619 C C . LEU A 1 485 ? 24.797 18.475 -22.532 1.00 90.38 485 LEU A C 1
ATOM 3621 O O . LEU A 1 485 ? 24.161 18.809 -21.535 1.00 90.38 485 LEU A O 1
ATOM 3625 N N . SER A 1 486 ? 25.873 19.135 -22.965 1.00 87.06 486 SER A N 1
ATOM 3626 C CA . SER A 1 486 ? 26.346 20.401 -22.406 1.00 87.06 486 SER A CA 1
ATOM 3627 C C . SER A 1 486 ? 26.000 21.624 -23.268 1.00 87.06 486 SER A C 1
ATOM 3629 O O . SER A 1 486 ? 26.481 22.736 -23.025 1.00 87.06 486 SER A O 1
ATOM 3631 N N . HIS A 1 487 ? 25.151 21.461 -24.283 1.00 90.38 487 HIS A N 1
ATOM 3632 C CA . HIS A 1 487 ? 24.717 22.581 -25.104 1.00 90.38 487 HIS A CA 1
ATOM 3633 C C . HIS A 1 487 ? 23.690 23.459 -24.352 1.00 90.38 487 HIS A C 1
ATOM 3635 O O . HIS A 1 487 ? 22.785 22.922 -23.708 1.00 90.38 487 HIS A O 1
ATOM 3641 N N . PRO A 1 488 ? 23.743 24.804 -24.470 1.00 87.12 488 PRO A N 1
ATOM 3642 C CA . PRO A 1 488 ? 22.813 25.713 -23.786 1.00 87.12 488 PRO A CA 1
ATOM 3643 C C . PRO A 1 488 ? 21.323 25.433 -24.027 1.00 87.12 488 PRO A C 1
ATOM 3645 O O . PRO A 1 488 ? 20.511 25.653 -23.137 1.00 87.12 488 PRO A O 1
ATOM 3648 N N . ASP A 1 489 ? 20.979 24.938 -25.216 1.00 87.25 489 ASP A N 1
ATOM 3649 C CA . ASP A 1 489 ? 19.598 24.591 -25.585 1.00 87.25 489 ASP A CA 1
ATOM 3650 C C . ASP A 1 489 ? 19.044 23.406 -24.769 1.00 87.25 489 ASP A C 1
ATOM 3652 O O . ASP A 1 489 ? 17.838 23.317 -24.584 1.00 87.25 489 ASP A O 1
ATOM 3656 N N . ILE A 1 490 ? 19.908 22.522 -24.254 1.00 88.38 490 ILE A N 1
ATOM 3657 C CA . ILE A 1 490 ? 19.514 21.413 -23.364 1.00 88.38 490 ILE A CA 1
ATOM 3658 C C . ILE A 1 490 ? 19.559 21.860 -21.900 1.00 88.38 490 ILE A C 1
ATOM 3660 O O . ILE A 1 490 ? 18.705 21.475 -21.104 1.00 88.38 490 ILE A O 1
ATOM 3664 N N . ALA A 1 491 ? 20.507 22.737 -21.554 1.00 82.25 491 ALA A N 1
ATOM 3665 C CA . ALA A 1 491 ? 20.717 23.214 -20.188 1.00 82.25 491 ALA A CA 1
ATOM 3666 C C . ALA A 1 491 ? 19.470 23.850 -19.543 1.00 82.25 491 ALA A C 1
ATOM 3668 O O . ALA A 1 491 ? 19.357 23.847 -18.323 1.00 82.25 491 ALA A O 1
ATOM 3669 N N . ALA A 1 492 ? 18.533 24.381 -20.338 1.00 82.56 492 ALA A N 1
ATOM 3670 C CA . ALA A 1 492 ? 17.284 24.956 -19.832 1.00 82.56 492 ALA A CA 1
ATOM 3671 C C . ALA A 1 492 ? 16.374 23.937 -19.120 1.00 82.56 492 ALA A C 1
ATOM 3673 O O . ALA A 1 492 ? 15.605 24.337 -18.251 1.00 82.56 492 ALA A O 1
ATOM 3674 N N . ASN A 1 493 ? 16.488 22.653 -19.473 1.00 86.50 493 ASN A N 1
ATOM 3675 C CA . ASN A 1 493 ? 15.647 21.564 -18.976 1.00 86.50 493 ASN A CA 1
ATOM 3676 C C . ASN A 1 493 ? 16.463 20.497 -18.211 1.00 86.50 493 ASN A C 1
ATOM 3678 O O . ASN A 1 493 ? 15.932 19.446 -17.871 1.00 86.50 493 ASN A O 1
ATOM 3682 N N . ALA A 1 494 ? 17.755 20.736 -17.947 1.00 83.75 494 ALA A N 1
ATOM 3683 C CA . ALA A 1 494 ? 18.660 19.729 -17.379 1.00 83.75 494 ALA A CA 1
ATOM 3684 C C . ALA A 1 494 ? 18.219 19.212 -15.995 1.00 83.75 494 ALA A C 1
ATOM 3686 O O . ALA A 1 494 ? 18.362 18.024 -15.725 1.00 83.75 494 ALA A O 1
ATOM 3687 N N . ASP A 1 495 ? 17.623 20.077 -15.169 1.00 85.81 495 ASP A N 1
ATOM 3688 C CA . ASP A 1 495 ? 17.175 19.730 -13.811 1.00 85.81 495 ASP A CA 1
ATOM 3689 C C . ASP A 1 495 ? 15.814 19.001 -13.796 1.00 85.81 495 ASP A C 1
ATOM 3691 O O . ASP A 1 495 ? 15.424 18.419 -12.784 1.00 85.81 495 ASP A O 1
ATOM 3695 N N . SER A 1 496 ? 15.076 19.019 -14.914 1.00 90.25 496 SER A N 1
ATOM 3696 C CA . SER A 1 496 ? 13.701 18.504 -15.009 1.00 90.25 496 SER A CA 1
ATOM 3697 C C . SER A 1 496 ? 13.527 17.342 -15.988 1.00 90.25 496 SER A C 1
ATOM 3699 O O . SER A 1 496 ? 12.404 16.886 -16.209 1.00 90.25 496 SER A O 1
ATOM 3701 N N . VAL A 1 497 ? 14.612 16.883 -16.623 1.00 95.94 497 VAL A N 1
ATOM 3702 C CA . VAL A 1 497 ? 14.560 15.836 -17.649 1.00 95.94 497 VAL A CA 1
ATOM 3703 C C . VAL A 1 497 ? 15.581 14.743 -17.381 1.00 95.94 497 VAL A C 1
ATOM 3705 O O . VAL A 1 497 ? 16.789 14.970 -17.433 1.00 95.94 497 VAL A O 1
ATOM 3708 N N . VAL A 1 498 ? 15.083 13.521 -17.196 1.00 98.06 498 VAL A N 1
ATOM 3709 C CA . VAL A 1 498 ? 15.910 12.310 -17.192 1.00 98.06 498 VAL A CA 1
ATOM 3710 C C . VAL A 1 498 ? 16.107 11.830 -18.629 1.00 98.06 498 VAL A C 1
ATOM 3712 O O . VAL A 1 498 ? 15.153 11.539 -19.348 1.00 98.06 498 VAL A O 1
ATOM 3715 N N . LEU A 1 499 ? 17.350 11.719 -19.076 1.00 97.81 499 LEU A N 1
ATOM 3716 C CA . LEU A 1 499 ? 17.696 11.196 -20.392 1.00 97.81 499 LEU A CA 1
ATOM 3717 C C . LEU A 1 499 ? 18.019 9.709 -20.288 1.00 97.81 499 LEU A C 1
ATOM 3719 O O . LEU A 1 499 ? 18.913 9.317 -19.545 1.00 97.81 499 LEU A O 1
ATOM 3723 N N . VAL A 1 500 ? 17.344 8.875 -21.071 1.00 98.69 500 VAL A N 1
ATOM 3724 C CA . VAL A 1 500 ? 17.540 7.421 -21.076 1.00 98.69 500 VAL A CA 1
ATOM 3725 C C . VAL A 1 500 ? 18.027 6.995 -22.452 1.00 98.69 500 VAL A C 1
ATOM 3727 O O . VAL A 1 500 ? 17.358 7.227 -23.453 1.00 98.69 500 VAL A O 1
ATOM 3730 N N . LYS A 1 501 ? 19.208 6.380 -22.525 1.00 97.50 501 LYS A N 1
ATOM 3731 C CA . LYS A 1 501 ? 19.865 6.008 -23.782 1.00 97.50 501 LYS A CA 1
ATOM 3732 C C . LYS A 1 501 ? 20.120 4.507 -23.861 1.00 97.50 501 LYS A C 1
ATOM 3734 O O . LYS A 1 501 ? 20.698 3.918 -22.953 1.00 97.50 501 LYS A O 1
ATOM 3739 N N . ALA A 1 502 ? 19.825 3.906 -25.007 1.00 98.25 502 ALA A N 1
ATOM 3740 C CA . ALA A 1 502 ? 20.231 2.535 -25.315 1.00 98.25 502 ALA A CA 1
ATOM 3741 C C . ALA A 1 502 ? 21.770 2.381 -25.386 1.00 98.25 502 ALA A C 1
ATOM 3743 O O . ALA A 1 502 ? 22.455 3.198 -26.009 1.00 98.25 502 ALA A O 1
ATOM 3744 N N . ALA A 1 503 ? 22.338 1.330 -24.788 1.00 97.81 503 ALA A N 1
ATOM 3745 C CA . ALA A 1 503 ? 23.792 1.128 -24.721 1.00 97.81 503 ALA A CA 1
ATOM 3746 C C . ALA A 1 503 ? 24.458 0.785 -26.069 1.00 97.81 503 ALA A C 1
ATOM 3748 O O . ALA A 1 503 ? 25.617 1.125 -26.264 1.00 97.81 503 ALA A O 1
ATOM 3749 N N . GLY A 1 504 ? 23.758 0.154 -27.012 1.00 96.62 504 GLY A N 1
ATOM 3750 C CA . GLY A 1 504 ? 24.315 -0.304 -28.292 1.00 96.62 504 GLY A CA 1
ATOM 3751 C C . GLY A 1 504 ? 24.417 -1.831 -28.382 1.00 96.62 504 GLY A C 1
ATOM 3752 O O . GLY A 1 504 ? 24.321 -2.532 -27.373 1.00 96.62 504 GLY A O 1
ATOM 3753 N N . ASN A 1 505 ? 24.573 -2.345 -29.606 1.00 96.62 505 ASN A N 1
ATOM 3754 C CA . ASN A 1 505 ? 24.258 -3.735 -29.966 1.00 96.62 505 ASN A CA 1
ATOM 3755 C C . ASN A 1 505 ? 25.453 -4.515 -30.565 1.00 96.62 505 ASN A C 1
ATOM 3757 O O . ASN A 1 505 ? 25.261 -5.445 -31.351 1.00 96.62 505 ASN A O 1
ATOM 3761 N N . GLU A 1 506 ? 26.692 -4.140 -30.239 1.00 95.88 506 GLU A N 1
ATOM 3762 C CA . GLU A 1 506 ? 27.909 -4.743 -30.800 1.00 95.88 506 GLU A CA 1
ATOM 3763 C C . GLU A 1 506 ? 28.608 -5.751 -29.867 1.00 95.88 506 GLU A C 1
ATOM 3765 O O . GLU A 1 506 ? 29.583 -6.386 -30.275 1.00 95.88 506 GLU A O 1
ATOM 3770 N N . GLY A 1 507 ? 28.125 -5.929 -28.634 1.00 95.06 507 GLY A N 1
ATOM 3771 C CA . GLY A 1 507 ? 28.719 -6.823 -27.631 1.00 95.06 507 GLY A CA 1
ATOM 3772 C C . GLY A 1 507 ? 30.054 -6.311 -27.081 1.00 95.06 507 GLY A C 1
ATOM 3773 O O . GLY A 1 507 ? 30.930 -7.102 -26.721 1.00 95.06 507 GLY A O 1
ATOM 3774 N N . MET A 1 508 ? 30.244 -4.990 -27.079 1.00 94.62 508 MET A N 1
ATOM 3775 C CA . MET A 1 508 ? 31.516 -4.335 -26.775 1.00 94.62 508 MET A CA 1
ATOM 3776 C C . MET A 1 508 ? 31.485 -3.632 -25.415 1.00 94.62 508 MET A C 1
ATOM 3778 O O . MET A 1 508 ? 30.493 -3.021 -25.035 1.00 94.62 508 MET A O 1
ATOM 3782 N N . ALA A 1 509 ? 32.608 -3.653 -24.698 1.00 96.62 509 ALA A N 1
ATOM 3783 C CA . ALA A 1 509 ? 32.790 -2.828 -23.507 1.00 96.62 509 ALA A CA 1
ATOM 3784 C C . ALA A 1 509 ? 33.368 -1.460 -23.887 1.00 96.62 509 ALA A C 1
ATOM 3786 O O . ALA A 1 509 ? 34.319 -1.388 -24.671 1.00 96.62 509 ALA A O 1
ATOM 3787 N N . GLN A 1 510 ? 32.855 -0.383 -23.292 1.00 96.50 510 GLN A N 1
ATOM 3788 C CA . GLN A 1 510 ? 33.459 0.941 -23.427 1.00 96.50 510 GLN A CA 1
ATOM 3789 C C . GLN A 1 510 ? 34.863 0.939 -22.803 1.00 96.50 510 GLN A C 1
ATOM 3791 O O . GLN A 1 510 ? 35.048 0.627 -21.626 1.00 96.50 510 GLN A O 1
ATOM 3796 N N . THR A 1 511 ? 35.869 1.318 -23.592 1.00 95.06 511 THR A N 1
ATOM 3797 C CA . THR A 1 511 ? 37.271 1.388 -23.137 1.00 95.06 511 THR A CA 1
ATOM 3798 C C . THR A 1 511 ? 37.871 2.786 -23.193 1.00 95.06 511 THR A C 1
ATOM 3800 O O . THR A 1 511 ? 39.022 2.968 -22.802 1.00 95.06 511 THR A O 1
ATOM 3803 N N . VAL A 1 512 ? 37.149 3.750 -23.763 1.00 95.69 512 VAL A N 1
ATOM 3804 C CA . VAL A 1 512 ? 37.649 5.103 -24.008 1.00 95.69 512 VAL A CA 1
ATOM 3805 C C . VAL A 1 512 ? 36.975 6.064 -23.040 1.00 95.69 512 VAL A C 1
ATOM 3807 O O . VAL A 1 512 ? 35.745 6.134 -23.005 1.00 95.69 512 VAL A O 1
ATOM 3810 N N . ASP A 1 513 ? 37.798 6.787 -22.282 1.00 96.25 513 ASP A N 1
ATOM 3811 C CA . ASP A 1 513 ? 37.366 7.875 -21.409 1.00 96.25 513 ASP A CA 1
ATOM 3812 C C . ASP A 1 513 ? 36.838 9.057 -22.233 1.00 96.25 513 ASP A C 1
ATOM 3814 O O . ASP A 1 513 ? 37.309 9.317 -23.344 1.00 96.25 513 ASP A O 1
ATOM 3818 N N . ILE A 1 514 ? 35.868 9.780 -21.680 1.00 94.88 514 ILE A N 1
ATOM 3819 C CA . ILE A 1 514 ? 35.183 10.891 -22.343 1.00 94.88 514 ILE A CA 1
ATOM 3820 C C . ILE A 1 514 ? 35.385 12.141 -21.503 1.00 94.88 514 ILE A C 1
ATOM 3822 O O . ILE A 1 514 ? 35.056 12.134 -20.322 1.00 94.88 514 ILE A O 1
ATOM 3826 N N . ASP A 1 515 ? 35.895 13.217 -22.099 1.00 93.44 515 ASP A N 1
ATOM 3827 C CA . ASP A 1 515 ? 35.893 14.524 -21.442 1.00 93.44 515 ASP A CA 1
ATOM 3828 C C . ASP A 1 515 ? 34.441 14.980 -21.258 1.00 93.44 515 ASP A C 1
ATOM 3830 O O . ASP A 1 515 ? 33.712 15.150 -22.235 1.00 93.44 515 ASP A O 1
ATOM 3834 N N . TRP A 1 516 ? 34.014 15.138 -20.005 1.00 91.25 516 TRP A N 1
ATOM 3835 C CA . TRP A 1 516 ? 32.629 15.425 -19.656 1.00 91.25 516 TRP A CA 1
ATOM 3836 C C . TRP A 1 516 ? 32.503 16.788 -18.991 1.00 91.25 516 TRP A C 1
ATOM 3838 O O . TRP A 1 516 ? 33.319 17.170 -18.150 1.00 91.25 516 TRP A O 1
ATOM 3848 N N . ASN A 1 517 ? 31.462 17.525 -19.364 1.00 85.75 517 ASN A N 1
ATOM 3849 C CA . ASN A 1 517 ? 31.159 18.805 -18.750 1.00 85.75 517 ASN A CA 1
ATOM 3850 C C . ASN A 1 517 ? 30.084 18.627 -17.673 1.00 85.75 517 ASN A C 1
ATOM 3852 O O . ASN A 1 517 ? 28.920 18.405 -17.991 1.00 85.75 517 ASN A O 1
ATOM 3856 N N . TYR A 1 518 ? 30.491 18.757 -16.413 1.00 85.69 518 TYR A N 1
ATOM 3857 C CA . TYR A 1 518 ? 29.612 18.670 -15.245 1.00 85.69 518 TYR A CA 1
ATOM 3858 C C . TYR A 1 518 ? 28.970 20.010 -14.858 1.00 85.69 518 TYR A C 1
ATOM 3860 O O . TYR A 1 518 ? 28.164 20.046 -13.934 1.00 85.69 518 TYR A O 1
ATOM 3868 N N . ASP A 1 519 ? 29.288 21.111 -15.555 1.00 81.19 519 ASP A N 1
ATOM 3869 C CA . ASP A 1 519 ? 28.669 22.421 -15.297 1.00 81.19 519 ASP A CA 1
ATOM 3870 C C . ASP A 1 519 ? 27.166 22.432 -15.632 1.00 81.19 519 ASP A C 1
ATOM 3872 O O . ASP A 1 519 ? 26.444 23.345 -15.230 1.00 81.19 519 ASP A O 1
ATOM 3876 N N . ILE A 1 520 ? 26.702 21.442 -16.399 1.00 75.88 520 ILE A N 1
ATOM 3877 C CA . ILE A 1 520 ? 25.299 21.239 -16.752 1.00 75.88 520 ILE A CA 1
ATOM 3878 C C . ILE A 1 520 ? 24.892 19.893 -16.158 1.00 75.88 520 ILE A C 1
ATOM 3880 O O . ILE A 1 520 ? 25.415 18.854 -16.563 1.00 75.88 520 ILE A O 1
ATOM 3884 N N . GLY A 1 521 ? 23.985 19.928 -15.179 1.00 75.00 521 GLY A N 1
ATOM 3885 C CA . GLY A 1 521 ? 23.512 18.778 -14.400 1.00 75.00 521 GLY A CA 1
ATOM 3886 C C . GLY A 1 521 ? 22.604 17.824 -15.179 1.00 75.00 521 GLY A C 1
ATOM 3887 O O . GLY A 1 521 ? 21.591 17.382 -14.658 1.00 75.00 521 GLY A O 1
ATOM 3888 N N . THR A 1 522 ? 22.927 17.534 -16.442 1.00 83.88 522 THR A N 1
ATOM 3889 C CA . THR A 1 522 ? 22.130 16.646 -17.291 1.00 83.88 522 THR A CA 1
ATOM 3890 C C . THR A 1 522 ? 22.182 15.214 -16.759 1.00 83.88 522 THR A C 1
ATOM 3892 O O . THR A 1 522 ? 23.256 14.609 -16.670 1.00 83.88 522 THR A O 1
ATOM 3895 N N . GLN A 1 523 ? 21.012 14.646 -16.481 1.00 92.44 523 GLN A N 1
ATOM 3896 C CA . GLN A 1 523 ? 20.872 13.323 -15.875 1.00 92.44 523 GLN A CA 1
ATOM 3897 C C . GLN A 1 523 ? 20.719 12.257 -16.956 1.00 92.44 523 GLN A C 1
ATOM 3899 O O . GLN A 1 523 ? 19.669 12.136 -17.580 1.00 92.44 523 GLN A O 1
ATOM 3904 N N . LEU A 1 524 ? 21.794 11.509 -17.216 1.00 95.25 524 LEU A N 1
ATOM 3905 C CA . LEU A 1 524 ? 21.852 10.475 -18.252 1.00 95.25 524 LEU A CA 1
ATOM 3906 C C . LEU A 1 524 ? 21.911 9.075 -17.633 1.00 95.25 524 LEU A C 1
ATOM 3908 O O . LEU A 1 524 ? 22.865 8.755 -16.927 1.00 95.25 524 LEU A O 1
ATOM 3912 N N . LEU A 1 525 ? 20.958 8.228 -18.012 1.00 98.31 525 LEU A N 1
ATOM 3913 C CA . LEU A 1 525 ? 20.937 6.789 -17.775 1.00 98.31 525 LEU A CA 1
ATOM 3914 C C . LEU A 1 525 ? 21.248 6.042 -19.076 1.00 98.31 525 LEU A C 1
ATOM 3916 O O . LEU A 1 525 ? 20.655 6.311 -20.121 1.00 98.31 525 LEU A O 1
ATOM 3920 N N . VAL A 1 526 ? 22.169 5.083 -19.023 1.00 98.44 526 VAL A N 1
ATOM 3921 C CA . VAL A 1 526 ? 22.540 4.227 -20.156 1.00 98.44 526 VAL A CA 1
ATOM 3922 C C . VAL A 1 526 ? 22.097 2.796 -19.877 1.00 98.44 526 VAL A C 1
ATOM 3924 O O . VAL A 1 526 ? 22.434 2.229 -18.842 1.00 98.44 526 VAL A O 1
ATOM 3927 N N . VAL A 1 527 ? 21.347 2.208 -20.808 1.00 98.81 527 VAL A N 1
ATOM 3928 C CA . VAL A 1 527 ? 20.618 0.957 -20.576 1.00 98.81 527 VAL A CA 1
ATOM 3929 C C . VAL A 1 527 ? 21.165 -0.175 -21.439 1.00 98.81 527 VAL A C 1
ATOM 3931 O O . VAL A 1 527 ? 21.067 -0.143 -22.671 1.00 98.81 527 VAL A O 1
ATOM 3934 N N . GLY A 1 528 ? 21.747 -1.179 -20.785 1.00 98.56 528 GLY A N 1
ATOM 3935 C CA . GLY A 1 528 ? 22.130 -2.454 -21.393 1.00 98.56 528 GLY A CA 1
ATOM 3936 C C . GLY A 1 528 ? 20.970 -3.448 -21.476 1.00 98.56 528 GLY A C 1
ATOM 3937 O O . GLY A 1 528 ? 19.925 -3.263 -20.856 1.00 98.56 528 GLY A O 1
ATOM 3938 N N . SER A 1 529 ? 21.170 -4.527 -22.231 1.00 98.31 529 SER A N 1
ATOM 3939 C CA . SER A 1 529 ? 20.178 -5.588 -22.437 1.00 98.31 529 SER A CA 1
ATOM 3940 C C . SER A 1 529 ? 20.569 -6.862 -21.698 1.00 98.31 529 SER A C 1
ATOM 3942 O O . SER A 1 529 ? 21.704 -7.333 -21.825 1.00 98.31 529 SER A O 1
ATOM 3944 N N . VAL A 1 530 ? 19.608 -7.469 -21.002 1.00 95.31 530 VAL A N 1
ATOM 3945 C CA . VAL A 1 530 ? 19.683 -8.868 -20.557 1.00 95.31 530 VAL A CA 1
ATOM 3946 C C . VAL A 1 530 ? 18.733 -9.760 -21.346 1.00 95.31 530 VAL A C 1
ATOM 3948 O O . VAL A 1 530 ? 17.717 -9.316 -21.886 1.00 95.31 530 VAL A O 1
ATOM 3951 N N . ASN A 1 531 ? 19.080 -11.041 -21.380 1.00 82.00 531 ASN A N 1
ATOM 3952 C CA . ASN A 1 531 ? 18.251 -12.093 -21.937 1.00 82.00 531 ASN A CA 1
ATOM 3953 C C . ASN A 1 531 ? 17.189 -12.586 -20.933 1.00 82.00 531 ASN A C 1
ATOM 3955 O O . ASN A 1 531 ? 17.269 -12.242 -19.752 1.00 82.00 531 ASN A O 1
ATOM 3959 N N . PRO A 1 532 ? 16.242 -13.450 -21.348 1.00 80.38 532 PRO A N 1
ATOM 3960 C CA . PRO A 1 532 ? 15.206 -13.990 -20.457 1.00 80.38 532 PRO A CA 1
ATOM 3961 C C . PRO A 1 532 ? 15.729 -14.776 -19.238 1.00 80.38 532 PRO A C 1
ATOM 3963 O O . PRO A 1 532 ? 14.984 -15.041 -18.302 1.00 80.38 532 PRO A O 1
ATOM 3966 N N . ALA A 1 533 ? 17.018 -15.136 -19.204 1.00 73.75 533 ALA A N 1
ATOM 3967 C CA . ALA A 1 533 ? 17.663 -15.759 -18.047 1.00 73.75 533 ALA A CA 1
ATOM 3968 C C . ALA A 1 533 ? 18.372 -14.746 -17.122 1.00 73.75 533 ALA A C 1
ATOM 3970 O O . ALA A 1 533 ? 19.127 -15.155 -16.237 1.00 73.75 533 ALA A O 1
ATOM 3971 N N . GLY A 1 534 ? 18.196 -13.440 -17.351 1.00 80.62 534 GLY A N 1
ATOM 3972 C CA . GLY A 1 534 ? 18.830 -12.366 -16.583 1.00 80.62 534 GLY A CA 1
ATOM 3973 C C . GLY A 1 534 ? 20.340 -12.240 -16.807 1.00 80.62 534 GLY A C 1
ATOM 3974 O O . GLY A 1 534 ? 21.035 -11.649 -15.986 1.00 80.62 534 GLY A O 1
ATOM 3975 N N . ARG A 1 535 ? 20.883 -12.820 -17.886 1.00 89.94 535 ARG A N 1
ATOM 3976 C CA . ARG A 1 535 ? 22.306 -12.695 -18.252 1.00 89.94 535 ARG A CA 1
ATOM 3977 C C . ARG A 1 535 ? 22.470 -11.599 -19.290 1.00 89.94 535 ARG A C 1
ATOM 3979 O O . ARG A 1 535 ? 21.599 -11.459 -20.143 1.00 89.94 535 ARG A O 1
ATOM 3986 N N . ILE A 1 536 ? 23.597 -10.885 -19.265 1.00 95.75 536 ILE A N 1
ATOM 3987 C CA . ILE A 1 536 ? 23.898 -9.870 -20.284 1.00 95.75 536 ILE A CA 1
ATOM 3988 C C . ILE A 1 536 ? 23.739 -10.470 -21.692 1.00 95.75 536 ILE A C 1
ATOM 3990 O O . ILE A 1 536 ? 24.281 -11.542 -21.992 1.00 95.75 536 ILE A O 1
ATOM 3994 N N . SER A 1 537 ? 22.948 -9.814 -22.541 1.00 92.62 537 SER A N 1
ATOM 3995 C CA . SER A 1 537 ? 22.742 -10.244 -23.921 1.00 92.62 537 SER A CA 1
ATOM 3996 C C . SER A 1 537 ? 24.065 -10.189 -24.674 1.00 92.62 537 SER A C 1
ATOM 3998 O O . SER A 1 537 ? 24.834 -9.243 -24.519 1.00 92.62 537 SER A O 1
ATOM 4000 N N . ALA A 1 538 ? 24.332 -11.174 -25.535 1.00 92.25 538 ALA A N 1
ATOM 4001 C CA . ALA A 1 538 ? 25.622 -11.278 -26.228 1.00 92.25 538 ALA A CA 1
ATOM 4002 C C . ALA A 1 538 ? 25.936 -10.069 -27.131 1.00 92.25 538 ALA A C 1
ATOM 4004 O O . ALA A 1 538 ? 27.100 -9.806 -27.419 1.00 92.25 538 ALA A O 1
ATOM 4005 N N . PHE A 1 539 ? 24.902 -9.353 -27.578 1.00 94.69 539 PHE A N 1
ATOM 4006 C CA . PHE A 1 539 ? 25.021 -8.123 -28.356 1.00 94.69 539 PHE A CA 1
ATOM 4007 C C . PHE A 1 539 ? 25.074 -6.859 -27.488 1.00 94.69 539 PHE A C 1
ATOM 4009 O O . PHE A 1 539 ? 25.395 -5.803 -28.012 1.00 94.69 539 PHE A O 1
ATOM 4016 N N . SER A 1 540 ? 24.747 -6.904 -26.194 1.00 97.88 540 SER A N 1
ATOM 4017 C CA . SER A 1 540 ? 24.685 -5.680 -25.390 1.00 97.88 540 SER A CA 1
ATOM 4018 C C . SER A 1 540 ? 26.076 -5.088 -25.223 1.00 97.88 540 SER A C 1
ATOM 4020 O O . SER A 1 540 ? 26.988 -5.759 -24.735 1.00 97.88 540 SER A O 1
ATOM 4022 N N . ASN A 1 541 ? 26.227 -3.810 -25.556 1.00 98.38 541 ASN A N 1
ATOM 4023 C CA . ASN A 1 541 ? 27.389 -3.061 -25.105 1.00 98.38 541 ASN A CA 1
ATOM 4024 C C . ASN A 1 541 ? 27.340 -2.868 -23.581 1.00 98.38 541 ASN A C 1
ATOM 4026 O O . ASN A 1 541 ? 26.262 -2.855 -22.978 1.00 98.38 541 ASN A O 1
ATOM 4030 N N . THR A 1 542 ? 28.509 -2.723 -22.960 1.00 98.06 542 THR A N 1
ATOM 4031 C CA . THR A 1 542 ? 28.677 -2.586 -21.504 1.00 98.06 542 THR A CA 1
ATOM 4032 C C . THR A 1 542 ? 29.501 -1.338 -21.158 1.00 98.06 542 THR A C 1
ATOM 4034 O O . THR A 1 542 ? 30.235 -0.817 -22.012 1.00 98.06 542 THR A O 1
ATOM 4037 N N . PRO A 1 543 ? 29.389 -0.798 -19.930 1.00 97.31 543 PRO A N 1
ATOM 4038 C CA . PRO A 1 543 ? 30.033 0.464 -19.571 1.00 97.31 543 PRO A CA 1
ATOM 4039 C C . PRO A 1 543 ? 31.545 0.329 -19.359 1.00 97.31 543 PRO A C 1
ATOM 4041 O O . PRO A 1 543 ? 32.254 1.335 -19.383 1.00 97.31 543 PRO A O 1
ATOM 4044 N N . GLY A 1 544 ? 32.055 -0.891 -19.156 1.00 97.06 544 GLY A N 1
ATOM 4045 C CA . GLY A 1 544 ? 33.467 -1.110 -18.870 1.00 97.06 544 GLY A CA 1
ATOM 4046 C C . GLY A 1 544 ? 33.932 -0.320 -17.641 1.00 97.06 544 GLY A C 1
ATOM 4047 O O . GLY A 1 544 ? 33.176 -0.067 -16.707 1.00 97.06 544 GLY A O 1
ATOM 4048 N N . GLU A 1 545 ? 35.200 0.084 -17.653 1.00 96.88 545 GLU A N 1
ATOM 4049 C CA . GLU A 1 545 ? 35.797 0.946 -16.618 1.00 96.88 545 GLU A CA 1
ATOM 4050 C C . GLU A 1 545 ? 36.057 2.371 -17.136 1.00 96.88 545 GLU A C 1
ATOM 4052 O O . GLU A 1 545 ? 36.826 3.119 -16.532 1.00 96.88 545 GLU A O 1
ATOM 4057 N N . ALA A 1 546 ? 35.454 2.732 -18.273 1.00 96.69 546 ALA A N 1
ATOM 4058 C CA . ALA A 1 546 ? 35.632 4.040 -18.883 1.00 96.69 546 ALA A CA 1
ATOM 4059 C C . ALA A 1 546 ? 35.068 5.155 -17.998 1.00 96.69 546 ALA A C 1
ATOM 4061 O O . ALA A 1 546 ? 34.036 5.002 -17.334 1.00 96.69 546 ALA A O 1
ATOM 4062 N N . CYS A 1 547 ? 35.755 6.290 -18.012 1.00 96.31 547 CYS A N 1
ATOM 4063 C CA . CYS A 1 547 ? 35.489 7.399 -17.116 1.00 96.31 547 CYS A CA 1
ATOM 4064 C C . CYS A 1 547 ? 34.981 8.636 -17.851 1.00 96.31 547 CYS A C 1
ATOM 4066 O O . CYS A 1 547 ? 35.478 8.980 -18.924 1.00 96.31 547 CYS A O 1
ATOM 4068 N N . LEU A 1 548 ? 34.017 9.324 -17.244 1.00 94.88 548 LEU A N 1
ATOM 4069 C CA . LEU A 1 548 ? 33.590 10.654 -17.659 1.00 94.88 548 LEU A CA 1
ATOM 4070 C C . LEU A 1 548 ? 34.485 11.676 -16.948 1.00 94.88 548 LEU A C 1
ATOM 4072 O O . LEU A 1 548 ? 34.284 12.004 -15.779 1.00 94.88 548 LEU A O 1
ATOM 4076 N N . LEU A 1 549 ? 35.544 12.113 -17.622 1.00 94.81 549 LEU A N 1
ATOM 4077 C CA . LEU A 1 549 ? 36.604 12.923 -17.037 1.00 94.81 549 LEU A CA 1
ATOM 4078 C C . LEU A 1 549 ? 36.088 14.315 -16.673 1.00 94.81 549 LEU A C 1
ATOM 4080 O O . LEU A 1 549 ? 35.595 15.039 -17.532 1.00 94.81 549 LEU A O 1
ATOM 4084 N N . ASP A 1 550 ? 36.288 14.716 -15.420 1.00 91.75 550 ASP A N 1
ATOM 4085 C CA . ASP A 1 550 ? 36.099 16.095 -14.974 1.00 91.75 550 ASP A CA 1
ATOM 4086 C C . ASP A 1 550 ? 37.433 16.833 -15.111 1.00 91.75 550 ASP A C 1
ATOM 4088 O O . ASP A 1 550 ? 38.413 16.512 -14.430 1.00 91.75 550 ASP A O 1
ATOM 4092 N N . ASN A 1 551 ? 37.507 17.795 -16.034 1.00 88.12 551 ASN A N 1
ATOM 4093 C CA . ASN A 1 551 ? 38.724 18.567 -16.306 1.00 88.12 551 ASN A CA 1
ATOM 4094 C C . ASN A 1 551 ? 39.971 17.680 -16.550 1.00 88.12 551 ASN A C 1
ATOM 4096 O O . ASN A 1 551 ? 41.091 18.010 -16.143 1.00 88.12 551 ASN A O 1
ATOM 4100 N N . GLY A 1 552 ? 39.774 16.536 -17.219 1.00 90.62 552 GLY A N 1
ATOM 4101 C CA . GLY A 1 552 ? 40.814 15.546 -17.517 1.00 90.62 552 GLY A CA 1
ATOM 4102 C C . GLY A 1 552 ? 41.193 14.627 -16.346 1.00 90.62 552 GLY A C 1
ATOM 4103 O O . GLY A 1 552 ? 42.169 13.880 -16.455 1.00 90.62 552 GLY A O 1
ATOM 4104 N N . ALA A 1 553 ? 40.468 14.677 -15.225 1.00 92.75 553 ALA A N 1
ATOM 4105 C CA . ALA A 1 553 ? 40.646 13.793 -14.079 1.00 92.75 553 ALA A CA 1
ATOM 4106 C C . ALA A 1 553 ? 39.501 12.775 -13.978 1.00 92.75 553 ALA A C 1
ATOM 4108 O O . ALA A 1 553 ? 38.332 13.111 -14.140 1.00 92.75 553 ALA A O 1
ATOM 4109 N N . CYS A 1 554 ? 39.848 11.526 -13.668 1.00 95.06 554 CYS A N 1
ATOM 4110 C CA . CYS A 1 554 ? 38.873 10.483 -13.377 1.00 95.06 554 CYS A CA 1
ATOM 4111 C C . CYS A 1 554 ? 38.697 10.324 -11.861 1.00 95.06 554 CYS A C 1
ATOM 4113 O O . CYS A 1 554 ? 39.668 10.020 -11.159 1.00 95.06 554 CYS A O 1
ATOM 4115 N N . ALA A 1 555 ? 37.467 10.511 -11.385 1.00 94.31 555 ALA A N 1
ATOM 4116 C CA . ALA A 1 555 ? 37.012 10.092 -10.061 1.00 94.31 555 ALA A CA 1
ATOM 4117 C C . ALA A 1 555 ? 36.260 8.753 -10.180 1.00 94.31 555 ALA A C 1
ATOM 4119 O O . ALA A 1 555 ? 35.804 8.408 -11.271 1.00 94.31 555 ALA A O 1
ATOM 4120 N N . GLU A 1 556 ? 36.150 7.975 -9.100 1.00 94.50 556 GLU A N 1
ATOM 4121 C CA . GLU A 1 556 ? 35.514 6.649 -9.182 1.00 94.50 556 GLU A CA 1
ATOM 4122 C C . GLU A 1 556 ? 34.032 6.797 -9.533 1.00 94.50 556 GLU A C 1
ATOM 4124 O O . GLU A 1 556 ? 33.572 6.197 -10.497 1.00 94.50 556 GLU A O 1
ATOM 4129 N N . GLU A 1 557 ? 33.336 7.680 -8.822 1.00 91.69 557 GLU A N 1
ATOM 4130 C CA . GLU A 1 557 ? 31.938 8.075 -9.011 1.00 91.69 557 GLU A CA 1
ATOM 4131 C C . GLU A 1 557 ? 31.623 8.586 -10.429 1.00 91.69 557 GLU A C 1
ATOM 4133 O O . GLU A 1 557 ? 30.487 8.509 -10.889 1.00 91.69 557 GLU A O 1
ATOM 4138 N N . ASN A 1 558 ? 32.641 9.039 -11.165 1.00 94.12 558 ASN A N 1
ATOM 4139 C CA . ASN A 1 558 ? 32.506 9.547 -12.527 1.00 94.12 558 ASN A CA 1
ATOM 4140 C C . ASN A 1 558 ? 32.614 8.452 -13.599 1.00 94.12 558 ASN A C 1
ATOM 4142 O O . ASN A 1 558 ? 32.504 8.735 -14.796 1.00 94.12 558 ASN A O 1
ATOM 4146 N N . LYS A 1 559 ? 32.854 7.196 -13.216 1.00 96.81 559 LYS A N 1
ATOM 4147 C CA . LYS A 1 559 ? 32.868 6.092 -14.178 1.00 96.81 559 LYS A CA 1
ATOM 4148 C C . LYS A 1 559 ? 31.490 5.873 -14.786 1.00 96.81 559 LYS A C 1
ATOM 4150 O O . LYS A 1 559 ? 30.475 5.944 -14.099 1.00 96.81 559 LYS A O 1
ATOM 4155 N N . LEU A 1 560 ? 31.466 5.515 -16.070 1.00 96.56 560 LEU A N 1
ATOM 4156 C CA . LEU A 1 560 ? 30.228 5.304 -16.824 1.00 96.56 560 LEU A CA 1
ATOM 4157 C C . LEU A 1 560 ? 29.316 4.251 -16.175 1.00 96.56 560 LEU A C 1
ATOM 4159 O O . LEU A 1 560 ? 28.099 4.374 -16.252 1.00 96.56 560 LEU A O 1
ATOM 4163 N N . LYS A 1 561 ? 29.891 3.258 -15.483 1.00 97.56 561 LYS A N 1
ATOM 4164 C CA . LYS A 1 561 ? 29.135 2.233 -14.749 1.00 97.56 561 LYS A CA 1
ATOM 4165 C C . LYS A 1 561 ? 28.153 2.801 -13.712 1.00 97.56 561 LYS A C 1
ATOM 4167 O O . LYS A 1 561 ? 27.116 2.192 -13.496 1.00 97.56 561 LYS A O 1
ATOM 4172 N N . TYR A 1 562 ? 28.425 3.977 -13.135 1.00 97.19 562 TYR A N 1
ATOM 4173 C CA . TYR A 1 562 ? 27.525 4.634 -12.175 1.00 97.19 562 TYR A CA 1
ATOM 4174 C C . TYR A 1 562 ? 26.323 5.324 -12.828 1.00 97.19 562 TYR A C 1
ATOM 4176 O O . TYR A 1 562 ? 25.410 5.732 -12.125 1.00 97.19 562 TYR A O 1
ATOM 4184 N N . ARG A 1 563 ? 26.298 5.413 -14.162 1.00 97.00 563 ARG A N 1
ATOM 4185 C CA . ARG A 1 563 ? 25.160 5.879 -14.972 1.00 97.00 563 ARG A CA 1
ATOM 4186 C C . ARG A 1 563 ? 24.542 4.746 -15.792 1.00 97.00 563 ARG A C 1
ATOM 4188 O O . ARG A 1 563 ? 23.819 5.000 -16.752 1.00 97.00 563 ARG A O 1
ATOM 4195 N N . PHE A 1 564 ? 24.886 3.499 -15.473 1.00 98.62 564 PHE A N 1
ATOM 4196 C CA . PHE A 1 564 ? 24.512 2.331 -16.256 1.00 98.62 564 PHE A CA 1
ATOM 4197 C C . PHE A 1 564 ? 23.654 1.377 -15.432 1.00 98.62 564 PHE A C 1
ATOM 4199 O O . PHE A 1 564 ? 23.956 1.106 -14.273 1.00 98.62 564 PHE A O 1
ATOM 4206 N N . LEU A 1 565 ? 22.625 0.829 -16.061 1.00 98.81 565 LEU A N 1
ATOM 4207 C CA . LEU A 1 565 ? 21.827 -0.285 -15.557 1.00 98.81 565 LEU A CA 1
ATOM 4208 C C . LEU A 1 565 ? 21.421 -1.179 -16.730 1.00 98.81 565 LEU A C 1
ATOM 4210 O O . LEU A 1 565 ? 21.604 -0.816 -17.896 1.00 98.81 565 LEU A O 1
ATOM 4214 N N . VAL A 1 566 ? 20.862 -2.348 -16.444 1.00 98.81 566 VAL A N 1
ATOM 4215 C CA . VAL A 1 566 ? 20.345 -3.249 -17.478 1.00 98.81 566 VAL A CA 1
ATOM 4216 C C . VAL A 1 566 ? 18.843 -3.447 -17.346 1.00 98.81 566 VAL A C 1
ATOM 4218 O O . VAL A 1 566 ? 18.290 -3.431 -16.251 1.00 98.81 566 VAL A O 1
ATOM 4221 N N . ALA A 1 567 ? 18.182 -3.678 -18.472 1.00 98.62 567 ALA A N 1
ATOM 4222 C CA . ALA A 1 567 ? 16.786 -4.091 -18.526 1.00 98.62 567 ALA A CA 1
ATOM 4223 C C . ALA A 1 567 ? 16.617 -5.218 -19.564 1.00 98.62 567 ALA A C 1
ATOM 4225 O O . ALA A 1 567 ? 17.518 -5.441 -20.382 1.00 98.62 567 ALA A O 1
ATOM 4226 N N . PRO A 1 568 ? 15.512 -5.981 -19.531 1.00 97.31 568 PRO A N 1
ATOM 4227 C CA . PRO A 1 568 ? 15.228 -6.978 -20.557 1.00 97.31 568 PRO A CA 1
ATOM 4228 C C . PRO A 1 568 ? 15.187 -6.333 -21.944 1.00 97.31 568 PRO A C 1
ATOM 4230 O O . PRO A 1 568 ? 14.523 -5.320 -22.140 1.00 97.31 568 PRO A O 1
ATOM 4233 N N . GLY A 1 569 ? 15.918 -6.905 -22.899 1.00 93.75 569 GLY A N 1
ATOM 4234 C CA . GLY A 1 569 ? 15.993 -6.370 -24.262 1.00 93.75 569 GLY A CA 1
ATOM 4235 C C . GLY A 1 569 ? 16.156 -7.435 -25.339 1.00 93.75 569 GLY A C 1
ATOM 4236 O O . GLY A 1 569 ? 16.438 -7.111 -26.489 1.00 93.75 569 GLY A O 1
ATOM 4237 N N . GLU A 1 570 ? 16.004 -8.713 -24.998 1.00 88.12 570 GLU A N 1
ATOM 4238 C CA . GLU A 1 570 ? 16.128 -9.836 -25.927 1.00 88.12 570 GLU A CA 1
ATOM 4239 C C . GLU A 1 570 ? 14.817 -10.617 -25.975 1.00 88.12 570 GLU A C 1
ATOM 4241 O O . GLU A 1 570 ? 14.267 -10.968 -24.933 1.00 88.12 570 GLU A O 1
ATOM 4246 N N . PHE A 1 571 ? 14.334 -10.895 -27.189 1.00 82.88 571 PHE A N 1
ATOM 4247 C CA . PHE A 1 571 ? 13.027 -11.510 -27.434 1.00 82.88 571 PHE A CA 1
ATOM 4248 C C . PHE A 1 571 ? 11.868 -10.728 -26.802 1.00 82.88 571 PHE A C 1
ATOM 4250 O O . PHE A 1 571 ? 10.953 -11.319 -26.242 1.00 82.88 571 PHE A O 1
ATOM 4257 N N . MET A 1 572 ? 11.898 -9.402 -26.887 1.00 86.75 572 MET A N 1
ATOM 4258 C CA . MET A 1 572 ? 10.831 -8.527 -26.398 1.00 86.75 572 MET A CA 1
ATOM 4259 C C . MET A 1 572 ? 9.655 -8.550 -27.365 1.00 86.75 572 MET A C 1
ATOM 4261 O O . MET A 1 572 ? 9.873 -8.384 -28.566 1.00 86.75 572 MET A O 1
ATOM 4265 N N . LEU A 1 573 ? 8.436 -8.750 -26.869 1.00 87.50 573 LEU A N 1
ATOM 4266 C CA . LEU A 1 573 ? 7.228 -8.585 -27.672 1.00 87.50 573 LEU A CA 1
ATOM 4267 C C . LEU A 1 573 ? 6.882 -7.096 -27.772 1.00 87.50 573 LEU A C 1
ATOM 4269 O O . LEU A 1 573 ? 6.803 -6.409 -26.757 1.00 87.50 573 LEU A O 1
ATOM 4273 N N . THR A 1 574 ? 6.706 -6.591 -28.990 1.00 91.31 574 THR A N 1
ATOM 4274 C CA . THR A 1 574 ? 6.451 -5.166 -29.255 1.00 91.31 574 THR A CA 1
ATOM 4275 C C . THR A 1 574 ? 5.457 -4.983 -30.394 1.00 91.31 574 THR A C 1
ATOM 4277 O O . THR A 1 574 ? 5.356 -5.869 -31.243 1.00 91.31 574 THR A O 1
ATOM 4280 N N . SER A 1 575 ? 4.816 -3.815 -30.467 1.00 89.88 575 SER A N 1
ATOM 4281 C CA . SER A 1 575 ? 4.014 -3.411 -31.632 1.00 89.88 575 SER A CA 1
ATOM 4282 C C . SER A 1 575 ? 4.876 -3.229 -32.889 1.00 89.88 575 SER A C 1
ATOM 4284 O O . SER A 1 575 ? 6.006 -2.718 -32.814 1.00 89.88 575 SER A O 1
ATOM 4286 N N . ASP A 1 576 ? 4.345 -3.634 -34.045 1.00 83.75 576 ASP A N 1
ATOM 4287 C CA . ASP A 1 576 ? 4.908 -3.385 -35.378 1.00 83.75 576 ASP A CA 1
ATOM 4288 C C . ASP A 1 576 ? 4.492 -2.054 -36.014 1.00 83.75 576 ASP A C 1
ATOM 4290 O O . ASP A 1 576 ? 5.067 -1.675 -37.037 1.00 83.75 576 ASP A O 1
ATOM 4294 N N . GLY A 1 577 ? 3.580 -1.312 -35.383 1.00 79.94 577 GLY A N 1
ATOM 4295 C CA . GLY A 1 577 ? 3.026 -0.072 -35.925 1.00 79.94 577 GLY A CA 1
ATOM 4296 C C . GLY A 1 577 ? 1.883 -0.273 -36.927 1.00 79.94 577 GLY A C 1
ATOM 4297 O O . GLY A 1 577 ? 1.448 0.696 -37.537 1.00 79.94 577 GLY A O 1
ATOM 4298 N N . GLU A 1 578 ? 1.388 -1.494 -37.127 1.00 79.50 578 GLU A N 1
ATOM 4299 C CA . GLU A 1 578 ? 0.239 -1.815 -37.989 1.00 79.50 578 GLU A CA 1
ATOM 4300 C C . GLU A 1 578 ? -0.813 -2.668 -37.240 1.00 79.50 578 GLU A C 1
ATOM 4302 O O . GLU A 1 578 ? -1.470 -3.521 -37.838 1.00 79.50 578 GLU A O 1
ATOM 4307 N N . ASP A 1 579 ? -0.990 -2.411 -35.935 1.00 72.00 579 ASP A N 1
ATOM 4308 C CA . ASP A 1 579 ? -1.865 -3.150 -35.002 1.00 72.00 579 ASP A CA 1
ATOM 4309 C C . ASP A 1 579 ? -1.496 -4.650 -34.829 1.00 72.00 579 ASP A C 1
ATOM 4311 O O . ASP A 1 579 ? -2.328 -5.448 -34.379 1.00 72.00 579 ASP A O 1
ATOM 4315 N N . ASP A 1 580 ? -0.264 -5.058 -35.168 1.00 78.88 580 ASP A N 1
ATOM 4316 C CA . ASP A 1 580 ? 0.262 -6.415 -34.956 1.00 78.88 580 ASP A CA 1
ATOM 4317 C C . ASP A 1 580 ? 1.466 -6.412 -33.990 1.00 78.88 580 ASP A C 1
ATOM 4319 O O . ASP A 1 580 ? 2.021 -5.375 -33.611 1.00 78.88 580 ASP A O 1
ATOM 4323 N N . ILE A 1 581 ? 1.870 -7.602 -33.547 1.00 84.50 581 ILE A N 1
ATOM 4324 C CA . ILE A 1 581 ? 2.929 -7.805 -32.554 1.00 84.50 581 ILE A CA 1
ATOM 4325 C C . ILE A 1 581 ? 4.032 -8.711 -33.089 1.00 84.50 581 ILE A C 1
ATOM 4327 O O . ILE A 1 581 ? 3.804 -9.683 -33.808 1.00 84.50 581 ILE A O 1
ATOM 4331 N N . PHE A 1 582 ? 5.271 -8.428 -32.701 1.00 83.69 582 PHE A N 1
ATOM 4332 C CA . PHE A 1 582 ? 6.410 -9.259 -33.076 1.00 83.69 582 PHE A CA 1
ATOM 4333 C C . PHE A 1 582 ? 7.545 -9.175 -32.057 1.00 83.69 582 PHE A C 1
ATOM 4335 O O . PHE A 1 582 ? 7.639 -8.249 -31.249 1.00 83.69 582 PHE A O 1
ATOM 4342 N N . ARG A 1 583 ? 8.437 -10.168 -32.112 1.00 84.00 583 ARG A N 1
ATOM 4343 C CA . ARG A 1 583 ? 9.601 -10.271 -31.229 1.00 84.00 583 ARG A CA 1
ATOM 4344 C C . ARG A 1 583 ? 10.783 -9.470 -31.778 1.00 84.00 583 ARG A C 1
ATOM 4346 O O . ARG A 1 583 ? 11.214 -9.677 -32.915 1.00 84.00 583 ARG A O 1
ATOM 4353 N N . ARG A 1 584 ? 11.376 -8.617 -30.944 1.00 87.50 584 ARG A N 1
ATOM 4354 C CA . ARG A 1 584 ? 12.569 -7.816 -31.255 1.00 87.50 584 ARG A CA 1
ATOM 4355 C C . ARG A 1 584 ? 13.642 -7.994 -30.177 1.00 87.50 584 ARG A C 1
ATOM 4357 O O . ARG A 1 584 ? 13.343 -8.216 -29.009 1.00 87.50 584 ARG A O 1
ATOM 4364 N N . SER A 1 585 ? 14.907 -7.869 -30.575 1.00 90.12 585 SER A N 1
ATOM 4365 C CA . SER A 1 585 ? 16.048 -7.840 -29.653 1.00 90.12 585 SER A CA 1
ATOM 4366 C C . SER A 1 585 ? 16.919 -6.615 -29.917 1.00 90.12 585 SER A C 1
ATOM 4368 O O . SER A 1 585 ? 17.200 -6.291 -31.073 1.00 90.12 585 SER A O 1
ATOM 4370 N N . GLY A 1 586 ? 17.359 -5.951 -28.852 1.00 94.56 586 GLY A N 1
ATOM 4371 C CA . GLY A 1 586 ? 18.254 -4.801 -28.886 1.00 94.56 586 GLY A CA 1
ATOM 4372 C C . GLY A 1 586 ? 18.204 -3.993 -27.589 1.00 94.56 586 GLY A C 1
ATOM 4373 O O . GLY A 1 586 ? 17.201 -3.967 -26.885 1.00 94.56 586 GLY A O 1
ATOM 4374 N N . THR A 1 587 ? 19.258 -3.236 -27.293 1.00 97.25 587 THR A N 1
ATOM 4375 C CA . THR A 1 587 ? 19.240 -2.283 -26.169 1.00 97.25 587 THR A CA 1
ATOM 4376 C C . THR A 1 587 ? 18.217 -1.158 -26.371 1.00 97.25 587 THR A C 1
ATOM 4378 O O . THR A 1 587 ? 17.818 -0.517 -25.406 1.00 97.25 587 THR A O 1
ATOM 4381 N N . SER A 1 588 ? 17.774 -0.925 -27.615 1.00 96.19 588 SER A N 1
ATOM 4382 C CA . SER A 1 588 ? 16.695 0.015 -27.945 1.00 96.19 588 SER A CA 1
ATOM 4383 C C . SER A 1 588 ? 15.325 -0.415 -27.423 1.00 96.19 588 SER A C 1
ATOM 4385 O O . SER A 1 588 ? 14.484 0.442 -27.209 1.00 96.19 588 SER A O 1
ATOM 4387 N N . VAL A 1 589 ? 15.100 -1.707 -27.160 1.00 96.50 589 VAL A N 1
ATOM 4388 C CA . VAL A 1 589 ? 13.873 -2.193 -26.500 1.00 96.50 589 VAL A CA 1
ATOM 4389 C C . VAL A 1 589 ? 14.050 -2.408 -24.991 1.00 96.50 589 VAL A C 1
ATOM 4391 O O . VAL A 1 589 ? 13.072 -2.621 -24.293 1.00 96.50 589 VAL A O 1
ATOM 4394 N N . ALA A 1 590 ? 15.273 -2.272 -24.464 1.00 98.25 590 ALA A N 1
ATOM 4395 C CA . ALA A 1 590 ? 15.537 -2.254 -23.022 1.00 98.25 590 ALA A CA 1
ATOM 4396 C C . ALA A 1 590 ? 15.369 -0.848 -22.416 1.00 98.25 590 ALA A C 1
ATOM 4398 O O . ALA A 1 590 ? 14.746 -0.683 -21.369 1.00 98.25 590 ALA A O 1
ATOM 4399 N N . ALA A 1 591 ? 15.900 0.178 -23.094 1.00 98.69 591 ALA A N 1
ATOM 4400 C CA . ALA A 1 591 ? 15.789 1.584 -22.700 1.00 98.69 591 ALA A CA 1
ATOM 4401 C C . ALA A 1 591 ? 14.355 2.067 -22.372 1.00 98.69 591 ALA A C 1
ATOM 4403 O O . ALA A 1 591 ? 14.185 2.661 -21.303 1.00 98.69 591 ALA A O 1
ATOM 4404 N N . PRO A 1 592 ? 13.314 1.777 -23.183 1.00 98.56 592 PRO A N 1
ATOM 4405 C CA . PRO A 1 592 ? 11.955 2.241 -22.898 1.00 98.56 592 PRO A CA 1
ATOM 4406 C C . PRO A 1 592 ? 11.388 1.732 -21.567 1.00 98.56 592 PRO A C 1
ATOM 4408 O O . PRO A 1 592 ? 10.613 2.447 -20.939 1.00 98.56 592 PRO A O 1
ATOM 4411 N N . LEU A 1 593 ? 11.803 0.556 -21.081 1.00 98.56 593 LEU A N 1
ATOM 4412 C CA . LEU A 1 593 ? 11.348 0.053 -19.778 1.00 98.56 593 LEU A CA 1
ATOM 4413 C C . LEU A 1 593 ? 11.816 0.957 -18.629 1.00 98.56 593 LEU A C 1
ATOM 4415 O O . LEU A 1 593 ? 11.063 1.230 -17.697 1.00 98.56 593 LEU A O 1
ATOM 4419 N N . VAL A 1 594 ? 13.048 1.468 -18.723 1.00 98.75 594 VAL A N 1
ATOM 4420 C CA . VAL A 1 594 ? 13.603 2.429 -17.759 1.00 98.75 594 VAL A CA 1
ATOM 4421 C C . VAL A 1 594 ? 12.879 3.771 -17.872 1.00 98.75 594 VAL A C 1
ATOM 4423 O O . VAL A 1 594 ? 12.523 4.358 -16.853 1.00 98.75 594 VAL A O 1
ATOM 4426 N N . SER A 1 595 ? 12.599 4.243 -19.091 1.00 98.69 595 SER A N 1
ATOM 4427 C CA . SER A 1 595 ? 11.829 5.478 -19.295 1.00 98.69 595 SER A CA 1
ATOM 4428 C C . SER A 1 595 ? 10.412 5.393 -18.732 1.00 98.69 595 SER A C 1
ATOM 4430 O O . SER A 1 595 ? 9.963 6.330 -18.075 1.00 98.69 595 SER A O 1
ATOM 4432 N N . GLY A 1 596 ? 9.732 4.262 -18.920 1.00 97.75 596 GLY A N 1
ATOM 4433 C CA . GLY A 1 596 ? 8.430 4.009 -18.313 1.00 97.75 596 GLY A CA 1
ATOM 4434 C C . GLY A 1 596 ? 8.494 3.952 -16.785 1.00 97.75 596 GLY A C 1
ATOM 4435 O O . GLY A 1 596 ? 7.631 4.513 -16.119 1.00 97.75 596 GLY A O 1
ATOM 4436 N N . ALA A 1 597 ? 9.543 3.359 -16.204 1.00 97.88 597 ALA A N 1
ATOM 44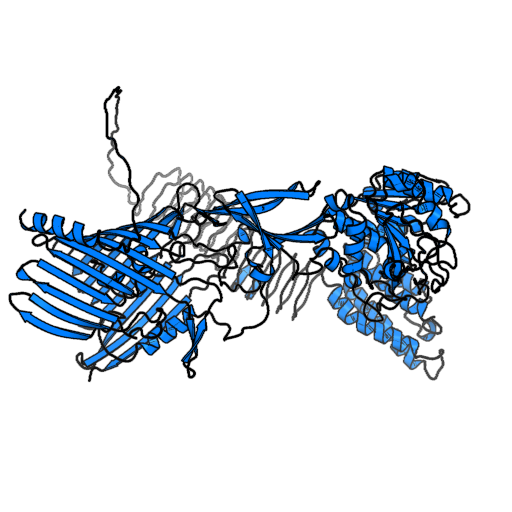37 C CA . ALA A 1 597 ? 9.719 3.329 -14.750 1.00 97.88 597 ALA A CA 1
ATOM 4438 C C . ALA A 1 597 ? 9.891 4.740 -14.154 1.00 97.88 597 ALA A C 1
ATOM 4440 O O . ALA A 1 597 ? 9.280 5.053 -13.130 1.00 97.88 597 ALA A O 1
ATOM 4441 N N . VAL A 1 598 ? 10.654 5.615 -14.823 1.00 98.31 598 VAL A N 1
ATOM 4442 C CA . VAL A 1 598 ? 10.752 7.043 -14.459 1.00 98.31 598 VAL A CA 1
ATOM 4443 C C . VAL A 1 598 ? 9.390 7.731 -14.585 1.00 98.31 598 VAL A C 1
ATOM 4445 O O . VAL A 1 598 ? 9.015 8.523 -13.723 1.00 98.31 598 VAL A O 1
ATOM 4448 N N . ALA A 1 599 ? 8.610 7.415 -15.620 1.00 97.69 599 ALA A N 1
ATOM 4449 C CA . ALA A 1 599 ? 7.286 8.002 -15.787 1.00 97.69 599 ALA A CA 1
ATOM 4450 C C . ALA A 1 599 ? 6.300 7.577 -14.687 1.00 97.69 599 ALA A C 1
ATOM 4452 O O . ALA A 1 599 ? 5.594 8.428 -14.149 1.00 97.69 599 ALA A O 1
ATOM 4453 N N . LEU A 1 600 ? 6.302 6.305 -14.275 1.00 95.31 600 LEU A N 1
ATOM 4454 C CA . LEU A 1 600 ? 5.533 5.845 -13.111 1.00 95.31 600 LEU A CA 1
ATOM 4455 C C . LEU A 1 600 ? 5.944 6.592 -11.836 1.00 95.31 600 LEU A C 1
ATOM 4457 O O . LEU A 1 600 ? 5.089 7.074 -11.093 1.00 95.31 600 LEU A O 1
ATOM 4461 N N . LEU A 1 601 ? 7.256 6.749 -11.619 1.00 95.12 601 LEU A N 1
ATOM 4462 C CA . LEU A 1 601 ? 7.807 7.488 -10.481 1.00 95.12 601 LEU A CA 1
ATOM 4463 C C . LEU A 1 601 ? 7.291 8.935 -10.449 1.00 95.12 601 LEU A C 1
ATOM 4465 O O . LEU A 1 601 ? 6.813 9.408 -9.417 1.00 95.12 601 LEU A O 1
ATOM 4469 N N . HIS A 1 602 ? 7.332 9.620 -11.591 1.00 96.75 602 HIS A N 1
ATOM 4470 C CA . HIS A 1 602 ? 6.828 10.983 -11.743 1.00 96.75 602 HIS A CA 1
ATOM 4471 C C . HIS A 1 602 ? 5.297 11.080 -11.672 1.00 96.75 602 HIS A C 1
ATOM 4473 O O . HIS A 1 602 ? 4.782 12.125 -11.286 1.00 96.75 602 HIS A O 1
ATOM 4479 N N . GLY A 1 603 ? 4.553 10.032 -12.030 1.00 94.06 603 GLY A N 1
ATOM 4480 C CA . GLY A 1 603 ? 3.097 10.005 -11.874 1.00 94.06 603 GLY A CA 1
ATOM 4481 C C . GLY A 1 603 ? 2.704 9.933 -10.401 1.00 94.06 603 GLY A C 1
ATOM 4482 O O . GLY A 1 603 ? 1.831 10.668 -9.938 1.00 94.06 603 GLY A O 1
ATOM 4483 N N . ARG A 1 604 ? 3.419 9.101 -9.637 1.00 91.19 604 ARG A N 1
ATOM 4484 C CA . ARG A 1 604 ? 3.182 8.903 -8.204 1.00 91.19 604 ARG A CA 1
ATOM 4485 C C . ARG A 1 604 ? 3.658 10.072 -7.339 1.00 91.19 604 ARG A C 1
ATOM 4487 O O . ARG A 1 604 ? 2.956 10.477 -6.408 1.00 91.19 604 ARG A O 1
ATOM 4494 N N . TRP A 1 605 ? 4.822 10.636 -7.656 1.00 94.94 605 TRP A N 1
ATOM 4495 C CA . TRP A 1 605 ? 5.401 11.793 -6.967 1.00 94.94 605 TRP A CA 1
ATOM 4496 C C . TRP A 1 605 ? 5.671 12.937 -7.963 1.00 94.94 605 TRP A C 1
ATOM 4498 O O . TRP A 1 605 ? 6.817 13.164 -8.355 1.00 94.94 605 TRP A O 1
ATOM 4508 N N . PRO A 1 606 ? 4.639 13.704 -8.376 1.00 95.69 606 PRO A N 1
ATOM 4509 C CA . PRO A 1 606 ? 4.748 14.680 -9.467 1.00 95.69 606 PRO A CA 1
ATOM 4510 C C . PRO A 1 606 ? 5.781 15.784 -9.293 1.00 95.69 606 PRO A C 1
ATOM 4512 O O . PRO A 1 606 ? 6.253 16.325 -10.294 1.00 95.69 606 PRO A O 1
ATOM 4515 N N . TRP A 1 607 ? 6.152 16.126 -8.059 1.00 95.38 607 TRP A N 1
ATOM 4516 C CA . TRP A 1 607 ? 7.202 17.112 -7.821 1.00 95.38 607 TRP A CA 1
ATOM 4517 C C . TRP A 1 607 ? 8.578 16.621 -8.277 1.00 95.38 607 TRP A C 1
ATOM 4519 O O . TRP A 1 607 ? 9.375 17.467 -8.680 1.00 95.38 607 TRP A O 1
ATOM 4529 N N . LEU A 1 608 ? 8.831 15.300 -8.306 1.00 95.94 608 LEU A N 1
ATOM 4530 C CA . LEU A 1 608 ? 10.093 14.700 -8.769 1.00 95.94 608 LEU A CA 1
ATOM 4531 C C . LEU A 1 608 ? 10.424 15.039 -10.228 1.00 95.94 608 LEU A C 1
ATOM 4533 O O . LEU A 1 608 ? 11.592 15.046 -10.598 1.00 95.94 608 LEU A O 1
ATOM 4537 N N . LYS A 1 609 ? 9.434 15.464 -11.025 1.00 94.50 609 LYS A N 1
ATOM 4538 C CA . LYS A 1 609 ? 9.658 16.023 -12.370 1.00 94.50 609 LYS A CA 1
ATOM 4539 C C . LYS A 1 609 ? 10.611 17.225 -12.390 1.00 94.50 609 LYS A C 1
ATOM 4541 O O . LYS A 1 609 ? 11.126 17.552 -13.447 1.00 94.50 609 LYS A O 1
ATOM 4546 N N . ASN A 1 610 ? 10.824 17.898 -11.257 1.00 93.25 610 ASN A N 1
ATOM 4547 C CA . ASN A 1 610 ? 11.780 19.006 -11.120 1.00 93.25 610 ASN A CA 1
ATOM 4548 C C . ASN A 1 610 ? 13.089 18.592 -10.416 1.00 93.25 610 ASN A C 1
ATOM 4550 O O . ASN A 1 610 ? 13.861 19.464 -10.029 1.00 93.25 610 ASN A O 1
ATOM 4554 N N . TYR A 1 611 ? 13.283 17.289 -10.200 1.00 94.94 611 TYR A N 1
ATOM 4555 C CA . TYR A 1 611 ? 14.376 16.663 -9.453 1.00 94.94 611 TYR A CA 1
ATOM 4556 C C . TYR A 1 611 ? 14.873 15.447 -10.249 1.00 94.94 611 TYR A C 1
ATOM 4558 O O . TYR A 1 611 ? 14.711 14.286 -9.857 1.00 94.94 611 TYR A O 1
ATOM 4566 N N . ALA A 1 612 ? 15.389 15.711 -11.454 1.00 94.94 612 ALA A N 1
ATOM 4567 C CA . ALA A 1 612 ? 15.814 14.657 -12.372 1.00 94.94 612 ALA A CA 1
ATOM 4568 C C . ALA A 1 612 ? 16.962 13.805 -11.800 1.00 94.94 612 ALA A C 1
ATOM 4570 O O . ALA A 1 612 ? 17.044 12.617 -12.110 1.00 94.94 612 ALA A O 1
ATOM 4571 N N . GLU A 1 613 ? 17.837 14.392 -10.974 1.00 94.94 613 GLU A N 1
ATOM 4572 C CA . GLU A 1 613 ? 18.971 13.689 -10.356 1.00 94.94 613 GLU A CA 1
ATOM 4573 C C . GLU A 1 613 ? 18.465 12.643 -9.369 1.00 94.94 613 GLU A C 1
ATOM 4575 O O . GLU A 1 613 ? 18.763 11.459 -9.499 1.00 94.94 613 GLU A O 1
ATOM 4580 N N . GLU A 1 614 ? 17.584 13.060 -8.465 1.00 96.44 614 GLU A N 1
ATOM 4581 C CA . GLU A 1 614 ? 16.946 12.193 -7.483 1.00 96.44 614 GLU A CA 1
ATOM 4582 C C . GLU A 1 614 ? 16.107 11.097 -8.142 1.00 96.44 614 GLU A C 1
ATOM 4584 O O . GLU A 1 614 ? 16.088 9.956 -7.683 1.00 96.44 614 GLU A O 1
ATOM 4589 N N . SER A 1 615 ? 15.444 11.419 -9.252 1.00 97.50 615 SER A N 1
ATOM 4590 C CA . SER A 1 615 ? 14.672 10.445 -10.024 1.00 97.50 615 SER A CA 1
ATOM 4591 C C . SER A 1 615 ? 15.570 9.376 -10.650 1.00 97.50 615 SER A C 1
ATOM 4593 O O . SER A 1 615 ? 15.246 8.189 -10.596 1.00 97.50 615 SER A O 1
ATOM 4595 N N . ALA A 1 616 ? 16.721 9.773 -11.202 1.00 97.44 616 ALA A N 1
ATOM 4596 C CA . ALA A 1 616 ? 17.725 8.842 -11.708 1.00 97.44 616 ALA A CA 1
ATOM 4597 C C . ALA A 1 616 ? 18.317 7.984 -10.577 1.00 97.44 616 ALA A C 1
ATOM 4599 O O . ALA A 1 616 ? 18.412 6.763 -10.721 1.00 97.44 616 ALA A O 1
ATOM 4600 N N . ASP A 1 617 ? 18.638 8.594 -9.438 1.00 96.50 617 ASP A N 1
ATOM 4601 C CA . ASP A 1 617 ? 19.169 7.910 -8.260 1.00 96.50 617 ASP A CA 1
ATOM 4602 C C . ASP A 1 617 ? 18.206 6.858 -7.710 1.00 96.50 617 ASP A C 1
ATOM 4604 O O . ASP A 1 617 ? 18.637 5.748 -7.402 1.00 96.50 617 ASP A O 1
ATOM 4608 N N . ILE A 1 618 ? 16.904 7.149 -7.642 1.00 97.56 618 ILE A N 1
ATOM 4609 C CA . ILE A 1 618 ? 15.893 6.171 -7.213 1.00 97.56 618 ILE A CA 1
ATOM 4610 C C . ILE A 1 618 ? 15.905 4.946 -8.133 1.00 97.56 618 ILE A C 1
ATOM 4612 O O . ILE A 1 618 ? 15.908 3.810 -7.653 1.00 97.56 618 ILE A O 1
ATOM 4616 N N . ILE A 1 619 ? 15.938 5.150 -9.451 1.00 98.31 619 ILE A N 1
ATOM 4617 C CA . ILE A 1 619 ? 15.960 4.055 -10.432 1.00 98.31 619 ILE A CA 1
ATOM 4618 C C . ILE A 1 619 ? 17.245 3.225 -10.318 1.00 98.31 619 ILE A C 1
ATOM 4620 O O . ILE A 1 619 ? 17.193 1.998 -10.395 1.00 98.31 619 ILE A O 1
ATOM 4624 N N . LEU A 1 620 ? 18.393 3.871 -10.109 1.00 98.19 620 LEU A N 1
ATOM 4625 C CA . LEU A 1 620 ? 19.685 3.197 -9.987 1.00 98.19 620 LEU A CA 1
ATOM 4626 C C . LEU A 1 620 ? 19.826 2.445 -8.656 1.00 98.19 620 LEU A C 1
ATOM 4628 O O . LEU A 1 620 ? 20.216 1.281 -8.651 1.00 98.19 620 LEU A O 1
ATOM 4632 N N . GLN A 1 621 ? 19.474 3.070 -7.532 1.00 95.94 621 GLN A N 1
ATOM 4633 C CA . GLN A 1 621 ? 19.613 2.479 -6.195 1.00 95.94 621 GLN A CA 1
ATOM 4634 C C . GLN A 1 621 ? 18.603 1.360 -5.927 1.00 95.94 621 GLN A C 1
ATOM 4636 O O . GLN A 1 621 ? 18.878 0.464 -5.130 1.00 95.94 621 GLN A O 1
ATOM 4641 N N . SER A 1 622 ? 17.446 1.393 -6.591 1.00 95.06 622 SER A N 1
ATOM 4642 C CA . SER A 1 622 ? 16.449 0.321 -6.504 1.00 95.06 622 SER A CA 1
ATOM 4643 C C . SER A 1 622 ? 16.769 -0.890 -7.384 1.00 95.06 622 SER A C 1
ATOM 4645 O O . SER A 1 622 ? 16.152 -1.943 -7.199 1.00 95.06 622 SER A O 1
ATOM 4647 N N . ALA A 1 623 ? 17.723 -0.773 -8.315 1.00 97.06 623 ALA A N 1
ATOM 4648 C CA . ALA A 1 623 ? 18.086 -1.851 -9.224 1.00 97.06 623 ALA A CA 1
ATOM 4649 C C . ALA A 1 623 ? 18.575 -3.096 -8.466 1.00 97.06 623 ALA A C 1
ATOM 4651 O O . ALA A 1 623 ? 19.300 -3.033 -7.470 1.00 97.06 623 ALA A O 1
ATOM 4652 N N . ARG A 1 624 ? 18.182 -4.270 -8.964 1.00 96.00 624 ARG A N 1
ATOM 4653 C CA . ARG A 1 624 ? 18.607 -5.551 -8.412 1.00 96.00 624 ARG A CA 1
ATOM 4654 C C . ARG A 1 624 ? 20.019 -5.865 -8.883 1.00 96.00 624 ARG A C 1
ATOM 4656 O O . ARG A 1 624 ? 20.226 -6.170 -10.057 1.00 96.00 624 ARG A O 1
ATOM 4663 N N . ASP A 1 625 ? 20.951 -5.861 -7.940 1.00 96.25 625 ASP A N 1
ATOM 4664 C CA . ASP A 1 625 ? 22.360 -6.172 -8.170 1.00 96.25 625 ASP A CA 1
ATOM 4665 C C . ASP A 1 625 ? 22.551 -7.494 -8.945 1.00 96.25 625 ASP A C 1
ATOM 4667 O O . ASP A 1 625 ? 21.958 -8.530 -8.614 1.00 96.25 625 ASP A O 1
ATOM 4671 N N . LEU A 1 626 ? 23.369 -7.447 -9.998 1.00 93.19 626 LEU A N 1
ATOM 4672 C CA . LEU A 1 626 ? 23.710 -8.572 -10.869 1.00 93.19 626 LEU A CA 1
ATOM 4673 C C . LEU A 1 626 ? 25.210 -8.559 -11.142 1.00 93.19 626 LEU A C 1
ATOM 4675 O O . LEU A 1 626 ? 25.768 -7.515 -11.439 1.00 93.19 626 LEU A O 1
ATOM 4679 N N . GLY A 1 627 ? 25.824 -9.743 -11.184 1.00 94.19 627 GLY A N 1
ATOM 4680 C CA . GLY A 1 627 ? 27.253 -9.866 -11.462 1.00 94.19 627 GLY A CA 1
ATOM 4681 C C . GLY A 1 627 ? 28.086 -9.847 -10.186 1.00 94.19 627 GLY A C 1
ATOM 4682 O O . GLY A 1 627 ? 27.868 -10.681 -9.301 1.00 94.19 627 GLY A O 1
ATOM 4683 N N . GLU A 1 628 ? 29.091 -8.978 -10.139 1.00 94.56 628 GLU A N 1
ATOM 4684 C CA . GLU A 1 628 ? 29.902 -8.791 -8.932 1.00 94.56 628 GLU A CA 1
ATOM 4685 C C . GLU A 1 628 ? 29.155 -7.885 -7.943 1.00 94.56 628 GLU A C 1
ATOM 4687 O O . GLU A 1 628 ? 28.496 -6.961 -8.391 1.00 94.56 628 GLU A O 1
ATOM 4692 N N . PRO A 1 629 ? 29.266 -8.091 -6.615 1.00 95.44 629 PRO A N 1
ATOM 4693 C CA . PRO A 1 629 ? 28.510 -7.289 -5.657 1.00 95.44 629 PRO A CA 1
ATOM 4694 C C . PRO A 1 629 ? 28.738 -5.774 -5.792 1.00 95.44 629 PRO A C 1
ATOM 4696 O O . PRO A 1 629 ? 29.872 -5.298 -5.643 1.00 95.44 629 PRO A O 1
ATOM 4699 N N . GLY A 1 630 ? 27.647 -5.026 -5.958 1.00 94.44 630 GLY A N 1
ATOM 4700 C CA . GLY A 1 630 ? 27.632 -3.577 -6.157 1.00 94.44 630 GLY A CA 1
ATOM 4701 C C . GLY A 1 630 ? 27.866 -3.153 -7.612 1.00 94.44 630 GLY A C 1
ATOM 4702 O O . GLY A 1 630 ? 27.874 -3.958 -8.529 1.00 94.44 630 GLY A O 1
ATOM 4703 N N . VAL A 1 631 ? 28.084 -1.853 -7.838 1.00 97.69 631 VAL A N 1
ATOM 4704 C CA . VAL A 1 631 ? 28.171 -1.307 -9.205 1.00 97.69 631 VAL A CA 1
ATOM 4705 C C . VAL A 1 631 ? 29.386 -1.850 -9.975 1.00 97.69 631 VAL A C 1
ATOM 4707 O O . VAL A 1 631 ? 30.539 -1.534 -9.638 1.00 97.69 631 VAL A O 1
ATOM 4710 N N . ASP A 1 632 ? 29.138 -2.596 -11.057 1.00 97.62 632 ASP A N 1
ATOM 4711 C CA . ASP A 1 632 ? 30.169 -3.296 -11.837 1.00 97.62 632 ASP A CA 1
ATOM 4712 C C . ASP A 1 632 ? 30.275 -2.854 -13.316 1.00 97.62 632 ASP A C 1
ATOM 4714 O O . ASP A 1 632 ? 29.459 -2.102 -13.845 1.00 97.62 632 ASP A O 1
ATOM 4718 N N . SER A 1 633 ? 31.339 -3.283 -14.003 1.00 97.56 633 SER A N 1
ATOM 4719 C CA . SER A 1 633 ? 31.651 -2.878 -15.388 1.00 97.56 633 SER A CA 1
ATOM 4720 C C . SER A 1 633 ? 30.851 -3.602 -16.481 1.00 97.56 633 SER A C 1
ATOM 4722 O O . SER A 1 633 ? 31.038 -3.321 -17.670 1.00 97.56 633 SER A O 1
ATOM 4724 N N . THR A 1 634 ? 29.974 -4.530 -16.103 1.00 97.69 634 THR A N 1
ATOM 4725 C CA . THR A 1 634 ? 29.121 -5.322 -17.000 1.00 97.69 634 THR A CA 1
ATOM 4726 C C . THR A 1 634 ? 27.661 -4.901 -16.885 1.00 97.69 634 THR A C 1
ATOM 4728 O O . THR A 1 634 ? 27.052 -4.562 -17.898 1.00 97.69 634 THR A O 1
ATOM 4731 N N . TYR A 1 635 ? 27.119 -4.909 -15.669 1.00 98.12 635 TYR A N 1
ATOM 4732 C CA . TYR A 1 635 ? 25.711 -4.665 -15.366 1.00 98.12 635 TYR A CA 1
ATOM 4733 C C . TYR A 1 635 ? 25.451 -3.262 -14.803 1.00 98.12 635 TYR A C 1
ATOM 4735 O O . TYR A 1 635 ? 24.292 -2.859 -14.707 1.00 98.12 635 TYR A O 1
ATOM 4743 N N . GLY A 1 636 ? 26.497 -2.495 -14.470 1.00 98.12 636 GLY A N 1
ATOM 4744 C CA . GLY A 1 636 ? 26.335 -1.210 -13.794 1.00 98.12 636 GLY A CA 1
ATOM 4745 C C . GLY A 1 636 ? 25.687 -1.421 -12.431 1.00 98.12 636 GLY A C 1
ATOM 4746 O O . GLY A 1 636 ? 26.171 -2.242 -11.660 1.00 98.12 636 GLY A O 1
ATOM 4747 N N . TRP A 1 637 ? 24.593 -0.717 -12.153 1.00 98.06 637 TRP A N 1
ATOM 4748 C CA . TRP A 1 637 ? 23.800 -0.875 -10.927 1.00 98.06 637 TRP A CA 1
ATOM 4749 C C . TRP A 1 637 ? 22.990 -2.179 -10.853 1.00 98.06 637 TRP A C 1
ATOM 4751 O O . TRP A 1 637 ? 22.466 -2.514 -9.795 1.00 98.06 637 TRP A O 1
ATOM 4761 N N . GLY A 1 638 ? 22.896 -2.929 -11.952 1.00 98.25 638 GLY A N 1
ATOM 4762 C CA . GLY A 1 638 ? 22.134 -4.171 -12.016 1.00 98.25 638 GLY A CA 1
ATOM 4763 C C . GLY A 1 638 ? 20.849 -4.033 -12.824 1.00 98.25 638 GLY A C 1
ATOM 4764 O O . GLY A 1 638 ? 20.721 -3.175 -13.698 1.00 98.25 638 GLY A O 1
ATOM 4765 N N . LEU A 1 639 ? 19.917 -4.948 -12.585 1.00 98.50 639 LEU A N 1
ATOM 4766 C CA . LEU A 1 639 ? 18.673 -5.076 -13.335 1.00 98.50 639 LEU A CA 1
ATOM 4767 C C . LEU A 1 639 ? 17.597 -4.126 -12.814 1.00 98.50 639 LEU A C 1
ATOM 4769 O O . LEU A 1 639 ? 17.330 -4.109 -11.615 1.00 98.50 639 LEU A O 1
ATOM 4773 N N . LEU A 1 640 ? 16.952 -3.397 -13.728 1.00 98.62 640 LEU A N 1
ATOM 4774 C CA . LEU A 1 640 ? 15.792 -2.553 -13.448 1.00 98.62 640 LEU A CA 1
ATOM 4775 C C . LEU A 1 640 ? 14.774 -3.280 -12.563 1.00 98.62 640 LEU A C 1
ATOM 4777 O O . LEU A 1 640 ? 14.392 -4.421 -12.835 1.00 98.62 640 LEU A O 1
ATOM 4781 N N . ASP A 1 641 ? 14.308 -2.575 -11.540 1.00 96.00 641 ASP A N 1
ATOM 4782 C CA . ASP A 1 641 ? 13.342 -3.087 -10.587 1.00 96.00 641 ASP A CA 1
ATOM 4783 C C . ASP A 1 641 ? 12.256 -2.047 -10.313 1.00 96.00 641 ASP A C 1
ATOM 4785 O O . ASP A 1 641 ? 12.415 -1.118 -9.518 1.00 96.00 641 ASP A O 1
ATOM 4789 N N . ILE A 1 642 ? 11.144 -2.182 -11.032 1.00 92.38 642 ILE A N 1
ATOM 4790 C CA . ILE A 1 642 ? 10.098 -1.163 -11.038 1.00 92.38 642 ILE A CA 1
ATOM 4791 C C . ILE A 1 642 ? 9.393 -1.133 -9.682 1.00 92.38 642 ILE A C 1
ATOM 4793 O O . ILE A 1 642 ? 9.265 -0.060 -9.099 1.00 92.38 642 ILE A O 1
ATOM 4797 N N . GLN A 1 643 ? 9.037 -2.287 -9.114 1.00 83.50 643 GLN A N 1
ATOM 4798 C CA . GLN A 1 643 ? 8.424 -2.347 -7.783 1.00 83.50 643 GLN A CA 1
ATOM 4799 C C . GLN A 1 643 ? 9.311 -1.721 -6.694 1.00 83.50 643 GLN A C 1
ATOM 4801 O O . GLN A 1 643 ? 8.803 -0.987 -5.840 1.00 83.50 643 GLN A O 1
ATOM 4806 N N . ALA A 1 644 ? 10.624 -1.993 -6.703 1.00 84.19 644 ALA A N 1
ATOM 4807 C CA . ALA A 1 644 ? 11.540 -1.397 -5.732 1.00 84.19 644 ALA A CA 1
ATOM 4808 C C . ALA A 1 644 ? 11.655 0.122 -5.901 1.00 84.19 644 ALA A C 1
ATOM 4810 O O . ALA A 1 644 ? 11.631 0.830 -4.897 1.00 84.19 644 ALA A O 1
ATOM 4811 N N . SER A 1 645 ? 11.687 0.635 -7.139 1.00 89.50 645 SER A N 1
ATOM 4812 C CA . SER A 1 645 ? 11.707 2.085 -7.395 1.00 89.50 645 SER A CA 1
ATOM 4813 C C . SER A 1 645 ? 10.508 2.820 -6.787 1.00 89.50 645 SER A C 1
ATOM 4815 O O . SER A 1 645 ? 10.610 3.992 -6.436 1.00 89.50 645 SER A O 1
ATOM 4817 N N . GLN A 1 646 ? 9.383 2.124 -6.605 1.00 83.81 646 GLN A N 1
ATOM 4818 C CA . GLN A 1 646 ? 8.127 2.661 -6.069 1.00 83.81 646 GLN A CA 1
ATOM 4819 C C . GLN A 1 646 ? 7.949 2.386 -4.565 1.00 83.81 646 GLN A C 1
ATOM 4821 O O . GLN A 1 646 ? 6.907 2.698 -3.982 1.00 83.81 646 GLN A O 1
ATOM 4826 N N . SER A 1 647 ? 8.965 1.801 -3.934 1.00 83.44 647 SER A N 1
ATOM 4827 C CA . SER A 1 647 ? 9.022 1.465 -2.512 1.00 83.44 647 SER A CA 1
ATOM 4828 C C . SER A 1 647 ? 10.124 2.281 -1.815 1.00 83.44 647 SER A C 1
ATOM 4830 O O . SER A 1 647 ? 10.972 2.868 -2.498 1.00 83.44 647 SER A O 1
ATOM 4832 N N . PRO A 1 648 ? 10.143 2.340 -0.469 1.00 82.50 648 PRO A N 1
ATOM 4833 C CA . PRO A 1 648 ? 11.282 2.889 0.264 1.00 82.50 648 PRO A CA 1
ATOM 4834 C C . PRO A 1 648 ? 12.577 2.160 -0.123 1.00 82.50 648 PRO A C 1
ATOM 4836 O O . PRO A 1 648 ? 12.599 0.927 -0.146 1.00 82.50 648 PRO A O 1
ATOM 4839 N N . LEU A 1 649 ? 13.641 2.911 -0.416 1.00 79.50 649 LEU A N 1
ATOM 4840 C CA . LEU A 1 649 ? 14.984 2.375 -0.659 1.00 79.50 649 LEU A CA 1
ATOM 4841 C C . LEU A 1 649 ? 15.573 1.819 0.640 1.00 79.50 649 LEU A C 1
ATOM 4843 O O . LEU A 1 649 ? 16.190 0.754 0.631 1.00 79.50 649 LEU A O 1
ATOM 4847 N N . ASP A 1 650 ? 15.327 2.511 1.759 1.00 77.06 650 ASP A N 1
ATOM 4848 C CA . ASP A 1 650 ? 15.699 2.055 3.097 1.00 77.06 650 ASP A CA 1
ATOM 4849 C C . ASP A 1 650 ? 14.574 2.296 4.119 1.00 77.06 650 ASP A C 1
ATOM 4851 O O . ASP A 1 650 ? 14.262 3.417 4.522 1.00 77.06 650 ASP A O 1
ATOM 4855 N N . TYR A 1 651 ? 13.972 1.202 4.591 1.00 66.56 651 TYR A N 1
ATOM 4856 C CA . TYR A 1 651 ? 12.928 1.238 5.616 1.00 66.56 651 TYR A CA 1
ATOM 4857 C C . TYR A 1 651 ? 13.418 1.707 6.993 1.00 66.56 651 TYR A C 1
ATOM 4859 O O . TYR A 1 651 ? 12.585 2.064 7.831 1.00 66.56 651 TYR A O 1
ATOM 4867 N N . ASP A 1 652 ? 14.714 1.609 7.296 1.00 69.00 652 ASP A N 1
ATOM 4868 C CA . ASP A 1 652 ? 15.286 2.081 8.565 1.00 69.00 652 ASP A CA 1
ATOM 4869 C C . ASP A 1 652 ? 15.438 3.611 8.596 1.00 69.00 652 ASP A C 1
ATOM 4871 O O . ASP A 1 652 ? 15.322 4.216 9.666 1.00 69.00 652 ASP A O 1
ATOM 4875 N N . GLU A 1 653 ? 15.598 4.238 7.430 1.00 77.69 653 GLU A N 1
ATOM 4876 C CA . GLU A 1 653 ? 15.766 5.690 7.282 1.00 77.69 653 GLU A CA 1
ATOM 4877 C C . GLU A 1 653 ? 14.437 6.445 7.124 1.00 77.69 653 GLU A C 1
ATOM 4879 O O . GLU A 1 653 ? 14.399 7.677 7.172 1.00 77.69 653 GLU A O 1
ATOM 4884 N N . LEU A 1 654 ? 13.316 5.723 7.013 1.00 77.81 654 LEU A N 1
ATOM 4885 C CA . LEU A 1 654 ? 11.995 6.337 7.045 1.00 77.81 654 LEU A CA 1
ATOM 4886 C C . LEU A 1 654 ? 11.797 7.129 8.336 1.00 77.81 654 LEU A C 1
ATOM 4888 O O . LEU A 1 654 ? 12.110 6.682 9.445 1.00 77.81 654 LEU A O 1
ATOM 4892 N N . TYR A 1 655 ? 11.173 8.290 8.210 1.00 81.88 655 TYR A N 1
ATOM 4893 C CA . TYR A 1 655 ? 10.766 9.095 9.347 1.00 81.88 655 TYR A CA 1
ATOM 4894 C C . TYR A 1 655 ? 9.331 9.556 9.198 1.00 81.88 655 TYR A C 1
ATOM 4896 O O . TYR A 1 655 ? 8.703 9.477 8.149 1.00 81.88 655 TYR A O 1
ATOM 4904 N N . PHE A 1 656 ? 8.789 10.044 10.297 1.00 80.81 656 PHE A N 1
ATOM 4905 C CA . PHE A 1 656 ? 7.462 10.593 10.323 1.00 80.81 656 PHE A CA 1
ATOM 4906 C C . PHE A 1 656 ? 7.342 11.752 11.279 1.00 80.81 656 PHE A C 1
ATOM 4908 O O . PHE A 1 656 ? 8.211 11.993 12.111 1.00 80.81 656 PHE A O 1
ATOM 4915 N N . PHE A 1 657 ? 6.238 12.473 11.186 1.00 81.38 657 PHE A N 1
ATOM 4916 C CA . PHE A 1 657 ? 6.027 13.650 12.000 1.00 81.38 657 PHE A CA 1
ATOM 4917 C C . PHE A 1 657 ? 5.075 13.388 13.157 1.00 81.38 657 PHE A C 1
ATOM 4919 O O . PHE A 1 657 ? 3.909 13.047 12.964 1.00 81.38 657 PHE A O 1
ATOM 4926 N N . GLU A 1 658 ? 5.552 13.645 14.372 1.00 73.56 658 GLU A N 1
ATOM 4927 C CA . GLU A 1 658 ? 4.676 13.812 15.521 1.00 73.56 658 GLU A CA 1
ATOM 4928 C C . GLU A 1 658 ? 4.065 15.213 15.523 1.00 73.56 658 GLU A C 1
ATOM 4930 O O . GLU A 1 658 ? 4.785 16.214 15.596 1.00 73.56 658 GLU A O 1
ATOM 4935 N N . VAL A 1 659 ? 2.731 15.282 15.471 1.00 72.19 659 VAL A N 1
ATOM 4936 C CA . VAL A 1 659 ? 1.976 16.537 15.555 1.00 72.19 659 VAL A CA 1
ATOM 4937 C C . VAL A 1 659 ? 1.473 16.751 16.976 1.00 72.19 659 VAL A C 1
ATOM 4939 O O . VAL A 1 659 ? 0.655 15.993 17.492 1.00 72.19 659 VAL A O 1
ATOM 4942 N N . LYS A 1 660 ? 1.914 17.837 17.612 1.00 67.75 660 LYS A N 1
ATOM 4943 C CA . LYS A 1 660 ? 1.399 18.243 18.925 1.00 67.75 660 LYS A CA 1
ATOM 4944 C C . LYS A 1 660 ? 0.126 19.072 18.776 1.00 67.75 660 LYS A C 1
ATOM 4946 O O . LYS A 1 660 ? 0.202 20.268 18.471 1.00 67.75 660 LYS A O 1
ATOM 4951 N N . SER A 1 661 ? -1.021 18.462 19.080 1.00 55.03 661 SER A N 1
ATOM 4952 C CA . SER A 1 661 ? -2.373 19.011 18.865 1.00 55.03 661 SER A CA 1
ATOM 4953 C C . SER A 1 661 ? -2.599 20.442 19.400 1.00 55.03 661 SER A C 1
ATOM 4955 O O . SER A 1 661 ? -3.273 21.252 18.768 1.00 55.03 661 SER A O 1
ATOM 4957 N N . LYS A 1 662 ? -1.975 20.835 20.521 1.00 54.78 662 LYS A N 1
ATOM 4958 C CA . LYS A 1 662 ? -2.230 22.147 21.153 1.00 54.78 662 LYS A CA 1
ATOM 4959 C C . LYS A 1 662 ? -1.544 23.345 20.481 1.00 54.78 662 LYS A C 1
ATOM 4961 O O . LYS A 1 662 ? -2.067 24.457 20.541 1.00 54.78 662 LYS A O 1
ATOM 4966 N N . ASN A 1 663 ? -0.369 23.132 19.884 1.00 56.75 663 ASN A N 1
ATOM 4967 C CA . ASN A 1 663 ? 0.468 24.211 19.340 1.00 56.75 663 ASN A CA 1
ATOM 4968 C C . ASN A 1 663 ? 0.788 24.031 17.847 1.00 56.75 663 ASN A C 1
ATOM 4970 O O . ASN A 1 663 ? 1.414 24.914 17.268 1.00 56.75 663 ASN A O 1
ATOM 4974 N N . GLY A 1 664 ? 0.417 22.892 17.248 1.00 61.50 664 GLY A N 1
ATOM 4975 C CA . GLY A 1 664 ? 0.807 22.532 15.884 1.00 61.50 664 GLY A CA 1
ATOM 4976 C C . GLY A 1 664 ? 2.311 22.297 15.728 1.00 61.50 664 GLY A C 1
ATOM 4977 O O . GLY A 1 664 ? 2.825 22.365 14.619 1.00 61.50 664 GLY A O 1
ATOM 4978 N N . ASN A 1 665 ? 3.038 22.066 16.830 1.00 75.19 665 ASN A N 1
ATOM 4979 C CA . ASN A 1 665 ? 4.466 21.776 16.757 1.00 75.19 665 ASN A CA 1
ATOM 4980 C C . ASN A 1 665 ? 4.656 20.405 16.112 1.00 75.19 665 ASN A C 1
ATOM 4982 O O . ASN A 1 665 ? 4.159 19.407 16.631 1.00 75.19 665 ASN A O 1
ATOM 4986 N N . ILE A 1 666 ? 5.410 20.392 15.023 1.00 80.12 666 ILE A N 1
ATOM 4987 C CA . ILE A 1 666 ? 5.760 19.209 14.250 1.00 80.12 666 ILE A CA 1
ATOM 4988 C C . ILE A 1 666 ? 7.189 18.806 14.618 1.00 80.12 666 ILE A C 1
ATOM 4990 O O . ILE A 1 666 ? 8.077 19.662 14.677 1.00 80.12 666 ILE A O 1
ATOM 4994 N N . LYS A 1 667 ? 7.423 17.520 14.882 1.00 82.19 667 LYS A N 1
ATOM 4995 C CA . LYS A 1 667 ? 8.769 16.986 15.122 1.00 82.19 667 LYS A CA 1
ATOM 4996 C C . LYS A 1 667 ? 8.979 15.704 14.309 1.00 82.19 667 LYS A C 1
ATOM 4998 O O . LYS A 1 667 ? 8.163 14.799 14.457 1.00 82.19 667 LYS A O 1
ATOM 5003 N N . PRO A 1 668 ? 10.059 15.593 13.516 1.00 82.88 668 PRO A N 1
ATOM 5004 C CA . PRO A 1 668 ? 10.401 14.342 12.859 1.00 82.88 668 PRO A CA 1
ATOM 5005 C C . PRO A 1 668 ? 10.872 13.304 13.887 1.00 82.88 668 PRO A C 1
ATOM 5007 O O . PRO A 1 668 ? 11.597 13.618 14.843 1.00 82.88 668 PRO A O 1
ATOM 5010 N N . VAL A 1 669 ? 10.445 12.067 13.689 1.00 73.69 669 VAL A N 1
ATOM 5011 C CA . VAL A 1 669 ? 10.750 10.890 14.497 1.00 73.69 669 VAL A CA 1
ATOM 5012 C C . VAL A 1 669 ? 11.034 9.740 13.542 1.00 73.69 669 VAL A C 1
ATOM 5014 O O . VAL A 1 669 ? 10.282 9.522 12.602 1.00 73.69 669 VAL A O 1
ATOM 5017 N N . SER A 1 670 ? 12.124 9.009 13.769 1.00 74.94 670 SER A N 1
ATOM 5018 C CA . SER A 1 670 ? 12.449 7.836 12.952 1.00 74.94 670 SER A CA 1
ATOM 5019 C C . SER A 1 670 ? 11.351 6.773 13.071 1.00 74.94 670 SER A C 1
ATOM 5021 O O . SER A 1 670 ? 10.881 6.465 14.176 1.00 74.94 670 SER A O 1
ATOM 5023 N N . ALA A 1 671 ? 10.978 6.182 11.938 1.00 65.31 671 ALA A N 1
ATOM 5024 C CA . ALA A 1 671 ? 10.046 5.068 11.855 1.00 65.31 671 ALA A CA 1
ATOM 5025 C C . ALA A 1 671 ? 10.605 3.789 12.507 1.00 65.31 671 ALA A C 1
ATOM 5027 O O . ALA A 1 671 ? 9.828 2.905 12.862 1.00 65.31 671 ALA A O 1
ATOM 5028 N N . GLU A 1 672 ? 11.915 3.706 12.782 1.00 60.50 672 GLU A N 1
ATOM 5029 C CA . GLU A 1 672 ? 12.509 2.626 13.587 1.00 60.50 672 GLU A CA 1
ATOM 5030 C C . GLU A 1 672 ? 11.840 2.527 14.971 1.00 60.50 672 GLU A C 1
ATOM 5032 O O . GLU A 1 672 ? 11.624 1.432 15.497 1.00 60.50 672 GLU A O 1
ATOM 5037 N N . SER A 1 673 ? 11.418 3.665 15.540 1.00 54.28 673 SER A N 1
ATOM 5038 C CA . SER A 1 673 ? 10.686 3.701 16.814 1.00 54.28 673 SER A CA 1
ATOM 5039 C C . SER A 1 673 ? 9.352 2.939 16.781 1.00 54.28 673 SER A C 1
ATOM 5041 O O . SER A 1 673 ? 8.860 2.530 17.834 1.00 54.28 673 SER A O 1
ATOM 5043 N N . LEU A 1 674 ? 8.793 2.696 15.590 1.00 53.28 674 LEU A N 1
ATOM 5044 C CA . LEU A 1 674 ? 7.531 1.982 15.385 1.00 53.28 674 LEU A CA 1
ATOM 5045 C C . LEU A 1 674 ? 7.714 0.461 15.308 1.00 53.28 674 LEU A C 1
ATOM 5047 O O . LEU A 1 674 ? 6.791 -0.272 15.671 1.00 53.28 674 LEU A O 1
ATOM 5051 N N . LYS A 1 675 ? 8.918 -0.023 14.950 1.00 50.59 675 LYS A N 1
ATOM 5052 C CA . LYS A 1 675 ? 9.242 -1.456 14.759 1.00 50.59 675 LYS A CA 1
ATOM 5053 C C . LYS A 1 675 ? 9.119 -2.312 16.030 1.00 50.59 675 LYS A C 1
ATOM 5055 O O . LYS A 1 675 ? 9.236 -3.534 15.964 1.00 50.59 675 LYS A O 1
ATOM 5060 N N . ARG A 1 676 ? 8.891 -1.687 17.192 1.00 46.03 676 ARG A N 1
ATOM 5061 C CA . ARG A 1 676 ? 8.799 -2.334 18.516 1.00 46.03 676 ARG A CA 1
ATOM 5062 C C . ARG A 1 676 ? 7.374 -2.428 19.069 1.00 46.03 676 ARG A C 1
ATOM 5064 O O . ARG A 1 676 ? 7.194 -2.805 20.223 1.00 46.03 676 ARG A O 1
ATOM 5071 N N . SER A 1 677 ? 6.359 -2.089 18.273 1.00 40.41 677 SER A N 1
ATOM 5072 C CA . SER A 1 677 ? 4.969 -2.031 18.731 1.00 40.41 677 SER A CA 1
ATOM 5073 C C . SER A 1 677 ? 4.151 -3.239 18.254 1.00 40.41 677 SER A C 1
ATOM 5075 O O . SER A 1 677 ? 3.892 -3.433 17.069 1.00 40.41 677 SER A O 1
ATOM 5077 N N . ASN A 1 678 ? 3.714 -4.078 19.196 1.00 45.56 678 ASN A N 1
ATOM 5078 C CA . ASN A 1 678 ? 2.695 -5.094 18.946 1.00 45.56 678 ASN A CA 1
ATOM 5079 C C . ASN A 1 678 ? 1.418 -4.718 19.702 1.00 45.56 678 ASN A C 1
ATOM 5081 O O . ASN A 1 678 ? 1.409 -4.818 20.925 1.00 45.56 678 ASN A O 1
ATOM 5085 N N . PRO A 1 679 ? 0.348 -4.289 19.016 1.00 42.75 679 PRO A N 1
ATOM 5086 C CA . PRO A 1 679 ? -0.971 -4.349 19.632 1.00 42.75 679 PRO A CA 1
ATOM 5087 C C . PRO A 1 679 ? -2.012 -5.033 18.737 1.00 42.75 679 PRO A C 1
ATOM 5089 O O . PRO A 1 679 ? -2.031 -4.893 17.515 1.00 42.75 679 PRO A O 1
ATOM 5092 N N . LYS A 1 680 ? -2.902 -5.778 19.397 1.00 36.91 680 LYS A N 1
ATOM 5093 C CA . LYS A 1 680 ? -3.933 -6.675 18.851 1.00 36.91 680 LYS A CA 1
ATOM 5094 C C . LYS A 1 680 ? -5.144 -5.970 18.194 1.00 36.91 680 LYS A C 1
ATOM 5096 O O . LYS A 1 680 ? -6.135 -6.636 17.927 1.00 36.91 680 LYS A O 1
ATOM 5101 N N . SER A 1 681 ? -5.114 -4.662 17.918 1.00 37.06 681 SER A N 1
ATOM 5102 C CA . SER A 1 681 ? -6.302 -3.887 17.482 1.00 37.06 681 SER A CA 1
ATOM 5103 C C . SER A 1 681 ? -6.334 -3.516 15.988 1.00 37.06 681 SER A C 1
ATOM 5105 O O . SER A 1 681 ? -6.969 -2.536 15.605 1.00 37.06 681 SER A O 1
ATOM 5107 N N . ARG A 1 682 ? -5.630 -4.267 15.133 1.00 42.81 682 A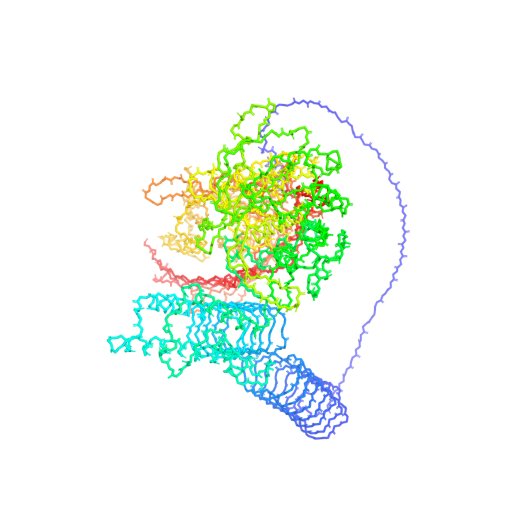RG A N 1
ATOM 5108 C CA . ARG A 1 682 ? -5.235 -3.818 13.783 1.00 42.81 682 ARG A CA 1
ATOM 5109 C C . ARG A 1 682 ? -6.360 -3.743 12.736 1.00 42.81 682 ARG A C 1
ATOM 5111 O O . ARG A 1 682 ? -6.250 -2.943 11.827 1.00 42.81 682 ARG A O 1
ATOM 5118 N N . LYS A 1 683 ? -7.458 -4.499 12.849 1.00 35.12 683 LYS A N 1
ATOM 5119 C CA . LYS A 1 683 ? -8.413 -4.665 11.725 1.00 35.12 683 LYS A CA 1
ATOM 5120 C C . LYS A 1 683 ? -9.466 -3.555 11.533 1.00 35.12 683 LYS A C 1
ATOM 5122 O O . LYS A 1 683 ? -10.060 -3.481 10.462 1.00 35.12 683 LYS A O 1
ATOM 5127 N N . ASN A 1 684 ? -9.717 -2.692 12.523 1.00 35.66 684 ASN A N 1
ATOM 5128 C CA . ASN A 1 684 ? -10.863 -1.759 12.478 1.00 35.66 684 ASN A CA 1
ATOM 5129 C C . ASN A 1 684 ? -10.540 -0.363 11.908 1.00 35.66 684 ASN A C 1
ATOM 5131 O O . ASN A 1 684 ? -11.458 0.408 11.633 1.00 35.66 684 ASN A O 1
ATOM 5135 N N . TRP A 1 685 ? -9.260 -0.015 11.748 1.00 38.88 685 TRP A N 1
ATOM 5136 C CA . TRP A 1 685 ? -8.834 1.332 11.338 1.00 38.88 685 TRP A CA 1
ATOM 5137 C C . TRP A 1 685 ? -8.687 1.461 9.814 1.00 38.88 685 TRP A C 1
ATOM 5139 O O . TRP A 1 685 ? -9.011 2.511 9.257 1.00 38.88 685 TRP A O 1
ATOM 5149 N N . ASP A 1 686 ? -8.341 0.367 9.133 1.00 42.28 686 ASP A N 1
ATOM 5150 C CA . ASP A 1 686 ? -8.202 0.317 7.669 1.00 42.28 686 ASP A CA 1
ATOM 5151 C C . ASP A 1 686 ? -9.535 0.537 6.958 1.00 42.28 686 ASP A C 1
ATOM 5153 O O . ASP A 1 686 ? -9.620 1.315 6.012 1.00 42.28 686 ASP A O 1
ATOM 5157 N N . LYS A 1 687 ? -10.620 -0.044 7.497 1.00 41.06 687 LYS A N 1
ATOM 5158 C CA . LYS A 1 687 ? -11.996 0.153 7.004 1.00 41.06 687 LYS A CA 1
ATOM 5159 C C . LYS A 1 687 ? -12.467 1.613 7.069 1.00 41.06 687 LYS A C 1
ATOM 5161 O O . LYS A 1 687 ? -13.460 1.958 6.435 1.00 41.06 687 LYS A O 1
ATOM 5166 N N . LYS A 1 688 ? -11.787 2.468 7.843 1.00 45.94 688 LYS A N 1
ATOM 5167 C CA . LYS A 1 688 ? -12.109 3.896 7.998 1.00 45.94 688 LYS A CA 1
ATOM 5168 C C . LYS A 1 688 ? -11.133 4.818 7.254 1.00 45.94 688 LYS A C 1
ATOM 5170 O O . LYS A 1 688 ? -11.245 6.032 7.399 1.00 45.94 688 LYS A O 1
ATOM 5175 N N . GLY A 1 689 ? -10.206 4.269 6.459 1.00 53.03 689 GLY A N 1
ATOM 5176 C CA . GLY A 1 689 ? -9.263 5.049 5.647 1.00 53.03 689 GLY A CA 1
ATOM 5177 C C . GLY A 1 689 ? -8.264 5.859 6.475 1.00 53.03 689 GLY A C 1
ATOM 5178 O O . GLY A 1 689 ? -7.880 6.961 6.078 1.00 53.03 689 GLY A O 1
ATOM 5179 N N . VAL A 1 690 ? -7.884 5.356 7.654 1.00 56.19 690 VAL A N 1
ATOM 5180 C CA . VAL A 1 690 ? -6.935 6.039 8.540 1.00 56.19 690 VAL A CA 1
ATOM 5181 C C . VAL A 1 690 ? -5.515 5.619 8.172 1.00 56.19 690 VAL A C 1
ATOM 5183 O O . VAL A 1 690 ? -5.086 4.503 8.464 1.00 56.19 690 VAL A O 1
ATOM 5186 N N . PHE A 1 691 ? -4.782 6.541 7.552 1.00 62.56 691 PHE A N 1
ATOM 5187 C CA . PHE A 1 691 ? -3.400 6.337 7.129 1.00 62.56 691 PHE A CA 1
ATOM 5188 C C . PHE A 1 691 ? -2.439 7.179 7.952 1.00 62.56 691 PHE A C 1
ATOM 5190 O O . PHE A 1 691 ? -2.693 8.339 8.291 1.00 62.56 691 PHE A O 1
ATOM 5197 N N . PHE A 1 692 ? -1.296 6.575 8.218 1.00 67.00 692 PHE A N 1
ATOM 5198 C CA . PHE A 1 692 ? -0.105 7.239 8.681 1.00 67.00 692 PHE A CA 1
ATOM 5199 C C . PHE A 1 692 ? 0.804 7.542 7.476 1.00 67.00 692 PHE A C 1
ATOM 5201 O O . PHE A 1 692 ? 0.831 6.768 6.528 1.00 67.00 692 PHE A O 1
ATOM 5208 N N . TYR A 1 693 ? 1.551 8.649 7.486 1.00 79.69 693 TYR A N 1
ATOM 5209 C CA . TYR A 1 693 ? 2.441 9.009 6.374 1.00 79.69 693 TYR A CA 1
ATOM 5210 C C . TYR A 1 693 ? 3.890 9.029 6.839 1.00 79.69 693 TYR A C 1
ATOM 5212 O O . TYR A 1 693 ? 4.264 9.815 7.716 1.00 79.69 693 TYR A O 1
ATOM 5220 N N . ALA A 1 694 ? 4.690 8.138 6.260 1.00 82.00 694 ALA A N 1
ATOM 5221 C CA . ALA A 1 694 ? 6.135 8.140 6.415 1.00 82.00 694 ALA A CA 1
ATOM 5222 C C . ALA A 1 694 ? 6.786 8.865 5.238 1.00 82.00 694 ALA A C 1
ATOM 5224 O O . ALA A 1 694 ? 6.233 8.918 4.141 1.00 82.00 694 ALA A O 1
ATOM 5225 N N . PHE A 1 695 ? 7.962 9.412 5.490 1.00 89.31 695 PHE A N 1
ATOM 5226 C CA . PHE A 1 695 ? 8.737 10.198 4.555 1.00 89.31 695 PHE A CA 1
ATOM 5227 C C . PHE A 1 695 ? 10.135 9.604 4.440 1.00 89.31 695 PHE A C 1
ATOM 5229 O O . PHE A 1 695 ? 10.693 9.103 5.419 1.00 89.31 695 PHE A O 1
ATOM 5236 N N . GLU A 1 696 ? 10.676 9.674 3.236 1.00 90.25 696 GLU A N 1
ATOM 5237 C CA . GLU A 1 696 ? 12.047 9.310 2.904 1.00 90.25 696 GLU A CA 1
ATOM 5238 C C . GLU A 1 696 ? 12.700 10.504 2.220 1.00 90.25 696 GLU A C 1
ATOM 5240 O O . GLU A 1 696 ? 12.165 11.000 1.227 1.00 90.25 696 GLU A O 1
ATOM 5245 N N . ASP A 1 697 ? 13.835 10.960 2.742 1.00 93.81 697 ASP A N 1
ATOM 5246 C CA . ASP A 1 697 ? 14.618 12.010 2.095 1.00 93.81 697 ASP A CA 1
ATOM 5247 C C . ASP A 1 697 ? 15.429 11.404 0.941 1.00 93.81 697 ASP A C 1
ATOM 5249 O O . ASP A 1 697 ? 16.106 10.391 1.116 1.00 93.81 697 ASP A O 1
ATOM 5253 N N . ILE A 1 698 ? 15.387 12.046 -0.226 1.00 92.12 698 ILE A N 1
ATOM 5254 C CA . ILE A 1 698 ? 16.181 11.693 -1.406 1.00 92.12 698 ILE A CA 1
ATOM 5255 C C . ILE A 1 698 ? 16.791 12.990 -1.930 1.00 92.12 698 ILE A C 1
ATOM 5257 O O . ILE A 1 698 ? 16.056 13.866 -2.375 1.00 92.12 698 ILE A O 1
ATOM 5261 N N . GLY A 1 699 ? 18.117 13.125 -1.866 1.00 90.81 699 GLY A N 1
ATOM 5262 C CA . GLY A 1 699 ? 18.811 14.333 -2.328 1.00 90.81 699 GLY A CA 1
ATOM 5263 C C . GLY A 1 699 ? 18.257 15.611 -1.689 1.00 90.81 699 GLY A C 1
ATOM 5264 O O . GLY A 1 699 ? 18.240 15.737 -0.461 1.00 90.81 699 GLY A O 1
ATOM 5265 N N . ASP A 1 700 ? 17.791 16.539 -2.526 1.00 90.75 700 ASP A N 1
ATOM 5266 C CA . ASP A 1 700 ? 17.200 17.818 -2.112 1.00 90.75 700 ASP A CA 1
ATOM 5267 C C . ASP A 1 700 ? 15.658 17.774 -1.996 1.00 90.75 700 ASP A C 1
ATOM 5269 O O . ASP A 1 700 ? 15.000 18.811 -1.834 1.00 90.75 700 ASP A O 1
ATOM 5273 N N . THR A 1 701 ? 15.061 16.582 -2.059 1.00 94.19 701 THR A N 1
ATOM 5274 C CA . THR A 1 701 ? 13.613 16.356 -1.986 1.00 94.19 701 THR A CA 1
ATOM 5275 C C . THR A 1 701 ? 13.267 15.139 -1.120 1.00 94.19 701 THR A C 1
ATOM 5277 O O . THR A 1 701 ? 14.086 14.636 -0.353 1.00 94.19 701 THR A O 1
ATOM 5280 N N . TYR A 1 702 ? 12.013 14.697 -1.165 1.00 94.75 702 TYR A N 1
ATOM 5281 C CA . TYR A 1 702 ? 11.532 13.544 -0.410 1.00 94.75 702 TYR A CA 1
ATOM 5282 C C . TYR A 1 702 ? 10.394 12.828 -1.130 1.00 94.75 702 TYR A C 1
ATOM 5284 O O . TYR A 1 702 ? 9.791 13.350 -2.071 1.00 94.75 702 TYR A O 1
ATOM 5292 N N . ARG A 1 703 ? 10.071 11.634 -0.638 1.00 92.62 703 ARG A N 1
ATOM 5293 C CA . ARG A 1 703 ? 8.910 10.834 -1.036 1.00 92.62 703 ARG A CA 1
ATOM 5294 C C . ARG A 1 703 ? 8.037 10.550 0.174 1.00 92.62 703 ARG A C 1
ATOM 5296 O O . ARG A 1 703 ? 8.554 10.361 1.273 1.00 92.62 703 ARG A O 1
ATOM 5303 N N . ASP A 1 704 ? 6.722 10.524 -0.024 1.00 90.38 704 ASP A N 1
ATOM 5304 C CA . ASP A 1 704 ? 5.764 10.125 1.006 1.00 90.38 704 ASP A CA 1
ATOM 5305 C C . ASP A 1 704 ? 5.188 8.727 0.741 1.00 90.38 704 ASP A C 1
ATOM 5307 O O . ASP A 1 704 ? 4.944 8.330 -0.401 1.00 90.38 704 ASP A O 1
ATOM 5311 N N . PHE A 1 705 ? 4.934 7.996 1.824 1.00 83.19 705 PHE A N 1
ATOM 5312 C CA . PHE A 1 705 ? 4.359 6.657 1.816 1.00 83.19 705 PHE A CA 1
ATOM 5313 C C . PHE A 1 705 ? 3.161 6.617 2.758 1.00 83.19 705 PHE A C 1
ATOM 5315 O O . PHE A 1 705 ? 3.305 6.811 3.967 1.00 83.19 705 PHE A O 1
ATOM 5322 N N . ALA A 1 706 ? 1.980 6.352 2.199 1.00 75.56 706 ALA A N 1
ATOM 5323 C CA . ALA A 1 706 ? 0.783 6.079 2.980 1.00 75.56 706 ALA A CA 1
ATOM 5324 C C . ALA A 1 706 ? 0.878 4.660 3.552 1.00 75.56 706 ALA A C 1
ATOM 5326 O O . ALA A 1 706 ? 0.936 3.681 2.813 1.00 75.56 706 ALA A O 1
ATOM 5327 N N . ILE A 1 707 ? 0.915 4.567 4.874 1.00 65.44 707 ILE A N 1
ATOM 5328 C CA . ILE A 1 707 ? 0.981 3.327 5.636 1.00 65.44 707 ILE A CA 1
ATOM 5329 C C . ILE A 1 707 ? -0.351 3.204 6.375 1.00 65.44 707 ILE A C 1
ATOM 5331 O O . ILE A 1 707 ? -0.646 4.052 7.226 1.00 65.44 707 ILE A O 1
ATOM 5335 N N . PRO A 1 708 ? -1.181 2.197 6.068 1.00 57.81 708 PRO A N 1
ATOM 5336 C CA . PRO A 1 708 ? -2.363 1.905 6.867 1.00 57.81 708 PRO A CA 1
ATOM 5337 C C . PRO A 1 708 ? -1.990 1.795 8.345 1.00 57.81 708 PRO A C 1
ATOM 5339 O O . PRO A 1 708 ? -0.934 1.267 8.699 1.00 57.81 708 PRO A O 1
ATOM 5342 N N . PHE A 1 709 ? -2.830 2.305 9.242 1.00 53.53 709 PHE A N 1
ATOM 5343 C CA . PHE A 1 709 ? -2.506 2.257 10.671 1.00 53.53 709 PHE A CA 1
ATOM 5344 C C . PHE A 1 709 ? -2.361 0.810 11.193 1.00 53.53 709 PHE A C 1
ATOM 5346 O O . PHE A 1 709 ? -1.645 0.568 12.167 1.00 53.53 709 PHE A O 1
ATOM 5353 N N . SER A 1 710 ? -2.993 -0.167 10.534 1.00 46.75 710 SER A N 1
ATOM 5354 C CA . SER A 1 710 ? -2.808 -1.601 10.797 1.00 46.75 710 SER A CA 1
ATOM 5355 C C . SER A 1 710 ? -1.418 -2.143 10.442 1.00 46.75 710 SER A C 1
ATOM 5357 O O . SER A 1 710 ? -0.951 -3.100 11.078 1.00 46.75 710 SER A O 1
ATOM 5359 N N . ASP A 1 711 ? -0.756 -1.499 9.479 1.00 40.88 711 ASP A N 1
ATOM 5360 C CA . ASP A 1 711 ? 0.489 -1.921 8.838 1.00 40.88 711 ASP A CA 1
ATOM 5361 C C . ASP A 1 711 ? 1.732 -1.286 9.465 1.00 40.88 711 ASP A C 1
ATOM 5363 O O . ASP A 1 711 ? 2.857 -1.555 9.035 1.00 40.88 711 ASP A O 1
ATOM 5367 N N . MET A 1 712 ? 1.569 -0.482 10.523 1.00 48.81 712 MET A N 1
ATOM 5368 C CA . MET A 1 712 ? 2.701 0.031 11.297 1.00 48.81 712 MET A CA 1
ATOM 5369 C C . MET A 1 712 ? 3.606 -1.148 11.729 1.00 48.81 712 MET A C 1
ATOM 5371 O O . MET A 1 712 ? 3.188 -2.087 12.418 1.00 48.81 712 MET A O 1
ATOM 5375 N N . LEU A 1 713 ? 4.838 -1.119 11.209 1.00 37.84 713 LEU A N 1
ATOM 5376 C CA . LEU A 1 713 ? 5.653 -2.289 10.864 1.00 37.84 713 LEU A CA 1
ATOM 5377 C C . LEU A 1 713 ? 6.017 -3.220 12.034 1.00 37.84 713 LEU A C 1
ATOM 5379 O O . LEU A 1 713 ? 6.410 -2.792 13.118 1.00 37.84 713 LEU A O 1
ATOM 5383 N N . VAL A 1 714 ? 5.970 -4.525 11.742 1.00 34.19 714 VAL A N 1
ATOM 5384 C CA . VAL A 1 714 ? 6.373 -5.654 12.595 1.00 34.19 714 VAL A CA 1
ATOM 5385 C C . VAL A 1 714 ? 7.810 -6.068 12.264 1.00 34.19 714 VAL A C 1
ATOM 5387 O O . VAL A 1 714 ? 8.100 -6.498 11.150 1.00 34.19 714 VAL A O 1
ATOM 5390 N N . GLY A 1 715 ? 8.705 -5.967 13.250 1.00 28.47 715 GLY A N 1
ATOM 5391 C CA . GLY A 1 715 ? 10.074 -6.488 13.211 1.00 28.47 715 GLY A CA 1
ATOM 5392 C C . GLY A 1 715 ? 10.192 -7.831 13.941 1.00 28.47 715 GLY A C 1
ATOM 5393 O O . GLY A 1 715 ? 9.546 -8.066 14.955 1.00 28.47 715 GLY A O 1
ATOM 5394 N N . GLN A 1 716 ? 10.996 -8.733 13.385 1.00 25.66 716 GLN A N 1
ATOM 5395 C CA . GLN A 1 716 ? 11.000 -10.178 13.624 1.00 25.66 716 GLN A CA 1
ATOM 5396 C C . GLN A 1 716 ? 11.132 -10.657 15.089 1.00 25.66 716 GLN A C 1
ATOM 5398 O O . GLN A 1 716 ? 12.002 -10.231 15.842 1.00 25.66 716 GLN A O 1
ATOM 5403 N N . SER A 1 717 ? 10.355 -11.714 15.373 1.00 26.42 717 SER A N 1
ATOM 5404 C CA . SER A 1 717 ? 10.433 -12.677 16.486 1.00 26.42 717 SER A CA 1
ATOM 5405 C C . SER A 1 717 ? 9.949 -12.227 17.872 1.00 26.42 717 SER A C 1
ATOM 5407 O O . SER A 1 717 ? 10.738 -11.791 18.703 1.00 26.42 717 SER A O 1
ATOM 5409 N N . LEU A 1 718 ? 8.725 -12.646 18.215 1.00 27.19 718 LEU A N 1
ATOM 5410 C CA . LEU A 1 718 ? 8.542 -13.563 19.346 1.00 27.19 718 LEU A CA 1
ATOM 5411 C C . LEU A 1 718 ? 7.274 -14.415 19.141 1.00 27.19 718 LEU A C 1
ATOM 5413 O O . LEU A 1 718 ? 6.159 -13.991 19.424 1.00 27.19 718 LEU A O 1
ATOM 5417 N N . SER A 1 719 ? 7.446 -15.652 18.668 1.00 31.72 719 SER A N 1
ATOM 5418 C CA . SER A 1 719 ? 6.469 -16.700 18.965 1.00 31.72 719 SER A CA 1
ATOM 5419 C C . SER A 1 719 ? 6.692 -17.122 20.413 1.00 31.72 719 SER A C 1
ATOM 5421 O O . SER A 1 719 ? 7.561 -17.950 20.692 1.00 31.72 719 SER A O 1
ATOM 5423 N N . ILE A 1 720 ? 5.890 -16.587 21.328 1.00 29.80 720 ILE A N 1
ATOM 5424 C CA . ILE A 1 720 ? 5.493 -17.352 22.507 1.00 29.80 720 ILE A CA 1
ATOM 5425 C C . ILE A 1 720 ? 4.009 -17.663 22.318 1.00 29.80 720 ILE A C 1
ATOM 5427 O O . ILE A 1 720 ? 3.141 -16.823 22.511 1.00 29.80 720 ILE A O 1
ATOM 5431 N N . ASN A 1 721 ? 3.773 -18.884 21.842 1.00 27.89 721 ASN A N 1
ATOM 5432 C CA . ASN A 1 721 ? 2.505 -19.606 21.814 1.00 27.89 721 ASN A CA 1
ATOM 5433 C C . ASN A 1 721 ? 1.304 -19.032 21.055 1.00 27.89 721 ASN A C 1
ATOM 5435 O O . ASN A 1 721 ? 0.243 -19.595 21.236 1.00 27.89 721 ASN A O 1
ATOM 5439 N N . GLY A 1 722 ? 1.425 -18.031 20.179 1.00 29.42 722 GLY A N 1
ATOM 5440 C CA . GLY A 1 722 ? 0.457 -17.816 19.083 1.00 29.42 722 GLY A CA 1
ATOM 5441 C C . GLY A 1 722 ? -1.045 -17.846 19.430 1.00 29.42 722 GLY A C 1
ATOM 5442 O O . GLY A 1 722 ? -1.843 -18.178 18.560 1.00 29.42 722 GLY A O 1
ATOM 5443 N N . GLU A 1 723 ? -1.448 -17.523 20.660 1.00 28.45 723 GLU A N 1
ATOM 5444 C CA . GLU A 1 723 ? -2.818 -17.727 21.126 1.00 28.45 723 GLU A CA 1
ATOM 5445 C C . GLU A 1 723 ? -3.422 -16.444 21.699 1.00 28.45 723 GLU A C 1
ATOM 5447 O O . GLU A 1 723 ? -2.780 -15.627 22.366 1.00 28.45 723 GLU A O 1
ATOM 5452 N N . SER A 1 724 ? -4.712 -16.269 21.419 1.00 34.97 724 SER A N 1
ATOM 5453 C CA . SER A 1 724 ? -5.569 -15.323 22.117 1.00 34.97 724 SER A CA 1
ATOM 5454 C C . SER A 1 724 ? -5.629 -15.711 23.597 1.00 34.97 724 SER A C 1
ATOM 5456 O O . SER A 1 724 ? -6.400 -16.575 24.009 1.00 34.97 724 SER A O 1
ATOM 5458 N N . GLU A 1 725 ? -4.810 -15.057 24.420 1.00 37.25 725 GLU A N 1
ATOM 5459 C CA . GLU A 1 725 ? -4.769 -15.273 25.874 1.00 37.25 725 GLU A CA 1
ATOM 5460 C C . GLU A 1 725 ? -6.105 -14.990 26.599 1.00 37.25 725 GLU A C 1
ATOM 5462 O O . GLU A 1 725 ? -6.219 -15.281 27.780 1.00 37.25 725 GLU A O 1
ATOM 5467 N N . ARG A 1 726 ? -7.163 -14.488 25.940 1.00 38.06 726 ARG A N 1
ATOM 5468 C CA . ARG A 1 726 ? -8.478 -14.277 26.585 1.00 38.06 726 ARG A CA 1
ATOM 5469 C C . ARG A 1 726 ? -9.183 -15.594 26.926 1.00 38.06 726 ARG A C 1
ATOM 5471 O O . ARG A 1 726 ? -9.792 -15.707 27.988 1.00 38.06 726 ARG A O 1
ATOM 5478 N N . PHE A 1 727 ? -9.076 -16.584 26.039 1.00 34.47 727 PHE A N 1
ATOM 5479 C CA . PHE A 1 727 ? -9.764 -17.872 26.160 1.00 34.47 727 PHE A CA 1
ATOM 5480 C C . PHE A 1 727 ? -8.995 -18.857 27.048 1.00 34.47 727 PHE A C 1
ATOM 5482 O O . PHE A 1 727 ? -9.591 -19.499 27.914 1.00 34.47 727 PHE A O 1
ATOM 5489 N N . GLN A 1 728 ? -7.665 -18.926 26.897 1.00 32.88 728 GLN A N 1
ATOM 5490 C CA . GLN A 1 728 ? -6.820 -19.726 27.787 1.00 32.88 728 GLN A CA 1
ATOM 5491 C C . GLN A 1 728 ? -6.766 -19.158 29.207 1.00 32.88 728 GLN A C 1
ATOM 5493 O O . GLN A 1 728 ? -6.805 -19.966 30.133 1.00 32.88 728 GLN A O 1
ATOM 5498 N N . ASN A 1 729 ? -6.763 -17.831 29.407 1.00 36.28 729 ASN A N 1
ATOM 5499 C CA . ASN A 1 729 ? -6.900 -17.265 30.752 1.00 36.28 729 ASN A CA 1
ATOM 5500 C C . ASN A 1 729 ? -8.283 -17.603 31.302 1.00 36.28 729 ASN A C 1
ATOM 5502 O O . ASN A 1 729 ? -8.336 -18.335 32.266 1.00 36.28 729 ASN A O 1
ATOM 5506 N N . TYR A 1 730 ? -9.400 -17.319 30.621 1.00 37.94 730 TYR A N 1
ATOM 5507 C CA . TYR A 1 730 ? -10.738 -17.702 31.115 1.00 37.94 730 TYR A CA 1
ATOM 5508 C C . TYR A 1 730 ? -10.885 -19.198 31.502 1.00 37.94 730 TYR A C 1
ATOM 5510 O O . TYR A 1 730 ? -11.497 -19.533 32.524 1.00 37.94 730 TYR A O 1
ATOM 5518 N N . LEU A 1 731 ? -10.311 -20.113 30.708 1.00 33.03 731 LEU A N 1
ATOM 5519 C CA . LEU A 1 731 ? -10.281 -21.552 31.006 1.00 33.03 731 LEU A CA 1
ATOM 5520 C C . LEU A 1 731 ? -9.334 -21.908 32.164 1.00 33.03 731 LEU A C 1
ATOM 5522 O O . LEU A 1 731 ? -9.668 -22.775 32.972 1.00 33.03 731 LEU A O 1
ATOM 5526 N N . THR A 1 732 ? -8.181 -21.249 32.268 1.00 34.97 732 THR A N 1
ATOM 5527 C CA . THR A 1 732 ? -7.210 -21.433 33.358 1.00 34.97 732 THR A CA 1
ATOM 5528 C C . THR A 1 732 ? -7.735 -20.814 34.658 1.00 34.97 732 THR A C 1
ATOM 5530 O O . THR A 1 732 ? -7.713 -21.468 35.692 1.00 34.97 732 THR A O 1
ATOM 5533 N N . ASP A 1 733 ? -8.336 -19.632 34.609 1.00 39.28 733 ASP A N 1
ATOM 5534 C CA . ASP A 1 733 ? -8.976 -18.867 35.683 1.00 39.28 733 ASP A CA 1
ATOM 5535 C C . ASP A 1 733 ? -10.046 -19.700 36.403 1.00 39.28 733 ASP A C 1
ATOM 5537 O O . ASP A 1 733 ? -10.020 -19.867 37.623 1.00 39.28 733 ASP A O 1
ATOM 5541 N N . ARG A 1 734 ? -10.942 -20.338 35.636 1.00 37.28 734 ARG A N 1
ATOM 5542 C CA . ARG A 1 734 ? -12.007 -21.204 36.172 1.00 37.28 734 ARG A CA 1
ATOM 5543 C C . ARG A 1 734 ? -11.505 -22.590 36.614 1.00 37.28 734 ARG A C 1
ATOM 5545 O O . ARG A 1 734 ? -12.192 -23.249 37.397 1.00 37.28 734 ARG A O 1
ATOM 5552 N N . MET A 1 735 ? -10.331 -23.035 36.149 1.00 32.78 735 MET A N 1
ATOM 5553 C CA . MET A 1 735 ? -9.695 -24.300 36.562 1.00 32.78 735 MET A CA 1
ATOM 5554 C C . MET A 1 735 ? -8.650 -24.152 37.683 1.00 32.78 735 MET A C 1
ATOM 5556 O O . MET A 1 735 ? -8.299 -25.162 38.292 1.00 32.78 735 MET A O 1
ATOM 5560 N N . THR A 1 736 ? -8.175 -22.942 37.997 1.00 34.28 736 THR A N 1
ATOM 5561 C CA . THR A 1 736 ? -7.124 -22.699 39.011 1.00 34.28 736 THR A CA 1
ATOM 5562 C C . THR A 1 736 ? -7.694 -22.137 40.322 1.00 34.28 736 THR A C 1
ATOM 5564 O O . THR A 1 736 ? -7.205 -22.500 41.390 1.00 34.28 736 THR A O 1
ATOM 5567 N N . ASP A 1 737 ? -8.835 -21.431 40.283 1.00 36.66 737 ASP A N 1
ATOM 5568 C CA . ASP A 1 737 ? -9.674 -21.095 41.463 1.00 36.66 737 ASP A CA 1
ATOM 5569 C C . ASP A 1 737 ? -10.436 -22.310 42.050 1.00 36.66 737 ASP A C 1
ATOM 5571 O O . ASP A 1 737 ? -11.208 -22.228 43.008 1.00 36.66 737 ASP A O 1
ATOM 5575 N N . TRP A 1 738 ? -10.176 -23.481 41.471 1.00 32.22 738 TRP A N 1
ATOM 5576 C CA . TRP A 1 738 ? -10.744 -24.805 41.712 1.00 32.22 738 TRP A CA 1
ATOM 5577 C C . TRP A 1 738 ? -10.582 -25.357 43.144 1.00 32.22 738 TRP A C 1
ATOM 5579 O O . TRP A 1 738 ? -11.217 -26.361 43.469 1.00 32.22 738 TRP A O 1
ATOM 5589 N N . MET A 1 739 ? -9.789 -24.731 44.024 1.00 33.47 739 MET A N 1
ATOM 5590 C CA . MET A 1 739 ? -9.310 -25.398 45.244 1.00 33.47 739 MET A CA 1
ATOM 5591 C C . MET A 1 739 ? -10.029 -25.129 46.581 1.00 33.47 739 MET A C 1
ATOM 5593 O O . MET A 1 739 ? -9.865 -25.983 47.442 1.00 33.47 739 MET A O 1
ATOM 5597 N N . ASP A 1 740 ? -10.858 -24.094 46.800 1.00 34.22 740 ASP A N 1
ATOM 5598 C CA . ASP A 1 740 ? -11.426 -23.857 48.158 1.00 34.22 740 ASP A CA 1
ATOM 5599 C C . ASP A 1 740 ? -12.895 -23.352 48.171 1.00 34.22 740 ASP A C 1
ATOM 5601 O O . ASP A 1 740 ? -13.183 -22.223 47.806 1.00 34.22 740 ASP A O 1
ATOM 5605 N N . GLY A 1 741 ? -13.846 -24.200 48.596 1.00 37.72 741 GLY A N 1
ATOM 5606 C CA . GLY A 1 741 ? -15.321 -24.074 48.520 1.00 37.72 741 GLY A CA 1
ATOM 5607 C C . GLY A 1 741 ? -16.028 -22.793 49.026 1.00 37.72 741 GLY A C 1
ATOM 5608 O O . GLY A 1 741 ? -15.738 -22.307 50.116 1.00 37.72 741 GLY A O 1
ATOM 5609 N N . ALA A 1 742 ? -17.021 -22.286 48.261 1.00 29.55 742 ALA A N 1
ATOM 5610 C CA . ALA A 1 742 ? -18.473 -22.255 48.587 1.00 29.55 742 ALA A CA 1
ATOM 5611 C C . ALA A 1 742 ? -19.275 -21.093 47.919 1.00 29.55 742 ALA A C 1
ATOM 5613 O O . ALA A 1 742 ? -18.894 -19.932 48.038 1.00 29.55 742 ALA A O 1
ATOM 5614 N N . GLY A 1 743 ? -20.476 -21.389 47.376 1.00 35.88 743 GLY A N 1
ATOM 5615 C CA . GLY A 1 743 ? -21.598 -20.446 47.145 1.00 35.88 743 GLY A CA 1
ATOM 5616 C C . GLY A 1 743 ? -21.680 -19.770 45.764 1.00 35.88 743 GLY A C 1
ATOM 5617 O O . GLY A 1 743 ? -20.682 -19.666 45.076 1.00 35.88 743 GLY A O 1
ATOM 5618 N N . PHE A 1 744 ? -22.879 -19.310 45.360 1.00 43.16 744 PHE A N 1
ATOM 5619 C CA . PHE A 1 744 ? -23.211 -18.735 44.036 1.00 43.16 744 PHE A CA 1
ATOM 5620 C C . PHE A 1 744 ? -22.533 -17.368 43.786 1.00 43.16 744 PHE A C 1
ATOM 5622 O O . PHE A 1 744 ? -23.163 -16.314 43.822 1.00 43.16 744 PHE A O 1
ATOM 5629 N N . SER A 1 745 ? -21.216 -17.410 43.647 1.00 49.16 745 SER A N 1
ATOM 5630 C CA . SER A 1 745 ? -20.268 -16.317 43.475 1.00 49.16 745 SER A CA 1
ATOM 5631 C C . SER A 1 745 ? -18.966 -16.975 43.009 1.00 49.16 745 SER A C 1
ATOM 5633 O O . SER A 1 745 ? -18.542 -17.965 43.603 1.00 49.16 745 SER A O 1
ATOM 5635 N N . ASP A 1 746 ? -18.305 -16.434 41.985 1.00 53.47 746 ASP A N 1
ATOM 5636 C CA . ASP A 1 746 ? -16.959 -16.894 41.589 1.00 53.47 746 ASP A CA 1
ATOM 5637 C C . ASP A 1 746 ? -15.905 -16.577 42.667 1.00 53.47 746 ASP A C 1
ATOM 5639 O O . ASP A 1 746 ? -14.764 -17.022 42.595 1.00 53.47 746 ASP A O 1
ATOM 5643 N N . MET A 1 747 ? -16.299 -15.822 43.696 1.00 54.31 747 MET A N 1
ATOM 5644 C CA . MET A 1 747 ? -15.475 -15.445 44.827 1.00 54.31 747 MET A CA 1
ATOM 5645 C C . MET A 1 747 ? -15.786 -16.315 46.055 1.00 54.31 747 MET A C 1
ATOM 5647 O O . MET A 1 747 ? -16.845 -16.160 46.675 1.00 54.31 747 MET A O 1
ATOM 5651 N N . SER A 1 748 ? -14.849 -17.182 46.450 1.00 55.12 748 SER A N 1
ATOM 5652 C CA . SER A 1 748 ? -14.949 -17.958 47.697 1.00 55.12 748 SER A CA 1
ATOM 5653 C C . SER A 1 748 ? -14.371 -17.124 48.836 1.00 55.12 748 SER A C 1
ATOM 5655 O O . SER A 1 748 ? -13.173 -16.857 48.889 1.00 55.12 748 SER A O 1
ATOM 5657 N N . THR A 1 749 ? -15.239 -16.636 49.726 1.00 66.00 749 THR A N 1
ATOM 5658 C CA . THR A 1 749 ? -14.851 -15.668 50.763 1.00 66.00 749 THR A CA 1
ATOM 5659 C C . THR A 1 749 ? -14.838 -16.305 52.145 1.00 66.00 749 THR A C 1
ATOM 5661 O O . THR A 1 749 ? -15.889 -16.586 52.724 1.00 66.00 749 THR A O 1
ATOM 5664 N N . TYR A 1 750 ? -13.654 -16.436 52.738 1.00 72.56 750 TYR A N 1
ATOM 5665 C CA . TYR A 1 750 ? -13.519 -16.787 54.147 1.00 72.56 750 TYR A CA 1
ATOM 5666 C C . TYR A 1 750 ? -13.631 -15.535 55.016 1.00 72.56 750 TYR A C 1
ATOM 5668 O O . TYR A 1 750 ? -12.859 -14.587 54.869 1.00 72.56 750 TYR A O 1
ATOM 5676 N N . SER A 1 751 ? -14.584 -15.535 55.948 1.00 78.31 751 SER A N 1
ATOM 5677 C CA . SER A 1 751 ? -14.810 -14.423 56.875 1.00 78.31 751 SER A CA 1
ATOM 5678 C C . SER A 1 751 ? -14.471 -14.820 58.309 1.00 78.31 751 SER A C 1
ATOM 5680 O O . SER A 1 751 ? -15.109 -15.700 58.883 1.00 78.31 751 SER A O 1
ATOM 5682 N N . ALA A 1 752 ? -13.515 -14.127 58.927 1.00 82.75 752 ALA A N 1
ATOM 5683 C CA . ALA A 1 752 ? -13.148 -14.321 60.327 1.00 82.75 752 ALA A CA 1
ATOM 5684 C C . ALA A 1 752 ? -13.624 -13.138 61.192 1.00 82.75 752 ALA A C 1
ATOM 5686 O O . ALA A 1 752 ? -13.212 -11.998 60.944 1.00 82.75 752 ALA A O 1
ATOM 5687 N N . PRO A 1 753 ? -14.453 -13.360 62.233 1.00 82.50 753 PRO A N 1
ATOM 5688 C CA . PRO A 1 753 ? -14.793 -12.308 63.182 1.00 82.50 753 PRO A CA 1
ATOM 5689 C C . PRO A 1 753 ? -13.562 -11.958 64.028 1.00 82.50 753 PRO A C 1
ATOM 5691 O O . PRO A 1 753 ? -12.961 -12.824 64.659 1.00 82.50 753 PRO A O 1
ATOM 5694 N N . LEU A 1 754 ? -13.195 -10.678 64.064 1.00 82.75 754 LEU A N 1
ATOM 5695 C CA . LEU A 1 754 ? -12.032 -10.194 64.813 1.00 82.75 754 LEU A CA 1
ATOM 5696 C C . LEU A 1 754 ? -12.415 -9.690 66.208 1.00 82.75 754 LEU A C 1
ATOM 5698 O O . LEU A 1 754 ? -11.699 -9.928 67.179 1.00 82.75 754 LEU A O 1
ATOM 5702 N N . THR A 1 755 ? -13.537 -8.976 66.328 1.00 81.00 755 THR A N 1
ATOM 5703 C CA . THR A 1 755 ? -14.031 -8.477 67.618 1.00 81.00 755 THR A CA 1
ATOM 5704 C C . THR A 1 755 ? -15.491 -8.048 67.534 1.00 81.00 755 THR A C 1
ATOM 5706 O O . THR A 1 755 ? -15.970 -7.603 66.490 1.00 81.00 755 THR A O 1
ATOM 5709 N N . THR A 1 756 ? -16.181 -8.130 68.668 1.00 77.00 756 THR A N 1
ATOM 5710 C CA . THR A 1 756 ? -17.493 -7.519 68.884 1.00 77.00 756 THR A CA 1
ATOM 5711 C C . THR A 1 756 ? -17.443 -6.697 70.170 1.00 77.00 756 THR A C 1
ATOM 5713 O O . THR A 1 756 ? -17.341 -7.263 71.261 1.00 77.00 756 THR A O 1
ATOM 5716 N N . GLN A 1 757 ? -17.503 -5.369 70.069 1.00 77.81 757 GLN A N 1
ATOM 5717 C CA . GLN A 1 757 ? -17.526 -4.466 71.226 1.00 77.81 757 GLN A CA 1
ATOM 5718 C C . GLN A 1 757 ? -18.502 -3.309 71.003 1.00 77.81 757 GLN A C 1
ATOM 5720 O O . GLN A 1 757 ? -18.473 -2.648 69.973 1.00 77.81 757 GLN A O 1
ATOM 5725 N N . ASN A 1 758 ? -19.337 -3.017 72.007 1.00 80.12 758 ASN A N 1
ATOM 5726 C CA . ASN A 1 758 ? -20.236 -1.853 72.029 1.00 80.12 758 ASN A CA 1
ATOM 5727 C C . ASN A 1 758 ? -21.131 -1.708 70.779 1.00 80.12 758 ASN A C 1
ATOM 5729 O O . ASN A 1 758 ? -21.299 -0.608 70.259 1.00 80.12 758 ASN A O 1
ATOM 5733 N N . GLY A 1 759 ? -21.684 -2.820 70.283 1.00 80.56 759 GLY A N 1
ATOM 5734 C CA . GLY A 1 759 ? -22.541 -2.836 69.090 1.00 80.56 759 GLY A CA 1
ATOM 5735 C C . GLY A 1 759 ? -21.787 -2.799 67.757 1.00 80.56 759 GLY A C 1
ATOM 5736 O O . GLY A 1 759 ? -22.415 -2.981 66.722 1.00 80.56 759 GLY A O 1
ATOM 5737 N N . TRP A 1 760 ? -20.461 -2.628 67.776 1.00 88.56 760 TRP A N 1
ATOM 5738 C CA . TRP A 1 760 ? -19.606 -2.776 66.603 1.00 88.56 760 TRP A CA 1
ATOM 5739 C C . TRP A 1 760 ? -19.124 -4.217 66.467 1.00 88.56 760 TRP A C 1
ATOM 5741 O O . TRP A 1 760 ? -18.620 -4.797 67.433 1.00 88.56 760 TRP A O 1
ATOM 5751 N N . SER A 1 761 ? -19.229 -4.768 65.263 1.00 90.50 761 SER A N 1
ATOM 5752 C CA . SER A 1 761 ? -18.569 -6.007 64.858 1.00 90.50 761 SER A CA 1
ATOM 5753 C C . SER A 1 761 ? -17.562 -5.712 63.756 1.00 90.50 761 SER A C 1
ATOM 5755 O O . SER A 1 761 ? -17.881 -4.984 62.816 1.00 90.50 761 SER A O 1
ATOM 5757 N N . MET A 1 762 ? -16.370 -6.292 63.870 1.00 90.38 762 MET A N 1
ATOM 5758 C CA . MET A 1 762 ? -15.353 -6.262 62.824 1.00 90.38 762 MET A CA 1
ATOM 5759 C C . MET A 1 762 ? -15.079 -7.678 62.331 1.00 90.38 762 MET A C 1
ATOM 5761 O O . MET A 1 762 ? -14.857 -8.578 63.146 1.00 90.38 762 MET A O 1
ATOM 5765 N N . SER A 1 763 ? -15.044 -7.855 61.017 1.00 89.81 763 SER A N 1
ATOM 5766 C CA . SER A 1 763 ? -14.639 -9.092 60.353 1.00 89.81 763 SER A CA 1
ATOM 5767 C C . SER A 1 763 ? -13.598 -8.807 59.280 1.00 89.81 763 SER A C 1
ATOM 5769 O O . SER A 1 763 ? -13.632 -7.757 58.639 1.00 89.81 763 SER A O 1
ATOM 5771 N N . MET A 1 764 ? -12.682 -9.751 59.095 1.00 88.75 764 MET A N 1
ATOM 5772 C CA . MET A 1 764 ? -11.775 -9.780 57.953 1.00 88.75 764 MET A CA 1
ATOM 5773 C C . MET A 1 764 ? -12.284 -10.812 56.959 1.00 88.75 764 MET A C 1
ATOM 5775 O O . MET A 1 764 ? -12.659 -11.912 57.363 1.00 88.75 764 MET A O 1
ATOM 5779 N N . THR A 1 765 ? -12.283 -10.445 55.688 1.00 84.94 765 THR A N 1
ATOM 5780 C CA . THR A 1 765 ? -12.594 -11.306 54.558 1.00 84.94 765 THR A CA 1
ATOM 5781 C C . THR A 1 765 ? -11.324 -11.564 53.761 1.00 84.94 765 THR A C 1
ATOM 5783 O O . THR A 1 765 ? -10.534 -10.646 53.529 1.00 84.94 765 THR A O 1
ATOM 5786 N N . VAL A 1 766 ? -11.123 -12.810 53.356 1.00 81.62 766 VAL A N 1
ATOM 5787 C CA . VAL A 1 766 ? -10.097 -13.203 52.390 1.00 81.62 766 VAL A CA 1
ATOM 5788 C C . VAL A 1 766 ? -10.787 -13.986 51.291 1.00 81.62 766 VAL A C 1
ATOM 5790 O O . VAL A 1 766 ? -11.612 -14.849 51.591 1.00 81.62 766 VAL A O 1
ATOM 5793 N N . SER A 1 767 ? -10.465 -13.670 50.046 1.00 74.25 767 SER A N 1
ATOM 5794 C CA . SER A 1 767 ? -11.033 -14.328 48.874 1.00 74.25 767 SER A CA 1
ATOM 5795 C C . SER A 1 767 ? -10.021 -14.417 47.739 1.00 74.25 767 SER A C 1
ATOM 5797 O O . SER A 1 767 ? -8.990 -13.742 47.761 1.00 74.25 767 SER A O 1
ATOM 5799 N N . ASN A 1 768 ? -10.300 -15.264 46.752 1.00 66.19 768 ASN A N 1
ATOM 5800 C CA . ASN A 1 768 ? -9.547 -15.312 45.501 1.00 66.19 768 ASN A CA 1
ATOM 5801 C C . ASN A 1 768 ? -9.550 -13.945 44.798 1.00 66.19 768 ASN A C 1
ATOM 5803 O O . ASN A 1 768 ? -10.498 -13.164 44.916 1.00 66.19 768 ASN A O 1
ATOM 5807 N N . ARG A 1 769 ? -8.438 -13.643 44.119 1.00 69.69 769 ARG A N 1
ATOM 5808 C CA . ARG A 1 769 ? -8.306 -12.455 43.270 1.00 69.69 769 ARG A CA 1
ATOM 5809 C C . ARG A 1 769 ? -8.923 -12.712 41.907 1.00 69.69 769 ARG A C 1
ATOM 5811 O O . ARG A 1 769 ? -9.061 -13.865 41.532 1.00 69.69 769 ARG A O 1
ATOM 5818 N N . ASN A 1 770 ? -9.303 -11.642 41.206 1.00 64.06 770 ASN A N 1
ATOM 5819 C CA . ASN A 1 770 ? -9.665 -11.761 39.809 1.00 64.06 770 ASN A CA 1
ATOM 5820 C C . ASN A 1 770 ? -8.436 -12.314 39.080 1.00 64.06 770 ASN A C 1
ATOM 5822 O O . ASN A 1 770 ? -7.374 -11.694 39.159 1.00 64.06 770 ASN A O 1
ATOM 5826 N N . PRO A 1 771 ? -8.535 -13.484 38.445 1.00 54.97 771 PRO A N 1
ATOM 5827 C CA . PRO A 1 771 ? -7.383 -14.120 37.816 1.00 54.97 771 PRO A CA 1
ATOM 5828 C C . PRO A 1 771 ? -6.796 -13.314 36.645 1.00 54.97 771 PRO A C 1
ATOM 5830 O O . PRO A 1 771 ? -5.641 -13.520 36.287 1.00 54.97 771 PRO A O 1
ATOM 5833 N N . ARG A 1 772 ? -7.564 -12.355 36.100 1.00 53.78 772 ARG A N 1
ATOM 5834 C CA . ARG A 1 772 ? -7.110 -11.388 35.087 1.00 53.78 772 ARG A CA 1
ATOM 5835 C C . ARG A 1 772 ? -6.209 -10.280 35.643 1.00 53.78 772 ARG A C 1
ATOM 5837 O O . ARG A 1 772 ? -5.634 -9.533 34.857 1.00 53.78 772 ARG A O 1
ATOM 5844 N N . ASP A 1 773 ? -6.122 -10.126 36.965 1.00 59.06 773 ASP A N 1
ATOM 5845 C CA . ASP A 1 773 ? -5.265 -9.111 37.576 1.00 59.06 773 ASP A CA 1
ATOM 5846 C C . ASP A 1 773 ? -3.797 -9.558 37.551 1.00 59.06 773 ASP A C 1
ATOM 5848 O O . ASP A 1 773 ? -3.436 -10.530 38.224 1.00 59.06 773 ASP A O 1
ATOM 5852 N N . ASP A 1 774 ? -2.920 -8.781 36.908 1.00 59.00 774 ASP A N 1
ATOM 5853 C CA . ASP A 1 774 ? -1.476 -8.987 37.043 1.00 59.00 774 ASP A CA 1
ATOM 5854 C C . ASP A 1 774 ? -1.048 -8.811 38.512 1.00 59.00 774 ASP A C 1
ATOM 5856 O O . ASP A 1 774 ? -1.361 -7.828 39.206 1.00 59.00 774 ASP A O 1
ATOM 5860 N N . ILE A 1 775 ? -0.310 -9.798 39.023 1.00 58.41 775 ILE A N 1
ATOM 5861 C CA . ILE A 1 775 ? 0.219 -9.773 40.385 1.00 58.41 775 ILE A CA 1
ATOM 5862 C C . ILE A 1 775 ? 1.600 -9.130 40.348 1.00 58.41 775 ILE A C 1
ATOM 5864 O O . ILE A 1 775 ? 2.596 -9.781 40.048 1.00 58.41 775 ILE A O 1
ATOM 5868 N N . ARG A 1 776 ? 1.653 -7.852 40.726 1.00 60.69 776 ARG A N 1
ATOM 5869 C CA . ARG A 1 776 ? 2.904 -7.131 40.980 1.00 60.69 776 ARG A CA 1
ATOM 5870 C C . ARG A 1 776 ? 3.794 -7.866 41.986 1.00 60.69 776 ARG A C 1
ATOM 5872 O O . ARG A 1 776 ? 3.286 -8.405 42.977 1.00 60.69 776 ARG A O 1
ATOM 5879 N N . ASP A 1 777 ? 5.113 -7.788 41.812 1.00 51.94 777 ASP A N 1
ATOM 5880 C CA . ASP A 1 777 ? 6.063 -8.304 42.799 1.00 51.94 777 ASP A CA 1
ATOM 5881 C C . ASP A 1 777 ? 5.782 -7.719 44.202 1.00 51.94 777 ASP A C 1
ATOM 5883 O O . ASP A 1 777 ? 5.664 -6.506 44.412 1.00 51.94 777 ASP A O 1
ATOM 5887 N N . GLY A 1 778 ? 5.601 -8.606 45.183 1.00 56.16 778 GLY A N 1
ATOM 5888 C CA . GLY A 1 778 ? 5.225 -8.262 46.558 1.00 56.16 778 GLY A CA 1
ATOM 5889 C C . GLY A 1 778 ? 3.730 -8.013 46.828 1.00 56.16 778 GLY A C 1
ATOM 5890 O O . GLY A 1 778 ? 3.378 -7.754 47.985 1.00 56.16 778 GLY A O 1
ATOM 5891 N N . ALA A 1 779 ? 2.841 -8.108 45.831 1.00 62.44 779 ALA A N 1
ATOM 5892 C CA . ALA A 1 779 ? 1.392 -8.074 46.046 1.00 62.44 779 ALA A CA 1
ATOM 5893 C C . ALA A 1 779 ? 0.867 -9.397 46.641 1.00 62.44 779 ALA A C 1
ATOM 5895 O O . ALA A 1 779 ? 1.455 -10.466 46.481 1.00 62.44 779 ALA A O 1
ATOM 5896 N N . LEU A 1 780 ? -0.259 -9.332 47.362 1.00 64.44 780 LEU A N 1
ATOM 5897 C CA . LEU A 1 780 ? -0.912 -10.534 47.886 1.00 64.44 780 LEU A CA 1
ATOM 5898 C C . LEU A 1 780 ? -1.630 -11.270 46.737 1.00 64.44 780 LEU A C 1
ATOM 5900 O O . LEU A 1 780 ? -2.367 -10.623 45.991 1.00 64.44 780 LEU A O 1
ATOM 5904 N N . PRO A 1 781 ? -1.500 -12.607 46.623 1.00 66.25 781 PRO A N 1
ATOM 5905 C CA . PRO A 1 781 ? -2.169 -13.392 45.578 1.00 66.25 781 PRO A CA 1
ATOM 5906 C C . PRO A 1 781 ? -3.671 -13.606 45.848 1.00 66.25 781 PRO A C 1
ATOM 5908 O O . PRO A 1 781 ? -4.319 -14.423 45.209 1.00 66.25 781 PRO A O 1
ATOM 5911 N N . PHE A 1 782 ? -4.228 -12.907 46.835 1.00 71.62 782 PHE A N 1
ATOM 5912 C CA . PHE A 1 782 ? -5.616 -12.999 47.266 1.00 71.62 782 PHE A CA 1
ATOM 5913 C C . PHE A 1 782 ? -6.127 -11.609 47.634 1.00 71.62 782 PHE A C 1
ATOM 5915 O O . PHE A 1 782 ? -5.363 -10.721 48.029 1.00 71.62 782 PHE A O 1
ATOM 5922 N N . GLN A 1 783 ? -7.437 -11.425 47.543 1.00 83.12 783 GLN A N 1
ATOM 5923 C CA . GLN A 1 783 ? -8.097 -10.202 47.968 1.00 83.12 783 GLN A CA 1
ATOM 5924 C C . GLN A 1 783 ? -8.298 -10.215 49.473 1.00 83.12 783 GLN A C 1
ATOM 5926 O O . GLN A 1 783 ? -8.492 -11.255 50.108 1.00 83.12 783 GLN A O 1
ATOM 5931 N N . THR A 1 784 ? -8.268 -9.025 50.054 1.00 87.88 784 THR A N 1
ATOM 5932 C CA . THR A 1 784 ? -8.515 -8.838 51.480 1.00 87.88 784 THR A CA 1
ATOM 5933 C C . THR A 1 784 ? -9.532 -7.736 51.679 1.00 87.88 784 THR A C 1
ATOM 5935 O O . THR A 1 784 ? -9.514 -6.723 50.985 1.00 87.88 784 THR A O 1
ATOM 5938 N N . GLY A 1 785 ? -10.418 -7.922 52.646 1.00 89.38 785 GLY A N 1
ATOM 5939 C CA . GLY A 1 785 ? -11.391 -6.920 53.045 1.00 89.38 785 GLY A CA 1
ATOM 5940 C C . GLY A 1 785 ? -11.539 -6.879 54.554 1.00 89.38 785 GLY A C 1
ATOM 5941 O O . GLY A 1 785 ? -11.383 -7.874 55.258 1.00 89.38 785 GLY A O 1
ATOM 5942 N N . PHE A 1 786 ? -11.849 -5.705 55.069 1.00 91.75 786 PHE A N 1
ATOM 5943 C CA . PHE A 1 786 ? -12.231 -5.491 56.450 1.00 91.75 786 PHE A CA 1
ATOM 5944 C C . PHE A 1 786 ? -13.595 -4.831 56.450 1.00 91.75 786 PHE A C 1
ATOM 5946 O O . PHE A 1 786 ? -13.785 -3.778 55.842 1.00 91.75 786 PHE A O 1
ATOM 5953 N N . VAL A 1 787 ? -14.539 -5.446 57.156 1.00 91.44 787 VAL A N 1
ATOM 5954 C CA . VAL A 1 787 ? -15.881 -4.902 57.348 1.00 91.44 787 VAL A CA 1
ATOM 5955 C C . VAL A 1 787 ? -16.038 -4.545 58.814 1.00 91.44 787 VAL A C 1
ATOM 5957 O O . VAL A 1 787 ? -15.909 -5.395 59.696 1.00 91.44 787 VAL A O 1
ATOM 5960 N N . MET A 1 788 ? -16.319 -3.275 59.080 1.00 91.94 788 MET A N 1
ATOM 5961 C CA . MET A 1 788 ? -16.678 -2.772 60.399 1.00 91.94 788 MET A CA 1
ATOM 5962 C C . MET A 1 788 ? -18.116 -2.285 60.349 1.00 91.94 788 MET A C 1
ATOM 5964 O O . MET A 1 788 ? -18.426 -1.352 59.618 1.00 91.94 788 MET A O 1
ATOM 5968 N N . GLN A 1 789 ? -18.994 -2.878 61.145 1.00 92.44 789 GLN A N 1
ATOM 5969 C CA . GLN A 1 789 ? -20.412 -2.535 61.114 1.00 92.44 789 GLN A CA 1
ATOM 5970 C C . GLN A 1 789 ? -20.980 -2.351 62.514 1.00 92.44 789 GLN A C 1
ATOM 5972 O O . GLN A 1 789 ? -20.595 -3.048 63.455 1.00 92.44 789 GLN A O 1
ATOM 5977 N N . ASN A 1 790 ? -21.916 -1.419 62.638 1.00 91.69 790 ASN A N 1
ATOM 5978 C CA . ASN A 1 790 ? -22.779 -1.255 63.794 1.00 91.69 790 ASN A CA 1
ATOM 5979 C C . ASN A 1 790 ? -24.235 -1.371 63.333 1.00 91.69 790 ASN A C 1
ATOM 5981 O O . ASN A 1 790 ? -24.833 -0.362 62.944 1.00 91.69 790 ASN A O 1
ATOM 5985 N N . PRO A 1 791 ? -24.818 -2.581 63.395 1.00 84.25 791 PRO A N 1
ATOM 5986 C CA . PRO A 1 791 ? -26.176 -2.822 62.917 1.00 84.25 791 PRO A CA 1
ATOM 5987 C C . PRO A 1 791 ? -27.226 -1.966 63.634 1.00 84.25 791 PRO A C 1
ATOM 5989 O O . PRO A 1 791 ? -28.215 -1.566 63.037 1.00 84.25 791 PRO A O 1
ATOM 5992 N N . SER A 1 792 ? -27.007 -1.634 64.914 1.00 83.88 792 SER A N 1
ATOM 5993 C CA . SER A 1 792 ? -27.957 -0.818 65.685 1.00 83.88 792 SER A CA 1
ATOM 5994 C C . SER A 1 792 ? -27.975 0.657 65.279 1.00 83.88 792 SER A C 1
ATOM 5996 O O . SER A 1 792 ? -28.968 1.348 65.499 1.00 83.88 792 SER A O 1
ATOM 5998 N N . GLU A 1 793 ? -26.883 1.144 64.690 1.00 86.25 793 GLU A N 1
ATOM 5999 C CA . GLU A 1 793 ? -26.757 2.525 64.225 1.00 86.25 793 GLU A CA 1
ATOM 6000 C C . GLU A 1 793 ? -26.915 2.662 62.705 1.00 86.25 793 GLU A C 1
ATOM 6002 O O . GLU A 1 793 ? -26.970 3.804 62.228 1.00 86.25 793 GLU A O 1
ATOM 6007 N N . GLY A 1 794 ? -27.011 1.533 61.988 1.00 88.19 794 GLY A N 1
ATOM 6008 C CA . GLY A 1 794 ? -27.139 1.463 60.534 1.00 88.19 794 GLY A CA 1
ATOM 6009 C C . GLY A 1 794 ? -25.881 1.929 59.808 1.00 88.19 794 GLY A C 1
ATOM 6010 O O . GLY A 1 794 ? -25.973 2.707 58.866 1.00 88.19 794 GLY A O 1
ATOM 6011 N N . VAL A 1 795 ? -24.692 1.585 60.314 1.00 92.62 795 VAL A N 1
ATOM 6012 C CA . VAL A 1 795 ? -23.412 2.046 59.746 1.00 92.62 795 VAL A CA 1
ATOM 6013 C C . VAL A 1 795 ? -22.543 0.853 59.392 1.00 92.62 795 VAL A C 1
ATOM 6015 O O . VAL A 1 795 ? -22.259 0.033 60.263 1.00 92.62 795 VAL A O 1
ATOM 6018 N N . THR A 1 796 ? -22.052 0.817 58.157 1.00 93.50 796 THR A N 1
ATOM 6019 C CA . THR A 1 796 ? -21.059 -0.153 57.681 1.00 93.50 796 THR A CA 1
ATOM 6020 C C . THR A 1 796 ? -19.892 0.590 57.045 1.00 93.50 796 THR A C 1
ATOM 6022 O O . THR A 1 796 ? -20.097 1.534 56.293 1.00 93.50 796 THR A O 1
ATOM 6025 N N . LEU A 1 797 ? -18.668 0.173 57.343 1.00 93.06 797 LEU A N 1
ATOM 6026 C CA . LEU A 1 797 ? -17.431 0.644 56.731 1.00 93.06 797 LEU A CA 1
ATOM 6027 C C . LEU A 1 797 ? -16.701 -0.560 56.149 1.00 93.06 797 LEU A C 1
ATOM 6029 O O . LEU A 1 797 ? -16.643 -1.615 56.784 1.00 93.06 797 LEU A O 1
ATOM 6033 N N . ARG A 1 798 ? -16.150 -0.390 54.953 1.00 93.12 798 ARG A N 1
ATOM 6034 C CA . ARG A 1 798 ? -15.427 -1.418 54.207 1.00 93.12 798 ARG A CA 1
ATOM 6035 C C . ARG A 1 798 ? -14.110 -0.841 53.722 1.00 93.12 798 ARG A C 1
ATOM 6037 O O . ARG A 1 798 ? -14.081 0.294 53.259 1.00 93.12 798 ARG A O 1
ATOM 6044 N N . PHE A 1 799 ? -13.028 -1.591 53.829 1.00 94.00 799 PHE A N 1
ATOM 6045 C CA . PHE A 1 799 ? -11.751 -1.233 53.216 1.00 94.00 799 PHE A CA 1
ATOM 6046 C C . PHE A 1 799 ? -10.945 -2.490 52.937 1.00 94.00 799 PHE A C 1
ATOM 6048 O O . PHE A 1 799 ? -11.040 -3.460 53.686 1.00 94.00 799 PHE A O 1
ATOM 6055 N N . GLY A 1 800 ? -10.160 -2.482 51.871 1.00 91.94 800 GLY A N 1
ATOM 6056 C CA . GLY A 1 800 ? -9.474 -3.683 51.430 1.00 91.94 800 GLY A CA 1
ATOM 6057 C C . GLY A 1 800 ? -8.636 -3.478 50.181 1.00 91.94 800 GLY A C 1
ATOM 6058 O O . GLY A 1 800 ? -8.377 -2.349 49.766 1.00 91.94 800 GLY A O 1
ATOM 6059 N N . HIS A 1 801 ? -8.208 -4.596 49.611 1.00 89.00 801 HIS A N 1
ATOM 6060 C CA . HIS A 1 801 ? -7.480 -4.680 48.354 1.00 89.00 801 HIS A CA 1
ATOM 6061 C C . HIS A 1 801 ? -8.083 -5.798 47.499 1.00 89.00 801 HIS A C 1
ATOM 6063 O O . HIS A 1 801 ? -8.276 -6.904 48.012 1.00 89.00 801 HIS A O 1
ATOM 6069 N N . GLY A 1 802 ? -8.365 -5.520 46.227 1.00 85.06 802 GLY A N 1
ATOM 6070 C CA . GLY A 1 802 ? -9.031 -6.421 45.292 1.00 85.06 802 GLY A CA 1
ATOM 6071 C C . GLY A 1 802 ? -10.172 -5.728 44.552 1.00 85.06 802 GLY A C 1
ATOM 6072 O O . GLY A 1 802 ? -10.065 -4.562 44.174 1.00 85.06 802 GLY A O 1
ATOM 6073 N N . GLU A 1 803 ? -11.283 -6.437 44.380 1.00 85.94 803 GLU A N 1
ATOM 6074 C CA . GLU A 1 803 ? -12.390 -6.004 43.526 1.00 85.94 803 GLU A CA 1
ATOM 6075 C C . GLU A 1 803 ? -13.286 -4.965 44.212 1.00 85.94 803 GLU A C 1
ATOM 6077 O O . GLU A 1 803 ? -14.322 -5.259 44.818 1.00 85.94 803 GLU A O 1
ATOM 6082 N N . GLY A 1 804 ? -12.850 -3.708 44.142 1.00 88.62 804 GLY A N 1
ATOM 6083 C CA . GLY A 1 804 ? -13.535 -2.561 44.716 1.00 88.62 804 GLY A CA 1
ATOM 6084 C C . GLY A 1 804 ? -14.920 -2.319 44.121 1.00 88.62 804 GLY A C 1
ATOM 6085 O O . GLY A 1 804 ? -15.828 -1.976 44.874 1.00 88.62 804 GLY A O 1
ATOM 6086 N N . ALA A 1 805 ? -15.140 -2.543 42.822 1.00 89.06 805 ALA A N 1
ATOM 6087 C CA . ALA A 1 805 ? -16.464 -2.370 42.218 1.00 89.06 805 ALA A CA 1
ATOM 6088 C C . ALA A 1 805 ? -17.506 -3.303 42.856 1.00 89.06 805 ALA A C 1
ATOM 6090 O O . ALA A 1 805 ? -18.567 -2.847 43.286 1.00 89.06 805 ALA A O 1
ATOM 6091 N N . MET A 1 806 ? -17.146 -4.574 43.053 1.00 84.94 806 MET A N 1
ATOM 6092 C CA . MET A 1 806 ? -17.962 -5.553 43.776 1.00 84.94 806 MET A CA 1
ATOM 6093 C C . MET A 1 806 ? -18.112 -5.233 45.267 1.00 84.94 806 MET A C 1
ATOM 6095 O O . MET A 1 806 ? -19.164 -5.466 45.857 1.00 84.94 806 MET A O 1
ATOM 6099 N N . ALA A 1 807 ? -17.066 -4.717 45.913 1.00 85.44 807 ALA A N 1
ATOM 6100 C CA . ALA A 1 807 ? -17.117 -4.401 47.340 1.00 85.44 807 ALA A CA 1
ATOM 6101 C C . ALA A 1 807 ? -17.938 -3.137 47.656 1.00 85.44 807 ALA A C 1
ATOM 6103 O O . ALA A 1 807 ? -18.426 -2.986 48.784 1.00 85.44 807 ALA A O 1
ATOM 6104 N N . LEU A 1 808 ? -18.040 -2.223 46.686 1.00 87.81 808 LEU A N 1
ATOM 6105 C CA . LEU A 1 808 ? -18.643 -0.894 46.823 1.00 87.81 808 LEU A CA 1
ATOM 6106 C C . LEU A 1 808 ? -20.010 -0.769 46.142 1.00 87.81 808 LEU A C 1
ATOM 6108 O O . LEU A 1 808 ? -20.750 0.171 46.445 1.00 87.81 808 LEU A O 1
ATOM 6112 N N . THR A 1 809 ? -20.359 -1.696 45.251 1.00 76.12 809 THR A N 1
ATOM 6113 C CA . THR A 1 809 ? -21.714 -1.808 44.709 1.00 76.12 809 THR A CA 1
ATOM 6114 C C . THR A 1 809 ? -22.725 -2.098 45.823 1.00 76.12 809 THR A C 1
ATOM 6116 O O . THR A 1 809 ? -22.446 -2.796 46.799 1.00 76.12 809 THR A O 1
ATOM 6119 N N . GLY A 1 810 ? -23.915 -1.516 45.697 1.00 66.81 810 GLY A N 1
ATOM 6120 C CA . GLY A 1 810 ? -25.028 -1.720 46.628 1.00 66.81 810 GLY A CA 1
ATOM 6121 C C . GLY A 1 810 ? -26.165 -2.553 46.042 1.00 66.81 810 GLY A C 1
ATOM 6122 O O . GLY A 1 810 ? -27.213 -2.644 46.674 1.00 66.81 810 GLY A O 1
ATOM 6123 N N . GLN A 1 811 ? -25.999 -3.092 44.831 1.00 80.88 811 GLN A N 1
ATOM 6124 C CA . GLN A 1 811 ? -27.084 -3.724 44.089 1.00 80.88 811 GLN A CA 1
ATOM 6125 C C . GLN A 1 811 ? -27.138 -5.242 44.312 1.00 80.88 811 GLN A C 1
ATOM 6127 O O . GLN A 1 811 ? -26.151 -5.943 44.118 1.00 80.88 811 GLN A O 1
ATOM 6132 N N . GLU A 1 812 ? -28.319 -5.746 44.674 1.00 76.50 812 GLU A N 1
ATOM 6133 C CA . GLU A 1 812 ? -28.588 -7.177 44.866 1.00 76.50 812 GLU A CA 1
ATOM 6134 C C . GLU A 1 812 ? -28.804 -7.910 43.526 1.00 76.50 812 GLU A C 1
ATOM 6136 O O . GLU A 1 812 ? -29.323 -7.340 42.559 1.00 76.50 812 GLU A O 1
ATOM 6141 N N . GLY A 1 813 ? -28.409 -9.186 43.470 1.00 73.75 813 GLY A N 1
ATOM 6142 C CA . GLY A 1 813 ? -28.523 -10.070 42.297 1.00 73.75 813 GLY A CA 1
ATOM 6143 C C . GLY A 1 813 ? -27.369 -9.987 41.284 1.00 73.75 813 GLY A C 1
ATOM 6144 O O . GLY A 1 813 ? -27.355 -10.734 40.302 1.00 73.75 813 GLY A O 1
ATOM 6145 N N . PHE A 1 814 ? -26.379 -9.134 41.555 1.00 80.88 814 PHE A N 1
ATOM 6146 C CA . PHE A 1 814 ? -25.084 -9.085 40.873 1.00 80.88 814 PHE A CA 1
ATOM 6147 C C . PHE A 1 814 ? -23.969 -9.315 41.898 1.00 80.88 814 PHE A C 1
ATOM 6149 O O . PHE A 1 814 ? -24.070 -8.858 43.038 1.00 80.88 814 PHE A O 1
ATOM 6156 N N . GLY A 1 815 ? -22.921 -10.042 41.526 1.00 73.88 815 GLY A N 1
ATOM 6157 C CA . GLY A 1 815 ? -21.920 -10.504 42.491 1.00 73.88 815 GLY A CA 1
ATOM 6158 C C . GLY A 1 815 ? -20.835 -11.427 41.944 1.00 73.88 815 GLY A C 1
ATOM 6159 O O . GLY A 1 815 ? -20.143 -12.054 42.742 1.00 73.88 815 GLY A O 1
ATOM 6160 N N . VAL A 1 816 ? -20.684 -11.522 40.622 1.00 74.81 816 VAL A N 1
ATOM 6161 C CA . VAL A 1 816 ? -19.544 -12.200 39.981 1.00 74.81 816 VAL A CA 1
ATOM 6162 C C . VAL A 1 816 ? -18.594 -11.167 39.371 1.00 74.81 816 VAL A C 1
ATOM 6164 O O . VAL A 1 816 ? -19.024 -10.059 39.049 1.00 74.81 816 VAL A O 1
ATOM 6167 N N . PHE A 1 817 ? -17.311 -11.513 39.207 1.00 73.81 817 PHE A N 1
ATOM 6168 C CA . PHE A 1 817 ? -16.293 -10.594 38.667 1.00 73.81 817 PHE A CA 1
ATOM 6169 C C . PHE A 1 817 ? -16.704 -10.014 37.308 1.00 73.81 817 PHE A C 1
ATOM 6171 O O . PHE A 1 817 ? -16.603 -8.811 37.079 1.00 73.81 817 PHE A O 1
ATOM 6178 N N . SER A 1 818 ? -17.272 -10.861 36.447 1.00 75.62 818 SER A N 1
ATOM 6179 C CA . SER A 1 818 ? -17.732 -10.491 35.111 1.00 75.62 818 SER A CA 1
ATOM 6180 C C . SER A 1 818 ? -18.870 -9.473 35.084 1.00 75.62 818 SER A C 1
ATOM 6182 O O . SER A 1 818 ? -19.066 -8.856 34.049 1.00 75.62 818 SER A O 1
ATOM 6184 N N . ASP A 1 819 ? -19.617 -9.258 36.174 1.00 82.06 819 ASP A N 1
ATOM 6185 C CA . ASP A 1 819 ? -20.727 -8.295 36.179 1.00 82.06 819 ASP A CA 1
ATOM 6186 C C . ASP A 1 819 ? -20.239 -6.848 36.027 1.00 82.06 819 ASP A C 1
ATOM 6188 O O . ASP A 1 819 ? -20.921 -6.031 35.404 1.00 82.06 819 ASP A O 1
ATOM 6192 N N . TYR A 1 820 ? -19.074 -6.549 36.607 1.00 84.81 820 TYR A N 1
ATOM 6193 C CA . TYR A 1 820 ? -18.510 -5.201 36.726 1.00 84.81 820 TYR A CA 1
ATOM 6194 C C . TYR A 1 820 ? -17.366 -4.944 35.742 1.00 84.81 820 TYR A C 1
ATOM 6196 O O . TYR A 1 820 ? -16.871 -3.826 35.667 1.00 84.81 820 TYR A O 1
ATOM 6204 N N . ASP A 1 821 ? -16.937 -5.965 35.005 1.00 77.56 821 ASP A N 1
ATOM 6205 C CA . ASP A 1 821 ? -15.860 -5.889 34.023 1.00 77.56 821 ASP A CA 1
ATOM 6206 C C . ASP A 1 821 ? -16.224 -4.939 32.867 1.00 77.56 821 ASP A C 1
ATOM 6208 O O . ASP A 1 821 ? -17.346 -4.963 32.365 1.00 77.56 821 ASP A O 1
ATOM 6212 N N . GLY A 1 822 ? -15.286 -4.092 32.440 1.00 70.75 822 GLY A N 1
ATOM 6213 C CA . GLY A 1 822 ? -15.546 -3.087 31.403 1.00 70.75 822 GLY A CA 1
ATOM 6214 C C . GLY A 1 822 ? -15.840 -3.679 30.023 1.00 70.75 822 GLY A C 1
ATOM 6215 O O . GLY A 1 822 ? -16.670 -3.146 29.288 1.00 70.75 822 GLY A O 1
ATOM 6216 N N . GLU A 1 823 ? -15.188 -4.796 29.696 1.00 67.31 823 GLU A N 1
ATOM 6217 C CA . GLU A 1 823 ? -15.283 -5.440 28.384 1.00 67.31 823 GLU A CA 1
ATOM 6218 C C . GLU A 1 823 ? -16.456 -6.416 28.287 1.00 67.31 823 GLU A C 1
ATOM 6220 O O . GLU A 1 823 ? -16.952 -6.677 27.193 1.00 67.31 823 GLU A O 1
ATOM 6225 N N . SER A 1 824 ? -16.904 -6.971 29.415 1.00 68.75 824 SER A N 1
ATOM 6226 C CA . SER A 1 824 ? -17.849 -8.089 29.402 1.00 68.75 824 SER A CA 1
ATOM 6227 C C . SER A 1 824 ? -19.004 -8.008 30.400 1.00 68.75 824 SER A C 1
ATOM 6229 O O . SER A 1 824 ? -19.929 -8.823 30.348 1.00 68.75 824 SER A O 1
ATOM 6231 N N . GLY A 1 825 ? -18.973 -7.018 31.286 1.00 78.56 825 GLY A N 1
ATOM 6232 C CA . GLY A 1 825 ? -20.003 -6.742 32.273 1.00 78.56 825 GLY A CA 1
ATOM 6233 C C . GLY A 1 825 ? -20.851 -5.535 31.908 1.00 78.56 825 GLY A C 1
ATOM 6234 O O . GLY A 1 825 ? -20.419 -4.627 31.210 1.00 78.56 825 GLY A O 1
ATOM 6235 N N . GLY A 1 826 ? -22.077 -5.501 32.423 1.00 83.31 826 GLY A N 1
ATOM 6236 C CA . GLY A 1 826 ? -23.008 -4.388 32.206 1.00 83.31 826 GLY A CA 1
ATOM 6237 C C . GLY A 1 826 ? -23.393 -3.637 33.480 1.00 83.31 826 GLY A C 1
ATOM 6238 O O . GLY A 1 826 ? -24.263 -2.767 33.439 1.00 83.31 826 GLY A O 1
ATOM 6239 N N . VAL A 1 827 ? -22.801 -3.983 34.628 1.00 88.94 827 VAL A N 1
ATOM 6240 C CA . VAL A 1 827 ? -23.143 -3.414 35.938 1.00 88.94 827 VAL A CA 1
ATOM 6241 C C . VAL A 1 827 ? -22.094 -2.387 36.337 1.00 88.94 827 VAL A C 1
ATOM 6243 O O . VAL A 1 827 ? -21.040 -2.732 36.857 1.00 88.94 827 VAL A O 1
ATOM 6246 N N . ASN A 1 828 ? -22.391 -1.104 36.121 1.00 92.81 828 ASN A N 1
ATOM 6247 C CA . ASN A 1 828 ? -21.467 0.003 36.395 1.00 92.81 828 ASN A CA 1
ATOM 6248 C C . ASN A 1 828 ? -20.001 -0.285 35.979 1.00 92.81 828 ASN A C 1
ATOM 6250 O O . ASN A 1 828 ? -19.096 -0.181 36.815 1.00 92.81 828 ASN A O 1
ATOM 6254 N N . PRO A 1 829 ? -19.752 -0.622 34.699 1.00 89.06 829 PRO A N 1
ATOM 6255 C CA . PRO A 1 829 ? -18.409 -0.943 34.206 1.00 89.06 829 PRO A CA 1
ATOM 6256 C C . PRO A 1 829 ? -17.405 0.201 34.414 1.00 89.06 829 PRO A C 1
ATOM 6258 O O . PRO A 1 829 ? -16.219 -0.033 34.612 1.00 89.06 829 PRO A O 1
ATOM 6261 N N . VAL A 1 830 ? -17.877 1.452 34.479 1.00 91.88 830 VAL A N 1
ATOM 6262 C CA . VAL A 1 830 ? -17.046 2.633 34.773 1.00 91.88 830 VAL A CA 1
ATOM 6263 C C . VAL A 1 830 ? -16.414 2.569 36.171 1.00 91.88 830 VAL A C 1
ATOM 6265 O O . VAL A 1 830 ? -15.294 3.035 36.363 1.00 91.88 830 VAL A O 1
ATOM 6268 N N . LEU A 1 831 ? -17.099 1.983 37.158 1.00 93.12 831 LEU A N 1
ATOM 6269 C CA . LEU A 1 831 ? -16.504 1.702 38.469 1.00 93.12 831 LEU A CA 1
ATOM 6270 C C . LEU A 1 831 ? -15.521 0.524 38.397 1.00 93.12 831 LEU A C 1
ATOM 6272 O O . LEU A 1 831 ? -14.502 0.537 39.089 1.00 93.12 831 LEU A O 1
ATOM 6276 N N . GLY A 1 832 ? -15.840 -0.472 37.568 1.00 89.12 832 GLY A N 1
ATOM 6277 C CA . GLY A 1 832 ? -15.021 -1.656 37.315 1.00 89.12 832 GLY A CA 1
ATOM 6278 C C . GLY A 1 832 ? -13.650 -1.356 36.726 1.00 89.12 832 GLY A C 1
ATOM 6279 O O . GLY A 1 832 ? -12.672 -1.946 37.162 1.00 89.12 832 GLY A O 1
ATOM 6280 N N . LEU A 1 833 ? -13.556 -0.361 35.840 1.00 88.06 833 LEU A N 1
ATOM 6281 C CA . LEU A 1 833 ? -12.299 0.101 35.231 1.00 88.06 833 LEU A CA 1
ATOM 6282 C C . LEU A 1 833 ? -11.240 0.609 36.233 1.00 88.06 833 LEU A C 1
ATOM 6284 O O . LEU A 1 833 ? -10.112 0.875 35.832 1.00 88.06 833 LEU A O 1
ATOM 6288 N N . ALA A 1 834 ? -11.592 0.796 37.509 1.00 90.81 834 ALA A N 1
ATOM 6289 C CA . ALA A 1 834 ? -10.662 1.134 38.591 1.00 90.81 834 ALA A CA 1
ATOM 6290 C C . ALA A 1 834 ? -10.683 0.097 39.735 1.00 90.81 834 ALA A C 1
ATOM 6292 O O . ALA A 1 834 ? -10.362 0.417 40.887 1.00 90.81 834 ALA A O 1
ATOM 6293 N N . SER A 1 835 ? -11.122 -1.128 39.453 1.00 88.25 835 SER A N 1
ATOM 6294 C CA . SER A 1 835 ? -11.226 -2.243 40.398 1.00 88.25 835 SER A CA 1
ATOM 6295 C C . SER A 1 835 ? -9.991 -3.150 40.306 1.00 88.25 835 SER A C 1
ATOM 6297 O O . SER A 1 835 ? -9.372 -3.239 39.263 1.00 88.25 835 SER A O 1
ATOM 6299 N N . GLY A 1 836 ? -9.571 -3.799 41.394 1.00 81.00 836 GLY A N 1
ATOM 6300 C CA . GLY A 1 836 ? -8.390 -4.688 41.399 1.00 81.00 836 GLY A CA 1
ATOM 6301 C C . GLY A 1 836 ? -7.239 -4.207 42.292 1.00 81.00 836 GLY A C 1
ATOM 6302 O O . GLY A 1 836 ? -6.314 -4.967 42.579 1.00 81.00 836 GLY A O 1
ATOM 6303 N N . GLY A 1 837 ? -7.302 -2.973 42.805 1.00 86.12 837 GLY A N 1
ATOM 6304 C CA . GLY A 1 837 ? -6.357 -2.425 43.785 1.00 86.12 837 GLY A CA 1
ATOM 6305 C C . GLY A 1 837 ? -7.000 -2.103 45.138 1.00 86.12 837 GLY A C 1
ATOM 6306 O O . GLY A 1 837 ? -7.856 -2.826 45.642 1.00 86.12 837 GLY A O 1
ATOM 6307 N N . ALA A 1 838 ? -6.554 -1.029 45.792 1.00 91.25 838 ALA A N 1
ATOM 6308 C CA . ALA A 1 838 ? -7.082 -0.640 47.101 1.00 91.25 838 ALA A CA 1
ATOM 6309 C C . ALA A 1 838 ? -8.488 -0.028 46.990 1.00 91.25 838 ALA A C 1
ATOM 6311 O O . ALA A 1 838 ? -8.746 0.800 46.117 1.00 91.25 838 ALA A O 1
ATOM 6312 N N . TYR A 1 839 ? -9.371 -0.355 47.932 1.00 94.38 839 TYR A N 1
ATOM 6313 C CA . TYR A 1 839 ? -10.700 0.243 48.019 1.00 94.38 839 TYR A CA 1
ATOM 6314 C C . TYR A 1 839 ? -11.071 0.625 49.453 1.00 94.38 839 TYR A C 1
ATOM 6316 O O . TYR A 1 839 ? -10.609 0.033 50.433 1.00 94.38 839 TYR A O 1
ATOM 6324 N N . ALA A 1 840 ? -11.952 1.613 49.580 1.00 96.00 840 ALA A N 1
ATOM 6325 C CA . ALA A 1 840 ? -12.572 2.000 50.839 1.00 96.00 840 ALA A CA 1
ATOM 6326 C C . ALA A 1 840 ? -13.972 2.566 50.596 1.00 96.00 840 ALA A C 1
ATOM 6328 O O . ALA A 1 840 ? -14.198 3.302 49.642 1.00 96.00 840 ALA A O 1
ATOM 6329 N N . GLY A 1 841 ? -14.913 2.271 51.485 1.00 95.25 841 GLY A N 1
ATOM 6330 C CA . GLY A 1 841 ? -16.272 2.775 51.387 1.00 95.25 841 GLY A CA 1
ATOM 6331 C C . GLY A 1 841 ? -17.082 2.603 52.657 1.00 95.25 841 GLY A C 1
ATOM 6332 O O . GLY A 1 841 ? -16.619 2.076 53.671 1.00 95.25 841 GLY A O 1
ATOM 6333 N N . GLY A 1 842 ? -18.317 3.074 52.605 1.00 93.31 842 GLY A N 1
ATOM 6334 C CA . GLY A 1 842 ? -19.261 2.955 53.696 1.00 93.31 842 GLY A CA 1
ATOM 6335 C C . GLY A 1 842 ? -20.703 2.939 53.219 1.00 93.31 842 GLY A C 1
ATOM 6336 O O . GLY A 1 842 ? -21.025 3.419 52.134 1.00 93.31 842 GLY A O 1
ATOM 6337 N N . ALA A 1 843 ? -21.564 2.387 54.066 1.00 93.62 843 ALA A N 1
ATOM 6338 C CA . ALA A 1 843 ? -23.005 2.369 53.899 1.00 93.62 843 ALA A CA 1
ATOM 6339 C C . ALA A 1 843 ? -23.689 2.924 55.154 1.00 93.62 843 ALA A C 1
ATOM 6341 O O . ALA A 1 843 ? -23.230 2.704 56.281 1.00 93.62 843 ALA A O 1
ATOM 6342 N N . LEU A 1 844 ? -24.772 3.667 54.946 1.00 94.00 844 LEU A N 1
ATOM 6343 C CA . LEU A 1 844 ? -25.549 4.328 55.986 1.00 94.00 844 LEU A CA 1
ATOM 6344 C C . LEU A 1 844 ? -27.037 4.069 55.781 1.00 94.00 844 LEU A C 1
ATOM 6346 O O . LEU A 1 844 ? -27.624 4.579 54.825 1.00 94.00 844 LEU A O 1
ATOM 6350 N N . ASP A 1 845 ? -27.661 3.370 56.720 1.00 92.88 845 ASP A N 1
ATOM 6351 C CA . ASP A 1 845 ? -29.098 3.135 56.698 1.00 92.88 845 ASP A CA 1
ATOM 6352 C C . ASP A 1 845 ? -29.844 4.400 57.141 1.00 92.88 845 ASP A C 1
ATOM 6354 O O . ASP A 1 845 ? -29.653 4.973 58.223 1.00 92.88 845 ASP A O 1
ATOM 6358 N N . MET A 1 846 ? -30.711 4.865 56.256 1.00 90.94 846 MET A N 1
ATOM 6359 C CA . MET A 1 846 ? -31.584 6.017 56.390 1.00 90.94 846 MET A CA 1
ATOM 6360 C C . MET A 1 846 ? -33.009 5.545 56.692 1.00 90.94 846 MET A C 1
ATOM 6362 O O . MET A 1 846 ? -33.912 5.613 55.859 1.00 90.94 846 MET A O 1
ATOM 6366 N N . GLY A 1 847 ? -33.217 5.102 57.933 1.00 87.12 847 GLY A N 1
ATOM 6367 C CA . GLY A 1 847 ? -34.482 4.499 58.363 1.00 87.12 847 GLY A CA 1
ATOM 6368 C C . GLY A 1 847 ? -34.589 3.046 57.904 1.00 87.12 847 GLY A C 1
ATOM 6369 O O . GLY A 1 847 ? -33.572 2.388 57.736 1.00 87.12 847 GLY A O 1
ATOM 6370 N N . ASP A 1 848 ? -35.813 2.561 57.697 1.00 85.25 848 ASP A N 1
ATOM 6371 C CA . ASP A 1 848 ? -36.058 1.127 57.469 1.00 85.25 848 ASP A CA 1
ATOM 6372 C C . ASP A 1 848 ? -36.015 0.715 55.986 1.00 85.25 848 ASP A C 1
ATOM 6374 O O . ASP A 1 848 ? -36.209 -0.453 55.677 1.00 85.25 848 ASP A O 1
ATOM 6378 N N . ARG A 1 849 ? -35.865 1.669 55.056 1.00 91.06 849 ARG A N 1
ATOM 6379 C CA . ARG A 1 849 ? -36.085 1.433 53.613 1.00 91.06 849 ARG A CA 1
ATOM 6380 C C . ARG A 1 849 ? -35.055 2.055 52.682 1.00 91.06 849 ARG A C 1
ATOM 6382 O O . ARG A 1 849 ? -35.197 1.908 51.476 1.00 91.06 849 ARG A O 1
ATOM 6389 N N . ALA A 1 850 ? -34.088 2.810 53.188 1.00 93.25 850 ALA A N 1
ATOM 6390 C CA . ALA A 1 850 ? -33.121 3.498 52.342 1.00 93.25 850 ALA A CA 1
ATOM 6391 C C . ALA A 1 850 ? -31.710 3.307 52.883 1.00 93.25 850 ALA A C 1
ATOM 6393 O O . ALA A 1 850 ? -31.510 3.472 54.081 1.00 93.25 850 ALA A O 1
ATOM 6394 N N . THR A 1 851 ? -30.741 3.061 52.008 1.00 94.00 851 THR A N 1
ATOM 6395 C CA . THR A 1 851 ? -29.322 2.952 52.365 1.00 94.00 851 THR A CA 1
ATOM 6396 C C . THR A 1 851 ? -28.510 3.819 51.414 1.00 94.00 851 THR A C 1
ATOM 6398 O O . THR A 1 851 ? -28.681 3.743 50.201 1.00 94.00 851 THR A O 1
ATOM 6401 N N . LEU A 1 852 ? -27.645 4.677 51.956 1.00 94.25 852 LEU A N 1
ATOM 6402 C CA . LEU A 1 852 ? -26.704 5.482 51.175 1.00 94.25 852 LEU A CA 1
ATOM 6403 C C . LEU A 1 852 ? -25.340 4.806 51.176 1.00 94.25 852 LEU A C 1
ATOM 6405 O O . LEU A 1 852 ? -24.841 4.473 52.250 1.00 94.25 852 LEU A O 1
ATOM 6409 N N . THR A 1 853 ? -24.721 4.664 50.011 1.00 94.12 853 THR A N 1
ATOM 6410 C CA . THR A 1 853 ? -23.379 4.101 49.843 1.00 94.12 853 THR A CA 1
ATOM 6411 C C . THR A 1 853 ? -22.419 5.153 49.298 1.00 94.12 853 THR A C 1
ATOM 6413 O O . THR A 1 853 ? -22.796 6.051 48.547 1.00 94.12 853 THR A O 1
ATOM 6416 N N . PHE A 1 854 ? -21.160 5.079 49.705 1.00 94.75 854 PHE A N 1
ATOM 6417 C CA . PHE A 1 854 ? -20.084 5.889 49.144 1.00 94.75 854 PHE A CA 1
ATOM 6418 C C . PHE A 1 854 ? -18.792 5.086 49.163 1.00 94.75 854 PHE A C 1
ATOM 6420 O O . PHE A 1 854 ? -18.551 4.327 50.102 1.00 94.75 854 PHE A O 1
ATOM 6427 N N . GLY A 1 855 ? -17.946 5.263 48.158 1.00 95.44 855 GLY A N 1
ATOM 6428 C CA . GLY A 1 855 ? -16.703 4.518 48.071 1.00 95.44 855 GLY A CA 1
ATOM 6429 C C . GLY A 1 855 ? -15.723 5.068 47.055 1.00 95.44 855 GLY A C 1
ATOM 6430 O O . GLY A 1 855 ? -16.063 5.905 46.224 1.00 95.44 855 GLY A O 1
ATOM 6431 N N . VAL A 1 856 ? -14.495 4.587 47.159 1.00 96.69 856 VAL A N 1
ATOM 6432 C CA . VAL A 1 856 ? -13.379 4.859 46.260 1.00 96.69 856 VAL A CA 1
ATOM 6433 C C . VAL A 1 856 ? -12.629 3.554 46.025 1.00 96.69 856 VAL A C 1
ATOM 6435 O O . VAL A 1 856 ? -12.391 2.803 46.972 1.00 96.69 856 VAL A O 1
ATOM 6438 N N . THR A 1 857 ? -12.261 3.305 44.775 1.00 95.00 857 THR A N 1
ATOM 6439 C CA . THR A 1 857 ? -11.410 2.194 44.345 1.00 95.00 857 THR A CA 1
ATOM 6440 C C . THR A 1 857 ? -10.344 2.709 43.385 1.00 95.00 857 THR A C 1
ATOM 6442 O O . THR A 1 857 ? -10.544 3.728 42.719 1.00 95.00 857 THR A O 1
ATOM 6445 N N . GLN A 1 858 ? -9.200 2.036 43.353 1.00 93.06 858 GLN A N 1
ATOM 6446 C CA . GLN A 1 858 ? -8.117 2.327 42.422 1.00 93.06 858 GLN A CA 1
ATOM 6447 C C . GLN A 1 858 ? -7.551 1.041 41.825 1.00 93.06 858 GLN A C 1
ATOM 6449 O O . GLN A 1 858 ? -7.572 -0.000 42.483 1.00 93.06 858 GLN A O 1
ATOM 6454 N N . GLN A 1 859 ? -6.957 1.154 40.642 1.00 85.44 859 GLN A N 1
ATOM 6455 C CA . GLN A 1 859 ? -6.254 0.082 39.948 1.00 85.44 859 GLN A CA 1
ATOM 6456 C C . GLN A 1 859 ? -4.916 0.594 39.409 1.00 85.44 859 GLN A C 1
ATOM 6458 O O . GLN A 1 859 ? -4.805 1.746 38.988 1.00 85.44 859 GLN A O 1
ATOM 6463 N N . ASN A 1 860 ? -3.905 -0.270 39.471 1.00 84.06 860 ASN A N 1
ATOM 6464 C CA . ASN A 1 860 ? -2.622 -0.104 38.802 1.00 84.06 860 ASN A CA 1
ATOM 6465 C C . ASN A 1 860 ? -2.238 -1.472 38.214 1.00 84.06 860 ASN A C 1
ATOM 6467 O O . ASN A 1 860 ? -2.165 -2.439 38.978 1.00 84.06 860 ASN A O 1
ATOM 6471 N N . ASN A 1 861 ? -2.060 -1.546 36.894 1.00 73.56 861 ASN A N 1
ATOM 6472 C CA . ASN A 1 861 ? -1.711 -2.763 36.165 1.00 73.56 861 ASN A CA 1
ATOM 6473 C C . ASN A 1 861 ? -0.409 -2.565 35.361 1.00 73.56 861 ASN A C 1
ATOM 6475 O O . ASN A 1 861 ? -0.342 -1.640 34.553 1.00 73.56 861 ASN A O 1
ATOM 6479 N N . GLU A 1 862 ? 0.597 -3.420 35.584 1.00 64.56 862 GLU A N 1
ATOM 6480 C CA . GLU A 1 862 ? 1.972 -3.256 35.071 1.00 64.56 862 GLU A CA 1
ATOM 6481 C C . GLU A 1 862 ? 2.292 -4.095 33.803 1.00 64.56 862 GLU A C 1
ATOM 6483 O O . GLU A 1 862 ? 3.416 -4.046 33.309 1.00 64.56 862 GLU A O 1
ATOM 6488 N N . HIS A 1 863 ? 1.325 -4.825 33.227 1.00 64.62 863 HIS A N 1
ATOM 6489 C CA . HIS A 1 863 ? 1.452 -5.559 31.947 1.00 64.62 863 HIS A CA 1
ATOM 6490 C C . HIS A 1 863 ? 2.709 -6.455 31.845 1.00 64.62 863 HIS A C 1
ATOM 6492 O O . HIS A 1 863 ? 3.514 -6.333 30.908 1.00 64.62 863 HIS A O 1
ATOM 6498 N N . PHE A 1 864 ? 2.884 -7.380 32.794 1.00 57.16 864 PHE A N 1
ATOM 6499 C CA . PHE A 1 864 ? 4.037 -8.294 32.854 1.00 57.16 864 PHE A CA 1
ATOM 6500 C C . PHE A 1 864 ? 3.633 -9.760 32.676 1.00 57.16 864 PHE A C 1
ATOM 6502 O O . PHE A 1 864 ? 2.730 -10.259 33.335 1.00 57.16 864 PHE A O 1
ATOM 6509 N N . PHE A 1 865 ? 4.391 -10.498 31.861 1.00 54.16 865 PHE A N 1
ATOM 6510 C CA . PHE A 1 865 ? 4.308 -11.952 31.805 1.00 54.16 865 PHE A CA 1
ATOM 6511 C C . PHE A 1 865 ? 5.336 -12.564 32.756 1.00 54.16 865 PHE A C 1
ATOM 6513 O O . PHE A 1 865 ? 6.545 -12.347 32.612 1.00 54.16 865 PHE A O 1
ATOM 6520 N N . VAL A 1 866 ? 4.863 -13.372 33.703 1.00 54.53 866 VAL A N 1
ATOM 6521 C CA . VAL A 1 866 ? 5.725 -14.168 34.582 1.00 54.53 866 VAL A CA 1
ATOM 6522 C C . VAL A 1 866 ? 5.859 -15.564 33.992 1.00 54.53 866 VAL A C 1
ATOM 6524 O O . VAL A 1 866 ? 4.893 -16.325 33.937 1.00 54.53 866 VAL A O 1
ATOM 6527 N N . GLN A 1 867 ? 7.069 -15.931 33.570 1.00 45.59 867 GLN A N 1
ATOM 6528 C CA . GLN A 1 867 ? 7.310 -17.268 33.037 1.00 45.59 867 GLN A CA 1
ATOM 6529 C C . GLN A 1 867 ? 6.996 -18.350 34.085 1.00 45.59 867 GLN A C 1
ATOM 6531 O O . GLN A 1 867 ? 7.611 -18.359 35.164 1.00 45.59 867 GLN A O 1
ATOM 6536 N N . PRO A 1 868 ? 6.129 -19.331 33.759 1.00 38.31 868 PRO A N 1
ATOM 6537 C CA . PRO A 1 868 ? 5.960 -20.506 34.595 1.00 38.31 868 PRO A CA 1
ATOM 6538 C C . PRO A 1 868 ? 7.332 -21.179 34.738 1.00 38.31 868 PRO A C 1
ATOM 6540 O O . PRO A 1 868 ? 8.046 -21.337 33.753 1.00 38.31 868 PRO A O 1
ATOM 6543 N N . TYR A 1 869 ? 7.718 -21.564 35.955 1.00 44.41 869 TYR A N 1
ATOM 6544 C CA . TYR A 1 869 ? 8.971 -22.259 36.320 1.00 44.41 869 TYR A CA 1
ATOM 6545 C C . TYR A 1 869 ? 10.227 -21.411 36.568 1.00 44.41 869 TYR A C 1
ATOM 6547 O O . TYR A 1 869 ? 11.032 -21.823 37.407 1.00 44.41 869 TYR A O 1
ATOM 6555 N N . SER A 1 870 ? 10.430 -20.278 35.892 1.00 54.75 870 SER A N 1
ATOM 6556 C CA . SER A 1 870 ? 11.633 -19.447 36.100 1.00 54.75 870 SER A CA 1
ATOM 6557 C C . SER A 1 870 ? 11.397 -18.240 37.011 1.00 54.75 870 SER A C 1
ATOM 6559 O O . SER A 1 870 ? 12.371 -17.711 37.546 1.00 54.75 870 SER A O 1
ATOM 6561 N N . ASN A 1 871 ? 10.134 -17.834 37.217 1.00 52.31 871 ASN A N 1
ATOM 6562 C CA . ASN A 1 871 ? 9.761 -16.559 37.849 1.00 52.31 871 ASN A CA 1
ATOM 6563 C C . ASN A 1 871 ? 10.454 -15.346 37.193 1.00 52.31 871 ASN A C 1
ATOM 6565 O O . ASN A 1 871 ? 10.666 -14.324 37.839 1.00 52.31 871 ASN A O 1
ATOM 6569 N N . GLU A 1 872 ? 10.861 -15.469 35.928 1.00 48.75 872 GLU A N 1
ATOM 6570 C CA . GLU A 1 872 ? 11.432 -14.363 35.170 1.00 48.75 872 GLU A CA 1
ATOM 6571 C C . GLU A 1 872 ? 10.291 -13.468 34.675 1.00 48.75 872 GLU A C 1
ATOM 6573 O O . GLU A 1 872 ? 9.414 -13.931 33.940 1.00 48.75 872 GLU A O 1
ATOM 6578 N N . GLU A 1 873 ? 10.306 -12.204 35.098 1.00 53.91 873 GLU A N 1
ATOM 6579 C CA . GLU A 1 873 ? 9.369 -11.172 34.653 1.00 53.91 873 GLU A CA 1
ATOM 6580 C C . GLU A 1 873 ? 9.807 -10.622 33.298 1.00 53.91 873 GLU A C 1
ATOM 6582 O O . GLU A 1 873 ? 10.959 -10.211 33.117 1.00 53.91 873 GLU A O 1
ATOM 6587 N N . ARG A 1 874 ? 8.882 -10.600 32.337 1.00 53.22 874 ARG A N 1
ATOM 6588 C CA . ARG A 1 874 ? 9.098 -9.975 31.033 1.00 53.22 874 ARG A CA 1
ATOM 6589 C C . ARG A 1 874 ? 7.953 -9.015 30.729 1.00 53.22 874 ARG A C 1
ATOM 6591 O O . ARG A 1 874 ? 6.803 -9.445 30.796 1.00 53.22 874 ARG A O 1
ATOM 6598 N N . PRO A 1 875 ? 8.229 -7.739 30.407 1.00 53.16 875 PRO A N 1
ATOM 6599 C CA . PRO A 1 875 ? 7.176 -6.823 29.983 1.00 53.16 875 PRO A CA 1
ATOM 6600 C C . PRO A 1 875 ? 6.504 -7.392 28.731 1.00 53.16 875 PRO A C 1
ATOM 6602 O O . PRO A 1 875 ? 7.196 -7.793 27.792 1.00 53.16 875 PRO A O 1
ATOM 6605 N N . ILE A 1 876 ? 5.170 -7.458 28.736 1.00 52.44 876 ILE A N 1
ATOM 6606 C CA . ILE A 1 876 ? 4.385 -7.969 27.599 1.00 52.44 876 ILE A CA 1
ATOM 6607 C C . ILE A 1 876 ? 4.528 -7.009 26.409 1.00 52.44 876 ILE A C 1
ATOM 6609 O O . ILE A 1 876 ? 4.615 -7.442 25.260 1.00 52.44 876 ILE A O 1
ATOM 6613 N N . TYR A 1 877 ? 4.634 -5.707 26.698 1.00 54.06 877 TYR A N 1
ATOM 6614 C CA . TYR A 1 877 ? 4.815 -4.643 25.714 1.00 54.06 877 TYR A CA 1
ATOM 6615 C C . TYR A 1 877 ? 5.916 -3.677 26.171 1.00 54.06 877 TYR A C 1
ATOM 6617 O O . TYR A 1 877 ? 5.771 -2.969 27.168 1.00 54.06 877 TYR A O 1
ATOM 6625 N N . GLU A 1 878 ? 7.034 -3.623 25.445 1.00 51.38 878 GLU A N 1
ATOM 6626 C CA . GLU A 1 878 ? 8.114 -2.678 25.743 1.00 51.38 878 GLU A CA 1
ATOM 6627 C C . GLU A 1 878 ? 7.654 -1.240 25.420 1.00 51.38 878 GLU A C 1
ATOM 6629 O O . GLU A 1 878 ? 7.350 -0.915 24.275 1.00 51.38 878 GLU A O 1
ATOM 6634 N N . GLY A 1 879 ? 7.581 -0.367 26.432 1.00 54.91 879 GLY A N 1
ATOM 6635 C CA . GLY A 1 879 ? 7.224 1.051 26.267 1.00 54.91 879 GLY A CA 1
ATOM 6636 C C . GLY A 1 879 ? 5.753 1.422 26.514 1.00 54.91 879 GLY A C 1
ATOM 6637 O O . GLY A 1 879 ? 5.423 2.610 26.410 1.00 54.91 879 GLY A O 1
ATOM 6638 N N . LEU A 1 880 ? 4.891 0.461 26.875 1.00 62.22 880 LEU A N 1
ATOM 6639 C CA . LEU A 1 880 ? 3.549 0.732 27.414 1.00 62.22 880 LEU A CA 1
ATOM 6640 C C . LEU A 1 880 ? 3.669 1.200 28.875 1.00 62.22 880 LEU A C 1
ATOM 6642 O O . LEU A 1 880 ? 4.428 0.618 29.642 1.00 62.22 880 LEU A O 1
ATOM 6646 N N . GLU A 1 881 ? 2.961 2.264 29.257 1.00 68.00 881 GLU A N 1
ATOM 6647 C CA . GLU A 1 881 ? 2.899 2.704 30.660 1.00 68.00 881 GLU A CA 1
ATOM 6648 C C . GLU A 1 881 ? 1.842 1.905 31.434 1.00 68.00 881 GLU A C 1
ATOM 6650 O O . GLU A 1 881 ? 0.805 1.556 30.865 1.00 68.00 881 GLU A O 1
ATOM 6655 N N . ASP A 1 882 ? 2.062 1.705 32.738 1.00 76.31 882 ASP A N 1
ATOM 6656 C CA . ASP A 1 882 ? 1.091 1.081 33.640 1.00 76.31 882 ASP A CA 1
ATOM 6657 C C . ASP A 1 882 ? -0.298 1.717 33.484 1.00 76.31 882 ASP A C 1
ATOM 6659 O O . ASP A 1 882 ? -0.439 2.951 33.444 1.00 76.31 882 ASP A O 1
ATOM 6663 N N . TYR A 1 883 ? -1.337 0.886 33.415 1.00 78.31 883 TYR A N 1
ATOM 6664 C CA . TYR A 1 883 ? -2.716 1.367 33.444 1.00 78.31 883 TYR A CA 1
ATOM 6665 C C . TYR A 1 883 ? -3.068 1.795 34.867 1.00 78.31 883 TYR A C 1
ATOM 6667 O O . TYR A 1 883 ? -3.124 0.965 35.774 1.00 78.31 883 TYR A O 1
ATOM 6675 N N . GLU A 1 884 ? -3.309 3.091 35.069 1.00 86.19 884 GLU A N 1
ATOM 6676 C CA . GLU A 1 884 ? -3.677 3.647 36.372 1.00 86.19 884 GLU A CA 1
ATOM 6677 C C . GLU A 1 884 ? -5.036 4.346 36.333 1.00 86.19 884 GLU A C 1
ATOM 6679 O O . GLU A 1 884 ? -5.234 5.310 35.588 1.00 86.19 884 GLU A O 1
ATOM 6684 N N . ALA A 1 885 ? -5.942 3.919 37.214 1.00 89.94 885 ALA A N 1
ATOM 6685 C CA . ALA A 1 885 ? -7.299 4.444 37.299 1.00 89.94 885 ALA A CA 1
ATOM 6686 C C . ALA A 1 885 ? -7.778 4.599 38.748 1.00 89.94 885 ALA A C 1
ATOM 6688 O O . ALA A 1 885 ? -7.470 3.786 39.621 1.00 89.94 885 ALA A O 1
ATOM 6689 N N . VAL A 1 886 ? -8.564 5.647 39.011 1.00 94.56 886 VAL A N 1
ATOM 6690 C CA . VAL A 1 886 ? -9.222 5.893 40.304 1.00 94.56 886 VAL A CA 1
ATOM 6691 C C . VAL A 1 886 ? -10.685 6.242 40.072 1.00 94.56 886 VAL A C 1
ATOM 6693 O O . VAL A 1 886 ? -10.990 7.214 39.378 1.00 94.56 886 VAL A O 1
ATOM 6696 N N . ALA A 1 887 ? -11.592 5.508 40.716 1.00 96.25 887 ALA A N 1
ATOM 6697 C CA . ALA A 1 887 ? -13.023 5.775 40.669 1.00 96.25 887 ALA A CA 1
ATOM 6698 C C . ALA A 1 887 ? -13.588 6.087 42.056 1.00 96.25 887 ALA A C 1
ATOM 6700 O O . ALA A 1 887 ? -13.311 5.397 43.038 1.00 96.25 887 ALA A O 1
ATOM 6701 N N . ALA A 1 888 ? -14.430 7.116 42.129 1.00 96.12 888 ALA A N 1
ATOM 6702 C CA . ALA A 1 888 ? -15.252 7.427 43.292 1.00 96.12 888 ALA A CA 1
ATOM 6703 C C . ALA A 1 888 ? -16.726 7.178 42.960 1.00 96.12 888 ALA A C 1
ATOM 6705 O O . ALA A 1 888 ? -17.197 7.581 41.899 1.00 96.12 888 ALA A O 1
ATOM 6706 N N . SER A 1 889 ? -17.466 6.550 43.872 1.00 95.38 889 SER A N 1
ATOM 6707 C CA . SER A 1 889 ? -18.878 6.212 43.696 1.00 95.38 889 SER A CA 1
ATOM 6708 C C . SER A 1 889 ? -19.726 6.698 44.869 1.00 95.38 889 SER A C 1
ATOM 6710 O O . SER A 1 889 ? -19.312 6.627 46.029 1.00 95.38 889 SER A O 1
ATOM 6712 N N . PHE A 1 890 ? -20.925 7.192 44.568 1.00 95.62 890 PHE A N 1
ATOM 6713 C CA . PHE A 1 890 ? -21.958 7.558 45.532 1.00 95.62 890 PHE A CA 1
ATOM 6714 C C . PHE A 1 890 ? -23.288 6.949 45.094 1.00 95.62 890 PHE A C 1
ATOM 6716 O O . PHE A 1 890 ? -23.732 7.194 43.975 1.00 95.62 890 PHE A O 1
ATOM 6723 N N . GLY A 1 891 ? -23.937 6.182 45.966 1.00 94.81 891 GLY A N 1
ATOM 6724 C CA . GLY A 1 891 ? -25.154 5.448 45.646 1.00 94.81 891 GLY A CA 1
ATOM 6725 C C . GLY A 1 891 ? -26.248 5.562 46.698 1.00 94.81 891 GLY A C 1
ATOM 6726 O O . GLY A 1 891 ? -26.026 5.953 47.846 1.00 94.81 891 GLY A O 1
ATOM 6727 N N . ALA A 1 892 ? -27.458 5.210 46.284 1.00 94.06 892 ALA A N 1
ATOM 6728 C CA . ALA A 1 892 ? -28.622 5.066 47.136 1.00 94.06 892 ALA A CA 1
ATOM 6729 C C . ALA A 1 892 ? -29.431 3.836 46.708 1.00 94.06 892 ALA A C 1
ATOM 6731 O O . ALA A 1 892 ? -29.770 3.693 45.533 1.00 94.06 892 ALA A O 1
ATOM 6732 N N . ALA A 1 893 ? -29.776 2.994 47.677 1.00 94.19 893 ALA A N 1
ATOM 6733 C CA . ALA A 1 893 ? -30.714 1.889 47.533 1.00 94.19 893 ALA A CA 1
ATOM 6734 C C . ALA A 1 893 ? -32.013 2.233 48.274 1.00 94.19 893 ALA A C 1
ATOM 6736 O O . ALA A 1 893 ? -31.969 2.744 49.396 1.00 94.19 893 ALA A O 1
ATOM 6737 N N . PHE A 1 894 ? -33.168 1.970 47.663 1.00 95.25 894 PHE A N 1
ATOM 6738 C CA . PHE A 1 894 ? -34.489 2.202 48.241 1.00 95.25 894 PHE A CA 1
ATOM 6739 C C . PHE A 1 894 ? -35.382 0.969 48.091 1.00 95.25 894 PHE A C 1
ATOM 6741 O O . PHE A 1 894 ? -35.775 0.598 46.985 1.00 95.25 894 PHE A O 1
ATOM 6748 N N . GLN A 1 895 ? -35.762 0.373 49.216 1.00 94.38 895 GLN A N 1
ATOM 6749 C CA . GLN A 1 895 ? -36.721 -0.721 49.287 1.00 94.38 895 GLN A CA 1
ATOM 6750 C C . GLN A 1 895 ? -38.145 -0.169 49.107 1.00 94.38 895 GLN A C 1
ATOM 6752 O O . GLN A 1 895 ? -38.813 0.260 50.056 1.00 94.38 895 GLN A O 1
ATOM 6757 N N . ALA A 1 896 ? -38.609 -0.139 47.858 1.00 92.56 896 ALA A N 1
ATOM 6758 C CA . ALA A 1 896 ? -39.919 0.386 47.483 1.00 92.56 896 ALA A CA 1
ATOM 6759 C C . ALA A 1 896 ? -41.064 -0.496 48.004 1.00 92.56 896 ALA A C 1
ATOM 6761 O O . ALA A 1 896 ? -42.108 0.012 48.423 1.00 92.56 896 ALA A O 1
ATOM 6762 N N . THR A 1 897 ? -40.851 -1.813 48.011 1.00 93.00 897 THR A N 1
ATOM 6763 C CA . THR A 1 897 ? -41.737 -2.807 48.632 1.00 93.00 897 THR A CA 1
ATOM 6764 C C . THR A 1 897 ? -40.895 -3.900 49.280 1.00 93.00 897 THR A C 1
ATOM 6766 O O . THR A 1 897 ? -39.701 -3.984 49.013 1.00 93.00 897 THR A O 1
ATOM 6769 N N . ASP A 1 898 ? -41.513 -4.801 50.043 1.00 88.94 898 ASP A N 1
ATOM 6770 C CA . ASP A 1 898 ? -40.821 -5.958 50.636 1.00 88.94 898 ASP A CA 1
ATOM 6771 C C . ASP A 1 898 ? -40.163 -6.884 49.587 1.00 88.94 898 ASP A C 1
ATOM 6773 O O . ASP A 1 898 ? -39.399 -7.772 49.947 1.00 88.94 898 ASP A O 1
ATOM 6777 N N . ARG A 1 899 ? -40.467 -6.690 48.294 1.00 90.62 899 ARG A N 1
ATOM 6778 C CA . ARG A 1 899 ? -39.978 -7.482 47.159 1.00 90.62 899 ARG A CA 1
ATOM 6779 C C . ARG A 1 899 ? -39.262 -6.670 46.076 1.00 90.62 899 ARG A C 1
ATOM 6781 O O . ARG A 1 899 ? -38.805 -7.276 45.121 1.00 90.62 899 ARG A O 1
ATOM 6788 N N . LEU A 1 900 ? -39.221 -5.337 46.166 1.00 94.31 900 LEU A N 1
ATOM 6789 C CA . LEU A 1 900 ? -38.651 -4.463 45.128 1.00 94.31 900 LEU A CA 1
ATOM 6790 C C . LEU A 1 900 ? -37.671 -3.477 45.757 1.00 94.31 900 LEU A C 1
ATOM 6792 O O . LEU A 1 900 ? -38.088 -2.631 46.557 1.00 94.31 900 LEU A O 1
ATOM 6796 N N . THR A 1 901 ? -36.426 -3.525 45.296 1.00 94.56 901 THR A N 1
ATOM 6797 C CA . THR A 1 901 ? -35.364 -2.576 45.638 1.00 94.56 901 THR A CA 1
ATOM 6798 C C . THR A 1 901 ? -34.959 -1.799 44.390 1.00 94.56 901 THR A C 1
ATOM 6800 O O . THR A 1 901 ? -34.725 -2.387 43.338 1.00 94.56 901 THR A O 1
ATOM 6803 N N . LEU A 1 902 ? -34.896 -0.473 44.498 1.00 96.06 902 LEU A N 1
ATOM 6804 C CA . LEU A 1 902 ? -34.423 0.431 43.448 1.00 96.06 902 LEU A CA 1
ATOM 6805 C C . LEU A 1 902 ? -33.054 0.986 43.834 1.00 96.06 902 LEU A C 1
ATOM 6807 O O . LEU A 1 902 ? -32.869 1.406 44.974 1.00 96.06 902 LEU A O 1
ATOM 6811 N N . ASN A 1 903 ? -32.128 1.039 42.886 1.00 94.19 903 ASN A N 1
ATOM 6812 C CA . ASN A 1 903 ? -30.760 1.502 43.080 1.00 94.19 903 ASN A CA 1
ATOM 6813 C C . ASN A 1 903 ? -30.452 2.652 42.120 1.00 94.19 903 ASN A C 1
ATOM 6815 O O . ASN A 1 903 ? -30.853 2.626 40.956 1.00 94.19 903 ASN A O 1
ATOM 6819 N N . ALA A 1 904 ? -29.729 3.655 42.601 1.00 95.56 904 ALA A N 1
ATOM 6820 C CA . ALA A 1 904 ? -29.161 4.707 41.770 1.00 95.56 904 ALA A CA 1
ATOM 6821 C C . ALA A 1 904 ? -27.770 5.067 42.291 1.00 95.56 904 ALA A C 1
ATOM 6823 O O . ALA A 1 904 ? -27.611 5.302 43.489 1.00 95.56 904 ALA A O 1
ATOM 6824 N N . SER A 1 905 ? -26.775 5.142 41.413 1.00 95.69 905 SER A N 1
ATOM 6825 C CA . SER A 1 905 ? -25.422 5.567 41.765 1.00 95.69 905 SER A CA 1
ATOM 6826 C C . SER A 1 905 ? -24.811 6.487 40.724 1.00 95.69 905 SER A C 1
ATOM 6828 O O . SER A 1 905 ? -25.094 6.386 39.536 1.00 95.69 905 SER A O 1
ATOM 6830 N N . TYR A 1 906 ? -23.942 7.373 41.186 1.00 96.88 906 TYR A N 1
ATOM 6831 C CA . TYR A 1 906 ? -23.077 8.205 40.368 1.00 96.88 906 TYR A CA 1
ATOM 6832 C C . TYR A 1 906 ? -21.629 7.777 40.593 1.00 96.88 906 TYR A C 1
ATOM 6834 O O . TYR A 1 906 ? -21.206 7.599 41.738 1.00 96.88 906 TYR A O 1
ATOM 6842 N N . THR A 1 907 ? -20.878 7.610 39.513 1.00 97.06 907 THR A N 1
ATOM 6843 C CA . THR A 1 907 ? -19.474 7.208 39.531 1.00 97.06 907 THR A CA 1
ATOM 6844 C C . THR A 1 907 ? -18.654 8.195 38.719 1.00 97.06 907 THR A C 1
ATOM 6846 O O . THR A 1 907 ? -19.026 8.540 37.604 1.00 97.06 907 THR A O 1
ATOM 6849 N N . ARG A 1 908 ? -17.533 8.645 39.281 1.00 96.06 908 ARG A N 1
ATOM 6850 C CA . ARG A 1 908 ? -16.529 9.434 38.573 1.00 96.06 908 ARG A CA 1
ATOM 6851 C C . ARG A 1 908 ? -15.236 8.642 38.504 1.00 96.06 908 ARG A C 1
ATOM 6853 O O . ARG A 1 908 ? -14.608 8.428 39.542 1.00 96.06 908 ARG A O 1
ATOM 6860 N N . LEU A 1 909 ? -14.857 8.253 37.298 1.00 94.25 909 LEU A N 1
ATOM 6861 C CA . LEU A 1 909 ? -13.601 7.601 36.955 1.00 94.25 909 LEU A CA 1
ATOM 6862 C C . LEU A 1 909 ? -12.607 8.653 36.454 1.00 94.25 909 LEU A C 1
ATOM 6864 O O . LEU A 1 909 ? -12.968 9.546 35.687 1.00 94.25 909 LEU A O 1
ATOM 6868 N N . ASN A 1 910 ? -11.359 8.556 36.895 1.00 92.62 910 ASN A N 1
ATOM 6869 C CA . ASN A 1 910 ? -10.240 9.275 36.301 1.00 92.62 910 ASN A CA 1
ATOM 6870 C C . ASN A 1 910 ? -9.159 8.254 35.960 1.00 92.62 910 ASN A C 1
ATOM 6872 O O . ASN A 1 910 ? -8.604 7.618 36.858 1.00 92.62 910 ASN A O 1
ATOM 6876 N N . GLU A 1 911 ? -8.880 8.119 34.675 1.00 86.12 911 GLU A N 1
ATOM 6877 C CA . GLU A 1 911 ? -7.792 7.318 34.129 1.00 86.12 911 GLU A CA 1
ATOM 6878 C C . GLU A 1 911 ? -6.594 8.245 33.934 1.00 86.12 911 GLU A C 1
ATOM 6880 O O . GLU A 1 911 ? -6.751 9.360 33.440 1.00 86.12 911 GLU A O 1
ATOM 6885 N N . ARG A 1 912 ? -5.398 7.834 34.358 1.00 81.38 912 ARG A N 1
ATOM 6886 C CA . ARG A 1 912 ? -4.160 8.598 34.128 1.00 81.38 912 ARG A CA 1
ATOM 6887 C C . ARG A 1 912 ? -3.563 8.276 32.760 1.00 81.38 912 ARG A C 1
ATOM 6889 O O . ARG A 1 912 ? -2.973 9.143 32.121 1.00 81.38 912 ARG A O 1
ATOM 6896 N N . THR A 1 913 ? -3.725 7.031 32.334 1.00 68.50 913 THR A N 1
ATOM 6897 C CA . THR A 1 913 ? -3.191 6.460 31.101 1.00 68.50 913 THR A CA 1
ATOM 6898 C C . THR A 1 913 ? -4.316 5.670 30.435 1.00 68.50 913 THR A C 1
ATOM 6900 O O . THR A 1 913 ? -4.763 4.668 30.982 1.00 68.50 913 THR A O 1
ATOM 6903 N N . GLY A 1 914 ? -4.789 6.123 29.272 1.00 73.44 914 GLY A N 1
ATOM 6904 C CA . GLY A 1 914 ? -5.868 5.462 28.536 1.00 73.44 914 GLY A CA 1
ATOM 6905 C C . GLY A 1 914 ? -7.209 6.200 28.509 1.00 73.44 914 GLY A C 1
ATOM 6906 O O . GLY A 1 914 ? -7.362 7.302 29.046 1.00 73.44 914 GLY A O 1
ATOM 6907 N N . LEU A 1 915 ? -8.155 5.573 27.812 1.00 77.19 915 LEU A N 1
ATOM 6908 C CA . LEU A 1 915 ? -9.507 6.041 27.532 1.00 77.19 915 LEU A CA 1
ATOM 6909 C C . LEU A 1 915 ? -10.475 4.856 27.641 1.00 77.19 915 LEU A C 1
ATOM 6911 O O . LEU A 1 915 ? -10.482 3.992 26.766 1.00 77.19 915 LEU A O 1
ATOM 6915 N N . LEU A 1 916 ? -11.299 4.825 28.691 1.00 78.81 916 LEU A N 1
ATOM 6916 C CA . LEU A 1 916 ? -12.253 3.743 28.965 1.00 78.81 916 LEU A CA 1
ATOM 6917 C C . LEU A 1 916 ? -11.602 2.348 29.010 1.00 78.81 916 LEU A C 1
ATOM 6919 O O . LEU A 1 916 ? -12.158 1.375 28.509 1.00 78.81 916 LEU A O 1
ATOM 6923 N N . GLY A 1 917 ? -10.414 2.258 29.609 1.00 73.69 917 GLY A N 1
ATOM 6924 C CA . GLY A 1 917 ? -9.611 1.040 29.713 1.00 73.69 917 GLY A CA 1
ATOM 6925 C C . GLY A 1 917 ? -8.697 0.780 28.514 1.00 73.69 917 GLY A C 1
ATOM 6926 O O . GLY A 1 917 ? -7.846 -0.104 28.583 1.00 73.69 917 GLY A O 1
ATOM 6927 N N . VAL A 1 918 ? -8.819 1.552 27.428 1.00 74.00 918 VAL A N 1
ATOM 6928 C CA . VAL A 1 918 ? -8.003 1.378 26.217 1.00 74.00 918 VAL A CA 1
ATOM 6929 C C . VAL A 1 918 ? -6.729 2.215 26.307 1.00 74.00 918 VAL A C 1
ATOM 6931 O O . VAL A 1 918 ? -6.782 3.421 26.539 1.00 74.00 918 VAL A O 1
ATOM 6934 N N . GLN A 1 919 ? -5.572 1.595 26.072 1.00 68.50 919 GLN A N 1
ATOM 6935 C CA . GLN A 1 919 ? -4.272 2.266 25.961 1.00 68.50 919 GLN A CA 1
ATOM 6936 C C . GLN A 1 919 ? -3.667 2.035 24.568 1.00 68.50 919 GLN A C 1
ATOM 6938 O O . GLN A 1 919 ? -3.944 1.026 23.924 1.00 68.50 919 GLN A O 1
ATOM 6943 N N . GLY A 1 920 ? -2.810 2.954 24.117 1.00 57.12 920 GLY A N 1
ATOM 6944 C CA . GLY A 1 920 ? -2.086 2.839 22.848 1.00 57.12 920 GLY A CA 1
ATOM 6945 C C . GLY A 1 920 ? -0.579 3.057 22.999 1.00 57.12 920 GLY A C 1
ATOM 6946 O O . GLY A 1 920 ? -0.106 3.589 24.008 1.00 57.12 920 GLY A O 1
ATOM 6947 N N . LEU A 1 921 ? 0.176 2.639 21.982 1.00 58.06 921 LEU A N 1
ATOM 6948 C CA . LEU A 1 921 ? 1.640 2.712 21.918 1.00 58.06 921 LEU A CA 1
ATOM 6949 C C . LEU A 1 921 ? 2.105 3.738 20.879 1.00 58.06 921 LEU A C 1
ATOM 6951 O O . LEU A 1 921 ? 1.448 3.940 19.862 1.00 58.06 921 LEU A O 1
ATOM 6955 N N . GLY A 1 922 ? 3.272 4.346 21.117 1.00 60.88 922 GLY A N 1
ATOM 6956 C CA . GLY A 1 922 ? 3.898 5.264 20.161 1.00 60.88 922 GLY A CA 1
ATOM 6957 C C . GLY A 1 922 ? 2.959 6.410 19.745 1.00 60.88 922 GLY A C 1
ATOM 6958 O O . GLY A 1 922 ? 2.343 7.017 20.620 1.00 60.88 922 GLY A O 1
ATOM 6959 N N . PRO A 1 923 ? 2.805 6.692 18.438 1.00 53.09 923 PRO A N 1
ATOM 6960 C CA . PRO A 1 923 ? 1.886 7.718 17.927 1.00 53.09 923 PRO A CA 1
ATOM 6961 C C . PRO A 1 923 ? 0.414 7.508 18.306 1.00 53.09 923 PRO A C 1
ATOM 6963 O O . PRO A 1 923 ? -0.333 8.478 18.392 1.00 53.09 923 PRO A O 1
ATOM 6966 N N . ALA A 1 924 ? 0.012 6.258 18.572 1.00 57.28 924 ALA A N 1
ATOM 6967 C CA . ALA A 1 924 ? -1.327 5.875 19.018 1.00 57.28 924 ALA A CA 1
ATOM 6968 C C . ALA A 1 924 ? -1.560 6.078 20.524 1.00 57.28 924 ALA A C 1
ATOM 6970 O O . ALA A 1 924 ? -2.588 5.644 21.043 1.00 57.28 924 ALA A O 1
ATOM 6971 N N . SER A 1 925 ? -0.598 6.642 21.264 1.00 61.81 925 SER A N 1
ATOM 6972 C CA . SER A 1 925 ? -0.723 6.746 22.714 1.00 61.81 925 SER A CA 1
ATOM 6973 C C . SER A 1 925 ? -1.878 7.651 23.143 1.00 61.81 925 SER A C 1
ATOM 6975 O O . SER A 1 925 ? -2.160 8.667 22.516 1.00 61.81 925 SER A O 1
ATOM 6977 N N . LEU A 1 926 ? -2.526 7.254 24.241 1.00 65.06 926 LEU A N 1
ATOM 6978 C CA . LEU A 1 926 ? -3.601 7.986 24.923 1.00 65.06 926 LEU A CA 1
ATOM 6979 C C . LEU A 1 926 ? -3.120 8.439 26.326 1.00 65.06 926 LEU A C 1
ATOM 6981 O O . LEU A 1 926 ? -3.805 8.289 27.345 1.00 65.06 926 LEU A O 1
ATOM 6985 N N . ARG A 1 927 ? -1.865 8.896 26.398 1.00 59.78 927 ARG A N 1
ATOM 6986 C CA . ARG A 1 927 ? -1.149 9.465 27.552 1.00 59.78 927 ARG A CA 1
ATOM 6987 C C . ARG A 1 927 ? -1.612 10.900 27.813 1.00 59.78 927 ARG A C 1
ATOM 6989 O O . ARG A 1 927 ? -1.115 11.891 27.288 1.00 59.78 927 ARG A O 1
ATOM 6996 N N . GLY A 1 928 ? -2.511 11.025 28.769 1.00 63.03 928 GLY A N 1
ATOM 6997 C CA . GLY A 1 928 ? -3.053 12.318 29.182 1.00 63.03 928 GLY A CA 1
ATOM 6998 C C . GLY A 1 928 ? -4.299 12.186 30.032 1.00 63.03 928 GLY A C 1
ATOM 6999 O O . GLY A 1 928 ? -4.723 13.160 30.651 1.00 63.03 928 GLY A O 1
ATOM 7000 N N . GLY A 1 929 ? -4.832 10.969 30.105 1.00 69.25 929 GLY A N 1
ATOM 7001 C CA . GLY A 1 929 ? -5.868 10.589 31.034 1.00 69.25 929 GLY A CA 1
ATOM 7002 C C . GLY A 1 929 ? -7.238 11.118 30.643 1.00 69.25 929 GLY A C 1
ATOM 7003 O O . GLY A 1 929 ? -7.386 12.246 30.165 1.00 69.25 929 GLY A O 1
ATOM 7004 N N . ALA A 1 930 ? -8.248 10.291 30.871 1.00 81.81 930 ALA A N 1
ATOM 7005 C CA . ALA A 1 930 ? -9.641 10.598 30.608 1.00 81.81 930 ALA A CA 1
ATOM 7006 C C . ALA A 1 930 ? -10.427 10.673 31.922 1.00 81.81 930 ALA A C 1
ATOM 7008 O O . ALA A 1 930 ? -10.136 9.970 32.893 1.00 81.81 930 ALA A O 1
ATOM 7009 N N . SER A 1 931 ? -11.442 11.537 31.968 1.00 90.81 931 SER A N 1
ATOM 7010 C CA . SER A 1 931 ? -12.394 11.577 33.078 1.00 90.81 931 SER A CA 1
ATOM 7011 C C . SER A 1 931 ? -13.763 11.139 32.581 1.00 90.81 931 SER A C 1
ATOM 7013 O O . SER A 1 931 ? -14.301 11.729 31.644 1.00 90.81 931 SER A O 1
ATOM 7015 N N . THR A 1 932 ? -14.334 10.127 33.227 1.00 93.38 932 THR A N 1
ATOM 7016 C CA . THR A 1 932 ? -15.652 9.592 32.883 1.00 93.38 932 THR A CA 1
ATOM 7017 C C . THR A 1 932 ? -16.607 9.786 34.049 1.00 93.38 932 THR A C 1
ATOM 7019 O O . THR A 1 932 ? -16.369 9.312 35.160 1.00 93.38 932 THR A O 1
ATOM 7022 N N . ASP A 1 933 ? -17.703 10.491 33.792 1.00 95.81 933 ASP A N 1
ATOM 7023 C CA . ASP A 1 933 ? -18.819 10.665 34.712 1.00 95.81 933 ASP A CA 1
ATOM 7024 C C . ASP A 1 93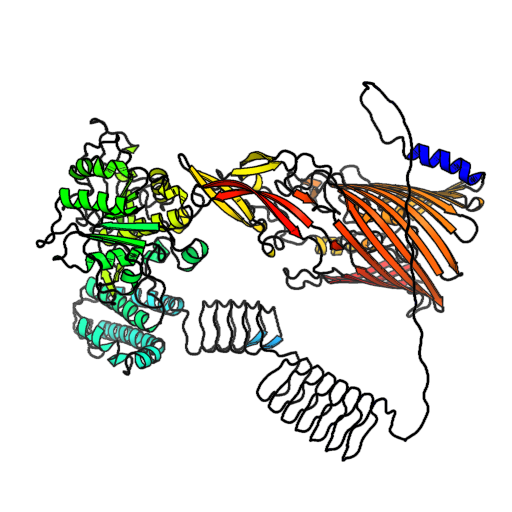3 ? -19.948 9.713 34.294 1.00 95.81 933 ASP A C 1
ATOM 7026 O O . ASP A 1 933 ? -20.407 9.754 33.156 1.00 95.81 933 ASP A O 1
ATOM 7030 N N . ALA A 1 934 ? -20.408 8.854 35.203 1.00 96.44 934 ALA A N 1
ATOM 7031 C CA . ALA A 1 934 ? -21.419 7.843 34.916 1.00 96.44 934 ALA A CA 1
ATOM 7032 C C . ALA A 1 934 ? -22.557 7.837 35.936 1.00 96.44 934 ALA A C 1
ATOM 7034 O O . ALA A 1 934 ? -22.347 8.003 37.139 1.00 96.44 934 ALA A O 1
ATOM 7035 N N . ALA A 1 935 ? -23.774 7.600 35.456 1.00 96.94 935 ALA A N 1
ATOM 7036 C CA . ALA A 1 935 ? -24.956 7.351 36.270 1.00 96.94 935 ALA A CA 1
ATOM 7037 C C . ALA A 1 935 ? -25.443 5.921 36.023 1.00 96.94 935 ALA A C 1
ATOM 7039 O O . ALA A 1 935 ? -25.674 5.536 34.882 1.00 96.94 935 ALA A O 1
ATOM 7040 N N . THR A 1 936 ? -25.615 5.144 37.091 1.00 96.31 936 THR A N 1
ATOM 7041 C CA . THR A 1 936 ? -26.135 3.774 37.036 1.00 96.31 936 THR A CA 1
ATOM 7042 C C . THR A 1 936 ? -27.460 3.688 37.773 1.00 96.31 936 THR A C 1
ATOM 7044 O O . THR A 1 936 ? -27.580 4.159 38.904 1.00 96.31 936 THR A O 1
ATOM 7047 N N . PHE A 1 937 ? -28.450 3.063 37.147 1.00 96.25 937 PHE A N 1
ATOM 7048 C CA . PHE A 1 937 ? -29.757 2.778 37.722 1.00 96.25 937 PHE A CA 1
ATOM 7049 C C . PHE A 1 937 ? -29.982 1.276 37.741 1.00 96.25 937 PHE A C 1
ATOM 7051 O O . PHE A 1 937 ? -29.673 0.587 36.775 1.00 96.25 937 PHE A O 1
ATOM 7058 N N . GLY A 1 938 ? -30.556 0.770 38.824 1.00 95.38 938 GLY A N 1
ATOM 7059 C CA . GLY A 1 938 ? -30.827 -0.649 38.958 1.00 95.38 938 GLY A CA 1
ATOM 7060 C C . GLY A 1 938 ? -32.129 -0.948 39.678 1.00 95.38 938 GLY A C 1
ATOM 7061 O O . GLY A 1 938 ? -32.670 -0.115 40.406 1.00 95.38 938 GLY A O 1
ATOM 7062 N N . ALA A 1 939 ? -32.626 -2.161 39.487 1.00 95.31 939 ALA A N 1
ATOM 7063 C CA . ALA A 1 939 ? -33.781 -2.692 40.192 1.00 95.31 939 ALA A CA 1
ATOM 7064 C C . ALA A 1 939 ? -33.565 -4.178 40.481 1.00 95.31 939 ALA A C 1
ATOM 7066 O O . ALA A 1 939 ? -32.992 -4.877 39.649 1.00 95.31 939 ALA A O 1
ATOM 7067 N N . SER A 1 940 ? -34.038 -4.639 41.635 1.00 93.50 940 SER A N 1
ATOM 7068 C CA . SER A 1 940 ? -34.023 -6.052 42.029 1.00 93.50 940 SER A CA 1
ATOM 7069 C C . SER A 1 940 ? -35.412 -6.424 42.545 1.00 93.50 940 SER A C 1
ATOM 7071 O O . SER A 1 940 ? -35.969 -5.720 43.398 1.00 93.50 940 SER A O 1
ATOM 7073 N N . ILE A 1 941 ? -36.007 -7.479 41.984 1.00 94.38 941 ILE A N 1
ATOM 7074 C CA . ILE A 1 941 ? -37.374 -7.931 42.263 1.00 94.38 941 ILE A CA 1
ATOM 7075 C C . ILE A 1 941 ? -37.362 -9.401 42.670 1.00 94.38 941 ILE A C 1
ATOM 7077 O O . ILE A 1 941 ? -37.040 -10.269 41.862 1.00 94.38 941 ILE A O 1
ATOM 7081 N N . ALA A 1 942 ? -37.801 -9.684 43.894 1.00 91.19 942 ALA A N 1
ATOM 7082 C CA . ALA A 1 942 ? -38.008 -11.041 44.385 1.00 91.19 942 ALA A CA 1
ATOM 7083 C C . ALA A 1 942 ? -39.450 -11.508 44.118 1.00 91.19 942 ALA A C 1
ATOM 7085 O O . ALA A 1 942 ? -40.424 -10.867 44.526 1.00 91.19 942 ALA A O 1
ATOM 7086 N N . PHE A 1 943 ? -39.604 -12.659 43.473 1.00 89.38 943 PHE A N 1
ATOM 7087 C CA . PHE A 1 943 ? -40.892 -13.297 43.214 1.00 89.38 943 PHE A CA 1
ATOM 7088 C C . PHE A 1 943 ? -41.126 -14.492 44.145 1.00 89.38 943 PHE A C 1
ATOM 7090 O O . PHE A 1 943 ? -40.224 -15.007 44.807 1.00 89.38 943 PHE A O 1
ATOM 7097 N N . ASP A 1 944 ? -42.375 -14.961 44.186 1.00 85.06 944 ASP A N 1
ATOM 7098 C CA . ASP A 1 944 ? -42.697 -16.225 44.845 1.00 85.06 944 ASP A CA 1
ATOM 7099 C C . ASP A 1 944 ? -41.974 -17.402 44.163 1.00 85.06 944 ASP A C 1
ATOM 7101 O O . ASP A 1 944 ? -41.541 -17.314 43.014 1.00 85.06 944 ASP A O 1
ATOM 7105 N N . TYR A 1 945 ? -41.858 -18.525 44.876 1.00 84.25 945 TYR A N 1
ATOM 7106 C CA . TYR A 1 945 ? -41.184 -19.741 44.396 1.00 84.25 945 TYR A CA 1
ATOM 7107 C C . TYR A 1 945 ? -39.673 -19.591 44.132 1.00 84.25 945 TYR A C 1
ATOM 7109 O O . TYR A 1 945 ? -39.097 -20.424 43.436 1.00 84.25 945 TYR A O 1
ATOM 7117 N N . GLY A 1 946 ? -39.019 -18.581 44.720 1.00 81.75 946 GLY A N 1
ATOM 7118 C CA . GLY A 1 946 ? -37.555 -18.477 44.766 1.00 81.75 946 GLY A CA 1
ATOM 7119 C C . GLY A 1 946 ? -36.901 -17.884 43.516 1.00 81.75 946 GLY A C 1
ATOM 7120 O O . GLY A 1 946 ? -35.722 -18.153 43.291 1.00 81.75 946 GLY A O 1
ATOM 7121 N N . PHE A 1 947 ? -37.651 -17.131 42.704 1.00 88.94 947 PHE A N 1
ATOM 7122 C CA . PHE A 1 947 ? -37.126 -16.365 41.569 1.00 88.94 947 PHE A CA 1
ATOM 7123 C C . PHE A 1 947 ? -36.722 -14.946 41.990 1.00 88.94 947 PHE A C 1
ATOM 7125 O O . PHE A 1 947 ? -37.448 -14.295 42.740 1.00 88.94 947 PHE A O 1
ATOM 7132 N N . GLU A 1 948 ? -35.624 -14.441 41.438 1.00 89.56 948 GLU A N 1
ATOM 7133 C CA . GLU A 1 948 ? -35.168 -13.058 41.592 1.00 89.56 948 GLU A CA 1
ATOM 7134 C C . GLU A 1 948 ? -34.744 -12.504 40.230 1.00 89.56 948 GLU A C 1
ATOM 7136 O O . GLU A 1 948 ? -33.987 -13.152 39.511 1.00 89.56 948 GLU A O 1
ATOM 7141 N N . LEU A 1 949 ? -35.248 -11.324 39.867 1.00 93.44 949 LEU A N 1
ATOM 7142 C CA . LEU A 1 949 ? -34.848 -10.597 38.662 1.00 93.44 949 LEU A CA 1
ATOM 7143 C C . LEU A 1 949 ? -34.123 -9.315 39.058 1.00 93.44 949 LEU A C 1
ATOM 7145 O O . LEU A 1 949 ? -34.714 -8.467 39.727 1.00 93.44 949 LEU A O 1
ATOM 7149 N N . SER A 1 950 ? -32.905 -9.143 38.563 1.00 93.19 950 SER A N 1
ATOM 7150 C CA . SER A 1 950 ? -32.101 -7.940 38.749 1.00 93.19 950 SER A CA 1
ATOM 7151 C C . SER A 1 950 ? -31.744 -7.314 37.410 1.00 93.19 950 SER A C 1
ATOM 7153 O O . SER A 1 950 ? -31.456 -8.011 36.443 1.00 93.19 950 SER A O 1
ATOM 7155 N N . SER A 1 951 ? -31.774 -5.987 37.340 1.00 95.50 951 SER A N 1
ATOM 7156 C CA . SER A 1 951 ? -31.436 -5.213 36.144 1.00 95.50 951 SER A CA 1
ATOM 7157 C C . SER A 1 951 ? -30.566 -4.019 36.505 1.00 95.50 951 SER A C 1
ATOM 7159 O O . SER A 1 951 ? -30.846 -3.359 37.505 1.00 95.50 951 SER A O 1
ATOM 7161 N N . SER A 1 952 ? -29.569 -3.697 35.692 1.00 95.69 952 SER A N 1
ATOM 7162 C CA . SER A 1 952 ? -28.698 -2.530 35.829 1.00 95.69 952 SER A CA 1
ATOM 7163 C C . SER A 1 952 ? -28.553 -1.836 34.478 1.00 95.69 952 SER A C 1
ATOM 7165 O O . SER A 1 952 ? -28.527 -2.508 33.452 1.00 95.69 952 SER A O 1
ATOM 7167 N N . ALA A 1 953 ? -28.485 -0.511 34.469 1.00 96.62 953 ALA A N 1
ATOM 7168 C CA . ALA A 1 953 ? -28.231 0.290 33.279 1.00 96.62 953 ALA A CA 1
ATOM 7169 C C . ALA A 1 953 ? -27.357 1.490 33.643 1.00 96.62 953 ALA A C 1
ATOM 7171 O O . ALA A 1 953 ? -27.688 2.253 34.556 1.00 96.62 953 ALA A O 1
ATOM 7172 N N . THR A 1 954 ? -26.263 1.667 32.916 1.00 96.12 954 THR A N 1
ATOM 7173 C CA . THR A 1 954 ? -25.268 2.719 33.103 1.00 96.12 954 THR A CA 1
ATOM 7174 C C . THR A 1 954 ? -25.237 3.622 31.878 1.00 96.12 954 THR A C 1
ATOM 7176 O O . THR A 1 954 ? -25.197 3.146 30.749 1.00 96.12 954 THR A O 1
ATOM 7179 N N . LEU A 1 955 ? -25.232 4.933 32.110 1.00 96.75 955 LEU A N 1
ATOM 7180 C CA . LEU A 1 955 ? -24.967 5.957 31.102 1.00 96.75 955 LEU A CA 1
ATOM 7181 C C . LEU A 1 955 ? -23.701 6.705 31.509 1.00 96.75 955 LEU A C 1
ATOM 7183 O O . LEU A 1 955 ? -23.631 7.219 32.629 1.00 96.75 955 LEU A O 1
ATOM 7187 N N . GLY A 1 956 ? -22.717 6.743 30.620 1.00 94.81 956 GLY A N 1
ATOM 7188 C CA . GLY A 1 956 ? -21.418 7.369 30.818 1.00 94.81 956 GLY A CA 1
ATOM 7189 C C . GLY A 1 956 ? -21.199 8.546 29.876 1.00 94.81 956 GLY A C 1
ATOM 7190 O O . GLY A 1 956 ? -21.679 8.568 28.744 1.00 94.81 956 GLY A O 1
ATOM 7191 N N . HIS A 1 957 ? -20.454 9.532 30.358 1.00 94.56 957 HIS A N 1
ATOM 7192 C CA . HIS A 1 957 ? -19.922 10.615 29.552 1.00 94.56 957 HIS A CA 1
ATOM 7193 C C . HIS A 1 957 ? -18.439 10.792 29.854 1.00 94.56 957 HIS A C 1
ATOM 7195 O O . HIS A 1 957 ? -18.063 11.079 30.995 1.00 94.56 957 HIS A O 1
ATOM 7201 N N . THR A 1 958 ? -17.607 10.638 28.831 1.00 90.31 958 THR A N 1
ATOM 7202 C CA . THR A 1 958 ? -16.155 10.778 28.935 1.00 90.31 958 THR A CA 1
ATOM 7203 C C . THR A 1 958 ? -15.738 12.117 28.358 1.00 90.31 958 THR A C 1
ATOM 7205 O O . THR A 1 958 ? -15.873 12.373 27.160 1.00 90.31 958 THR A O 1
ATOM 7208 N N . GLY A 1 959 ? -15.243 12.987 29.234 1.00 79.00 959 GLY A N 1
ATOM 7209 C CA . GLY A 1 959 ? -14.826 14.339 28.900 1.00 79.00 959 GLY A CA 1
ATOM 7210 C C . GLY A 1 959 ? -13.336 14.558 29.140 1.00 79.00 959 GLY A C 1
ATOM 7211 O O . GLY A 1 959 ? -12.781 14.084 30.127 1.00 79.00 959 GLY A O 1
ATOM 7212 N N . SER A 1 960 ? -12.734 15.377 28.271 1.00 63.44 960 SER A N 1
ATOM 7213 C CA . SER A 1 960 ? -11.387 15.955 28.390 1.00 63.44 960 SER A CA 1
ATOM 7214 C C . SER A 1 960 ? -10.237 14.948 28.534 1.00 63.44 960 SER A C 1
ATOM 7216 O O . SER A 1 960 ? -9.966 14.460 29.627 1.00 63.44 960 SER A O 1
ATOM 7218 N N . PHE A 1 961 ? -9.429 14.822 27.478 1.00 57.81 961 PHE A N 1
ATOM 7219 C CA . PHE A 1 961 ? -8.015 14.475 27.626 1.00 57.81 961 PHE A CA 1
ATOM 7220 C C . PHE A 1 961 ? -7.283 15.617 28.337 1.00 57.81 961 PHE A C 1
ATOM 7222 O O . PHE A 1 961 ? -7.293 16.757 27.865 1.00 57.81 961 PHE A O 1
ATOM 7229 N N . SER A 1 962 ? -6.592 15.334 29.439 1.00 49.25 962 SER A N 1
ATOM 7230 C CA . SER A 1 962 ? -5.551 16.239 29.935 1.00 49.25 962 SER A CA 1
ATOM 7231 C C . SER A 1 962 ? -4.223 15.925 29.234 1.00 49.25 962 SER A C 1
ATOM 7233 O O . SER A 1 962 ? -3.224 15.614 29.878 1.00 49.25 962 SER A O 1
ATOM 7235 N N . ALA A 1 963 ? -4.174 16.027 27.908 1.00 45.53 963 ALA A N 1
ATOM 7236 C CA . ALA A 1 963 ? -2.951 15.756 27.160 1.00 45.53 963 ALA A CA 1
ATOM 7237 C C . ALA A 1 963 ? -2.505 17.020 26.427 1.00 45.53 963 ALA A C 1
ATOM 7239 O O . ALA A 1 963 ? -3.021 17.383 25.375 1.00 45.53 963 ALA A O 1
ATOM 7240 N N . ALA A 1 964 ? -1.554 17.750 27.002 1.00 46.03 964 ALA A N 1
ATOM 7241 C CA . ALA A 1 964 ? -1.004 18.945 26.368 1.00 46.03 964 ALA A CA 1
ATOM 7242 C C . ALA A 1 964 ? -0.126 18.635 25.130 1.00 46.03 964 ALA A C 1
ATOM 7244 O O . ALA A 1 964 ? 0.393 19.582 24.540 1.00 46.03 964 ALA A O 1
ATOM 7245 N N . ASP A 1 965 ? 0.041 17.360 24.739 1.00 53.38 965 ASP A N 1
ATOM 7246 C CA . ASP A 1 965 ? 1.154 16.901 23.896 1.00 53.38 965 ASP A CA 1
ATOM 7247 C C . ASP A 1 965 ? 0.870 15.683 22.965 1.00 53.38 965 ASP A C 1
ATOM 7249 O O . ASP A 1 965 ? 1.834 15.113 22.464 1.00 53.38 965 ASP A O 1
ATOM 7253 N N . GLU A 1 966 ? -0.383 15.290 22.678 1.00 63.62 966 GLU A N 1
ATOM 7254 C CA . GLU A 1 966 ? -0.690 14.061 21.892 1.00 63.62 966 GLU A CA 1
ATOM 7255 C C . GLU A 1 966 ? -1.227 14.287 20.462 1.00 63.62 966 GLU A C 1
ATOM 7257 O O . GLU A 1 966 ? -1.733 15.372 20.154 1.00 63.62 966 GLU A O 1
ATOM 7262 N N . GLN A 1 967 ? -1.103 13.256 19.602 1.00 67.44 967 GLN A N 1
ATOM 7263 C CA . GLN A 1 967 ? -1.618 13.213 18.216 1.00 67.44 967 GLN A CA 1
ATOM 7264 C C . GLN A 1 967 ? -3.121 12.907 18.139 1.00 67.44 967 GLN A C 1
ATOM 7266 O O . GLN A 1 967 ? -3.784 13.323 17.186 1.00 67.44 967 GLN A O 1
ATOM 7271 N N . PHE A 1 968 ? -3.650 12.203 19.144 1.00 71.25 968 PHE A N 1
ATOM 7272 C CA . PHE A 1 968 ? -5.072 11.911 19.286 1.00 71.25 968 PHE A CA 1
ATOM 7273 C C . PHE A 1 968 ? -5.737 12.887 20.255 1.00 71.25 968 PHE A C 1
ATOM 7275 O O . PHE A 1 968 ? -5.175 13.275 21.280 1.00 71.25 968 PHE A O 1
ATOM 7282 N N . ALA A 1 969 ? -6.966 13.274 19.938 1.00 74.25 969 ALA A N 1
ATOM 7283 C CA . ALA A 1 969 ? -7.840 14.031 20.826 1.00 74.25 969 ALA A CA 1
ATOM 7284 C C . ALA A 1 969 ? -9.277 13.518 20.703 1.00 74.25 969 ALA A C 1
ATOM 7286 O O . ALA A 1 969 ? -9.635 12.935 19.691 1.00 74.25 969 ALA A O 1
ATOM 7287 N N . LEU A 1 970 ? -10.131 13.757 21.698 1.00 74.44 970 LEU A N 1
ATOM 7288 C CA . LEU A 1 970 ? -11.570 13.520 21.530 1.00 74.44 970 LEU A CA 1
ATOM 7289 C C . LEU A 1 970 ? -12.191 14.589 20.627 1.00 74.44 970 LEU A C 1
ATOM 7291 O O . LEU A 1 970 ? -11.779 15.754 20.657 1.00 74.44 970 LEU A O 1
ATOM 7295 N N . THR A 1 971 ? -13.216 14.208 19.868 1.00 75.19 971 THR A N 1
ATOM 7296 C CA . THR A 1 971 ? -14.049 15.155 19.120 1.00 75.19 971 THR A CA 1
ATOM 7297 C C . THR A 1 971 ? -14.749 16.147 20.051 1.00 75.19 971 THR A C 1
ATOM 7299 O O . THR A 1 971 ? -14.932 15.902 21.249 1.00 75.19 971 THR A O 1
ATOM 7302 N N . ASP A 1 972 ? -15.162 17.288 19.496 1.00 74.50 972 ASP A N 1
ATOM 7303 C CA . ASP A 1 972 ? -15.851 18.335 20.251 1.00 74.50 972 ASP A CA 1
ATOM 7304 C C . ASP A 1 972 ? -17.156 17.779 20.841 1.00 74.50 972 ASP A C 1
ATOM 7306 O O . ASP A 1 972 ? -18.099 17.490 20.113 1.00 74.50 972 ASP A O 1
ATOM 7310 N N . GLY A 1 973 ? -17.198 17.608 22.165 1.00 76.62 973 GLY A N 1
ATOM 7311 C CA . GLY A 1 973 ? -18.332 16.992 22.860 1.00 76.62 973 GLY A CA 1
ATOM 7312 C C . GLY A 1 973 ? -18.013 15.697 23.607 1.00 76.62 973 GLY A C 1
ATOM 7313 O O . GLY A 1 973 ? -18.853 15.282 24.391 1.00 76.62 973 GLY A O 1
ATOM 7314 N N . GLY A 1 974 ? -16.817 15.113 23.463 1.00 84.94 974 GLY A N 1
ATOM 7315 C CA . GLY A 1 974 ? -16.416 13.906 24.204 1.00 84.94 974 GLY A CA 1
ATOM 7316 C C . GLY A 1 974 ? -17.080 12.622 23.697 1.00 84.94 974 GLY A C 1
ATOM 7317 O O . GLY A 1 974 ? -17.556 12.581 22.565 1.00 84.94 974 GLY A O 1
ATOM 7318 N N . LEU A 1 975 ? -17.094 11.577 24.531 1.00 87.31 975 LEU A N 1
ATOM 7319 C CA . LEU A 1 975 ? -17.776 10.309 24.233 1.00 87.31 975 LEU A CA 1
ATOM 7320 C C . LEU A 1 975 ? -19.012 10.142 25.111 1.00 87.31 975 LEU A C 1
ATOM 7322 O O . LEU A 1 975 ? -18.982 10.455 26.306 1.00 87.31 975 LEU A O 1
ATOM 7326 N N . THR A 1 976 ? -20.073 9.588 24.535 1.00 91.50 976 THR A N 1
ATOM 7327 C CA . THR A 1 976 ? -21.231 9.092 25.286 1.00 91.50 976 THR A CA 1
ATOM 7328 C C . THR A 1 976 ? -21.225 7.576 25.236 1.00 91.50 976 THR A C 1
ATOM 7330 O O . THR A 1 976 ? -21.073 7.002 24.163 1.00 91.50 976 THR A O 1
ATOM 7333 N N . SER A 1 977 ? -21.390 6.924 26.382 1.00 91.81 977 SER A N 1
ATOM 7334 C CA . SER A 1 977 ? -21.372 5.468 26.481 1.00 91.81 977 SER A CA 1
ATOM 7335 C C . SER A 1 977 ? -22.565 4.920 27.256 1.00 91.81 977 SER A C 1
ATOM 7337 O O . SER A 1 977 ? -23.159 5.606 28.095 1.00 91.81 977 SER A O 1
ATOM 7339 N N . SER A 1 978 ? -22.937 3.675 26.974 1.00 93.81 978 SER A N 1
ATOM 7340 C CA . SER A 1 978 ? -23.985 2.959 27.693 1.00 93.81 978 SER A CA 1
ATOM 7341 C C . SER A 1 978 ? -23.573 1.523 28.007 1.00 93.81 978 SER A C 1
ATOM 7343 O O . SER A 1 978 ? -22.766 0.923 27.303 1.00 93.81 978 SER A O 1
ATOM 7345 N N . ALA A 1 979 ? -24.127 0.971 29.080 1.00 94.38 979 ALA A N 1
ATOM 7346 C CA . ALA A 1 979 ? -24.020 -0.444 29.416 1.00 94.38 979 ALA A CA 1
ATOM 7347 C C . ALA A 1 979 ? -25.291 -0.885 30.138 1.00 94.38 979 ALA A C 1
ATOM 7349 O O . ALA A 1 979 ? -25.957 -0.064 30.778 1.00 94.38 979 ALA A O 1
ATOM 7350 N N . TYR A 1 980 ? -25.635 -2.165 30.076 1.00 95.19 980 TYR A N 1
ATOM 7351 C CA . TYR A 1 980 ? -26.737 -2.691 30.875 1.00 95.19 980 TYR A CA 1
ATOM 7352 C C . TYR A 1 980 ? -26.591 -4.183 31.124 1.00 95.19 980 TYR A C 1
ATOM 7354 O O . TYR A 1 980 ? -25.977 -4.903 30.348 1.00 95.19 980 TYR A O 1
ATOM 7362 N N . SER A 1 981 ? -27.194 -4.673 32.199 1.00 94.50 981 SER A N 1
ATOM 7363 C CA . SER A 1 981 ? -27.199 -6.094 32.531 1.00 94.50 981 SER A CA 1
ATOM 7364 C C . SER A 1 981 ? -28.519 -6.516 33.155 1.00 94.50 981 SER A C 1
ATOM 7366 O O . SER A 1 981 ? -29.148 -5.756 33.891 1.00 94.50 981 SER A O 1
ATOM 7368 N N . PHE A 1 982 ? -28.929 -7.745 32.875 1.00 94.44 982 PHE A N 1
ATOM 7369 C CA . PHE A 1 982 ? -30.091 -8.412 33.437 1.00 94.44 982 PHE A CA 1
ATOM 7370 C C . PHE A 1 982 ? -29.658 -9.762 33.991 1.00 94.44 982 PHE A C 1
ATOM 7372 O O . PHE A 1 982 ? -28.958 -10.507 33.317 1.00 94.44 982 PHE A O 1
ATOM 7379 N N . ALA A 1 983 ? -30.101 -10.106 35.194 1.00 91.06 983 ALA A N 1
ATOM 7380 C CA . ALA A 1 983 ? -29.852 -11.396 35.814 1.00 91.06 983 ALA A CA 1
ATOM 7381 C C . ALA A 1 983 ? -31.156 -11.976 36.366 1.00 91.06 983 ALA A C 1
ATOM 7383 O O . ALA A 1 983 ? -31.844 -11.336 37.157 1.00 91.06 983 ALA A O 1
ATOM 7384 N N . LEU A 1 984 ? -31.485 -13.201 35.966 1.00 92.44 984 LEU A N 1
ATOM 7385 C CA . LEU A 1 984 ? -32.564 -14.000 36.530 1.00 92.44 984 LEU A CA 1
ATOM 7386 C C . LEU A 1 984 ? -31.951 -15.132 37.348 1.00 92.44 984 LEU A C 1
ATOM 7388 O O . LEU A 1 984 ? -31.313 -16.022 36.790 1.00 92.44 984 LEU A O 1
ATOM 7392 N N . ALA A 1 985 ? -32.174 -15.122 38.656 1.00 88.44 985 ALA A N 1
ATOM 7393 C CA . ALA A 1 985 ? -31.767 -16.188 39.556 1.00 88.44 985 ALA A CA 1
ATOM 7394 C C . ALA A 1 985 ? -32.973 -17.026 40.004 1.00 88.44 985 ALA A C 1
ATOM 7396 O O . ALA A 1 985 ? -34.079 -16.517 40.196 1.00 88.44 985 ALA A O 1
ATOM 7397 N N . LYS A 1 986 ? -32.755 -18.329 40.195 1.00 88.12 986 LYS A N 1
ATOM 7398 C CA . LYS A 1 986 ? -33.726 -19.277 40.743 1.00 88.12 986 LYS A CA 1
ATOM 7399 C C . LYS A 1 986 ? -33.067 -20.155 41.794 1.00 88.12 986 LYS A C 1
ATOM 7401 O O . LYS A 1 986 ? -32.035 -20.769 41.547 1.00 88.12 986 LYS A O 1
ATOM 7406 N N . THR A 1 987 ? -33.719 -20.269 42.943 1.00 86.31 987 THR A N 1
ATOM 7407 C CA . THR A 1 987 ? -33.398 -21.243 43.994 1.00 86.31 987 THR A CA 1
ATOM 7408 C C . THR A 1 987 ? -34.435 -22.367 44.002 1.00 86.31 987 THR A C 1
ATOM 7410 O O . THR A 1 987 ? -35.633 -22.103 43.908 1.00 86.31 987 THR A O 1
ATOM 7413 N N . GLY A 1 988 ? -33.995 -23.620 44.079 1.00 83.00 988 GLY A N 1
ATOM 7414 C CA . GLY A 1 988 ? -34.822 -24.823 44.063 1.00 83.00 988 GLY A CA 1
ATOM 7415 C C . GLY A 1 988 ? -35.432 -25.133 42.690 1.00 83.00 988 GLY A C 1
ATOM 7416 O O . GLY A 1 988 ? -36.649 -25.017 42.521 1.00 83.00 988 GLY A O 1
ATOM 7417 N N . LEU A 1 989 ? -34.612 -25.376 41.665 1.00 81.94 989 LEU A N 1
ATOM 7418 C CA . LEU A 1 989 ? -35.074 -25.608 40.289 1.00 81.94 989 LEU A CA 1
ATOM 7419 C C . LEU A 1 989 ? -35.505 -27.069 40.080 1.00 81.94 989 LEU A C 1
ATOM 7421 O O . LEU A 1 989 ? -36.629 -27.324 39.648 1.00 81.94 989 LEU A O 1
ATOM 7425 N N . PHE A 1 990 ? -34.627 -28.010 40.417 1.00 84.69 990 PHE A N 1
ATOM 7426 C CA . PHE A 1 990 ? -34.848 -29.456 40.368 1.00 84.69 990 PHE A CA 1
ATOM 7427 C C . PHE A 1 990 ? -34.847 -30.102 41.764 1.00 84.69 990 PHE A C 1
ATOM 7429 O O . PHE A 1 990 ? -35.400 -31.192 41.926 1.00 84.69 990 PHE A O 1
ATOM 7436 N N . GLY A 1 991 ? -34.249 -29.448 42.765 1.00 76.81 991 GLY A N 1
ATOM 7437 C CA . GLY A 1 991 ? -34.249 -29.843 44.175 1.00 76.81 991 GLY A CA 1
ATOM 7438 C C . GLY A 1 991 ? -34.739 -28.713 45.083 1.00 76.81 991 GLY A C 1
ATOM 7439 O O . GLY A 1 991 ? -35.247 -27.701 44.618 1.00 76.81 991 GLY A O 1
ATOM 7440 N N . ASP A 1 992 ? -34.593 -28.873 46.399 1.00 76.88 992 ASP A N 1
ATOM 7441 C CA . ASP A 1 992 ? -34.993 -27.833 47.364 1.00 76.88 992 ASP A CA 1
ATOM 7442 C C . ASP A 1 992 ? -33.888 -26.778 47.594 1.00 76.88 992 ASP A C 1
ATOM 7444 O O . ASP A 1 992 ? -34.114 -25.768 48.260 1.00 76.88 992 ASP A O 1
ATOM 7448 N N . SER A 1 993 ? -32.679 -27.017 47.075 1.00 76.12 993 SER A N 1
ATOM 7449 C CA . SER A 1 993 ? -31.465 -26.256 47.404 1.00 76.12 993 SER A CA 1
ATOM 7450 C C . SER A 1 993 ? -30.521 -25.998 46.225 1.00 76.12 993 SER A C 1
ATOM 7452 O O . SER A 1 993 ? -29.502 -25.329 46.404 1.00 76.12 993 SER A O 1
ATOM 7454 N N . ASP A 1 994 ? -30.838 -26.497 45.029 1.00 80.12 994 ASP A N 1
ATOM 7455 C CA . ASP A 1 994 ? -30.090 -26.182 43.813 1.00 80.12 994 ASP A CA 1
ATOM 7456 C C . ASP A 1 994 ? -30.359 -24.744 43.355 1.00 80.12 994 ASP A C 1
ATOM 7458 O O . ASP A 1 994 ? -31.327 -24.099 43.762 1.00 80.12 994 ASP A O 1
ATOM 7462 N N . ARG A 1 995 ? -29.448 -24.192 42.561 1.00 83.38 995 ARG A N 1
ATOM 7463 C CA . ARG A 1 995 ? -29.431 -22.770 42.216 1.00 83.38 995 ARG A CA 1
ATOM 7464 C C . ARG A 1 995 ? -29.074 -22.590 40.754 1.00 83.38 995 ARG A C 1
ATOM 7466 O O . ARG A 1 995 ? -28.181 -23.264 40.254 1.00 83.38 995 ARG A O 1
ATOM 7473 N N . MET A 1 996 ? -29.739 -21.659 40.087 1.00 85.75 996 MET A N 1
ATOM 7474 C CA . MET A 1 996 ? -29.452 -21.279 38.708 1.00 85.75 996 MET A CA 1
ATOM 7475 C C . MET A 1 996 ? -29.443 -19.758 38.574 1.00 85.75 996 MET A C 1
ATOM 7477 O O . MET A 1 996 ? -30.273 -19.095 39.192 1.00 85.75 996 MET A O 1
ATOM 7481 N N . ARG A 1 997 ? -28.560 -19.213 37.736 1.00 87.81 997 ARG A N 1
ATOM 7482 C CA . ARG A 1 997 ? -28.618 -17.830 37.248 1.00 87.81 997 ARG A CA 1
ATOM 7483 C C . ARG A 1 997 ? -28.413 -17.820 35.752 1.00 87.81 997 ARG A C 1
ATOM 7485 O O . ARG A 1 997 ? -27.547 -18.518 35.236 1.00 87.81 997 ARG A O 1
ATOM 7492 N N . LEU A 1 998 ? -29.205 -16.997 35.097 1.00 89.62 998 LEU A N 1
ATOM 7493 C CA . LEU A 1 998 ? -29.009 -16.587 33.722 1.00 89.62 998 LEU A CA 1
ATOM 7494 C C . LEU A 1 998 ? -28.757 -15.089 33.742 1.00 89.62 998 LEU A C 1
ATOM 7496 O O . LEU A 1 998 ? -29.560 -14.357 34.319 1.00 89.62 998 LEU A O 1
ATOM 7500 N N . SER A 1 999 ? -27.671 -14.637 33.139 1.00 89.12 999 SER A N 1
ATOM 7501 C CA . SER A 1 999 ? -27.373 -13.223 32.972 1.00 89.12 999 SER A CA 1
ATOM 7502 C C . SER A 1 999 ? -27.137 -12.879 31.515 1.00 89.12 999 SER A C 1
ATOM 7504 O O . SER A 1 999 ? -26.530 -13.643 30.772 1.00 89.12 999 SER A O 1
ATOM 7506 N N . PHE A 1 1000 ? -27.641 -11.718 31.128 1.00 91.62 1000 PHE A N 1
ATOM 7507 C CA . PHE A 1 1000 ? -27.472 -11.115 29.821 1.00 91.62 1000 PHE A CA 1
ATOM 7508 C C . PHE A 1 1000 ? -26.979 -9.688 30.029 1.00 91.62 1000 PHE A C 1
ATOM 7510 O O . PHE A 1 1000 ? -27.649 -8.909 30.707 1.00 91.62 1000 PHE A O 1
ATOM 7517 N N . GLY A 1 1001 ? -25.825 -9.350 29.472 1.00 90.44 1001 GLY A N 1
ATOM 7518 C CA . GLY A 1 1001 ? -25.228 -8.027 29.592 1.00 90.44 1001 GLY A CA 1
ATOM 7519 C C . GLY A 1 1001 ? -24.827 -7.467 28.241 1.00 90.44 1001 GLY A C 1
ATOM 7520 O O . GLY A 1 1001 ? -24.325 -8.201 27.401 1.00 90.44 1001 GLY A O 1
ATOM 7521 N N . GLN A 1 1002 ? -25.035 -6.171 28.050 1.00 91.19 1002 GLN A N 1
ATOM 7522 C CA . GLN A 1 1002 ? -24.266 -5.381 27.101 1.00 91.19 1002 GLN A CA 1
ATOM 7523 C C . GLN A 1 1002 ? -23.116 -4.736 27.869 1.00 91.19 1002 GLN A C 1
ATOM 7525 O O . GLN A 1 1002 ? -23.354 -4.072 28.888 1.00 91.19 1002 GLN A O 1
ATOM 7530 N N . SER A 1 1003 ? -21.897 -4.917 27.371 1.00 86.44 1003 SER A N 1
ATOM 7531 C CA . SER A 1 1003 ? -20.722 -4.247 27.918 1.00 86.44 1003 SER A CA 1
ATOM 7532 C C . SER A 1 1003 ? -20.741 -2.741 27.647 1.00 86.44 1003 SER A C 1
ATOM 7534 O O . SER A 1 1003 ? -21.700 -2.197 27.081 1.00 86.44 1003 SER A O 1
ATOM 7536 N N . LEU A 1 1004 ? -19.713 -2.033 28.122 1.00 85.69 1004 LEU A N 1
ATOM 7537 C CA . LEU A 1 1004 ? -19.594 -0.603 27.879 1.00 85.69 1004 LEU A CA 1
ATOM 7538 C C . LEU A 1 1004 ? -19.443 -0.337 26.375 1.00 85.69 1004 LEU A C 1
ATOM 7540 O O . LEU A 1 1004 ? -18.417 -0.636 25.778 1.00 85.69 1004 LEU A O 1
ATOM 7544 N N . HIS A 1 1005 ? -20.466 0.267 25.783 1.00 86.69 1005 HIS A N 1
ATOM 7545 C CA . HIS A 1 1005 ? -20.528 0.594 24.365 1.00 86.69 1005 HIS A CA 1
ATOM 7546 C C . HIS A 1 1005 ? -20.507 2.110 24.172 1.00 86.69 1005 HIS A C 1
ATOM 7548 O O . HIS A 1 1005 ? -21.175 2.837 24.911 1.00 86.69 1005 HIS A O 1
ATOM 7554 N N . ILE A 1 1006 ? -19.752 2.598 23.186 1.00 86.88 1006 ILE A N 1
ATOM 7555 C CA . ILE A 1 1006 ? -19.733 4.015 22.807 1.00 86.88 1006 ILE A CA 1
ATOM 7556 C C . ILE A 1 1006 ? -20.919 4.268 21.872 1.00 86.88 1006 ILE A C 1
ATOM 7558 O O . ILE A 1 1006 ? -20.976 3.745 20.770 1.00 86.88 1006 ILE A O 1
ATOM 7562 N N . GLU A 1 1007 ? -21.868 5.082 22.318 1.00 87.31 1007 GLU A N 1
ATOM 7563 C CA . GLU A 1 1007 ? -23.066 5.442 21.551 1.00 87.31 1007 GLU A CA 1
ATOM 7564 C C . GLU A 1 1007 ? -22.779 6.544 20.529 1.00 87.31 1007 GLU A C 1
ATOM 7566 O O . GLU A 1 1007 ? -23.327 6.541 19.433 1.00 87.31 1007 GLU A O 1
ATOM 7571 N N . ASP A 1 1008 ? -21.941 7.511 20.909 1.00 85.38 1008 ASP A N 1
ATOM 7572 C CA . ASP A 1 1008 ? -21.649 8.699 20.109 1.00 85.38 1008 ASP A CA 1
ATOM 7573 C C . ASP A 1 1008 ? -20.297 9.311 20.505 1.00 85.38 1008 ASP A C 1
ATOM 7575 O O . ASP A 1 1008 ? -19.830 9.161 21.643 1.00 85.38 1008 ASP A O 1
ATOM 7579 N N . GLY A 1 1009 ? -19.701 10.042 19.565 1.00 80.75 1009 GLY A N 1
ATOM 7580 C CA . GLY A 1 1009 ? -18.389 10.669 19.681 1.00 80.75 1009 GLY A CA 1
ATOM 7581 C C . GLY A 1 1009 ? -17.286 9.933 18.916 1.00 80.75 1009 GLY A C 1
ATOM 7582 O O . GLY A 1 1009 ? -17.474 8.854 18.348 1.00 80.75 1009 GLY A O 1
ATOM 7583 N N . GLY A 1 1010 ? -16.109 10.550 18.873 1.00 78.38 1010 GLY A N 1
ATOM 7584 C CA . GLY A 1 1010 ? -14.979 10.045 18.109 1.00 78.38 1010 GLY A CA 1
ATOM 7585 C C . GLY A 1 1010 ? -13.630 10.572 18.578 1.00 78.38 1010 GLY A C 1
ATOM 7586 O O . GLY A 1 1010 ? -13.520 11.316 19.559 1.00 78.38 1010 GLY A O 1
ATOM 7587 N N . LEU A 1 1011 ? -12.597 10.189 17.836 1.00 76.62 1011 LEU A N 1
ATOM 7588 C CA . LEU A 1 1011 ? -11.239 10.698 17.966 1.00 76.62 1011 LEU A CA 1
ATOM 7589 C C . LEU A 1 1011 ? -10.916 11.630 16.799 1.00 76.62 1011 LEU A C 1
ATOM 7591 O O . LEU A 1 1011 ? -11.355 11.404 15.683 1.00 76.62 1011 LEU A O 1
ATOM 7595 N N . LYS A 1 1012 ? -10.114 12.657 17.043 1.00 77.38 1012 LYS A N 1
ATOM 7596 C CA . LYS A 1 1012 ? -9.424 13.438 16.020 1.00 77.38 1012 LYS A CA 1
ATOM 7597 C C . LYS A 1 1012 ? -7.976 12.980 15.975 1.00 77.38 1012 LYS A C 1
ATOM 7599 O O . LYS A 1 1012 ? -7.332 12.931 17.024 1.00 77.38 1012 LYS A O 1
ATOM 7604 N N . PHE A 1 1013 ? -7.478 12.681 14.785 1.00 76.50 1013 PHE A N 1
ATOM 7605 C CA . PHE A 1 1013 ? -6.097 12.297 14.522 1.00 76.50 1013 PHE A CA 1
ATOM 7606 C C . PHE A 1 1013 ? -5.415 13.359 13.661 1.00 76.50 1013 PHE A C 1
ATOM 7608 O O . PHE A 1 1013 ? -5.903 13.677 12.577 1.00 76.50 1013 PHE A O 1
ATOM 7615 N N . ALA A 1 1014 ? -4.301 13.915 14.135 1.00 78.69 1014 ALA A N 1
ATOM 7616 C CA . ALA A 1 1014 ? -3.510 14.886 13.384 1.00 78.69 1014 ALA A CA 1
ATOM 7617 C C . ALA A 1 1014 ? -2.247 14.229 12.807 1.00 78.69 1014 ALA A C 1
ATOM 7619 O O . ALA A 1 1014 ? -1.396 13.761 13.562 1.00 78.69 1014 ALA A O 1
ATOM 7620 N N . SER A 1 1015 ? -2.088 14.259 11.483 1.00 79.62 1015 SER A N 1
ATOM 7621 C CA . SER A 1 1015 ? -0.895 13.763 10.776 1.00 79.62 1015 SER A CA 1
ATOM 7622 C C . SER A 1 1015 ? -0.326 14.822 9.836 1.00 79.62 1015 SER A C 1
ATOM 7624 O O . SER A 1 1015 ? -1.035 15.736 9.418 1.00 79.62 1015 SER A O 1
ATOM 7626 N N . VAL A 1 1016 ? 0.967 14.728 9.518 1.00 86.12 1016 VAL A N 1
ATOM 7627 C CA . VAL A 1 1016 ? 1.573 15.525 8.441 1.00 86.12 1016 VAL A CA 1
ATOM 7628 C C . VAL A 1 1016 ? 1.515 14.716 7.159 1.00 86.12 1016 VAL A C 1
ATOM 7630 O O . VAL A 1 1016 ? 1.911 13.555 7.157 1.00 86.12 1016 VAL A O 1
ATOM 7633 N N . GLN A 1 1017 ? 1.025 15.333 6.093 1.00 90.19 1017 GLN A N 1
ATOM 7634 C CA . GLN A 1 1017 ? 0.845 14.714 4.781 1.00 90.19 1017 GLN A CA 1
ATOM 7635 C C . GLN A 1 1017 ? 1.289 15.691 3.696 1.00 90.19 1017 GLN A C 1
ATOM 7637 O O . GLN A 1 1017 ? 1.363 16.894 3.952 1.00 90.19 1017 GLN A O 1
ATOM 7642 N N . VAL A 1 1018 ? 1.514 15.196 2.480 1.00 91.25 1018 VAL A N 1
ATOM 7643 C CA . VAL A 1 1018 ? 1.624 16.051 1.291 1.00 91.25 1018 VAL A CA 1
ATOM 7644 C C . VAL A 1 1018 ? 0.234 16.602 0.959 1.00 91.25 1018 VAL A C 1
ATOM 7646 O O . VAL A 1 1018 ? -0.658 15.858 0.551 1.00 91.25 1018 VAL A O 1
ATOM 7649 N N . ILE A 1 1019 ? 0.038 17.905 1.169 1.00 92.12 1019 ILE A N 1
ATOM 7650 C CA . ILE A 1 1019 ? -1.228 18.617 0.927 1.00 92.12 1019 ILE A CA 1
ATOM 7651 C C . ILE A 1 1019 ? -1.326 19.188 -0.494 1.00 92.12 1019 ILE A C 1
ATOM 7653 O O . ILE A 1 1019 ? -2.431 19.475 -0.954 1.00 92.12 1019 ILE A O 1
ATOM 7657 N N . ASP A 1 1020 ? -0.199 19.316 -1.198 1.00 93.44 1020 ASP A N 1
ATOM 7658 C CA . ASP A 1 1020 ? -0.142 19.648 -2.624 1.00 93.44 1020 ASP A CA 1
ATOM 7659 C C . ASP A 1 1020 ? 0.761 18.651 -3.359 1.00 93.44 1020 ASP A C 1
ATOM 7661 O O . ASP A 1 1020 ? 1.986 18.700 -3.270 1.00 93.44 1020 ASP A O 1
ATOM 7665 N N . ARG A 1 1021 ? 0.143 17.748 -4.127 1.00 89.69 1021 ARG A N 1
ATOM 7666 C CA . ARG A 1 1021 ? 0.840 16.713 -4.906 1.00 89.69 1021 ARG A CA 1
ATOM 7667 C C . ARG A 1 1021 ? 1.661 17.267 -6.073 1.00 89.69 1021 ARG A C 1
ATOM 7669 O O . ARG A 1 1021 ? 2.502 16.547 -6.592 1.00 89.69 1021 ARG A O 1
ATOM 7676 N N . THR A 1 1022 ? 1.443 18.511 -6.496 1.00 90.00 1022 THR A N 1
ATOM 7677 C CA . THR A 1 1022 ? 2.213 19.122 -7.594 1.00 90.00 1022 THR A CA 1
ATOM 7678 C C . THR A 1 1022 ? 3.548 19.657 -7.093 1.00 90.00 1022 THR A C 1
ATOM 7680 O O . THR A 1 1022 ? 4.570 19.501 -7.756 1.00 90.00 1022 THR A O 1
ATOM 7683 N N . THR A 1 1023 ? 3.535 20.311 -5.931 1.00 92.44 1023 THR A N 1
ATOM 7684 C CA . THR A 1 1023 ? 4.715 20.972 -5.351 1.00 92.44 1023 THR A CA 1
ATOM 7685 C C . THR A 1 1023 ? 5.417 20.129 -4.291 1.00 92.44 1023 THR A C 1
ATOM 7687 O O . THR A 1 1023 ? 6.547 20.439 -3.924 1.00 92.44 1023 THR A O 1
ATOM 7690 N N . GLY A 1 1024 ? 4.749 19.090 -3.788 1.00 91.94 1024 GLY A N 1
ATOM 7691 C CA . GLY A 1 1024 ? 5.192 18.306 -2.645 1.00 91.94 1024 GLY A CA 1
ATOM 7692 C C . GLY A 1 1024 ? 4.889 18.970 -1.300 1.00 91.94 1024 GLY A C 1
ATOM 7693 O O . GLY A 1 1024 ? 5.245 18.395 -0.287 1.00 91.94 1024 GLY A O 1
ATOM 7694 N N . GLU A 1 1025 ? 4.238 20.144 -1.233 1.00 94.00 1025 GLU A N 1
ATOM 7695 C CA . GLU A 1 1025 ? 4.035 20.878 0.031 1.00 94.00 1025 GLU A CA 1
ATOM 7696 C C . GLU A 1 1025 ? 3.416 19.993 1.126 1.00 94.00 1025 GLU A C 1
ATOM 7698 O O . GLU A 1 1025 ? 2.342 19.418 0.940 1.00 94.00 1025 GLU A O 1
ATOM 7703 N N . ILE A 1 1026 ? 4.071 19.922 2.292 1.00 91.56 1026 ILE A N 1
ATOM 7704 C CA . ILE A 1 1026 ? 3.571 19.197 3.466 1.00 91.56 1026 ILE A CA 1
ATOM 7705 C C . ILE A 1 1026 ? 2.769 20.093 4.410 1.00 91.56 1026 ILE A C 1
ATOM 7707 O O . ILE A 1 1026 ? 3.114 21.247 4.667 1.00 91.56 1026 ILE A O 1
ATOM 7711 N N . GLY A 1 1027 ? 1.718 19.531 5.000 1.00 88.69 1027 GLY A N 1
ATOM 7712 C CA . GLY A 1 1027 ? 0.851 20.220 5.948 1.00 88.69 1027 GLY A CA 1
ATOM 7713 C C . GLY A 1 1027 ? 0.192 19.272 6.942 1.00 88.69 1027 GLY A C 1
ATOM 7714 O O . GLY A 1 1027 ? 0.179 18.058 6.761 1.00 88.69 1027 GLY A O 1
ATOM 7715 N N . VAL A 1 1028 ? -0.354 19.838 8.021 1.00 86.88 1028 VAL A N 1
ATOM 7716 C CA . VAL A 1 1028 ? -1.094 19.068 9.031 1.00 86.88 1028 VAL A CA 1
ATOM 7717 C C . VAL A 1 1028 ? -2.526 18.846 8.558 1.00 86.88 1028 VAL A C 1
ATOM 7719 O O . VAL A 1 1028 ? -3.259 19.806 8.316 1.00 86.88 1028 VAL A O 1
ATOM 7722 N N . VAL A 1 1029 ? -2.937 17.584 8.512 1.00 85.38 1029 VAL A N 1
ATOM 7723 C CA . VAL A 1 1029 ? -4.292 17.140 8.191 1.00 85.38 1029 VAL A CA 1
ATOM 7724 C C . VAL A 1 1029 ? -4.910 16.522 9.443 1.00 85.38 1029 VAL A C 1
ATOM 7726 O O . VAL A 1 1029 ? -4.292 15.690 10.105 1.00 85.38 1029 VAL A O 1
ATOM 7729 N N . ASN A 1 1030 ? -6.130 16.948 9.781 1.00 82.12 1030 ASN A N 1
ATOM 7730 C CA . ASN A 1 1030 ? -6.910 16.355 10.867 1.00 82.12 1030 ASN A CA 1
ATOM 7731 C C . ASN A 1 1030 ? -7.958 15.409 10.280 1.00 82.12 1030 ASN A C 1
ATOM 7733 O O . ASN A 1 1030 ? -8.709 15.807 9.390 1.00 82.12 1030 ASN A O 1
ATOM 7737 N N . GLN A 1 1031 ? -8.020 14.191 10.804 1.00 76.62 1031 GLN A N 1
ATOM 7738 C CA . GLN A 1 1031 ? -8.999 13.170 10.448 1.00 76.62 1031 GLN A CA 1
ATOM 7739 C C . GLN A 1 1031 ? -9.906 12.900 11.650 1.00 76.62 1031 GLN A C 1
ATOM 7741 O O . GLN A 1 1031 ? -9.415 12.650 12.750 1.00 76.62 1031 GLN A O 1
ATOM 7746 N N . ASP A 1 1032 ? -11.220 12.948 11.442 1.00 77.00 1032 ASP A N 1
ATOM 7747 C CA . ASP A 1 1032 ? -12.207 12.611 12.468 1.00 77.00 1032 ASP A CA 1
ATOM 7748 C C . ASP A 1 1032 ? -12.591 11.127 12.330 1.00 77.00 1032 ASP A C 1
ATOM 7750 O O . ASP A 1 1032 ? -13.102 10.689 11.301 1.00 77.00 1032 ASP A O 1
ATOM 7754 N N . ILE A 1 1033 ? -12.348 10.350 13.382 1.00 73.75 1033 ILE A N 1
ATOM 7755 C CA . ILE A 1 1033 ? -12.600 8.913 13.483 1.00 73.75 1033 ILE A CA 1
ATOM 7756 C C . ILE A 1 1033 ? -13.806 8.710 14.400 1.00 73.75 1033 ILE A C 1
ATOM 7758 O O . ILE A 1 1033 ? -13.695 8.824 15.622 1.00 73.75 1033 ILE A O 1
ATOM 7762 N N . ALA A 1 1034 ? -14.968 8.393 13.832 1.00 72.19 1034 ALA A N 1
ATOM 7763 C CA . ALA A 1 1034 ? -16.146 8.039 14.624 1.00 72.19 1034 ALA A CA 1
ATOM 7764 C C . ALA A 1 1034 ? -15.887 6.747 15.418 1.00 72.19 1034 ALA A C 1
ATOM 7766 O O . ALA A 1 1034 ? -15.421 5.759 14.844 1.00 72.19 1034 ALA A O 1
ATOM 7767 N N . LEU A 1 1035 ? -16.182 6.744 16.721 1.00 71.50 1035 LEU A N 1
ATOM 7768 C CA . LEU A 1 1035 ? -16.022 5.570 17.590 1.00 71.50 1035 LEU A CA 1
ATOM 7769 C C . LEU A 1 1035 ? -17.352 4.921 17.992 1.00 71.50 1035 LEU A C 1
ATOM 7771 O O . LEU A 1 1035 ? -17.333 3.776 18.430 1.00 71.50 1035 LEU A O 1
ATOM 7775 N N . GLY A 1 1036 ? -18.474 5.634 17.871 1.00 68.12 1036 GLY A N 1
ATOM 7776 C CA . GLY A 1 1036 ? -19.797 5.111 18.218 1.00 68.12 1036 GLY A CA 1
ATOM 7777 C C . GLY A 1 1036 ? -20.650 4.704 17.019 1.00 68.12 1036 GLY A C 1
ATOM 7778 O O . GLY A 1 1036 ? -20.353 5.072 15.883 1.00 68.12 1036 GLY A O 1
ATOM 7779 N N . GLY A 1 1037 ? -21.737 3.984 17.304 1.00 62.75 1037 GLY A N 1
ATOM 7780 C CA . GLY A 1 1037 ? -22.873 3.811 16.389 1.00 62.75 1037 GLY A CA 1
ATOM 7781 C C . GLY A 1 1037 ? -23.054 2.421 15.778 1.00 62.75 1037 GLY A C 1
ATOM 7782 O O . GLY A 1 1037 ? -24.197 2.050 15.519 1.00 62.75 1037 GLY A O 1
ATOM 7783 N N . ASP A 1 1038 ? -21.989 1.630 15.630 1.00 60.59 1038 ASP A N 1
ATOM 7784 C CA . ASP A 1 1038 ? -22.058 0.317 14.980 1.00 60.59 1038 ASP A CA 1
ATOM 7785 C C . ASP A 1 1038 ? -21.648 -0.806 15.934 1.00 60.59 1038 ASP A C 1
ATOM 7787 O O . ASP A 1 1038 ? -20.606 -0.733 16.580 1.00 60.59 1038 ASP A O 1
ATOM 7791 N N . GLY A 1 1039 ? -22.482 -1.847 15.993 1.00 66.19 1039 GLY A N 1
ATOM 7792 C CA . GLY A 1 1039 ? -22.210 -3.092 16.704 1.00 66.19 1039 GLY A CA 1
ATOM 7793 C C . GLY A 1 1039 ? -22.248 -3.012 18.242 1.00 66.19 1039 GLY A C 1
ATOM 7794 O O . GLY A 1 1039 ? -21.466 -2.317 18.879 1.00 66.19 1039 GLY A O 1
ATOM 7795 N N . ARG A 1 1040 ? -23.132 -3.797 18.876 1.00 77.00 1040 ARG A N 1
ATOM 7796 C CA . ARG A 1 1040 ? -23.155 -3.990 20.337 1.00 77.00 1040 ARG A CA 1
ATOM 7797 C C . ARG A 1 1040 ? -22.657 -5.374 20.718 1.00 77.00 1040 ARG A C 1
ATOM 7799 O O . ARG A 1 1040 ? -23.147 -6.372 20.193 1.00 77.00 1040 ARG A O 1
ATOM 7806 N N . ASP A 1 1041 ? -21.761 -5.418 21.694 1.00 79.25 1041 ASP A N 1
ATOM 7807 C CA . ASP A 1 1041 ? -21.295 -6.672 22.265 1.00 79.25 1041 ASP A CA 1
ATOM 7808 C C . ASP A 1 1041 ? -22.220 -7.119 23.392 1.00 79.25 1041 ASP A C 1
ATOM 7810 O O . ASP A 1 1041 ? -22.549 -6.360 24.313 1.00 79.25 1041 ASP A O 1
ATOM 7814 N N . TYR A 1 1042 ? -22.643 -8.375 23.304 1.00 85.88 1042 TYR A N 1
ATOM 7815 C CA . TYR A 1 1042 ? -23.531 -8.998 24.268 1.00 85.88 1042 TYR A CA 1
ATOM 7816 C C . TYR A 1 1042 ? -22.878 -10.217 24.895 1.00 85.88 1042 TYR A C 1
ATOM 7818 O O . TYR A 1 1042 ? -22.244 -11.028 24.229 1.00 85.88 1042 TYR A O 1
ATOM 7826 N N . VAL A 1 1043 ? -23.096 -10.391 26.189 1.00 85.12 1043 VAL A N 1
ATOM 7827 C CA . VAL A 1 1043 ? -22.623 -11.543 26.945 1.00 85.12 1043 VAL A CA 1
ATOM 7828 C C . VAL A 1 1043 ? -23.826 -12.248 27.540 1.00 85.12 1043 VAL A C 1
ATOM 7830 O O . VAL A 1 1043 ? -24.605 -11.653 28.285 1.00 85.12 1043 VAL A O 1
ATOM 7833 N N . LEU A 1 1044 ? -23.968 -13.530 27.223 1.00 87.88 1044 LEU A N 1
ATOM 7834 C CA . LEU A 1 1044 ? -24.908 -14.436 27.865 1.00 87.88 1044 LEU A CA 1
ATOM 7835 C C . LEU A 1 1044 ? -24.126 -15.381 28.772 1.00 87.88 1044 LEU A C 1
ATOM 7837 O O . LEU A 1 1044 ? -23.200 -16.056 28.334 1.00 87.88 1044 LEU A O 1
ATOM 7841 N N . GLU A 1 1045 ? -24.518 -15.475 30.033 1.00 85.44 1045 GLU A N 1
ATOM 7842 C CA . GLU A 1 1045 ? -23.903 -16.376 31.000 1.00 85.44 1045 GLU A CA 1
ATOM 7843 C C . GLU A 1 1045 ? -24.984 -17.170 31.735 1.00 85.44 1045 GLU A C 1
ATOM 7845 O O . GLU A 1 1045 ? -25.993 -16.637 32.191 1.00 85.44 1045 GLU A O 1
ATOM 7850 N N . ALA A 1 1046 ? -24.779 -18.477 31.831 1.00 87.12 1046 ALA A N 1
ATOM 7851 C CA . ALA A 1 1046 ? -25.629 -19.420 32.526 1.00 87.12 1046 ALA A CA 1
ATOM 7852 C C . ALA A 1 1046 ? -24.801 -20.150 33.577 1.00 87.12 1046 ALA A C 1
ATOM 7854 O O . ALA A 1 1046 ? -23.742 -20.695 33.287 1.00 87.12 1046 ALA A O 1
ATOM 7855 N N . LEU A 1 1047 ? -25.301 -20.189 34.801 1.00 82.50 1047 LEU A N 1
ATOM 7856 C CA . LEU A 1 1047 ? -24.635 -20.772 35.956 1.00 82.50 1047 LEU A CA 1
ATOM 7857 C C . LEU A 1 1047 ? -25.634 -21.675 36.674 1.00 82.50 1047 LEU A C 1
ATOM 7859 O O . LEU A 1 1047 ? -26.751 -21.250 36.966 1.00 82.50 1047 LEU A O 1
ATOM 7863 N N . TYR A 1 1048 ? -25.242 -22.906 36.981 1.00 84.81 1048 TYR A N 1
ATOM 7864 C CA . TYR A 1 1048 ? -26.037 -23.862 37.748 1.00 84.81 1048 TYR A CA 1
ATOM 7865 C C . TYR A 1 1048 ? -25.186 -24.485 38.851 1.00 84.81 1048 TYR A C 1
ATOM 7867 O O . TYR A 1 1048 ? -24.072 -24.927 38.597 1.00 84.81 1048 TYR A O 1
ATOM 7875 N N . ALA A 1 1049 ? -25.708 -24.548 40.072 1.00 81.31 1049 ALA A N 1
ATOM 7876 C CA . ALA A 1 1049 ? -25.030 -25.113 41.229 1.00 81.31 1049 ALA A CA 1
ATOM 7877 C C . ALA A 1 1049 ? -25.961 -26.057 41.997 1.00 81.31 1049 ALA A C 1
ATOM 7879 O O . ALA A 1 1049 ? -27.098 -25.718 42.325 1.00 81.31 1049 ALA A O 1
ATOM 7880 N N . LEU A 1 1050 ? -25.451 -27.241 42.312 1.00 82.38 1050 LEU A N 1
ATOM 7881 C CA . LEU A 1 1050 ? -26.115 -28.316 43.026 1.00 82.38 1050 LEU A CA 1
ATOM 7882 C C . LEU A 1 1050 ? -25.313 -28.643 44.293 1.00 82.38 1050 LEU A C 1
ATOM 7884 O O . LEU A 1 1050 ? -24.230 -29.226 44.193 1.00 82.38 1050 LEU A O 1
ATOM 7888 N N . PRO A 1 1051 ? -25.830 -28.336 45.492 1.00 78.19 1051 PRO A N 1
ATOM 7889 C CA . PRO A 1 1051 ? -25.220 -28.824 46.718 1.00 78.19 1051 PRO A CA 1
ATOM 7890 C C . PRO A 1 1051 ? -25.306 -30.356 46.776 1.00 78.19 1051 PRO A C 1
ATOM 7892 O O . PRO A 1 1051 ? -26.341 -30.958 46.486 1.00 78.19 1051 PRO A O 1
ATOM 7895 N N . VAL A 1 1052 ? -24.208 -30.994 47.167 1.00 76.44 1052 VAL A N 1
ATOM 7896 C CA . VAL A 1 1052 ? -24.075 -32.445 47.338 1.00 76.44 1052 VAL A CA 1
ATOM 7897 C C . VAL A 1 1052 ? -23.680 -32.769 48.780 1.00 76.44 1052 VAL A C 1
ATOM 7899 O O . VAL A 1 1052 ? -23.309 -31.886 49.548 1.00 76.44 1052 VAL A O 1
ATOM 7902 N N . LEU A 1 1053 ? -23.790 -34.043 49.175 1.00 75.56 1053 LEU A N 1
ATOM 7903 C CA . LEU A 1 1053 ? -23.389 -34.520 50.510 1.00 75.56 1053 LEU A CA 1
ATOM 7904 C C . LEU A 1 1053 ? -24.067 -33.757 51.671 1.00 75.56 1053 LEU A C 1
ATOM 7906 O O . LEU A 1 1053 ? -23.405 -33.371 52.627 1.00 75.56 1053 LEU A O 1
ATOM 7910 N N . ASP A 1 1054 ? -25.379 -33.508 51.580 1.00 70.81 1054 ASP A N 1
ATOM 7911 C CA . ASP A 1 1054 ? -26.151 -32.738 52.575 1.00 70.81 1054 ASP A CA 1
ATOM 7912 C C . ASP A 1 1054 ? -25.588 -31.324 52.851 1.00 70.81 1054 ASP A C 1
ATOM 7914 O O . ASP A 1 1054 ? -25.728 -30.786 53.950 1.00 70.81 1054 ASP A O 1
ATOM 7918 N N . GLY A 1 1055 ? -24.960 -30.709 51.842 1.00 64.12 1055 GLY A N 1
ATOM 7919 C CA . GLY A 1 1055 ? -24.361 -29.375 51.938 1.00 64.12 1055 GLY A CA 1
ATOM 7920 C C . GLY A 1 1055 ? -22.884 -29.371 52.339 1.00 64.12 1055 GLY A C 1
ATOM 7921 O O . GLY A 1 1055 ? -22.345 -28.298 52.571 1.00 64.12 1055 GLY A O 1
ATOM 7922 N N . LEU A 1 1056 ? -22.236 -30.542 52.400 1.00 68.25 1056 LEU A N 1
ATOM 7923 C CA . LEU A 1 1056 ? -20.784 -30.700 52.586 1.00 68.25 1056 LEU A CA 1
ATOM 7924 C C . LEU A 1 1056 ? -20.014 -30.690 51.252 1.00 68.25 1056 LEU A C 1
ATOM 7926 O O . LEU A 1 1056 ? -18.886 -31.163 51.172 1.00 68.25 1056 LEU A O 1
ATOM 7930 N N . GLY A 1 1057 ? -20.635 -30.237 50.169 1.00 64.75 1057 GLY A N 1
ATOM 7931 C CA . GLY A 1 1057 ? -19.999 -30.092 48.867 1.00 64.75 1057 GLY A CA 1
ATOM 7932 C C . GLY A 1 1057 ? -20.935 -29.454 47.849 1.00 64.75 1057 GLY A C 1
ATOM 7933 O O . GLY A 1 1057 ? -22.138 -29.333 48.082 1.00 64.75 1057 GLY A O 1
ATOM 7934 N N . GLU A 1 1058 ? -20.400 -29.069 46.695 1.00 75.50 1058 GLU A N 1
ATOM 7935 C CA . GLU A 1 1058 ? -21.157 -28.450 45.605 1.00 75.50 1058 GLU A CA 1
ATOM 7936 C C . GLU A 1 1058 ? -20.627 -28.919 44.245 1.00 75.50 1058 GLU A C 1
ATOM 7938 O O . GLU A 1 1058 ? -19.423 -28.924 43.994 1.00 75.50 1058 GLU A O 1
ATOM 7943 N N . VAL A 1 1059 ? -21.535 -29.321 43.357 1.00 76.12 1059 VAL A N 1
ATOM 7944 C CA . VAL A 1 1059 ? -21.271 -29.466 41.922 1.00 76.12 1059 VAL A CA 1
ATOM 7945 C C . VAL A 1 1059 ? -21.789 -28.202 41.254 1.00 76.12 1059 VAL A C 1
ATOM 7947 O O . VAL A 1 1059 ? -22.960 -27.886 41.431 1.00 76.12 1059 VAL A O 1
ATOM 7950 N N . SER A 1 1060 ? -20.999 -27.506 40.448 1.00 74.69 1060 SER A N 1
ATOM 7951 C CA . SER A 1 1060 ? -21.525 -26.423 39.613 1.00 74.69 1060 SER A CA 1
ATOM 7952 C C . SER A 1 1060 ? -21.117 -26.581 38.157 1.00 74.69 1060 SER A C 1
ATOM 7954 O O . SER A 1 1060 ? -20.172 -27.290 37.833 1.00 74.69 1060 SER A O 1
ATOM 7956 N N . ALA A 1 1061 ? -21.884 -25.983 37.261 1.00 77.56 1061 ALA A N 1
ATOM 7957 C CA . ALA A 1 1061 ? -21.609 -25.918 35.840 1.00 77.56 1061 ALA A CA 1
ATOM 7958 C C . ALA A 1 1061 ? -21.925 -24.512 35.350 1.00 77.56 1061 ALA A C 1
ATOM 7960 O O . ALA A 1 1061 ? -22.838 -23.859 35.861 1.00 77.56 1061 ALA A O 1
ATOM 7961 N N . PHE A 1 1062 ? -21.180 -24.058 34.357 1.00 80.69 1062 PHE A N 1
ATOM 7962 C CA . PHE A 1 1062 ? -21.415 -22.778 33.728 1.00 80.69 1062 PHE A CA 1
ATOM 7963 C C . PHE A 1 1062 ? -21.288 -22.886 32.216 1.00 80.69 1062 PHE A C 1
ATOM 7965 O O . PHE A 1 1062 ? -20.555 -23.727 31.692 1.00 80.69 1062 PHE A O 1
ATOM 7972 N N . GLY A 1 1063 ? -22.003 -22.005 31.534 1.00 79.75 1063 GLY A N 1
ATOM 7973 C CA . GLY A 1 1063 ? -21.837 -21.728 30.124 1.00 79.75 1063 GLY A CA 1
ATOM 7974 C C . GLY A 1 1063 ? -21.820 -20.229 29.902 1.00 79.75 1063 GLY A C 1
ATOM 7975 O O . GLY A 1 1063 ? -22.567 -19.500 30.548 1.00 79.75 1063 GLY A O 1
ATOM 7976 N N . ARG A 1 1064 ? -20.965 -19.768 29.004 1.00 80.62 1064 ARG A N 1
ATOM 7977 C CA . ARG A 1 1064 ? -20.871 -18.368 28.615 1.00 80.62 1064 ARG A CA 1
ATOM 7978 C C . ARG A 1 1064 ? -20.766 -18.287 27.104 1.00 80.62 1064 ARG A C 1
ATOM 7980 O O . ARG A 1 1064 ? -20.079 -19.105 26.500 1.00 80.62 1064 ARG A O 1
ATOM 7987 N N . ALA A 1 1065 ? -21.469 -17.328 26.533 1.00 81.12 1065 ALA A N 1
ATOM 7988 C CA . ALA A 1 1065 ? -21.417 -16.981 25.129 1.00 81.12 1065 ALA A CA 1
ATOM 7989 C C . ALA A 1 1065 ? -21.178 -15.476 25.028 1.00 81.12 1065 ALA A C 1
ATOM 7991 O O . ALA A 1 1065 ? -21.944 -14.696 25.599 1.00 81.12 1065 ALA A O 1
ATOM 7992 N N . GLU A 1 1066 ? -20.130 -15.074 24.323 1.00 77.00 1066 GLU A N 1
ATOM 7993 C CA . GLU A 1 1066 ? -19.897 -13.677 23.965 1.00 77.00 1066 GLU A CA 1
ATOM 7994 C C . GLU A 1 1066 ? -20.264 -13.499 22.497 1.00 77.00 1066 GLU A C 1
ATOM 7996 O O . GLU A 1 1066 ? -19.681 -14.119 21.615 1.00 77.00 1066 GLU A O 1
ATOM 8001 N N . MET A 1 1067 ? -21.274 -12.680 22.243 1.00 75.19 1067 MET A N 1
ATOM 8002 C CA . MET A 1 1067 ? -21.717 -12.298 20.913 1.00 75.19 1067 MET A CA 1
ATOM 8003 C C . MET A 1 1067 ? -21.109 -10.940 20.613 1.00 75.19 1067 MET A C 1
ATOM 8005 O O . MET A 1 1067 ? -21.602 -9.917 21.093 1.00 75.19 1067 MET A O 1
ATOM 8009 N N . ARG A 1 1068 ? -20.021 -10.942 19.846 1.00 64.50 1068 ARG A N 1
ATOM 8010 C CA . ARG A 1 1068 ? -19.417 -9.709 19.355 1.00 64.50 1068 ARG A CA 1
ATOM 8011 C C . ARG A 1 1068 ? -20.007 -9.341 18.009 1.00 64.50 1068 ARG A C 1
ATOM 8013 O O . ARG A 1 1068 ? -20.302 -10.195 17.175 1.00 64.50 1068 ARG A O 1
ATOM 8020 N N . SER A 1 1069 ? -20.210 -8.052 17.834 1.00 55.53 1069 SER A N 1
ATOM 8021 C CA . SER A 1 1069 ? -20.899 -7.478 16.674 1.00 55.53 1069 SER A CA 1
ATOM 8022 C C . SER A 1 1069 ? -19.953 -6.952 15.594 1.00 55.53 1069 SER A C 1
ATOM 8024 O O . SER A 1 1069 ? -20.403 -6.445 14.568 1.00 55.53 1069 SER A O 1
ATOM 8026 N N . ASP A 1 1070 ? -18.647 -7.079 15.821 1.00 44.66 1070 ASP A N 1
ATOM 8027 C CA . ASP A 1 1070 ? -17.621 -6.511 14.960 1.00 44.66 1070 ASP A CA 1
ATOM 8028 C C . ASP A 1 1070 ? -17.549 -7.256 13.616 1.00 44.66 1070 ASP A C 1
ATOM 8030 O O . ASP A 1 1070 ? -17.152 -8.417 13.532 1.00 44.66 1070 ASP A O 1
ATOM 8034 N N . ALA A 1 1071 ? -17.902 -6.566 12.531 1.00 37.03 1071 ALA A N 1
ATOM 8035 C CA . ALA A 1 1071 ? -18.003 -7.109 11.172 1.00 37.03 1071 ALA A CA 1
ATOM 8036 C C . ALA A 1 1071 ? -16.643 -7.401 10.484 1.00 37.03 1071 ALA A C 1
ATOM 8038 O O . ALA A 1 1071 ? -16.574 -7.513 9.260 1.00 37.03 1071 ALA A O 1
ATOM 8039 N N . ALA A 1 1072 ? -15.525 -7.438 11.218 1.00 36.66 1072 ALA A N 1
ATOM 8040 C CA . ALA A 1 1072 ? -14.162 -7.589 10.671 1.00 36.66 1072 ALA A CA 1
ATOM 8041 C C . ALA A 1 1072 ? -13.439 -8.878 11.111 1.00 36.66 1072 ALA A C 1
ATOM 8043 O O . ALA A 1 1072 ? -12.386 -9.231 10.572 1.00 36.66 1072 ALA A O 1
ATOM 8044 N N . ILE A 1 1073 ? -14.005 -9.600 12.073 1.00 36.53 1073 ILE A N 1
ATOM 8045 C CA . ILE A 1 1073 ? -13.584 -10.936 12.484 1.00 36.53 1073 ILE A CA 1
ATOM 8046 C C . ILE A 1 1073 ? -14.845 -11.769 12.296 1.00 36.53 1073 ILE A C 1
ATOM 8048 O O . ILE A 1 1073 ? -15.858 -11.443 12.907 1.00 36.53 1073 ILE A O 1
ATOM 8052 N N . ALA A 1 1074 ? -14.827 -12.753 11.388 1.00 35.25 1074 ALA A N 1
ATOM 8053 C CA . ALA A 1 1074 ? -15.948 -13.679 11.198 1.00 35.25 1074 ALA A CA 1
ATOM 8054 C C . ALA A 1 1074 ? -16.520 -14.036 12.573 1.00 35.25 1074 ALA A C 1
ATOM 8056 O O . ALA A 1 1074 ? -15.710 -14.434 13.400 1.00 35.25 1074 ALA A O 1
ATOM 8057 N N . GLN A 1 1075 ? -17.822 -13.797 12.821 1.00 40.31 1075 GLN A N 1
ATOM 8058 C CA . GLN A 1 1075 ? -18.485 -13.885 14.136 1.00 40.31 1075 GLN A CA 1
ATOM 8059 C C . GLN A 1 1075 ? -17.929 -15.043 14.985 1.00 40.31 1075 GLN A C 1
ATOM 8061 O O . GLN A 1 1075 ? -18.472 -16.148 14.994 1.00 40.31 1075 GLN A O 1
ATOM 8066 N N . GLU A 1 1076 ? -16.851 -14.801 15.728 1.00 44.28 1076 GLU A N 1
ATOM 8067 C CA . GLU A 1 1076 ? -16.361 -15.738 16.723 1.00 44.28 1076 GLU A CA 1
ATOM 8068 C C . GLU A 1 1076 ? -17.230 -15.464 17.935 1.00 44.28 1076 GLU A C 1
ATOM 8070 O O . GLU A 1 1076 ? -16.938 -14.637 18.797 1.00 44.28 1076 GLU A O 1
ATOM 8075 N N . SER A 1 1077 ? -18.402 -16.098 17.924 1.00 55.34 1077 SER A N 1
ATOM 8076 C CA . SER A 1 1077 ? -19.150 -16.280 19.152 1.00 55.34 1077 SER A CA 1
ATOM 8077 C C . SER A 1 1077 ? -18.282 -17.155 20.048 1.00 55.34 1077 SER A C 1
ATOM 8079 O O . SER A 1 1077 ? -18.165 -18.362 19.827 1.00 55.34 1077 SER A O 1
ATOM 8081 N N . ASP A 1 1078 ? -17.622 -16.532 21.018 1.00 62.78 1078 ASP A N 1
ATOM 8082 C CA . ASP A 1 1078 ? -16.765 -17.239 21.956 1.00 62.78 1078 ASP A CA 1
ATOM 8083 C C . ASP A 1 1078 ? -17.670 -17.981 22.939 1.00 62.78 1078 ASP A C 1
ATOM 8085 O O . ASP A 1 1078 ? -18.398 -17.375 23.732 1.00 62.78 1078 ASP A O 1
ATOM 8089 N N . PHE A 1 1079 ? -17.641 -19.312 22.882 1.00 68.56 1079 PHE A N 1
ATOM 8090 C CA . PHE A 1 1079 ? -18.371 -20.161 23.812 1.00 68.56 1079 PHE A CA 1
ATOM 8091 C C . PHE A 1 1079 ? -17.415 -20.810 24.793 1.00 68.56 1079 PHE A C 1
ATOM 8093 O O . PHE A 1 1079 ? -16.428 -21.440 24.413 1.00 68.56 1079 PHE A O 1
ATOM 8100 N N . ALA A 1 1080 ? -17.767 -20.746 26.068 1.00 65.25 1080 ALA A N 1
ATOM 8101 C CA . ALA A 1 1080 ? -17.048 -21.455 27.101 1.00 65.25 1080 ALA A CA 1
ATOM 8102 C C . ALA A 1 1080 ? -18.011 -22.247 27.976 1.00 65.25 1080 ALA A C 1
ATOM 8104 O O . ALA A 1 1080 ? -19.061 -21.758 28.389 1.00 65.25 1080 ALA A O 1
ATOM 8105 N N . LEU A 1 1081 ? -17.635 -23.489 28.260 1.00 68.56 1081 LEU A N 1
ATOM 8106 C CA . LEU A 1 1081 ? -18.359 -24.391 29.142 1.00 68.56 1081 LEU A CA 1
ATOM 8107 C C . LEU A 1 1081 ? -17.392 -24.884 30.211 1.00 68.56 1081 LEU A C 1
ATOM 8109 O O . LEU A 1 1081 ? -16.254 -25.242 29.909 1.00 68.56 1081 LEU A O 1
ATOM 8113 N N . GLY A 1 1082 ? -17.851 -24.953 31.452 1.00 64.38 1082 GLY A N 1
ATOM 8114 C CA . GLY A 1 1082 ? -17.050 -25.486 32.545 1.00 64.38 1082 GLY A CA 1
ATOM 8115 C C . GLY A 1 1082 ? -17.905 -26.125 33.622 1.00 64.38 1082 GLY A C 1
ATOM 8116 O O . GLY A 1 1082 ? -19.103 -25.868 33.732 1.00 64.38 1082 GLY A O 1
ATOM 8117 N N . ALA A 1 1083 ? -17.285 -26.989 34.420 1.00 65.56 1083 ALA A N 1
ATOM 8118 C CA . ALA A 1 1083 ? -17.923 -27.626 35.560 1.00 65.56 1083 ALA A CA 1
ATOM 8119 C C . ALA A 1 1083 ? -16.943 -27.769 36.728 1.00 65.56 1083 ALA A C 1
ATOM 8121 O O . ALA A 1 1083 ? -15.743 -27.951 36.536 1.00 65.56 1083 ALA A O 1
ATOM 8122 N N . ARG A 1 1084 ? -17.479 -27.710 37.945 1.00 62.94 1084 ARG A N 1
ATOM 8123 C CA . ARG A 1 1084 ? -16.786 -27.764 39.231 1.00 62.94 1084 ARG A CA 1
ATOM 8124 C C . ARG A 1 1084 ? -17.403 -28.857 40.096 1.00 62.94 1084 ARG A C 1
ATOM 8126 O O . ARG A 1 1084 ? -18.613 -29.068 40.086 1.00 62.94 1084 ARG A O 1
ATOM 8133 N N . PHE A 1 1085 ? -16.566 -29.499 40.902 1.00 64.69 1085 PHE A N 1
ATOM 8134 C CA . PHE A 1 1085 ? -16.972 -30.360 42.007 1.00 64.69 1085 PHE A CA 1
ATOM 8135 C C . PHE A 1 1085 ? -16.109 -30.030 43.227 1.00 64.69 1085 PHE A C 1
ATOM 8137 O O . PHE A 1 1085 ? -14.889 -30.155 43.157 1.00 64.69 1085 PHE A O 1
ATOM 8144 N N . GLY A 1 1086 ? -16.730 -29.597 44.322 1.00 59.19 1086 GLY A N 1
ATOM 8145 C CA . GLY A 1 1086 ? -16.078 -29.289 45.594 1.00 59.19 1086 GLY A CA 1
ATOM 8146 C C . GLY A 1 1086 ? -16.671 -30.106 46.740 1.00 59.19 1086 GLY A C 1
ATOM 8147 O O . GLY A 1 1086 ? -17.866 -30.398 46.742 1.00 59.19 1086 GLY A O 1
ATOM 8148 N N . ILE A 1 1087 ? -15.833 -30.476 47.709 1.00 58.97 1087 ILE A N 1
ATOM 8149 C CA . ILE A 1 1087 ? -16.227 -31.121 48.968 1.00 58.97 1087 ILE A CA 1
ATOM 8150 C C . ILE A 1 1087 ? -15.612 -30.296 50.102 1.00 58.97 1087 ILE A C 1
ATOM 8152 O O . ILE A 1 1087 ? -14.398 -30.106 50.121 1.00 58.97 1087 ILE A O 1
ATOM 8156 N N . ASP A 1 1088 ? -16.441 -29.843 51.035 1.00 57.34 1088 ASP A N 1
ATOM 8157 C CA . ASP A 1 1088 ? -16.024 -29.160 52.256 1.00 57.34 1088 ASP A CA 1
ATOM 8158 C C . ASP A 1 1088 ? -15.661 -30.222 53.310 1.00 57.34 1088 ASP A C 1
ATOM 8160 O O . ASP A 1 1088 ? -16.500 -31.044 53.694 1.00 57.34 1088 ASP A O 1
ATOM 8164 N N . PHE A 1 1089 ? -14.395 -30.241 53.745 1.00 53.53 1089 PHE A N 1
ATOM 8165 C CA . PHE A 1 1089 ? -13.867 -31.203 54.727 1.00 53.53 1089 PHE A CA 1
ATOM 8166 C C . PHE A 1 1089 ? -13.839 -30.671 56.160 1.00 53.53 1089 PHE A C 1
ATOM 8168 O O . PHE A 1 1089 ? -13.425 -29.506 56.364 1.00 53.53 1089 PHE A O 1
#

pLDDT: mean 74.15, std 21.21, range [23.86, 98.81]

Radius of gyration: 40.69 Å; chains: 1; bounding box: 113×88×118 Å

Sequence (1089 aa):
MKKLALLAGAATAIMLTGAVAPAQAQTATPAPGASAANYSYVLSVSAPQAPSRPDALRLAPAYGDIGPFYGDIGPFYGDIGPFYGDIGPFYGDIGPFYGDIGAFWGDVGAAYGDIGAFYGDIGPFYGDIGAFYGDIGAFYGDIGPFYGDIGPFYGDIGPFYGDIGPFYGDIGPFYGAIGAFWGDIGAFYGDIGPFYGDIGAFYGDIGPFYGDIGPFYGDIGPFYGDIGPFYGDIGAFYGDIGAFWGDIGPFWDALNAAWGDIGPFSADNAAAYEALLGDLNEVVSRSEAMWGEAVQNKTGQSFWNGFASDLFAKYGLDPNDPSSLDGMHPFDRSAFFMEWYDGLMSFTGVDHIDHWMPMVRWSPTMAHDQGFGDGVTIGLLDAPVEGDADLLDNLVYSDGYTNFSSPHGASVASLMVAGINGQGVMGVAQGADLANYNPYDDTGTASWEDVRTGIAALGDQGASVINMSLGVSEWTLHSDWADILSHPDIAANADSVVLVKAAGNEGMAQTVDIDWNYDIGTQLLVVGSVNPAGRISAFSNTPGEACLLDNGACAEENKLKYRFLVAPGEFMLTSDGEDDIFRRSGTSVAAPLVSGAVALLHGRWPWLKNYAEESADIILQSARDLGEPGVDSTYGWGLLDIQASQSPLDYDELYFFEVKSKNGNIKPVSAESLKRSNPKSRKNWDKKGVFFYAFEDIGDTYRDFAIPFSDMLVGQSLSINGESERFQNYLTDRMTDWMDGAGFSDMSTYSAPLTTQNGWSMSMTVSNRNPRDDIRDGALPFQTGFVMQNPSEGVTLRFGHGEGAMALTGQEGFGVFSDYDGESGGVNPVLGLASGGAYAGGALDMGDRATLTFGVTQQNNEHFFVQPYSNEERPIYEGLEDYEAVAASFGAAFQATDRLTLNASYTRLNERTGLLGVQGLGPASLRGGASTDAATFGASIAFDYGFELSSSATLGHTGSFSAADEQFALTDGGLTSSAYSFALAKTGLFGDSDRMRLSFGQSLHIEDGGLKFASVQVIDRTTGEIGVVNQDIALGGDGRDYVLEALYALPVLDGLGEVSAFGRAEMRSDAAIAQESDFALGARFGIDF

Foldseek 3Di:
DVVVVVVVVVVVVVVPPPDDDDDDDDDDDDDDDDDDDDDDDDDDDDDDDDDDDDDDDPAQDEDEDEEDEDEEEHDEHEYEYHEDEEEYDEYYYEYDEAEYEEHYDEAEEHEYEYEEDYDEDEAYEYYYEEHEHYYEAYEYEYEYYEYEYEHYDYYYYYYDYYYDDADAEEEEEDAEEHEEYEYEYEEYEYEYAEYAYHYEHYHEEYAAYHEHYYHYHYEYYEYHYHYYNDDYYYYQYQYPPPVVCVVVVVLLVVLLVLLVPDAADDPVCLVSLVVSLVSVVVVLVSLQVRCQVLQCVVQVDGSCVSAVVVLCVVQQHDSPDSNSSGPRDSVSSVQSVVVSVVRSLQSNLWADDDLQCVVQVHDPVLCVVLDLLAPAEEEEAAFDQAAAPQLVVQEPAEEEEDLDHFLLSQQLSQQQARATRSAYHHHLRNNYHYHYYYQQYNVRDHDLVSVLVSLLVSVVVVHQEYFALDDDPPFQDDQCVQVSCPDPSNLVCQLQYAYFYQRFFQQEFHDEAHAHDPVRNHHYAYEFADESVQHGDSRTYWQAQHFHDDVNHGDNCRRCLQRYAYGHFFQDWGDSSNRDIGGGGGSSNGRSNLSNLLSSLCSNQVQCSSGNVLSSVLQLLQADDDDPPARDRGGRSYYGHSSSSSDDSDLQQKWFWFAQVQPRDIDIDTLVQQQQDDDPPQFPQVVVVDWAWIWHDGDPRIDIDTAGPSPSDHDDDDPPPPDDVPQVLVVCQQVVLQPDDDDDESWDKDKDWDDDDPQKTKIKIKTAARSPADAPVPRDRIKIKMWIDRVVQQKIKMKIFHFQCQVQDPFPQDHYLQQCDQQRHQAVVLLRLAGGGIKIKMWGDPPDFKIKIKMKGKDWGQQWDQDPPPSDTDRPGPQWHIWIKMKIKIKMWGCPDPFKIKIKMKMKMKIQWDDSNDADGDLRGLHQIKIKIKMKIKMWGADPQFKIKIKMKMKMFIDDRRDSGHQKDWDDRGWIKMKMKMKIKGAAPPHNGKIKMKMKIWHIATAWTWMKGWTWDQPDSNNSDIDIDIDTGIRHDFWIKMKIKMKIKDQPPVNQKIKIKMKMWIFTRDPRPDGCRPIDIDIGITGHD

Secondary structure (DSSP, 8-state):
-HHHHHHHHHHHHHTT----PPP-----------------------------------SSS-BS-B-SEES-B-SEES-B-SEES-B-SEES-B-SEES-B-SEES-B-SEES-B-SEES-B-SEES-B-SEES-B-SEES-B-SEES-B-S--S-B-S-SS-B--EES-B---EEEE-SEES-B-SEEEEE-SEES-B-SEES-B-SEES-B-SEES-B-SEES-B-SEES-B-S-SS-HHHHHHHHHHHHHHHHHHHHH--SS-TTTHHHHHHHHHHHHHHHHHHHHHHHHHHHHHHSS-HIIIIIHHHHHHTT--TT-GGGGTT--HHHHHHHHHHHHHHHHTTSSSPBP-THHHHTT--HHHHHHH---TT-EEEEESS---S-HHHHHSEEEEEE-SS---THHHHHHHHHH---SSSSB--S-TTSEEEEEE-B-TTS-B-HHHHHHHHHHHHHTTEEEEEE----TT-SS-THHHHHHTSHHHHTTTTT-EEEEE--SS--B--S-EEE-TTS--EEEEEEEE-TTSSBPTT--B-TT-BEEETTB--STTBGGGGEEEEE-SSEEEE-SSS-EEEE-SHHHHHHHHHHHHHHHHHHSGGGGG-HHHHHHHHHHTSB--SSSSSBTTTBT-B--HHHHTS-S-TTT-EEEEEETTTTEEEEEEGGGGTT---S-THHHHTTT-EEEEEEEETTEEEEEEEEGGGSPPPS---S----HHHHHHHHHHHHGGGS--SSSS--EEEEEEEEETTEEEEEEEEEPPTTS---TT--SEEEEEEEEETTTTEEEEEEES-HHHHH---TT--SHHHH-TTT--S-HHHHTT-SSEEEEEEEE-TTSEEEEEEEEEEEE--EEE-TTT--EEESSTTPPPEEEEEEEEEEEEEEETTEEEEEEEEEEEESBSBTTB---GGG--BT--EEEEEEEEEEEE-GGGEEEEEEEEEEEEE----TT-SEEE-TT-EEEEEEEEEEEEE-SSSSS-EEEEEEEEEEEEEE-EEEEEEEEES-TTT--EEEEEEEEE-SSS---EEEEEEEEEEEGGGTEEEEEEEEEEE---TTS----EEEEEEEEEE--